Protein 3ZPX (pdb70)

Structure (mmCIF, N/CA/C/O backbone):
data_3ZPX
#
_entry.id   3ZPX
#
_cell.length_a   54.753
_cell.length_b   100.150
_cell.length_c   129.158
_cell.angle_alpha   90.00
_cell.angle_beta   90.00
_cell.angle_gamma   90.00
#
_symmetry.space_group_name_H-M   'P 21 21 21'
#
loop_
_entity.id
_entity.type
_entity.pdbx_description
1 polymer LIPASE
2 non-polymer DI(HYDROXYETHYL)ETHER
3 non-polymer 1,2-ETHANEDIOL
4 non-polymer 'TETRAETHYLENE GLYCOL'
5 water water
#
loop_
_atom_site.group_PDB
_atom_site.id
_atom_site.type_symbol
_atom_site.label_atom_id
_atom_site.label_alt_id
_atom_site.label_comp_id
_atom_site.label_asym_id
_atom_site.label_entity_id
_atom_site.label_seq_id
_atom_site.pdbx_PDB_ins_code
_atom_site.Cartn_x
_atom_site.Cartn_y
_atom_site.Cartn_z
_atom_site.occupancy
_atom_site.B_iso_or_equiv
_atom_site.auth_seq_id
_atom_site.auth_comp_id
_atom_site.auth_asym_id
_atom_site.auth_atom_id
_atom_site.pdbx_PDB_model_num
ATOM 1 N N . ALA A 1 4 ? -12.695 30.642 -11.224 1.00 31.51 14 ALA A N 1
ATOM 2 C CA . ALA A 1 4 ? -14.053 30.405 -11.807 1.00 31.11 14 ALA A CA 1
ATOM 3 C C . ALA A 1 4 ? -14.057 29.279 -12.838 1.00 29.96 14 ALA A C 1
ATOM 4 O O . ALA A 1 4 ? -13.096 29.096 -13.588 1.00 28.87 14 ALA A O 1
ATOM 6 N N . ASP A 1 5 ? -15.159 28.539 -12.891 1.00 28.78 15 ASP A N 1
ATOM 7 C CA . ASP A 1 5 ? -15.396 27.621 -14.006 1.00 27.18 15 ASP A CA 1
ATOM 8 C C . ASP A 1 5 ? -15.421 28.448 -15.315 1.00 26.53 15 ASP A C 1
ATOM 9 O O . ASP A 1 5 ? -15.936 29.570 -15.328 1.00 26.64 15 ASP A O 1
ATOM 14 N N . PRO A 1 6 ? -14.865 27.907 -16.416 1.00 25.01 16 PRO A N 1
ATOM 15 C CA . PRO A 1 6 ? -14.888 28.675 -17.665 1.00 25.30 16 PRO A CA 1
ATOM 16 C C . PRO A 1 6 ? -16.279 29.011 -18.188 1.00 24.41 16 PRO A C 1
ATOM 17 O O . PRO A 1 6 ? -16.448 30.024 -18.859 1.00 23.54 16 PRO A O 1
ATOM 21 N N . ASN A 1 7 ? -17.262 28.171 -17.872 1.00 26.31 17 ASN A N 1
ATOM 22 C CA . ASN A 1 7 ? -18.644 28.442 -18.235 1.00 26.33 17 ASN A CA 1
ATOM 23 C C . ASN A 1 7 ? -19.163 29.705 -17.556 1.00 27.43 17 ASN A C 1
ATOM 24 O O . ASN A 1 7 ? -20.114 30.302 -18.038 1.00 30.37 17 ASN A O 1
ATOM 29 N N . ASP A 1 8 ? -18.530 30.105 -16.455 1.00 27.82 18 ASP A N 1
ATOM 30 C CA . ASP A 1 8 ? -18.931 31.300 -15.692 1.00 30.20 18 ASP A CA 1
ATOM 31 C C . ASP A 1 8 ? -17.877 32.408 -15.714 1.00 27.92 18 ASP A C 1
ATOM 32 O O . ASP A 1 8 ? -17.822 33.210 -14.778 1.00 28.35 18 ASP A O 1
ATOM 37 N N . ASP A 1 9 ? -17.057 32.450 -16.768 1.00 24.18 19 ASP A N 1
ATOM 38 C CA . ASP A 1 9 ? -15.888 33.337 -16.849 1.00 24.23 19 ASP A CA 1
ATOM 39 C C . ASP A 1 9 ? -15.902 34.159 -18.159 1.00 23.81 19 ASP A C 1
ATOM 40 O O . ASP A 1 9 ? -15.834 33.595 -19.257 1.00 24.05 19 ASP A O 1
ATOM 45 N N . LEU A 1 10 ? -15.958 35.491 -18.047 1.00 24.74 20 LEU A N 1
ATOM 46 C CA . LEU A 1 10 ? -16.037 36.383 -19.233 1.00 24.74 20 LEU A CA 1
ATOM 47 C C . LEU A 1 10 ? -14.831 36.276 -20.167 1.00 25.05 20 LEU A C 1
ATOM 48 O O . LEU A 1 10 ? -14.926 36.618 -21.348 1.00 24.03 20 LEU A O 1
ATOM 53 N N . PHE A 1 11 ? -13.703 35.826 -19.620 1.00 25.67 21 PHE A N 1
ATOM 54 C CA . PHE A 1 11 ? -12.473 35.591 -20.376 1.00 24.63 21 PHE A CA 1
ATOM 55 C C . PHE A 1 11 ? -12.643 34.548 -21.504 1.00 24.32 21 PHE A C 1
ATOM 56 O O . PHE A 1 11 ? -11.865 34.510 -22.453 1.00 23.83 21 PHE A O 1
ATOM 64 N N . TYR A 1 12 ? -13.653 33.700 -21.391 1.00 23.59 22 TYR A N 1
ATOM 65 C CA . TYR A 1 12 ? -13.943 32.698 -22.407 1.00 23.37 22 TYR A CA 1
ATOM 66 C C . TYR A 1 12 ? -15.064 33.138 -23.365 1.00 24.08 22 TYR A C 1
ATOM 67 O O . TYR A 1 12 ? -15.523 32.353 -24.193 1.00 27.18 22 TYR A O 1
ATOM 76 N N . THR A 1 13 ? -15.493 34.387 -23.271 1.00 24.21 23 THR A N 1
ATOM 77 C CA . THR A 1 13 ? -16.552 34.875 -24.146 1.00 25.52 23 THR A CA 1
ATOM 78 C C . THR A 1 13 ? -15.956 35.727 -25.256 1.00 23.56 23 THR A C 1
ATOM 79 O O . THR A 1 13 ? -14.898 36.357 -25.091 1.00 25.98 23 THR A O 1
ATOM 83 N N . THR A 1 14 ? -16.640 35.752 -26.384 1.00 22.30 24 THR A N 1
ATOM 84 C CA . THR A 1 14 ? -16.215 36.534 -27.526 1.00 22.36 24 THR A CA 1
ATOM 85 C C . THR A 1 14 ? -16.896 37.899 -27.451 1.00 24.31 24 THR A C 1
ATOM 86 O O . THR A 1 14 ? -18.111 37.957 -27.413 1.00 23.74 24 THR A O 1
ATOM 90 N N . PRO A 1 15 ? -16.116 38.998 -27.422 1.00 24.90 25 PRO A N 1
ATOM 91 C CA . PRO A 1 15 ? -16.725 40.329 -27.341 1.00 27.57 25 PRO A CA 1
ATOM 92 C C . PRO A 1 15 ? -17.441 40.705 -28.644 1.00 27.83 25 PRO A C 1
ATOM 93 O O . PRO A 1 15 ? -17.199 40.074 -29.679 1.00 29.94 25 PRO A O 1
ATOM 97 N N . ASP A 1 16 ? -18.310 41.706 -28.594 1.00 28.63 26 ASP A N 1
ATOM 98 C CA . ASP A 1 16 ? -19.056 42.148 -29.787 1.00 30.37 26 ASP A CA 1
ATOM 99 C C . ASP A 1 16 ? -18.151 42.637 -30.911 1.00 29.42 26 ASP A C 1
ATOM 100 O O . ASP A 1 16 ? -18.475 42.475 -32.083 1.00 27.52 26 ASP A O 1
ATOM 105 N N . ASN A 1 17 ? -17.032 43.257 -30.540 1.00 30.33 27 ASN A N 1
ATOM 106 C CA . ASN A 1 17 ? -16.091 43.821 -31.497 1.00 30.15 27 ASN A CA 1
ATOM 107 C C . ASN A 1 17 ? -14.976 42.847 -31.940 1.00 28.24 27 ASN A C 1
ATOM 108 O O . ASN A 1 17 ? -13.932 43.287 -32.405 1.00 28.45 27 ASN A O 1
ATOM 113 N N . ILE A 1 18 ? -15.198 41.540 -31.806 1.00 27.45 28 ILE A N 1
ATOM 114 C CA . ILE A 1 18 ? -14.187 40.537 -32.192 1.00 26.83 28 ILE A CA 1
ATOM 115 C C . ILE A 1 18 ? -13.570 40.801 -33.595 1.00 26.34 28 ILE A C 1
ATOM 116 O O . ILE A 1 18 ? -12.376 40.594 -33.781 1.00 25.09 28 ILE A O 1
ATOM 121 N N . ASN A 1 19 ? -14.345 41.322 -34.550 1.00 26.65 29 ASN A N 1
ATOM 122 C CA . ASN A 1 19 ? -13.807 41.545 -35.913 1.00 28.38 29 ASN A CA 1
ATOM 123 C C . ASN A 1 19 ? -12.726 42.615 -36.065 1.00 27.60 29 ASN A C 1
ATOM 124 O O . ASN A 1 19 ? -12.077 42.724 -37.122 1.00 24.48 29 ASN A O 1
ATOM 129 N N . THR A 1 20 ? -12.548 43.421 -35.020 1.00 28.68 30 THR A N 1
ATOM 130 C CA . THR A 1 20 ? -11.594 44.525 -35.047 1.00 28.32 30 THR A CA 1
ATOM 131 C C . THR A 1 20 ? -10.196 44.078 -34.605 1.00 27.59 30 THR A C 1
ATOM 132 O O . THR A 1 20 ? -9.253 44.874 -34.596 1.00 29.26 30 THR A O 1
ATOM 136 N N . TYR A 1 21 ? -10.066 42.813 -34.220 1.00 25.64 31 TYR A N 1
ATOM 137 C CA . TYR A 1 21 ? -8.778 42.239 -33.916 1.00 24.54 31 TYR A CA 1
ATOM 138 C C . TYR A 1 21 ? -8.407 41.271 -35.032 1.00 25.61 31 TYR A C 1
ATOM 139 O O . TYR A 1 21 ? -9.259 40.484 -35.466 1.00 24.82 31 TYR A O 1
ATOM 148 N N . ALA A 1 22 ? -7.146 41.315 -35.469 1.00 25.15 32 ALA A N 1
ATOM 149 C CA . ALA A 1 22 ? -6.610 40.345 -36.431 1.00 26.33 32 ALA A CA 1
ATOM 150 C C . ALA A 1 22 ? -6.308 38.994 -35.793 1.00 26.33 32 ALA A C 1
ATOM 151 O O . ALA A 1 22 ? -6.108 38.888 -34.580 1.00 28.33 32 ALA A O 1
ATOM 153 N N . ASN A 1 23 ? -6.283 37.962 -36.630 1.00 23.96 33 ASN A N 1
ATOM 154 C CA . ASN A 1 23 ? -5.898 36.632 -36.213 1.00 23.64 33 ASN A CA 1
ATOM 155 C C . ASN A 1 23 ? -4.607 36.620 -35.431 1.00 25.03 33 ASN A C 1
ATOM 156 O O . ASN A 1 23 ? -3.588 37.113 -35.902 1.00 21.89 33 ASN A O 1
ATOM 161 N N . GLY A 1 24 ? -4.656 36.017 -34.238 1.00 26.19 34 GLY A N 1
ATOM 162 C CA . GLY A 1 24 ? -3.485 35.886 -33.391 1.00 27.14 34 GLY A CA 1
ATOM 163 C C . GLY A 1 24 ? -3.276 37.047 -32.447 1.00 26.49 34 GLY A C 1
ATOM 164 O O . GLY A 1 24 ? -2.382 37.031 -31.602 1.00 27.87 34 GLY A O 1
ATOM 165 N N . GLN A 1 25 ? -4.104 38.063 -32.578 1.00 27.23 35 GLN A N 1
ATOM 166 C CA . GLN A 1 25 ? -3.961 39.251 -31.776 1.00 28.70 35 GLN A CA 1
ATOM 167 C C . GLN A 1 25 ? -4.517 39.079 -30.366 1.00 28.63 35 GLN A C 1
ATOM 168 O O . GLN A 1 25 ? -5.574 38.476 -30.189 1.00 25.11 35 GLN A O 1
ATOM 174 N N . VAL A 1 26 ? -3.805 39.642 -29.381 1.00 27.19 36 VAL A N 1
ATOM 175 C CA . VAL A 1 26 ? -4.158 39.529 -27.966 1.00 27.12 36 VAL A CA 1
ATOM 176 C C . VAL A 1 26 ? -5.213 40.577 -27.585 1.00 26.70 36 VAL A C 1
ATOM 177 O O . VAL A 1 26 ? -4.979 41.787 -27.718 1.00 28.55 36 VAL A O 1
ATOM 181 N N . ILE A 1 27 ? -6.365 40.116 -27.113 1.00 24.12 37 ILE A N 1
ATOM 182 C CA . ILE A 1 27 ? -7.458 41.011 -26.683 1.00 24.08 37 ILE A CA 1
ATOM 183 C C . ILE A 1 27 ? -7.196 41.491 -25.258 1.00 25.20 37 ILE A C 1
ATOM 184 O O . ILE A 1 27 ? -7.370 42.647 -24.950 1.00 27.50 37 ILE A O 1
ATOM 189 N N . GLN A 1 28 ? -6.790 40.565 -24.397 1.00 25.65 38 GLN A N 1
ATOM 190 C CA . GLN A 1 28 ? -6.408 40.865 -23.030 1.00 27.60 38 GLN A CA 1
ATOM 191 C C . GLN A 1 28 ? -5.600 39.695 -22.502 1.00 26.31 38 GLN A C 1
ATOM 192 O O . GLN A 1 28 ? -5.608 38.605 -23.084 1.00 22.70 38 GLN A O 1
ATOM 198 N N . SER A 1 29 ? -4.929 39.935 -21.380 1.00 26.93 39 SER A N 1
ATOM 199 C CA . SER A 1 29 ? -4.114 38.944 -20.721 1.00 25.69 39 SER A CA 1
ATOM 200 C C . SER A 1 29 ? -4.335 38.988 -19.212 1.00 27.41 39 SER A C 1
ATOM 201 O O . SER A 1 29 ? -4.642 40.051 -18.656 1.00 28.25 39 SER A O 1
ATOM 204 N N . ARG A 1 30 ? -4.126 37.853 -18.544 1.00 26.36 40 ARG A N 1
ATOM 205 C CA . ARG A 1 30 ? -4.098 37.823 -17.079 1.00 27.58 40 ARG A CA 1
ATOM 206 C C . ARG A 1 30 ? -3.082 36.807 -16.567 1.00 27.74 40 ARG A C 1
ATOM 207 O O . ARG A 1 30 ? -2.731 35.840 -17.260 1.00 24.34 40 ARG A O 1
ATOM 215 N N . LYS A 1 31 ? -2.616 37.050 -15.349 1.00 28.55 41 LYS A N 1
ATOM 216 C CA . LYS A 1 31 ? -1.728 36.139 -14.650 1.00 32.49 41 LYS A CA 1
ATOM 217 C C . LYS A 1 31 ? -2.404 34.807 -14.437 1.00 30.09 41 LYS A C 1
ATOM 218 O O . LYS A 1 31 ? -3.578 34.750 -14.095 1.00 30.57 41 LYS A O 1
ATOM 224 N N . ALA A 1 32 ? -1.639 33.742 -14.615 1.00 30.76 42 ALA A N 1
ATOM 225 C CA . ALA A 1 32 ? -2.151 32.395 -14.495 1.00 30.69 42 ALA A CA 1
ATOM 226 C C . ALA A 1 32 ? -1.378 31.660 -13.424 1.00 32.93 42 ALA A C 1
ATOM 227 O O . ALA A 1 32 ? -0.172 31.465 -13.541 1.00 37.27 42 ALA A O 1
ATOM 229 N N . ASP A 1 33 ? -2.088 31.227 -12.393 1.00 34.39 43 ASP A N 1
ATOM 230 C CA . ASP A 1 33 ? -1.490 30.482 -11.314 1.00 33.05 43 ASP A CA 1
ATOM 231 C C . ASP A 1 33 ? -1.569 29.007 -11.721 1.00 30.25 43 ASP A C 1
ATOM 232 O O . ASP A 1 33 ? -2.588 28.358 -11.500 1.00 29.72 43 ASP A O 1
ATOM 237 N N . THR A 1 34 ? -0.498 28.502 -12.341 1.00 28.27 44 THR A N 1
ATOM 238 C CA . THR A 1 34 ? -0.446 27.118 -12.855 1.00 26.72 44 THR A CA 1
ATOM 239 C C . THR A 1 34 ? 0.459 26.203 -12.014 1.00 27.04 44 THR A C 1
ATOM 240 O O . THR A 1 34 ? 1.334 26.670 -11.301 1.00 27.00 44 THR A O 1
ATOM 244 N N . ASP A 1 35 ? 0.251 24.896 -12.114 1.00 28.62 45 ASP A N 1
ATOM 245 C CA . ASP A 1 35 ? 1.112 23.923 -11.435 1.00 30.55 45 ASP A CA 1
ATOM 246 C C . ASP A 1 35 ? 2.514 23.943 -12.020 1.00 32.44 45 ASP A C 1
ATOM 247 O O . ASP A 1 35 ? 3.508 23.956 -11.288 1.00 31.31 45 ASP A O 1
ATOM 252 N N . ILE A 1 36 ? 2.580 23.933 -13.350 1.00 32.26 46 ILE A N 1
ATOM 253 C CA . ILE A 1 36 ? 3.846 23.810 -14.070 1.00 34.34 46 ILE A CA 1
ATOM 254 C C . ILE A 1 36 ? 4.686 25.077 -13.939 1.00 35.11 46 ILE A C 1
ATOM 255 O O . ILE A 1 36 ? 5.917 25.008 -13.815 1.00 34.38 46 ILE A O 1
ATOM 260 N N . GLY A 1 37 ? 4.027 26.230 -13.944 1.00 36.89 47 GLY A N 1
ATOM 261 C CA . GLY A 1 37 ? 4.722 27.501 -13.755 1.00 40.66 47 GLY A CA 1
ATOM 262 C C . GLY A 1 37 ? 5.235 27.669 -12.328 1.00 42.82 47 GLY A C 1
ATOM 263 O O . GLY A 1 37 ? 6.363 28.135 -12.108 1.00 39.11 47 GLY A O 1
ATOM 264 N N . ASN A 1 38 ? 4.410 27.284 -11.357 1.00 42.02 48 ASN A N 1
ATOM 265 C CA . ASN A 1 38 ? 4.819 27.320 -9.956 1.00 44.78 48 ASN A CA 1
ATOM 266 C C . ASN A 1 38 ? 5.997 26.378 -9.683 1.00 47.66 48 ASN A C 1
ATOM 267 O O . ASN A 1 38 ? 6.889 26.717 -8.903 1.00 47.94 48 ASN A O 1
ATOM 272 N N . SER A 1 39 ? 6.011 25.216 -10.340 1.00 49.61 49 SER A N 1
ATOM 273 C CA . SER A 1 39 ? 7.081 24.228 -10.136 1.00 56.60 49 SER A CA 1
ATOM 274 C C . SER A 1 39 ? 8.373 24.521 -10.922 1.00 54.72 49 SER A C 1
ATOM 275 O O . SER A 1 39 ? 9.416 23.948 -10.606 1.00 59.20 49 SER A O 1
ATOM 278 N N . ASN A 1 40 ? 8.304 25.397 -11.930 1.00 46.77 50 ASN A N 1
ATOM 279 C CA . ASN A 1 40 ? 9.503 25.892 -12.614 1.00 43.69 50 ASN A CA 1
ATOM 280 C C . ASN A 1 40 ? 9.879 27.308 -12.179 1.00 42.79 50 ASN A C 1
ATOM 281 O O . ASN A 1 40 ? 10.865 27.863 -12.666 1.00 39.58 50 ASN A O 1
ATOM 286 N N . LYS A 1 41 ? 9.096 27.881 -11.264 1.00 41.32 51 LYS A N 1
ATOM 287 C CA . LYS A 1 41 ? 9.334 29.226 -10.740 1.00 44.39 51 LYS A CA 1
ATOM 288 C C . LYS A 1 41 ? 9.441 30.252 -11.872 1.00 45.48 51 LYS A C 1
ATOM 289 O O . LYS A 1 41 ? 10.426 30.986 -11.997 1.00 43.94 51 LYS A O 1
ATOM 295 N N . VAL A 1 42 ? 8.373 30.283 -12.671 1.00 46.38 52 VAL A N 1
ATOM 296 C CA . VAL A 1 42 ? 8.282 31.017 -13.930 1.00 43.94 52 VAL A CA 1
ATOM 297 C C . VAL A 1 42 ? 6.952 31.782 -13.965 1.00 40.74 52 VAL A C 1
ATOM 298 O O . VAL A 1 42 ? 5.973 31.363 -13.343 1.00 38.51 52 VAL A O 1
ATOM 302 N N . GLU A 1 43 ? 6.920 32.891 -14.702 1.00 38.62 53 GLU A N 1
ATOM 303 C CA . GLU A 1 43 ? 5.691 33.655 -14.928 1.00 37.24 53 GLU A CA 1
ATOM 304 C C . GLU A 1 43 ? 4.817 32.985 -16.006 1.00 33.03 53 GLU A C 1
ATOM 305 O O . GLU A 1 43 ? 5.285 32.739 -17.119 1.00 30.09 53 GLU A O 1
ATOM 311 N N . ALA A 1 44 ? 3.553 32.720 -15.675 1.00 29.50 54 ALA A N 1
ATOM 312 C CA . ALA A 1 44 ? 2.597 32.152 -16.615 1.00 28.29 54 ALA A CA 1
ATOM 313 C C . ALA A 1 44 ? 1.422 33.089 -16.816 1.00 27.92 54 ALA A C 1
ATOM 314 O O . ALA A 1 44 ? 1.058 33.855 -15.922 1.00 27.36 54 ALA A O 1
ATOM 316 N N . PHE A 1 45 ? 0.794 32.997 -17.982 1.00 27.00 55 PHE A N 1
ATOM 317 C CA . PHE A 1 45 ? -0.275 33.934 -18.330 1.00 26.80 55 PHE A CA 1
ATOM 318 C C . PHE A 1 45 ? -1.349 33.272 -19.172 1.00 25.45 55 PHE A C 1
ATOM 319 O O . PHE A 1 45 ? -1.072 32.318 -19.921 1.00 24.54 55 PHE A O 1
ATOM 327 N N . GLN A 1 46 ? -2.574 33.770 -19.057 1.00 24.65 56 GLN A N 1
ATOM 328 C CA . GLN A 1 46 ? -3.617 33.401 -20.001 1.00 24.47 56 GLN A CA 1
ATOM 329 C C . GLN A 1 46 ? -3.795 34.559 -20.965 1.00 24.52 56 GLN A C 1
ATOM 330 O O . GLN A 1 46 ? -3.792 35.736 -20.554 1.00 26.91 56 GLN A O 1
ATOM 336 N N . LEU A 1 47 ? -3.874 34.235 -22.249 1.00 22.12 57 LEU A N 1
ATOM 337 C CA . LEU A 1 47 ? -4.139 35.233 -23.274 1.00 21.84 57 LEU A CA 1
ATOM 338 C C . LEU A 1 47 ? -5.490 34.951 -23.867 1.00 20.34 57 LEU A C 1
ATOM 339 O O . LEU A 1 47 ? -5.781 33.819 -24.217 1.00 17.85 57 LEU A O 1
ATOM 344 N N . GLN A 1 48 ? -6.323 35.983 -23.941 1.00 20.56 58 GLN A N 1
ATOM 345 C CA . GLN A 1 48 ? -7.508 35.929 -24.754 1.00 20.39 58 GLN A CA 1
ATOM 346 C C . GLN A 1 48 ? -7.099 36.553 -26.079 1.00 20.42 58 GLN A C 1
ATOM 347 O O . GLN A 1 48 ? -6.615 37.680 -26.108 1.00 20.49 58 GLN A O 1
ATOM 353 N N . TYR A 1 49 ? -7.268 35.796 -27.166 1.00 19.91 59 TYR A N 1
ATOM 354 C CA . TYR A 1 49 ? -6.771 36.208 -28.465 1.00 18.71 59 TYR A CA 1
ATOM 355 C C . TYR A 1 49 ? -7.812 35.912 -29.538 1.00 18.79 59 TYR A C 1
ATOM 356 O O . TYR A 1 49 ? -8.685 35.067 -29.330 1.00 17.55 59 TYR A O 1
ATOM 365 N N . ARG A 1 50 ? -7.743 36.640 -30.656 1.00 18.52 60 ARG A N 1
ATOM 366 C CA . ARG A 1 50 ? -8.693 36.479 -31.756 1.00 18.40 60 ARG A CA 1
ATOM 367 C C . ARG A 1 50 ? -8.227 35.327 -32.632 1.00 19.27 60 ARG A C 1
ATOM 368 O O . ARG A 1 50 ? -7.022 35.156 -32.886 1.00 20.92 60 ARG A O 1
ATOM 376 N N . THR A 1 51 ? -9.183 34.520 -33.068 1.00 19.51 61 THR A N 1
ATOM 377 C CA . THR A 1 51 ? -8.925 33.464 -34.031 1.00 19.39 61 THR A CA 1
ATOM 378 C C . THR A 1 51 ? -10.120 33.343 -34.990 1.00 19.21 61 THR A C 1
ATOM 379 O O . THR A 1 51 ? -11.006 34.211 -35.035 1.00 18.30 61 THR A O 1
ATOM 383 N N . THR A 1 52 ? -10.129 32.280 -35.776 1.00 19.33 62 THR A N 1
ATOM 384 C CA . THR A 1 52 ? -11.143 32.092 -36.784 1.00 20.74 62 THR A CA 1
ATOM 385 C C . THR A 1 52 ? -11.664 30.669 -36.747 1.00 21.31 62 THR A C 1
ATOM 386 O O . THR A 1 52 ? -10.866 29.743 -36.646 1.00 19.82 62 THR A O 1
ATOM 390 N N . ASN A 1 53 ? -12.992 30.509 -36.793 1.00 20.21 63 ASN A N 1
ATOM 391 C CA . ASN A 1 53 ? -13.623 29.202 -36.620 1.00 20.47 63 ASN A CA 1
ATOM 392 C C . ASN A 1 53 ? -13.784 28.494 -37.958 1.00 21.35 63 ASN A C 1
ATOM 393 O O . ASN A 1 53 ? -13.360 29.006 -38.997 1.00 20.90 63 ASN A O 1
ATOM 398 N N . THR A 1 54 ? -14.448 27.346 -37.941 1.00 20.51 64 THR A N 1
ATOM 399 C CA . THR A 1 54 ? -14.550 26.495 -39.133 1.00 21.89 64 THR A CA 1
ATOM 400 C C . THR A 1 54 ? -15.312 27.163 -40.275 1.00 21.99 64 THR A C 1
ATOM 401 O O . THR A 1 54 ? -15.007 26.931 -41.444 1.00 20.77 64 THR A O 1
ATOM 405 N N . GLN A 1 55 ? -16.290 27.997 -39.939 1.00 23.60 65 GLN A N 1
ATOM 406 C CA . GLN A 1 55 ? -17.064 28.698 -40.957 1.00 26.07 65 GLN A CA 1
ATOM 407 C C . GLN A 1 55 ? -16.433 30.048 -41.316 1.00 26.61 65 GLN A C 1
ATOM 408 O O . GLN A 1 55 ? -17.087 30.891 -41.932 1.00 23.74 65 GLN A O 1
ATOM 414 N N . LYS A 1 56 ? -15.162 30.225 -40.942 1.00 25.17 66 LYS A N 1
ATOM 415 C CA . LYS A 1 56 ? -14.401 31.449 -41.192 1.00 26.69 66 LYS A CA 1
ATOM 416 C C . LYS A 1 56 ? -14.990 32.671 -40.495 1.00 24.80 66 LYS A C 1
ATOM 417 O O . LYS A 1 56 ? -14.993 33.759 -41.050 1.00 22.55 66 LYS A O 1
ATOM 423 N N . GLU A 1 57 ? -15.498 32.480 -39.283 1.00 22.58 67 GLU A N 1
ATOM 424 C CA . GLU A 1 57 ? -16.007 33.583 -38.464 1.00 24.44 67 GLU A CA 1
ATOM 425 C C . GLU A 1 57 ? -15.038 33.914 -37.331 1.00 22.27 67 GLU A C 1
ATOM 426 O O . GLU A 1 57 ? -14.386 33.038 -36.752 1.00 20.27 67 GLU A O 1
ATOM 432 N N . ALA A 1 58 ? -14.941 35.191 -37.009 1.00 22.17 68 ALA A N 1
ATOM 433 C CA . ALA A 1 58 ? -14.089 35.625 -35.896 1.00 22.03 68 ALA A CA 1
ATOM 434 C C . ALA A 1 58 ? -14.579 35.047 -34.575 1.00 21.36 68 ALA A C 1
ATOM 435 O O . ALA A 1 58 ? -15.781 34.971 -34.335 1.00 21.25 68 ALA A O 1
ATOM 437 N N . GLN A 1 59 ? -13.661 34.597 -33.733 1.00 22.30 69 GLN A N 1
ATOM 438 C CA . GLN A 1 59 ? -14.000 34.245 -32.355 1.00 24.91 69 GLN A CA 1
ATOM 439 C C . GLN A 1 59 ? -12.803 34.459 -31.439 1.00 23.26 69 GLN A C 1
ATOM 440 O O . GLN A 1 59 ? -11.668 34.453 -31.889 1.00 23.91 69 GLN A O 1
ATOM 446 N N . ALA A 1 60 ? -13.090 34.678 -30.161 1.00 22.03 70 ALA A N 1
ATOM 447 C CA . ALA A 1 60 ? -12.075 34.739 -29.123 1.00 21.99 70 ALA A CA 1
ATOM 448 C C . ALA A 1 60 ? -11.719 33.330 -28.671 1.00 19.56 70 ALA A C 1
ATOM 449 O O . ALA A 1 60 ? -12.575 32.448 -28.651 1.00 18.09 70 ALA A O 1
ATOM 451 N N . ASN A 1 61 ? -10.449 33.122 -28.332 1.00 18.46 71 ASN A N 1
ATOM 452 C CA . ASN A 1 61 ? -10.016 31.859 -27.736 1.00 18.41 71 ASN A CA 1
ATOM 453 C C . ASN A 1 61 ? -8.999 32.114 -26.635 1.00 19.17 71 ASN A C 1
ATOM 454 O O . ASN A 1 61 ? -8.447 33.216 -26.545 1.00 19.69 71 ASN A O 1
ATOM 459 N N . VAL A 1 62 ? -8.771 31.106 -25.789 1.00 18.92 72 VAL A N 1
ATOM 460 C CA . VAL A 1 62 ? -7.804 31.204 -24.698 1.00 19.67 72 VAL A CA 1
ATOM 461 C C . VAL A 1 62 ? -6.576 30.291 -24.932 1.00 19.22 72 VAL A C 1
ATOM 462 O O . VAL A 1 62 ? -6.691 29.154 -25.409 1.00 19.69 72 VAL A O 1
ATOM 466 N N . ALA A 1 63 ? -5.388 30.823 -24.629 1.00 19.81 73 ALA A N 1
ATOM 467 C CA . ALA A 1 63 ? -4.166 30.022 -24.568 1.00 18.72 73 ALA A CA 1
ATOM 468 C C . ALA A 1 63 ? -3.422 30.300 -23.259 1.00 19.93 73 ALA A C 1
ATOM 469 O O . ALA A 1 63 ? -3.664 31.309 -22.584 1.00 18.38 73 ALA A O 1
ATOM 471 N N . THR A 1 64 ? -2.545 29.368 -22.891 1.00 19.45 74 THR A N 1
ATOM 472 C CA . THR A 1 64 ? -1.721 29.505 -21.707 1.00 19.57 74 THR A CA 1
ATOM 473 C C . THR A 1 64 ? -0.274 29.638 -22.171 1.00 20.37 74 THR A C 1
ATOM 474 O O . THR A 1 64 ? 0.178 28.923 -23.075 1.00 17.22 74 THR A O 1
ATOM 478 N N . VAL A 1 65 ? 0.452 30.577 -21.568 1.00 21.44 75 VAL A N 1
ATOM 479 C CA . VAL A 1 65 ? 1.853 30.766 -21.930 1.00 23.34 75 VAL A CA 1
ATOM 480 C C . VAL A 1 65 ? 2.766 30.862 -20.703 1.00 25.63 75 VAL A C 1
ATOM 481 O O . VAL A 1 65 ? 2.424 31.515 -19.700 1.00 25.97 75 VAL A O 1
ATOM 485 N N . TRP A 1 66 ? 3.923 30.210 -20.816 1.00 25.00 76 TRP A N 1
ATOM 486 C CA . TRP A 1 66 ? 4.969 30.239 -19.809 1.00 26.24 76 TRP A CA 1
ATOM 487 C C . TRP A 1 66 ? 6.203 30.986 -20.352 1.00 28.59 76 TRP A C 1
ATOM 488 O O . TRP A 1 66 ? 6.675 30.695 -21.452 1.00 29.29 76 TRP A O 1
ATOM 499 N N . ILE A 1 67 ? 6.708 31.939 -19.571 1.00 30.16 77 ILE A N 1
ATOM 500 C CA . ILE A 1 67 ? 7.822 32.800 -19.957 1.00 33.12 77 ILE A CA 1
ATOM 501 C C . ILE A 1 67 ? 9.066 32.362 -19.186 1.00 33.56 77 ILE A C 1
ATOM 502 O O . ILE A 1 67 ? 9.072 32.420 -17.955 1.00 34.57 77 ILE A O 1
ATOM 507 N N . PRO A 1 68 ? 10.128 31.927 -19.893 1.00 33.49 78 PRO A N 1
ATOM 508 C CA . PRO A 1 68 ? 11.296 31.466 -19.152 1.00 34.55 78 PRO A CA 1
ATOM 509 C C . PRO A 1 68 ? 11.987 32.650 -18.485 1.00 37.37 78 PRO A C 1
ATOM 510 O O . PRO A 1 68 ? 11.873 33.772 -18.976 1.00 38.93 78 PRO A O 1
ATOM 514 N N . ASN A 1 69 ? 12.664 32.399 -17.370 1.00 41.07 79 ASN A N 1
ATOM 515 C CA . ASN A 1 69 ? 13.343 33.450 -16.614 1.00 48.46 79 ASN A CA 1
ATOM 516 C C . ASN A 1 69 ? 14.614 33.902 -17.320 1.00 47.29 79 ASN A C 1
ATOM 517 O O . ASN A 1 69 ? 14.962 35.083 -17.285 1.00 45.90 79 ASN A O 1
ATOM 522 N N . LYS A 1 70 ? 15.291 32.952 -17.965 1.00 46.69 80 LYS A N 1
ATOM 523 C CA . LYS A 1 70 ? 16.454 33.241 -18.795 1.00 47.94 80 LYS A CA 1
ATOM 524 C C . LYS A 1 70 ? 16.170 32.817 -20.236 1.00 45.24 80 LYS A C 1
ATOM 525 O O . LYS A 1 70 ? 16.544 31.719 -20.650 1.00 43.04 80 LYS A O 1
ATOM 531 N N . PRO A 1 71 ? 15.484 33.681 -21.007 1.00 43.57 81 PRO A N 1
ATOM 532 C CA . PRO A 1 71 ? 15.132 33.302 -22.375 1.00 42.93 81 PRO A CA 1
ATOM 533 C C . PRO A 1 71 ? 16.365 32.968 -23.193 1.00 41.20 81 PRO A C 1
ATOM 534 O O . PRO A 1 71 ? 17.313 33.746 -23.196 1.00 40.69 81 PRO A O 1
ATOM 538 N N . ALA A 1 72 ? 16.358 31.824 -23.867 1.00 38.58 82 ALA A N 1
ATOM 539 C CA . ALA A 1 72 ? 17.411 31.509 -24.827 1.00 39.64 82 ALA A CA 1
ATOM 540 C C . ALA A 1 72 ? 17.403 32.570 -25.920 1.00 39.26 82 ALA A C 1
ATOM 541 O O . ALA A 1 72 ? 16.360 33.165 -26.206 1.00 36.96 82 ALA A O 1
ATOM 543 N N . SER A 1 73 ? 18.578 32.829 -26.493 1.00 42.61 83 SER A N 1
ATOM 544 C CA . SER A 1 73 ? 18.738 33.788 -27.585 1.00 43.52 83 SER A CA 1
ATOM 545 C C . SER A 1 73 ? 19.399 33.096 -28.781 1.00 43.10 83 SER A C 1
ATOM 546 O O . SER A 1 73 ? 20.373 32.385 -28.613 1.00 46.12 83 SER A O 1
ATOM 549 N N . PRO A 1 74 ? 18.858 33.273 -29.996 1.00 43.84 84 PRO A N 1
ATOM 550 C CA . PRO A 1 74 ? 17.662 34.035 -30.331 1.00 44.33 84 PRO A CA 1
ATOM 551 C C . PRO A 1 74 ? 16.414 33.345 -29.768 1.00 41.91 84 PRO A C 1
ATOM 552 O O . PRO A 1 74 ? 16.489 32.170 -29.412 1.00 38.08 84 PRO A O 1
ATOM 556 N N . PRO A 1 75 ? 15.283 34.071 -29.670 1.00 43.03 85 PRO A N 1
ATOM 557 C CA . PRO A 1 75 ? 14.073 33.507 -29.066 1.00 40.39 85 PRO A CA 1
ATOM 558 C C . PRO A 1 75 ? 13.520 32.266 -29.766 1.00 37.22 85 PRO A C 1
ATOM 559 O O . PRO A 1 75 ? 13.424 32.234 -30.995 1.00 36.97 85 PRO A O 1
ATOM 563 N N . LYS A 1 76 ? 13.155 31.266 -28.966 1.00 34.23 86 LYS A N 1
ATOM 564 C CA . LYS A 1 76 ? 12.576 30.018 -29.461 1.00 33.87 86 LYS A CA 1
ATOM 565 C C . LYS A 1 76 ? 11.234 29.736 -28.772 1.00 30.17 86 LYS A C 1
ATOM 566 O O . LYS A 1 76 ? 11.074 29.987 -27.572 1.00 27.68 86 LYS A O 1
ATOM 572 N N . ILE A 1 77 ? 10.281 29.213 -29.540 1.00 27.19 87 ILE A N 1
ATOM 573 C CA . ILE A 1 77 ? 8.920 28.968 -29.058 1.00 24.74 87 ILE A CA 1
ATOM 574 C C . ILE A 1 77 ? 8.592 27.496 -29.140 1.00 22.59 87 ILE A C 1
ATOM 575 O O . ILE A 1 77 ? 8.916 26.853 -30.142 1.00 22.51 87 ILE A O 1
ATOM 580 N N . PHE A 1 78 ? 7.916 26.985 -28.111 1.00 21.99 88 PHE A N 1
ATOM 581 C CA . PHE A 1 78 ? 7.490 25.584 -28.046 1.00 22.67 88 PHE A CA 1
ATOM 582 C C . PHE A 1 78 ? 5.969 25.481 -27.860 1.00 21.99 88 PHE A C 1
ATOM 583 O O . PHE A 1 78 ? 5.422 26.004 -26.899 1.00 22.82 88 PHE A O 1
ATOM 591 N N . SER A 1 79 ? 5.284 24.838 -28.805 1.00 20.86 89 SER A N 1
ATOM 592 C CA . SER A 1 79 ? 3.832 24.734 -28.753 1.00 18.87 89 SER A CA 1
ATOM 593 C C . SER A 1 79 ? 3.451 23.324 -28.404 1.00 18.22 89 SER A C 1
ATOM 594 O O . SER A 1 79 ? 3.685 22.413 -29.199 1.00 19.08 89 SER A O 1
ATOM 597 N N . TYR A 1 80 ? 2.868 23.157 -27.220 1.00 17.95 90 TYR A N 1
ATOM 598 C CA . TYR A 1 80 ? 2.467 21.835 -26.693 1.00 18.66 90 TYR A CA 1
ATOM 599 C C . TYR A 1 80 ? 0.959 21.623 -26.819 1.00 16.66 90 TYR A C 1
ATOM 600 O O . TYR A 1 80 ? 0.172 22.443 -26.353 1.00 15.38 90 TYR A O 1
ATOM 609 N N . GLN A 1 81 ? 0.553 20.530 -27.460 1.00 15.99 91 GLN A N 1
ATOM 610 C CA . GLN A 1 81 ? -0.869 20.236 -27.660 1.00 14.84 91 GLN A CA 1
ATOM 611 C C . GLN A 1 81 ? -1.333 19.140 -26.683 1.00 14.74 91 GLN A C 1
ATOM 612 O O . GLN A 1 81 ? -0.799 18.040 -26.665 1.00 15.56 91 GLN A O 1
ATOM 618 N N . VAL A 1 82 ? -2.334 19.459 -25.881 1.00 15.75 92 VAL A N 1
ATOM 619 C CA . VAL A 1 82 ? -2.898 18.534 -24.895 1.00 16.16 92 VAL A CA 1
ATOM 620 C C . VAL A 1 82 ? -3.850 17.546 -25.580 1.00 15.42 92 VAL A C 1
ATOM 621 O O . VAL A 1 82 ? -4.557 17.935 -26.524 1.00 14.40 92 VAL A O 1
ATOM 625 N N . TYR A 1 83 ? -3.925 16.302 -25.098 1.00 14.65 93 TYR A N 1
ATOM 626 C CA . TYR A 1 83 ? -4.994 15.403 -25.556 1.00 16.60 93 TYR A CA 1
ATOM 627 C C . TYR A 1 83 ? -6.277 15.634 -24.739 1.00 16.90 93 TYR A C 1
ATOM 628 O O . TYR A 1 83 ? -6.702 14.808 -23.941 1.00 19.59 93 TYR A O 1
ATOM 637 N N . GLN A 1 84 ? -6.929 16.763 -24.977 1.00 17.06 94 GLN A N 1
ATOM 638 C CA . GLN A 1 84 ? -8.118 17.096 -24.215 1.00 16.16 94 GLN A CA 1
ATOM 639 C C . GLN A 1 84 ? -9.203 16.016 -24.331 1.00 17.48 94 GLN A C 1
ATOM 640 O O . GLN A 1 84 ? -9.814 15.589 -23.329 1.00 15.10 94 GLN A O 1
ATOM 646 N N . ASP A 1 85 ? -9.459 15.573 -25.559 1.00 17.30 95 ASP A N 1
ATOM 647 C CA . ASP A 1 85 ? -10.284 14.383 -25.788 1.00 17.74 95 ASP A CA 1
ATOM 648 C C . ASP A 1 85 ? -11.680 14.469 -25.142 1.00 17.05 95 ASP A C 1
ATOM 649 O O . ASP A 1 85 ? -12.123 13.525 -24.483 1.00 19.67 95 ASP A O 1
ATOM 654 N N . SER A 1 86 ? -12.374 15.586 -25.329 1.00 18.25 96 SER A N 1
ATOM 655 C CA . SER A 1 86 ? -13.680 15.812 -24.673 1.00 19.20 96 SER A CA 1
ATOM 656 C C . SER A 1 86 ? -14.388 17.036 -25.255 1.00 18.44 96 SER A C 1
ATOM 657 O O . SER A 1 86 ? -13.759 17.863 -25.909 1.00 17.63 96 SER A O 1
ATOM 660 N N . THR A 1 87 ? -15.700 17.129 -25.049 1.00 17.32 97 THR A N 1
ATOM 661 C CA . THR A 1 87 ? -16.501 18.159 -25.684 1.00 16.42 97 THR A CA 1
ATOM 662 C C . THR A 1 87 ? -17.271 18.971 -24.647 1.00 17.28 97 THR A C 1
ATOM 663 O O . THR A 1 87 ? -18.491 19.121 -24.735 1.00 17.31 97 THR A O 1
ATOM 667 N N . GLN A 1 88 ? -16.529 19.509 -23.687 1.00 16.74 98 GLN A N 1
ATOM 668 C CA . GLN A 1 88 ? -17.073 20.389 -22.662 1.00 17.47 98 GLN A CA 1
ATOM 669 C C . GLN A 1 88 ? -16.000 21.407 -22.266 1.00 18.32 98 GLN A C 1
ATOM 670 O O . GLN A 1 88 ? -14.817 21.066 -22.146 1.00 18.71 98 GLN A O 1
ATOM 676 N N . LEU A 1 89 ? -16.425 22.652 -22.071 1.00 18.03 99 LEU A N 1
ATOM 677 C CA . LEU A 1 89 ? -15.504 23.768 -21.878 1.00 20.45 99 LEU A CA 1
ATOM 678 C C . LEU A 1 89 ? -14.658 23.710 -20.605 1.00 18.89 99 LEU A C 1
ATOM 679 O O . LEU A 1 89 ? -13.523 24.172 -20.625 1.00 21.62 99 LEU A O 1
ATOM 684 N N . ASN A 1 90 ? -15.181 23.170 -19.508 1.00 18.60 100 ASN A N 1
ATOM 685 C CA . ASN A 1 90 ? -14.358 23.083 -18.293 1.00 18.47 100 ASN A CA 1
ATOM 686 C C . ASN A 1 90 ? -13.345 21.945 -18.327 1.00 17.97 100 ASN A C 1
ATOM 687 O O . ASN A 1 90 ? -12.572 21.803 -17.390 1.00 17.87 100 ASN A O 1
ATOM 692 N N . CYS A 1 91 ? -13.327 21.173 -19.422 1.00 17.72 101 CYS A N 1
ATOM 693 C CA . CYS A 1 91 ? -12.206 20.258 -19.712 1.00 19.10 101 CYS A CA 1
ATOM 694 C C . CYS A 1 91 ? -11.035 20.907 -20.464 1.00 20.47 101 CYS A C 1
ATOM 695 O O . CYS A 1 91 ? -10.046 20.224 -20.746 1.00 19.83 101 CYS A O 1
ATOM 698 N N . ALA A 1 92 ? -11.152 22.193 -20.821 1.00 18.89 102 ALA A N 1
ATOM 699 C CA . ALA A 1 92 ? -10.127 22.882 -21.637 1.00 19.15 102 ALA A CA 1
ATOM 700 C C . ALA A 1 92 ? -8.739 22.918 -20.990 1.00 21.54 102 ALA A C 1
ATOM 701 O O . ALA A 1 92 ? -8.626 22.987 -19.758 1.00 17.91 102 ALA A O 1
ATOM 703 N N . PRO A 1 93 ? -7.672 22.861 -21.816 1.00 20.74 103 PRO A N 1
ATOM 704 C CA . PRO A 1 93 ? -6.342 22.898 -21.223 1.00 20.67 103 PRO A CA 1
ATOM 705 C C . PRO A 1 93 ? -6.111 24.100 -20.274 1.00 19.64 103 PRO A C 1
ATOM 706 O O . PRO A 1 93 ? -5.603 23.912 -19.179 1.00 19.08 103 PRO A O 1
ATOM 710 N N . SER A 1 94 ? -6.508 25.301 -20.674 1.00 20.68 104 SER A N 1
ATOM 711 C CA . SER A 1 94 ? -6.301 26.492 -19.845 1.00 21.29 104 SER A CA 1
ATOM 712 C C . SER A 1 94 ? -6.715 26.256 -18.401 1.00 21.83 104 SER A C 1
ATOM 713 O O . SER A 1 94 ? -5.927 26.463 -17.489 1.00 23.94 104 SER A O 1
ATOM 716 N N . TYR A 1 95 ? -7.946 25.790 -18.211 1.00 21.53 105 TYR A N 1
ATOM 717 C CA . TYR A 1 95 ? -8.503 25.553 -16.878 1.00 23.30 105 TYR A CA 1
ATOM 718 C C . TYR A 1 95 ? -7.792 24.390 -16.181 1.00 22.95 105 TYR A C 1
ATOM 719 O O . TYR A 1 95 ? -7.506 24.449 -14.987 1.00 21.02 105 TYR A O 1
ATOM 728 N N . SER A 1 96 ? -7.514 23.350 -16.962 1.00 22.68 106 SER A N 1
ATOM 729 C CA . SER A 1 96 ? -6.801 22.176 -16.503 1.00 23.33 106 SER A CA 1
ATOM 730 C C . SER A 1 96 ? -5.366 22.449 -16.009 1.00 23.12 106 SER A C 1
ATOM 731 O O . SER A 1 96 ? -4.878 21.732 -15.135 1.00 24.50 106 SER A O 1
ATOM 734 N N . PHE A 1 97 ? -4.704 23.467 -16.563 1.00 21.27 107 PHE A N 1
ATOM 735 C CA . PHE A 1 97 ? -3.330 23.841 -16.163 1.00 21.33 107 PHE A CA 1
ATOM 736 C C . PHE A 1 97 ? -3.284 24.635 -14.852 1.00 23.32 107 PHE A C 1
ATOM 737 O O . PHE A 1 97 ? -2.222 24.806 -14.266 1.00 23.01 107 PHE A O 1
ATOM 745 N N . LEU A 1 98 ? -4.424 25.158 -14.414 1.00 24.82 108 LEU A N 1
ATOM 746 C CA . LEU A 1 98 ? -4.451 26.018 -13.238 1.00 26.92 108 LEU A CA 1
ATOM 747 C C . LEU A 1 98 ? -4.197 25.176 -11.990 1.00 30.02 108 LEU A C 1
ATOM 748 O O . LEU A 1 98 ? -4.582 24.003 -11.925 1.00 26.72 108 LEU A O 1
ATOM 753 N N . LYS A 1 99 ? -3.505 25.788 -11.031 1.00 33.48 109 LYS A N 1
ATOM 754 C CA . LYS A 1 99 ? -3.085 25.126 -9.805 1.00 38.78 109 LYS A CA 1
ATOM 755 C C . LYS A 1 99 ? -4.228 24.310 -9.242 1.00 37.52 109 LYS A C 1
ATOM 756 O O . LYS A 1 99 ? -5.348 24.806 -9.116 1.00 36.81 109 LYS A O 1
ATOM 762 N N . GLY A 1 100 ? -3.954 23.048 -8.930 1.00 41.39 110 GLY A N 1
ATOM 763 C CA . GLY A 1 100 ? -4.875 22.253 -8.129 1.00 41.50 110 GLY A CA 1
ATOM 764 C C . GLY A 1 100 ? -5.438 21.023 -8.811 1.00 41.00 110 GLY A C 1
ATOM 765 O O . GLY A 1 100 ? -6.052 21.101 -9.869 1.00 38.00 110 GLY A O 1
ATOM 766 N N . LEU A 1 101 ? -5.168 19.882 -8.194 1.00 39.08 111 LEU A N 1
ATOM 767 C CA . LEU A 1 101 ? -5.922 18.646 -8.345 1.00 41.98 111 LEU A CA 1
ATOM 768 C C . LEU A 1 101 ? -7.309 18.731 -8.992 1.00 38.51 111 LEU A C 1
ATOM 769 O O . LEU A 1 101 ? -7.614 17.973 -9.917 1.00 33.69 111 LEU A O 1
ATOM 774 N N . ASP A 1 102 ? -8.114 19.679 -8.528 1.00 34.99 112 ASP A N 1
ATOM 775 C CA . ASP A 1 102 ? -9.566 19.634 -8.653 1.00 37.23 112 ASP A CA 1
ATOM 776 C C . ASP A 1 102 ? -10.134 20.142 -9.987 1.00 37.24 112 ASP A C 1
ATOM 777 O O . ASP A 1 102 ? -11.158 20.836 -10.010 1.00 40.78 112 ASP A O 1
ATOM 782 N N . LYS A 1 103 ? -9.496 19.791 -11.094 1.00 30.48 113 LYS A N 1
ATOM 783 C CA . LYS A 1 103 ? -10.016 20.141 -12.412 1.00 27.26 113 LYS A CA 1
ATOM 784 C C . LYS A 1 103 ? -10.557 18.874 -13.039 1.00 26.32 113 LYS A C 1
ATOM 785 O O . LYS A 1 103 ? -9.915 17.819 -12.950 1.00 24.15 113 LYS A O 1
ATOM 791 N N . PRO A 1 104 ? -11.742 18.958 -13.667 1.00 24.47 114 PRO A N 1
ATOM 792 C CA . PRO A 1 104 ? -12.379 17.734 -14.164 1.00 24.11 114 PRO A CA 1
ATOM 793 C C . PRO A 1 104 ? -11.578 16.992 -15.258 1.00 22.71 114 PRO A C 1
ATOM 794 O O . PRO A 1 104 ? -11.728 15.794 -15.375 1.00 22.27 114 PRO A O 1
ATOM 798 N N . ASN A 1 105 ? -10.711 17.685 -16.002 1.00 22.10 115 ASN A N 1
ATOM 799 C CA . ASN A 1 105 ? -9.845 17.039 -17.021 1.00 20.76 115 ASN A CA 1
ATOM 800 C C . ASN A 1 105 ? -8.360 17.112 -16.631 1.00 20.73 115 ASN A C 1
ATOM 801 O O . ASN A 1 105 ? -7.469 17.091 -17.477 1.00 21.63 115 ASN A O 1
ATOM 806 N N . LYS A 1 106 ? -8.106 17.171 -15.331 1.00 24.09 116 LYS A N 1
ATOM 807 C CA . LYS A 1 106 ? -6.745 17.270 -14.803 1.00 25.45 116 LYS A CA 1
ATOM 808 C C . LYS A 1 106 ? -5.789 16.221 -15.365 1.00 23.12 116 LYS A C 1
ATOM 809 O O . LYS A 1 106 ? -4.619 16.498 -15.612 1.00 22.61 116 LYS A O 1
ATOM 815 N N . ALA A 1 107 ? -6.302 15.017 -15.544 1.00 22.96 117 ALA A N 1
ATOM 816 C CA . ALA A 1 107 ? -5.510 13.888 -16.067 1.00 24.64 117 ALA A CA 1
ATOM 817 C C . ALA A 1 107 ? -4.684 14.275 -17.284 1.00 23.73 117 ALA A C 1
ATOM 818 O O . ALA A 1 107 ? -3.564 13.810 -17.427 1.00 25.27 117 ALA A O 1
ATOM 820 N N . THR A 1 108 ? -5.220 15.164 -18.120 1.00 21.57 118 THR A N 1
ATOM 821 C CA . THR A 1 108 ? -4.591 15.523 -19.384 1.00 20.92 118 THR A CA 1
ATOM 822 C C . THR A 1 108 ? -3.424 16.501 -19.283 1.00 21.87 118 THR A C 1
ATOM 823 O O . THR A 1 108 ? -2.676 16.646 -20.243 1.00 23.08 118 THR A O 1
ATOM 827 N N . THR A 1 109 ? -3.265 17.179 -18.145 1.00 22.26 119 THR A N 1
ATOM 828 C CA . THR A 1 109 ? -2.216 18.198 -17.994 1.00 23.35 119 THR A CA 1
ATOM 829 C C . THR A 1 109 ? -1.222 17.872 -16.869 1.00 25.02 119 THR A C 1
ATOM 830 O O . THR A 1 109 ? -0.398 18.715 -16.495 1.00 23.73 119 THR A O 1
ATOM 834 N N . ILE A 1 110 ? -1.272 16.630 -16.396 1.00 26.02 120 ILE A N 1
ATOM 835 C CA . ILE A 1 110 ? -0.610 16.206 -15.175 1.00 32.14 120 ILE A CA 1
ATOM 836 C C . ILE A 1 110 ? 0.421 15.057 -15.326 1.00 32.83 120 ILE A C 1
ATOM 837 O O . ILE A 1 110 ? 1.167 14.793 -14.399 1.00 32.47 120 ILE A O 1
ATOM 842 N N . LEU A 1 111 ? 0.491 14.389 -16.474 1.00 33.86 121 LEU A N 1
ATOM 843 C CA . LEU A 1 111 ? 1.487 13.323 -16.669 1.00 36.61 121 LEU A CA 1
ATOM 844 C C . LEU A 1 111 ? 2.721 13.807 -17.459 1.00 35.79 121 LEU A C 1
ATOM 845 O O . LEU A 1 111 ? 3.732 14.205 -16.871 1.00 29.97 121 LEU A O 1
ATOM 850 N N . GLU A 1 112 ? 2.619 13.800 -18.783 1.00 32.95 122 GLU A N 1
ATOM 851 C CA . GLU A 1 112 ? 3.736 14.177 -19.643 1.00 34.05 122 GLU A CA 1
ATOM 852 C C . GLU A 1 112 ? 3.895 15.696 -19.692 1.00 30.53 122 GLU A C 1
ATOM 853 O O . GLU A 1 112 ? 5.009 16.205 -19.747 1.00 32.40 122 GLU A O 1
ATOM 859 N N . ALA A 1 113 ? 2.783 16.429 -19.649 1.00 29.84 123 ALA A N 1
ATOM 860 C CA . ALA A 1 113 ? 2.838 17.876 -19.821 1.00 27.13 123 ALA A CA 1
ATOM 861 C C . ALA A 1 113 ? 3.869 18.537 -18.905 1.00 29.52 123 ALA A C 1
ATOM 862 O O . ALA A 1 113 ? 4.663 19.364 -19.378 1.00 23.68 123 ALA A O 1
ATOM 864 N N . PRO A 1 114 ? 3.880 18.168 -17.605 1.00 25.88 124 PRO A N 1
ATOM 865 C CA . PRO A 1 114 ? 4.850 18.808 -16.721 1.00 28.22 124 PRO A CA 1
ATOM 866 C C . PRO A 1 114 ? 6.297 18.539 -17.111 1.00 28.43 124 PRO A C 1
ATOM 867 O O . PRO A 1 114 ? 7.137 19.421 -16.970 1.00 32.93 124 PRO A O 1
ATOM 871 N N . ILE A 1 115 ? 6.594 17.336 -17.588 1.00 30.47 125 ILE A N 1
ATOM 872 C CA . ILE A 1 115 ? 7.955 17.003 -18.029 1.00 33.69 125 ILE A CA 1
ATOM 873 C C . ILE A 1 115 ? 8.286 17.761 -19.303 1.00 30.84 125 ILE A C 1
ATOM 874 O O . ILE A 1 115 ? 9.348 18.358 -19.424 1.00 30.02 125 ILE A O 1
ATOM 879 N N . ILE A 1 116 ? 7.372 17.716 -20.262 1.00 29.40 126 ILE A N 1
ATOM 880 C CA . ILE A 1 116 ? 7.633 18.272 -21.579 1.00 28.12 126 ILE A CA 1
ATOM 881 C C . ILE A 1 116 ? 7.774 19.783 -21.503 1.00 29.64 126 ILE A C 1
ATOM 882 O O . ILE A 1 116 ? 8.720 20.361 -22.050 1.00 29.66 126 ILE A O 1
ATOM 887 N N . ILE A 1 117 ? 6.835 20.419 -20.815 1.00 27.82 127 ILE A N 1
ATOM 888 C CA . ILE A 1 117 ? 6.862 21.856 -20.657 1.00 26.91 127 ILE A CA 1
ATOM 889 C C . ILE A 1 117 ? 8.026 22.312 -19.762 1.00 29.51 127 ILE A C 1
ATOM 890 O O . ILE A 1 117 ? 8.674 23.327 -20.037 1.00 29.30 127 ILE A O 1
ATOM 895 N N . GLY A 1 118 ? 8.277 21.570 -18.689 1.00 31.75 128 GLY A N 1
ATOM 896 C CA . GLY A 1 118 ? 9.476 21.779 -17.876 1.00 33.50 128 GLY A CA 1
ATOM 897 C C . GLY A 1 118 ? 10.736 21.668 -18.712 1.00 33.28 128 GLY A C 1
ATOM 898 O O . GLY A 1 118 ? 11.621 22.516 -18.632 1.00 34.41 128 GLY A O 1
ATOM 899 N N . TRP A 1 119 ? 10.806 20.633 -19.540 1.00 34.33 129 TRP A N 1
ATOM 900 C CA . TRP A 1 119 ? 11.954 20.453 -20.415 1.00 36.17 129 TRP A CA 1
ATOM 901 C C . TRP A 1 119 ? 12.193 21.720 -21.234 1.00 35.38 129 TRP A C 1
ATOM 902 O O . TRP A 1 119 ? 13.288 22.281 -21.215 1.00 38.47 129 TRP A O 1
ATOM 913 N N . ALA A 1 120 ? 11.149 22.180 -21.927 1.00 30.83 130 ALA A N 1
ATOM 914 C CA . ALA A 1 120 ? 11.234 23.348 -22.776 1.00 31.18 130 ALA A CA 1
ATOM 915 C C . ALA A 1 120 ? 11.686 24.568 -21.977 1.00 30.66 130 ALA A C 1
ATOM 916 O O . ALA A 1 120 ? 12.574 25.308 -22.407 1.00 32.25 130 ALA A O 1
ATOM 918 N N . LEU A 1 121 ? 11.077 24.773 -20.816 1.00 30.20 131 LEU A N 1
ATOM 919 C CA . LEU A 1 121 ? 11.372 25.959 -20.007 1.00 32.36 131 LEU A CA 1
ATOM 920 C C . LEU A 1 121 ? 12.808 25.988 -19.489 1.00 36.91 131 LEU A C 1
ATOM 921 O O . LEU A 1 121 ? 13.421 27.055 -19.411 1.00 36.75 131 LEU A O 1
ATOM 926 N N . GLN A 1 122 ? 13.326 24.814 -19.135 1.00 42.57 132 GLN A N 1
ATOM 927 C CA . GLN A 1 122 ? 14.698 24.673 -18.639 1.00 49.67 132 GLN A CA 1
ATOM 928 C C . GLN A 1 122 ? 15.705 25.123 -19.683 1.00 48.20 132 GLN A C 1
ATOM 929 O O . GLN A 1 122 ? 16.712 25.724 -19.348 1.00 46.91 132 GLN A O 1
ATOM 935 N N . GLN A 1 123 ? 15.431 24.826 -20.948 1.00 51.61 133 GLN A N 1
ATOM 936 C CA . GLN A 1 123 ? 16.321 25.251 -22.035 1.00 53.52 133 GLN A CA 1
ATOM 937 C C . GLN A 1 123 ? 16.049 26.676 -22.519 1.00 46.03 133 GLN A C 1
ATOM 938 O O . GLN A 1 123 ? 16.639 27.121 -23.498 1.00 42.17 133 GLN A O 1
ATOM 944 N N . GLY A 1 124 ? 15.165 27.382 -21.815 1.00 41.12 134 GLY A N 1
ATOM 945 C CA . GLY A 1 124 ? 14.935 28.793 -22.054 1.00 38.14 134 GLY A CA 1
ATOM 946 C C . GLY A 1 124 ? 13.954 29.083 -23.165 1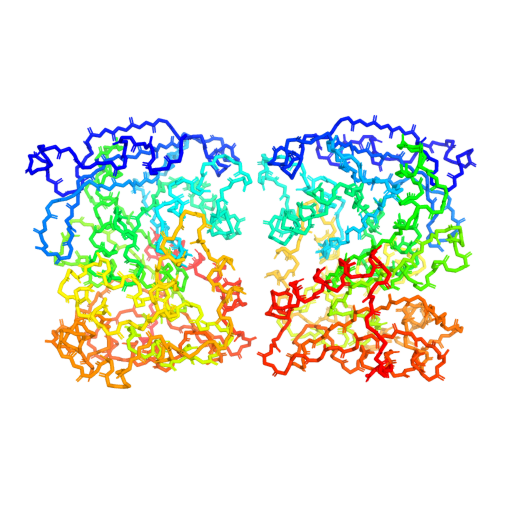.00 33.31 134 GLY A C 1
ATOM 947 O O . GLY A 1 124 ? 13.988 30.172 -23.730 1.00 32.84 134 GLY A O 1
ATOM 948 N N . PHE A 1 125 ? 13.075 28.137 -23.487 1.00 31.37 135 PHE A N 1
ATOM 949 C CA . PHE A 1 125 ? 12.050 28.391 -24.517 1.00 30.66 135 PHE A CA 1
ATOM 950 C C . PHE A 1 125 ? 10.771 29.021 -23.955 1.00 28.36 135 PHE A C 1
ATOM 951 O O . PHE A 1 125 ? 10.392 28.769 -22.820 1.00 26.97 135 PHE A O 1
ATOM 959 N N . TYR A 1 126 ? 10.104 29.816 -24.793 1.00 27.45 136 TYR A N 1
ATOM 960 C CA . TYR A 1 126 ? 8.756 30.298 -24.521 1.00 27.06 136 TYR A CA 1
ATOM 961 C C . TYR A 1 126 ? 7.783 29.162 -24.831 1.00 25.35 136 TYR A C 1
ATOM 962 O O . TYR A 1 126 ? 7.930 28.480 -25.837 1.00 25.89 136 TYR A O 1
ATOM 971 N N . VAL A 1 127 ? 6.807 28.937 -23.966 1.00 23.41 137 VAL A N 1
ATOM 972 C CA . VAL A 1 127 ? 5.903 27.807 -24.162 1.00 23.27 137 VAL A CA 1
ATOM 973 C C . VAL A 1 127 ? 4.493 28.320 -24.334 1.00 21.62 137 VAL A C 1
ATOM 974 O O . VAL A 1 127 ? 4.078 29.221 -23.622 1.00 21.52 137 VAL A O 1
ATOM 978 N N . VAL A 1 128 ? 3.785 27.755 -25.302 1.00 21.09 138 VAL A N 1
ATOM 979 C CA . VAL A 1 128 ? 2.358 27.996 -25.451 1.00 21.63 138 VAL A CA 1
ATOM 980 C C . VAL A 1 128 ? 1.572 26.685 -25.587 1.00 21.41 138 VAL A C 1
ATOM 981 O O . VAL A 1 128 ? 2.000 25.753 -26.274 1.00 24.15 138 VAL A O 1
ATOM 985 N N . SER A 1 129 ? 0.433 26.612 -24.902 1.00 19.97 139 SER A N 1
ATOM 986 C CA . SER A 1 129 ? -0.530 25.525 -25.097 1.00 18.06 139 SER A CA 1
ATOM 987 C C . SER A 1 129 ? -1.871 26.197 -25.274 1.00 18.79 139 SER A C 1
ATOM 988 O O . SER A 1 129 ? -2.333 26.927 -24.384 1.00 17.72 139 SER A O 1
ATOM 991 N N . SER A 1 130 ? -2.473 26.001 -26.444 1.00 17.25 140 SER A N 1
ATOM 992 C CA . SER A 1 130 ? -3.716 26.673 -26.770 1.00 17.48 140 SER A CA 1
ATOM 993 C C . SER A 1 130 ? -4.885 25.785 -26.371 1.00 16.14 140 SER A C 1
ATOM 994 O O . SER A 1 130 ? -4.715 24.596 -26.204 1.00 17.49 140 SER A O 1
ATOM 997 N N . ASP A 1 131 ? -6.059 26.389 -26.200 1.00 16.92 141 ASP A N 1
ATOM 998 C CA . ASP A 1 131 ? -7.303 25.653 -26.053 1.00 15.43 141 ASP A CA 1
ATOM 999 C C . ASP A 1 131 ? -7.721 25.388 -27.483 1.00 14.90 141 ASP A C 1
ATOM 1000 O O . ASP A 1 131 ? -8.502 26.140 -28.072 1.00 15.99 141 ASP A O 1
ATOM 1005 N N . HIS A 1 132 ? -7.138 24.337 -28.048 1.00 14.79 142 HIS A N 1
ATOM 1006 C CA . HIS A 1 132 ? -7.207 24.047 -29.480 1.00 15.27 142 HIS A CA 1
ATOM 1007 C C . HIS A 1 132 ? -8.594 23.658 -29.967 1.00 15.73 142 HIS A C 1
ATOM 1008 O O . HIS A 1 132 ? -8.856 23.748 -31.167 1.00 17.72 142 HIS A O 1
ATOM 1015 N N . GLU A 1 133 ? -9.471 23.200 -29.067 1.00 15.47 143 GLU A N 1
ATOM 1016 C CA . GLU A 1 133 ? -10.856 22.863 -29.428 1.00 14.51 143 GLU A CA 1
ATOM 1017 C C . GLU A 1 133 ? -11.751 24.095 -29.516 1.00 14.06 143 GLU A C 1
ATOM 1018 O O . GLU A 1 133 ? -12.857 24.013 -29.996 1.00 15.33 143 GLU A O 1
ATOM 1024 N N . GLY A 1 134 ? -11.268 25.236 -29.050 1.00 16.14 144 GLY A N 1
ATOM 1025 C CA . GLY A 1 134 ? -12.021 26.479 -29.142 1.00 17.33 144 GLY A CA 1
ATOM 1026 C C . GLY A 1 134 ? -13.169 26.622 -28.165 1.00 17.87 144 GLY A C 1
ATOM 1027 O O . GLY A 1 134 ? -13.400 25.769 -27.340 1.00 15.83 144 GLY A O 1
ATOM 1028 N N . PRO A 1 135 ? -13.917 27.731 -28.262 1.00 18.40 145 PRO A N 1
ATOM 1029 C CA . PRO A 1 135 ? -14.989 27.941 -27.291 1.00 18.60 145 PRO A CA 1
ATOM 1030 C C . PRO A 1 135 ? -16.162 26.969 -27.459 1.00 19.82 145 PRO A C 1
ATOM 1031 O O . PRO A 1 135 ? -16.938 26.791 -26.523 1.00 17.78 145 PRO A O 1
ATOM 1035 N N . ARG A 1 136 ? -16.250 26.288 -28.608 1.00 20.95 146 ARG A N 1
ATOM 1036 C CA . ARG A 1 136 ? -17.277 25.277 -28.787 1.00 24.48 146 ARG A CA 1
ATOM 1037 C C . ARG A 1 136 ? -16.845 23.881 -28.402 1.00 21.85 146 ARG A C 1
ATOM 1038 O O . ARG A 1 136 ? -17.621 22.916 -28.576 1.00 23.34 146 ARG A O 1
ATOM 1046 N N . SER A 1 137 ? -15.620 23.741 -27.892 1.00 21.15 147 SER A N 1
ATOM 1047 C CA . SER A 1 137 ? -15.099 22.421 -27.486 1.00 18.80 147 SER A CA 1
ATOM 1048 C C . SER A 1 137 ? -15.215 21.373 -28.623 1.00 20.00 147 SER A C 1
ATOM 1049 O O . SER A 1 137 ? -15.645 20.225 -28.413 1.00 19.61 147 SER A O 1
ATOM 1052 N N . SER A 1 138 ? -14.797 21.769 -29.816 1.00 16.71 148 SER A N 1
ATOM 1053 C CA . SER A 1 138 ? -15.017 20.967 -31.007 1.00 18.30 148 SER A CA 1
ATOM 1054 C C . SER A 1 138 ? -13.866 19.982 -31.234 1.00 17.69 148 SER A C 1
ATOM 1055 O O . SER A 1 138 ? -13.077 20.116 -32.184 1.00 18.39 148 SER A O 1
ATOM 1058 N N . PHE A 1 139 ? -13.779 19.025 -30.308 1.00 15.36 149 PHE A N 1
ATOM 1059 C CA . PHE A 1 139 ? -12.872 17.895 -30.362 1.00 16.76 149 PHE A CA 1
ATOM 1060 C C . PHE A 1 139 ? -12.829 17.266 -31.741 1.00 15.47 149 PHE A C 1
ATOM 1061 O O . PHE A 1 139 ? -13.849 16.881 -32.295 1.00 15.63 149 PHE A O 1
ATOM 1069 N N . ILE A 1 140 ? -11.621 17.220 -32.283 1.00 14.82 150 ILE A N 1
ATOM 1070 C CA . ILE A 1 140 ? -11.306 16.544 -33.535 1.00 16.07 150 ILE A CA 1
ATOM 1071 C C . ILE A 1 140 ? -11.728 17.296 -34.806 1.00 15.11 150 ILE A C 1
ATOM 1072 O O . ILE A 1 140 ? -11.636 16.736 -35.902 1.00 14.64 150 ILE A O 1
ATOM 1077 N N . ALA A 1 141 ? -12.184 18.547 -34.664 1.00 13.86 151 ALA A N 1
ATOM 1078 C CA . ALA A 1 141 ? -12.400 19.436 -35.798 1.00 14.91 151 ALA A CA 1
ATOM 1079 C C . ALA A 1 141 ? -11.061 20.108 -36.172 1.00 15.46 151 ALA A C 1
ATOM 1080 O O . ALA A 1 141 ? -10.602 21.057 -35.510 1.00 15.07 151 ALA A O 1
ATOM 1082 N N . GLY A 1 142 ? -10.450 19.593 -37.230 1.00 16.07 152 GLY A N 1
ATOM 1083 C CA . GLY A 1 142 ? -9.069 19.895 -37.586 1.00 15.80 152 GLY A CA 1
ATOM 1084 C C . GLY A 1 142 ? -8.777 21.304 -38.037 1.00 16.18 152 GLY A C 1
ATOM 1085 O O . GLY A 1 142 ? -7.730 21.836 -37.721 1.00 18.15 152 GLY A O 1
ATOM 1086 N N . TYR A 1 143 ? -9.688 21.901 -38.798 1.00 17.37 153 TYR A N 1
ATOM 1087 C CA . TYR A 1 143 ? -9.538 23.291 -39.242 1.00 17.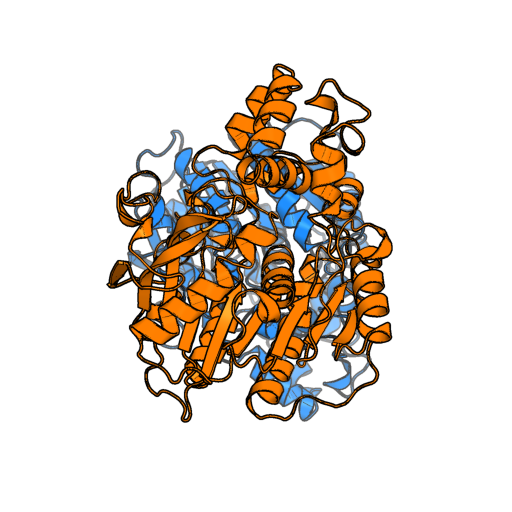28 153 TYR A CA 1
ATOM 1088 C C . TYR A 1 143 ? -9.631 24.240 -38.039 1.00 17.16 153 TYR A C 1
ATOM 1089 O O . TYR A 1 143 ? -8.851 25.170 -37.926 1.00 16.16 153 TYR A O 1
ATOM 1098 N N . GLU A 1 144 ? -10.596 24.008 -37.147 1.00 17.14 154 GLU A N 1
ATOM 1099 C CA . GLU A 1 144 ? -10.678 24.775 -35.884 1.00 18.89 154 GLU A CA 1
ATOM 1100 C C . GLU A 1 144 ? -9.402 24.619 -35.027 1.00 17.03 154 GLU A C 1
ATOM 1101 O O . GLU A 1 144 ? -8.856 25.611 -34.539 1.00 16.66 154 GLU A O 1
ATOM 1107 N N . GLU A 1 145 ? -8.973 23.373 -34.834 1.00 17.49 155 GLU A N 1
ATOM 1108 C CA . GLU A 1 145 ? -7.783 23.047 -34.023 1.00 17.40 155 GLU A CA 1
ATOM 1109 C C . GLU A 1 145 ? -6.523 23.669 -34.611 1.00 17.11 155 GLU A C 1
ATOM 1110 O O . GLU A 1 145 ? -5.749 24.312 -33.915 1.00 16.13 155 GLU A O 1
ATOM 1116 N N . GLY A 1 146 ? -6.321 23.456 -35.901 1.00 18.56 156 GLY A N 1
ATOM 1117 C CA . GLY A 1 146 ? -5.199 24.054 -36.616 1.00 18.56 156 GLY A CA 1
ATOM 1118 C C . GLY A 1 146 ? -5.123 25.568 -36.511 1.00 17.12 156 GLY A C 1
ATOM 1119 O O . GLY A 1 146 ? -4.075 26.108 -36.185 1.00 17.49 156 GLY A O 1
ATOM 1120 N N . MET A 1 147 ? -6.223 26.264 -36.788 1.00 17.22 157 MET A N 1
ATOM 1121 C CA A MET A 1 147 ? -6.202 27.725 -36.752 0.50 17.15 157 MET A CA 1
ATOM 1122 C CA B MET A 1 147 ? -6.243 27.730 -36.729 0.50 16.95 157 MET A CA 1
ATOM 1123 C C . MET A 1 147 ? -6.023 28.230 -35.306 1.00 16.73 157 MET A C 1
ATOM 1124 O O . MET A 1 147 ? -5.212 29.114 -35.052 1.00 17.51 157 MET A O 1
ATOM 1133 N N . ALA A 1 148 ? -6.760 27.660 -34.368 1.00 16.45 158 ALA A N 1
ATOM 1134 C CA . ALA A 1 148 ? -6.618 28.008 -32.948 1.00 16.50 158 ALA A CA 1
ATOM 1135 C C . ALA A 1 148 ? -5.159 27.931 -32.457 1.00 16.54 158 ALA A C 1
ATOM 1136 O O . ALA A 1 148 ? -4.677 28.807 -31.735 1.00 16.23 158 ALA A O 1
ATOM 1138 N N . ILE A 1 149 ? -4.468 26.870 -32.845 1.00 16.68 159 ILE A N 1
ATOM 1139 C CA . ILE A 1 149 ? -3.094 26.653 -32.402 1.00 18.70 159 ILE A CA 1
ATOM 1140 C C . ILE A 1 149 ? -2.131 27.640 -33.051 1.00 19.24 159 ILE A C 1
ATOM 1141 O O . ILE A 1 149 ? -1.258 28.190 -32.372 1.00 18.74 159 ILE A O 1
ATOM 1146 N N . LEU A 1 150 ? -2.308 27.881 -34.348 1.00 19.87 160 LEU A N 1
ATOM 1147 C CA . LEU A 1 150 ? -1.427 28.814 -35.072 1.00 20.17 160 LEU A CA 1
ATOM 1148 C C . LEU A 1 150 ? -1.673 30.254 -34.630 1.00 21.20 160 LEU A C 1
ATOM 1149 O O . LEU A 1 150 ? -0.739 31.081 -34.579 1.00 22.27 160 LEU A O 1
ATOM 1154 N N . ASP A 1 151 ? -2.917 30.565 -34.292 1.00 19.84 161 ASP A N 1
ATOM 1155 C CA . ASP A 1 151 ? -3.207 31.864 -33.718 1.00 19.13 161 ASP A CA 1
ATOM 1156 C C . ASP A 1 151 ? -2.701 31.981 -32.268 1.00 20.49 161 ASP A C 1
ATOM 1157 O O . ASP A 1 151 ? -2.320 33.066 -31.820 1.00 21.90 161 ASP A O 1
ATOM 1162 N N . GLY A 1 152 ? -2.690 30.871 -31.533 1.00 19.07 162 GLY A N 1
ATOM 1163 C CA . GLY A 1 152 ? -2.168 30.885 -30.191 1.00 18.78 162 GLY A CA 1
ATOM 1164 C C . GLY A 1 152 ? -0.674 31.166 -30.174 1.00 20.30 162 GLY A C 1
ATOM 1165 O O . GLY A 1 152 ? -0.178 31.843 -29.292 1.00 19.64 162 GLY A O 1
ATOM 1166 N N . ILE A 1 153 ? 0.044 30.606 -31.141 1.00 20.77 163 ILE A N 1
ATOM 1167 C CA . ILE A 1 153 ? 1.461 30.915 -31.319 1.00 23.40 163 ILE A CA 1
ATOM 1168 C C . ILE A 1 153 ? 1.635 32.369 -31.703 1.00 22.84 163 ILE A C 1
ATOM 1169 O O . ILE A 1 153 ? 2.559 33.033 -31.217 1.00 24.93 163 ILE A O 1
ATOM 1174 N N . ARG A 1 154 ? 0.758 32.873 -32.573 1.00 22.35 164 ARG A N 1
ATOM 1175 C CA . ARG A 1 154 ? 0.781 34.293 -32.915 1.00 22.10 164 ARG A CA 1
ATOM 1176 C C . ARG A 1 154 ? 0.590 35.149 -31.650 1.00 23.78 164 ARG A C 1
ATOM 1177 O O . ARG A 1 154 ? 1.325 36.090 -31.417 1.00 23.99 164 ARG A O 1
ATOM 1185 N N . ALA A 1 155 ? -0.396 34.797 -30.826 1.00 22.69 165 ALA A N 1
ATOM 1186 C CA . ALA A 1 155 ? -0.671 35.540 -29.605 1.00 23.22 165 ALA A CA 1
ATOM 1187 C C . ALA A 1 155 ? 0.540 35.588 -28.674 1.00 23.97 165 ALA A C 1
ATOM 1188 O O . ALA A 1 155 ? 0.802 36.620 -28.077 1.00 22.52 165 ALA A O 1
ATOM 1190 N N . LEU A 1 156 ? 1.253 34.466 -28.537 1.00 25.50 166 LEU A N 1
ATOM 1191 C CA . LEU A 1 156 ? 2.496 34.439 -27.739 1.00 27.91 166 LEU A CA 1
ATOM 1192 C C . LEU A 1 156 ? 3.579 35.407 -28.270 1.00 29.75 166 LEU A C 1
ATOM 1193 O O . LEU A 1 156 ? 4.131 36.190 -27.502 1.00 33.48 166 LEU A O 1
ATOM 1198 N N . LYS A 1 157 ? 3.868 35.361 -29.570 1.00 31.68 167 LYS A N 1
ATOM 1199 C CA . LYS A 1 157 ? 4.833 36.287 -30.201 1.00 29.72 167 LYS A CA 1
ATOM 1200 C C . LYS A 1 157 ? 4.488 37.736 -29.956 1.00 30.81 167 LYS A C 1
ATOM 1201 O O . LYS A 1 157 ? 5.357 38.577 -29.663 1.00 29.29 167 LYS A O 1
ATOM 1207 N N . ASN A 1 158 ? 3.214 38.037 -30.144 1.00 32.19 168 ASN A N 1
ATOM 1208 C CA . ASN A 1 158 ? 2.700 39.371 -29.910 1.00 33.37 168 ASN A CA 1
ATOM 1209 C C . ASN A 1 158 ? 2.902 39.766 -28.452 1.00 32.68 168 ASN A C 1
ATOM 1210 O O . ASN A 1 158 ? 3.478 40.824 -28.169 1.00 35.08 168 ASN A O 1
ATOM 1215 N N . TYR A 1 159 ? 2.469 38.903 -27.529 1.00 30.48 169 TYR A N 1
ATOM 1216 C CA . TYR A 1 159 ? 2.519 39.235 -26.098 1.00 30.43 169 TYR A CA 1
ATOM 1217 C C . TYR A 1 159 ? 3.948 39.406 -25.580 1.00 29.67 169 TYR A C 1
ATOM 1218 O O . TYR A 1 159 ? 4.233 40.339 -24.845 1.00 31.46 169 TYR A O 1
ATOM 1227 N N . ALA A 1 160 ? 4.846 38.515 -25.975 1.00 31.20 170 ALA A N 1
ATOM 1228 C CA . ALA A 1 160 ? 6.230 38.580 -25.513 1.00 33.05 170 ALA A CA 1
ATOM 1229 C C . ALA A 1 160 ? 7.111 39.399 -26.452 1.00 33.40 170 ALA A C 1
ATOM 1230 O O . ALA A 1 160 ? 8.329 39.458 -26.262 1.00 33.82 170 ALA A O 1
ATOM 1232 N N . LYS A 1 161 ? 6.497 40.032 -27.454 1.00 32.96 171 LYS A N 1
ATOM 1233 C CA . LYS A 1 161 ? 7.204 40.905 -28.402 1.00 34.74 171 LYS A CA 1
ATOM 1234 C C . LYS A 1 161 ? 8.402 40.195 -29.029 1.00 33.80 171 LYS A C 1
ATOM 1235 O O . LYS A 1 161 ? 9.521 40.697 -29.027 1.00 34.57 171 LYS A O 1
ATOM 1241 N N . LEU A 1 162 ? 8.142 39.016 -29.568 1.00 32.22 172 LEU A N 1
ATOM 1242 C CA . LEU A 1 162 ? 9.177 38.157 -30.102 1.00 32.92 172 LEU A CA 1
ATOM 1243 C C . LEU A 1 162 ? 9.332 38.331 -31.614 1.00 32.30 172 LEU A C 1
ATOM 1244 O O . LEU A 1 162 ? 8.366 38.633 -32.304 1.00 30.70 172 LEU A O 1
ATOM 1249 N N . PRO A 1 163 ? 10.553 38.135 -32.139 1.00 35.62 173 PRO A N 1
ATOM 1250 C CA . PRO A 1 163 ? 10.773 38.287 -33.576 1.00 35.16 173 PRO A CA 1
ATOM 1251 C C . PRO A 1 163 ? 9.855 37.405 -34.420 1.00 34.10 173 PRO A C 1
ATOM 1252 O O . PRO A 1 163 ? 9.521 36.278 -34.031 1.00 32.34 173 PRO A O 1
ATOM 1256 N N . THR A 1 164 ? 9.443 37.922 -35.567 1.00 33.22 174 THR A N 1
ATOM 1257 C CA . THR A 1 164 ? 8.557 37.187 -36.458 1.00 33.72 174 THR A CA 1
ATOM 1258 C C . THR A 1 164 ? 9.120 35.815 -36.833 1.00 32.54 174 THR A C 1
ATOM 1259 O O . THR A 1 164 ? 8.361 34.847 -36.986 1.00 31.86 174 THR A O 1
ATOM 1263 N N . ASP A 1 165 ? 10.443 35.738 -36.961 1.00 32.48 175 ASP A N 1
ATOM 1264 C CA . ASP A 1 165 ? 11.118 34.516 -37.400 1.00 32.48 175 ASP A CA 1
ATOM 1265 C C . ASP A 1 165 ? 11.569 33.615 -36.235 1.00 30.06 175 ASP A C 1
ATOM 1266 O O . ASP A 1 165 ? 12.335 32.664 -36.432 1.00 28.20 175 ASP A O 1
ATOM 1271 N N . SER A 1 166 ? 11.082 33.894 -35.028 1.00 27.96 176 SER A N 1
ATOM 1272 C CA . SER A 1 166 ? 11.371 33.031 -33.878 1.00 27.01 176 SER A CA 1
ATOM 1273 C C . SER A 1 166 ? 11.059 31.592 -34.215 1.00 25.62 176 SER A C 1
ATOM 1274 O O . SER A 1 166 ? 9.965 31.279 -34.676 1.00 26.39 176 SER A O 1
ATOM 1277 N N . ALA A 1 167 ? 12.023 30.716 -33.981 1.00 25.45 177 ALA A N 1
ATOM 1278 C CA . ALA A 1 167 ? 11.871 29.323 -34.335 1.00 25.01 177 ALA A CA 1
ATOM 1279 C C . ALA A 1 167 ? 10.775 28.667 -33.475 1.00 24.62 177 ALA A C 1
ATOM 1280 O O . ALA A 1 167 ? 10.690 28.894 -32.267 1.00 26.01 177 ALA A O 1
ATOM 1282 N N . ILE A 1 168 ? 9.936 27.869 -34.123 1.00 23.48 178 ILE A N 1
ATOM 1283 C CA . ILE A 1 168 ? 8.796 27.241 -33.493 1.00 22.41 178 ILE A CA 1
ATOM 1284 C C . ILE A 1 168 ? 8.876 25.732 -33.658 1.00 21.43 178 ILE A C 1
ATOM 1285 O O . ILE A 1 168 ? 9.121 25.245 -34.760 1.00 21.31 178 ILE A O 1
ATOM 1290 N N . GLY A 1 169 ? 8.689 25.002 -32.559 1.00 22.14 179 GLY A N 1
ATOM 1291 C CA . GLY A 1 169 ? 8.582 23.524 -32.576 1.00 20.83 179 GLY A CA 1
ATOM 1292 C C . GLY A 1 169 ? 7.279 23.073 -31.921 1.00 20.36 179 GLY A C 1
ATOM 1293 O O . GLY A 1 169 ? 6.693 23.826 -31.139 1.00 21.07 179 GLY A O 1
ATOM 1294 N N . PHE A 1 170 ? 6.799 21.874 -32.280 1.00 20.25 180 PHE A N 1
ATOM 1295 C CA . PHE A 1 170 ? 5.536 21.317 -31.766 1.00 18.91 180 PHE A CA 1
ATOM 1296 C C . PHE A 1 170 ? 5.710 19.937 -31.157 1.00 18.68 180 PHE A C 1
ATOM 1297 O O . PHE A 1 170 ? 6.508 19.126 -31.645 1.00 17.31 180 PHE A O 1
ATOM 1305 N N . TYR A 1 171 ? 4.904 19.662 -30.140 1.00 17.79 181 TYR A N 1
ATOM 1306 C CA . TYR A 1 171 ? 4.751 18.325 -29.596 1.00 18.81 181 TYR A CA 1
ATOM 1307 C C . TYR A 1 171 ? 3.282 18.006 -29.321 1.00 17.47 181 TYR A C 1
ATOM 1308 O O . TYR A 1 171 ? 2.562 18.809 -28.720 1.00 18.93 181 TYR A O 1
ATOM 1317 N N . GLY A 1 172 ? 2.857 16.811 -29.712 1.00 18.55 182 GLY A N 1
ATOM 1318 C CA . GLY A 1 172 ? 1.543 16.301 -29.325 1.00 18.37 182 GLY A CA 1
ATOM 1319 C C . GLY A 1 172 ? 1.369 14.801 -29.497 1.00 17.42 182 GLY A C 1
ATOM 1320 O O . GLY A 1 172 ? 1.907 14.219 -30.428 1.00 18.55 182 GLY A O 1
ATOM 1321 N N . TYR A 1 173 ? 0.584 14.186 -28.609 1.00 18.10 183 TYR A N 1
ATOM 1322 C CA . TYR A 1 173 ? 0.262 12.765 -28.710 1.00 16.88 183 TYR A CA 1
ATOM 1323 C C . TYR A 1 173 ? -1.260 12.532 -28.811 1.00 16.01 183 TYR A C 1
ATOM 1324 O O . TYR A 1 173 ? -2.051 13.103 -28.057 1.00 14.76 183 TYR A O 1
ATOM 1333 N N . SER A 1 174 ? -1.647 11.673 -29.752 1.00 16.16 184 SER A N 1
ATOM 1334 C CA . SER A 1 174 ? -3.024 11.172 -29.876 1.00 16.48 184 SER A CA 1
ATOM 1335 C C . SER A 1 174 ? -3.972 12.311 -30.207 1.00 15.08 184 SER A C 1
ATOM 1336 O O . SER A 1 174 ? -3.837 12.883 -31.276 1.00 14.80 184 SER A O 1
ATOM 1339 N N . GLY A 1 175 ? -4.913 12.654 -29.324 1.00 14.95 185 GLY A N 1
ATOM 1340 C CA . GLY A 1 175 ? -5.690 13.888 -29.487 1.00 15.48 185 GLY A CA 1
ATOM 1341 C C . GLY A 1 175 ? -4.822 15.118 -29.755 1.00 15.79 185 GLY A C 1
ATOM 1342 O O . GLY A 1 175 ? -5.132 15.943 -30.616 1.00 14.87 185 GLY A O 1
ATOM 1343 N N . GLY A 1 176 ? -3.718 15.234 -29.017 1.00 15.79 186 GLY A N 1
ATOM 1344 C CA . GLY A 1 176 ? -2.758 16.296 -29.234 1.00 15.43 186 GLY A CA 1
ATOM 1345 C C . GLY A 1 176 ? -2.008 16.159 -30.553 1.00 16.29 186 GLY A C 1
ATOM 1346 O O . GLY A 1 176 ? -1.502 17.151 -31.086 1.00 15.70 186 GLY A O 1
ATOM 1347 N N . ALA A 1 177 ? -1.906 14.939 -31.080 1.00 15.70 187 ALA A N 1
ATOM 1348 C CA . ALA A 1 177 ? -1.257 14.740 -32.400 1.00 15.79 187 ALA A CA 1
ATOM 1349 C C . ALA A 1 177 ? -2.185 15.102 -33.545 1.00 15.04 187 ALA A C 1
ATOM 1350 O O . ALA A 1 177 ? -1.740 15.576 -34.587 1.00 15.48 187 ALA A O 1
ATOM 1352 N N . HIS A 1 178 ? -3.481 14.884 -33.350 1.00 15.30 188 HIS A N 1
ATOM 1353 C CA . HIS A 1 178 ? -4.446 15.324 -34.326 1.00 13.96 188 HIS A CA 1
ATOM 1354 C C . HIS A 1 178 ? -4.350 16.825 -34.436 1.00 14.22 188 HIS A C 1
ATOM 1355 O O . HIS A 1 178 ? -4.242 17.379 -35.540 1.00 14.04 188 HIS A O 1
ATOM 1362 N N . ALA A 1 179 ? -4.317 17.479 -33.274 1.00 15.82 189 ALA A N 1
ATOM 1363 C CA . ALA A 1 179 ? -4.181 18.925 -33.185 1.00 15.75 189 ALA A CA 1
ATOM 1364 C C . ALA A 1 179 ? -2.902 19.465 -33.811 1.00 16.46 189 ALA A C 1
ATOM 1365 O O . ALA A 1 179 ? -2.936 20.387 -34.632 1.00 18.29 189 ALA A O 1
ATOM 1367 N N . THR A 1 180 ? -1.768 18.890 -33.434 1.00 17.20 190 THR A N 1
ATOM 1368 C CA . THR A 1 180 ? -0.489 19.287 -34.013 1.00 16.43 190 THR A CA 1
ATOM 1369 C C . THR A 1 180 ? -0.471 19.034 -35.523 1.00 16.13 190 THR A C 1
ATOM 1370 O O . THR A 1 180 ? 0.007 19.871 -36.307 1.00 18.44 190 THR A O 1
ATOM 1374 N N . GLY A 1 181 ? -1.011 17.889 -35.934 1.00 15.59 191 GLY A N 1
ATOM 1375 C CA . GLY A 1 181 ? -1.014 17.512 -37.344 1.00 15.65 191 GLY A CA 1
ATOM 1376 C C . GLY A 1 181 ? -1.792 18.472 -38.218 1.00 16.09 191 GLY A C 1
ATOM 1377 O O . GLY A 1 181 ? -1.403 18.739 -39.358 1.00 15.94 191 GLY A O 1
ATOM 1378 N N . TRP A 1 182 ? -2.884 18.999 -37.673 1.00 16.48 192 TRP A N 1
ATOM 1379 C CA . TRP A 1 182 ? -3.695 20.004 -38.348 1.00 15.53 192 TRP A CA 1
ATOM 1380 C C . TRP A 1 182 ? -3.077 21.392 -38.326 1.00 16.88 192 TRP A C 1
ATOM 1381 O O . TRP A 1 182 ? -3.181 22.125 -39.320 1.00 16.94 192 TRP A O 1
ATOM 1392 N N . ALA A 1 183 ? -2.371 21.741 -37.254 1.00 16.82 193 ALA A N 1
ATOM 1393 C CA . ALA A 1 183 ? -1.592 22.979 -37.264 1.00 17.91 193 ALA A CA 1
ATOM 1394 C C . ALA A 1 183 ? -0.526 22.928 -38.358 1.00 18.78 193 ALA A C 1
ATOM 1395 O O . ALA A 1 183 ? -0.345 23.890 -39.097 1.00 20.59 193 ALA A O 1
ATOM 1397 N N . ALA A 1 184 ? 0.173 21.803 -38.451 1.00 18.91 194 ALA A N 1
ATOM 1398 C CA . ALA A 1 184 ? 1.121 21.565 -39.541 1.00 19.98 194 ALA A CA 1
ATOM 1399 C C . ALA A 1 184 ? 0.444 21.661 -40.908 1.00 20.12 194 ALA A C 1
ATOM 1400 O O . ALA A 1 184 ? 0.928 22.376 -41.782 1.00 19.27 194 ALA A O 1
ATOM 1402 N N . ASN A 1 185 ? -0.678 20.957 -41.070 1.00 18.59 195 ASN A N 1
ATOM 1403 C CA . ASN A 1 185 ? -1.459 20.958 -42.318 1.00 19.66 195 ASN A CA 1
ATOM 1404 C C . ASN A 1 185 ? -1.771 22.384 -42.797 1.00 20.72 195 ASN A C 1
ATOM 1405 O O . ASN A 1 185 ? -1.601 22.694 -43.984 1.00 18.09 195 ASN A O 1
ATOM 1410 N N . LEU A 1 186 ? -2.176 23.257 -41.865 1.00 19.75 196 LEU A N 1
ATOM 1411 C CA . LEU A 1 186 ? -2.659 24.599 -42.226 1.00 21.21 196 LEU A CA 1
ATOM 1412 C C . LEU A 1 186 ? -1.608 25.716 -42.138 1.00 20.71 196 LEU A C 1
ATOM 1413 O O . LEU A 1 186 ? -1.862 26.861 -42.534 1.00 20.32 196 LEU A O 1
ATOM 1418 N N . ALA A 1 187 ? -0.431 25.394 -41.629 1.00 21.39 197 ALA A N 1
ATOM 1419 C CA . ALA A 1 187 ? 0.584 26.412 -41.333 1.00 22.56 197 ALA A CA 1
ATOM 1420 C C . ALA A 1 187 ? 0.985 27.239 -42.557 1.00 22.72 197 ALA A C 1
ATOM 1421 O O . ALA A 1 187 ? 1.071 28.468 -42.492 1.00 23.89 197 ALA A O 1
ATOM 1423 N N . GLY A 1 188 ? 1.230 26.569 -43.673 1.00 23.13 198 GLY A N 1
ATOM 1424 C CA . GLY A 1 188 ? 1.687 27.262 -44.872 1.00 24.06 198 GLY A CA 1
ATOM 1425 C C . GLY A 1 188 ? 0.660 28.243 -45.415 1.00 24.04 198 GLY A C 1
ATOM 1426 O O . GLY A 1 188 ? 1.017 29.349 -45.809 1.00 25.18 198 GLY A O 1
ATOM 1427 N N . SER A 1 189 ? -0.613 27.851 -45.422 1.00 21.67 199 SER A N 1
ATOM 1428 C CA . SER A 1 189 ? -1.679 28.700 -45.959 1.00 23.95 199 SER A CA 1
ATOM 1429 C C . SER A 1 189 ? -2.236 29.728 -44.958 1.00 22.75 199 SER A C 1
ATOM 1430 O O . SER A 1 189 ? -2.584 30.840 -45.338 1.00 25.05 199 SER A O 1
ATOM 1433 N N . TYR A 1 190 ? -2.303 29.366 -43.688 1.00 20.58 200 TYR A N 1
ATOM 1434 C CA . TYR A 1 190 ? -2.956 30.194 -42.685 1.00 20.96 200 TYR A CA 1
ATOM 1435 C C . TYR A 1 190 ? -1.967 31.054 -41.903 1.00 20.45 200 TYR A C 1
ATOM 1436 O O . TYR A 1 190 ? -2.300 32.161 -41.509 1.00 21.46 200 TYR A O 1
ATOM 1445 N N . ALA A 1 191 ? -0.757 30.560 -41.675 1.00 20.43 201 ALA A N 1
ATOM 1446 C CA . ALA A 1 191 ? 0.231 31.301 -40.874 1.00 21.19 201 ALA A CA 1
ATOM 1447 C C . ALA A 1 191 ? 1.656 31.130 -41.423 1.00 21.56 201 ALA A C 1
ATOM 1448 O O . ALA A 1 191 ? 2.527 30.541 -40.767 1.00 22.70 201 ALA A O 1
ATOM 1450 N N . PRO A 1 192 ? 1.906 31.657 -42.635 1.00 22.53 202 PRO A N 1
ATOM 1451 C CA . PRO A 1 192 ? 3.193 31.488 -43.340 1.00 22.46 202 PRO A CA 1
ATOM 1452 C C . PRO A 1 192 ? 4.373 32.178 -42.670 1.00 22.83 202 PRO A C 1
ATOM 1453 O O . PRO A 1 192 ? 5.513 31.836 -42.965 1.00 23.57 202 PRO A O 1
ATOM 1457 N N . GLU A 1 193 ? 4.100 33.137 -41.786 1.00 22.51 203 GLU A N 1
ATOM 1458 C CA . GLU A 1 193 ? 5.144 33.827 -41.042 1.00 23.72 203 GLU A CA 1
ATOM 1459 C C . GLU A 1 193 ? 5.756 32.989 -39.916 1.00 23.89 203 GLU A C 1
ATOM 1460 O O . GLU A 1 193 ? 6.842 33.316 -39.422 1.00 27.37 203 GLU A O 1
ATOM 1466 N N . HIS A 1 194 ? 5.096 31.913 -39.510 1.00 21.64 204 HIS A N 1
ATOM 1467 C CA . HIS A 1 194 ? 5.694 31.022 -38.513 1.00 23.17 204 HIS A CA 1
ATOM 1468 C C . HIS A 1 194 ? 6.870 30.233 -39.082 1.00 23.39 204 HIS A C 1
ATOM 1469 O O . HIS A 1 194 ? 6.714 29.466 -40.034 1.00 23.16 204 HIS A O 1
ATOM 1476 N N . ASN A 1 195 ? 8.041 30.448 -38.496 1.00 24.98 205 ASN A N 1
ATOM 1477 C CA . ASN A 1 195 ? 9.265 29.717 -38.862 1.00 26.52 205 ASN A CA 1
ATOM 1478 C C . ASN A 1 195 ? 9.309 28.419 -38.078 1.00 26.25 205 ASN A C 1
ATOM 1479 O O . ASN A 1 195 ? 9.794 28.382 -36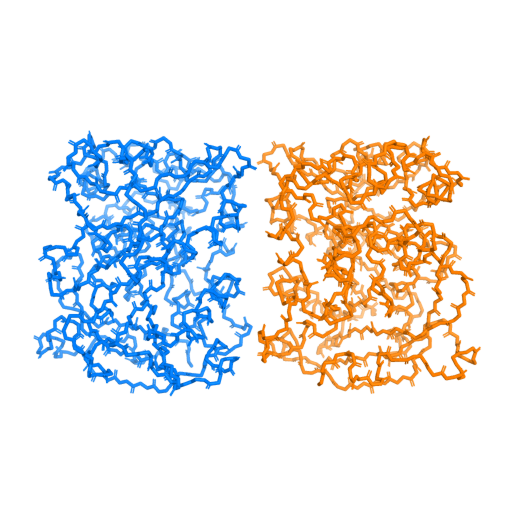.938 1.00 25.18 205 ASN A O 1
ATOM 1484 N N . ILE A 1 196 ? 8.771 27.365 -38.685 1.00 25.78 206 ILE A N 1
ATOM 1485 C CA . ILE A 1 196 ? 8.569 26.093 -37.995 1.00 24.36 206 ILE A CA 1
ATOM 1486 C C . ILE A 1 196 ? 9.751 25.182 -38.278 1.00 24.64 206 ILE A C 1
ATOM 1487 O O . ILE A 1 196 ? 9.992 24.788 -39.424 1.00 23.92 206 ILE A O 1
ATOM 1492 N N . ILE A 1 197 ? 10.482 24.849 -37.226 1.00 24.01 207 ILE A N 1
ATOM 1493 C CA . ILE A 1 197 ? 11.692 24.048 -37.357 1.00 26.04 207 ILE A CA 1
ATOM 1494 C C . ILE A 1 197 ? 11.479 22.568 -37.072 1.00 26.00 207 ILE A C 1
ATOM 1495 O O . ILE A 1 197 ? 12.408 21.774 -37.194 1.00 27.91 207 ILE A O 1
ATOM 1500 N N . GLY A 1 198 ? 10.262 22.195 -36.694 1.00 23.96 208 GLY A N 1
ATOM 1501 C CA . GLY A 1 198 ? 9.944 20.790 -36.487 1.00 23.50 208 GLY A CA 1
ATOM 1502 C C . GLY A 1 198 ? 8.660 20.551 -35.726 1.00 21.73 208 GLY A C 1
ATOM 1503 O O . GLY A 1 198 ? 8.258 21.348 -34.895 1.00 20.47 208 GLY A O 1
ATOM 1504 N N . ALA A 1 199 ? 8.022 19.432 -36.013 1.00 22.09 209 ALA A N 1
ATOM 1505 C CA . ALA A 1 199 ? 6.894 18.966 -35.214 1.00 20.04 209 ALA A CA 1
ATOM 1506 C C . ALA A 1 199 ? 7.081 17.493 -34.969 1.00 20.16 209 ALA A C 1
ATOM 1507 O O . ALA A 1 199 ? 7.370 16.733 -35.917 1.00 19.11 209 ALA A O 1
ATOM 1509 N N . ALA A 1 200 ? 6.951 17.106 -33.694 1.00 20.37 210 ALA A N 1
ATOM 1510 C CA . ALA A 1 200 ? 7.045 15.731 -33.252 1.00 19.97 210 ALA A CA 1
ATOM 1511 C C . ALA A 1 200 ? 5.692 15.312 -32.744 1.00 19.56 210 ALA A C 1
ATOM 1512 O O . ALA A 1 200 ? 5.148 15.941 -31.838 1.00 17.54 210 ALA A O 1
ATOM 1514 N N . TYR A 1 201 ? 5.144 14.255 -33.328 1.00 18.63 211 TYR A N 1
ATOM 1515 C CA . TYR A 1 201 ? 3.828 13.795 -32.942 1.00 17.70 211 TYR A CA 1
ATOM 1516 C C . TYR A 1 201 ? 3.560 12.345 -33.206 1.00 17.44 211 TYR A C 1
ATOM 1517 O O . TYR A 1 201 ? 4.077 11.752 -34.166 1.00 18.61 211 TYR A O 1
ATOM 1526 N N . GLY A 1 202 ? 2.764 11.760 -32.315 1.00 17.83 212 GLY A N 1
ATOM 1527 C CA . GLY A 1 202 ? 2.578 10.312 -32.283 1.00 18.44 212 GLY A CA 1
ATOM 1528 C C . GLY A 1 202 ? 1.148 9.912 -32.049 1.00 18.26 212 GLY A C 1
ATOM 1529 O O . GLY A 1 202 ? 0.356 10.679 -31.485 1.00 19.44 212 GLY A O 1
ATOM 1530 N N . GLY A 1 203 ? 0.811 8.705 -32.472 1.00 17.84 213 GLY A N 1
ATOM 1531 C CA . GLY A 1 203 ? -0.566 8.216 -32.383 1.00 17.82 213 GLY A CA 1
ATOM 1532 C C . GLY A 1 203 ? -1.555 9.079 -33.148 1.00 17.13 213 GLY A C 1
ATOM 1533 O O . GLY A 1 203 ? -2.665 9.293 -32.685 1.00 16.34 213 GLY A O 1
ATOM 1534 N N . LEU A 1 204 ? -1.136 9.574 -34.314 1.00 16.82 214 LEU A N 1
ATOM 1535 C CA . LEU A 1 204 ? -1.941 10.475 -35.135 1.00 17.53 214 LEU A CA 1
ATOM 1536 C C . LEU A 1 204 ? -3.249 9.854 -35.633 1.00 16.88 214 LEU A C 1
ATOM 1537 O O . LEU A 1 204 ? -3.234 8.869 -36.370 1.00 17.72 214 LEU A O 1
ATOM 1542 N N . PRO A 1 205 ? -4.387 10.398 -35.201 1.00 16.12 215 PRO A N 1
ATOM 1543 C CA . PRO A 1 205 ? -5.641 10.031 -35.855 1.00 17.01 215 PRO A CA 1
ATOM 1544 C C . PRO A 1 205 ? -5.783 10.827 -37.173 1.00 17.59 215 PRO A C 1
ATOM 1545 O O . PRO A 1 205 ? -6.307 11.956 -37.199 1.00 15.26 215 PRO A O 1
ATOM 1549 N N . ALA A 1 206 ? -5.267 10.224 -38.239 1.00 17.83 216 ALA A N 1
ATOM 1550 C CA . ALA A 1 206 ? -5.187 10.852 -39.559 1.00 19.06 216 ALA A CA 1
ATOM 1551 C C . ALA A 1 206 ? -6.546 11.049 -40.205 1.00 18.59 216 ALA A C 1
ATOM 1552 O O . ALA A 1 206 ? -6.755 12.028 -40.933 1.00 18.58 216 ALA A O 1
ATOM 1554 N N . SER A 1 207 ? -7.468 10.125 -39.934 1.00 18.66 217 SER A N 1
ATOM 1555 C CA . SER A 1 207 ? -8.796 10.144 -40.551 1.00 18.92 217 SER A CA 1
ATOM 1556 C C . SER A 1 207 ? -9.865 10.064 -39.478 1.00 19.93 217 SER A C 1
ATOM 1557 O O . SER A 1 207 ? -9.901 9.107 -38.692 1.00 18.57 217 SER A O 1
ATOM 1560 N N . ALA A 1 208 ? -10.754 11.055 -39.439 1.00 22.08 218 ALA A N 1
ATOM 1561 C CA . ALA A 1 208 ? -11.872 11.007 -38.481 1.00 21.53 218 ALA A CA 1
ATOM 1562 C C . ALA A 1 208 ? -12.712 9.738 -38.713 1.00 21.49 218 ALA A C 1
ATOM 1563 O O . ALA A 1 208 ? -13.008 8.976 -37.771 1.00 21.60 218 ALA A O 1
ATOM 1565 N N . ARG A 1 209 ? -13.034 9.475 -39.976 1.00 19.38 219 ARG A N 1
ATOM 1566 C CA . ARG A 1 209 ? -13.858 8.320 -40.322 1.00 21.48 219 ARG A CA 1
ATOM 1567 C C . ARG A 1 209 ? -13.208 6.999 -39.908 1.00 21.30 219 ARG A C 1
ATOM 1568 O O . ARG A 1 209 ? -13.884 6.130 -39.335 1.00 20.07 219 ARG A O 1
ATOM 1576 N N . ASP A 1 210 ? -11.917 6.841 -40.209 1.00 20.98 220 ASP A N 1
ATOM 1577 C CA . ASP A 1 210 ? -11.212 5.583 -39.900 1.00 20.76 220 ASP A CA 1
ATOM 1578 C C . ASP A 1 210 ? -11.119 5.362 -38.399 1.00 19.86 220 ASP A C 1
ATOM 1579 O O . ASP A 1 210 ? -11.227 4.242 -37.916 1.00 20.01 220 ASP A O 1
ATOM 1584 N N . THR A 1 211 ? -10.913 6.439 -37.665 1.00 18.33 221 THR A N 1
ATOM 1585 C CA . THR A 1 211 ? -10.742 6.362 -36.227 1.00 18.52 221 THR A CA 1
ATOM 1586 C C . THR A 1 211 ? -12.062 6.032 -35.561 1.00 18.45 221 THR A C 1
ATOM 1587 O O . THR A 1 211 ? -12.104 5.267 -34.577 1.00 19.73 221 THR A O 1
ATOM 1591 N N . PHE A 1 212 ? -13.144 6.605 -36.081 1.00 19.00 222 PHE A N 1
ATOM 1592 C CA . PHE A 1 212 ? -14.486 6.280 -35.602 1.00 19.44 222 PHE A CA 1
ATOM 1593 C C . PHE A 1 212 ? -14.779 4.793 -35.762 1.00 20.11 222 PHE A C 1
ATOM 1594 O O . PHE A 1 212 ? -15.252 4.154 -34.822 1.00 21.61 222 PHE A O 1
ATOM 1602 N N . ASN A 1 213 ? -14.503 4.242 -36.942 1.00 20.82 223 ASN A N 1
ATOM 1603 C CA . ASN A 1 213 ? -14.757 2.804 -37.184 1.00 21.64 223 ASN A CA 1
ATOM 1604 C C . ASN A 1 213 ? -13.866 1.885 -36.354 1.00 21.61 223 ASN A C 1
ATOM 1605 O O . ASN A 1 213 ? -14.274 0.776 -35.986 1.00 23.07 223 ASN A O 1
ATOM 1610 N N . PHE A 1 214 ? -12.637 2.328 -36.108 1.00 20.08 224 PHE A N 1
ATOM 1611 C CA . PHE A 1 214 ? -11.685 1.572 -35.313 1.00 20.48 224 PHE A CA 1
ATOM 1612 C C . PHE A 1 214 ? -12.092 1.526 -33.834 1.00 20.59 224 PHE A C 1
ATOM 1613 O O . PHE A 1 214 ? -11.827 0.531 -33.162 1.00 21.07 224 PHE A O 1
ATOM 1621 N N . LEU A 1 215 ? -12.747 2.588 -33.358 1.00 20.64 225 LEU A N 1
ATOM 1622 C CA . LEU A 1 215 ? -13.146 2.748 -31.957 1.00 20.50 225 LEU A CA 1
ATOM 1623 C C . LEU A 1 215 ? -14.542 2.235 -31.631 1.00 22.50 225 LEU A C 1
ATOM 1624 O O . LEU A 1 215 ? -14.777 1.652 -30.561 1.00 22.53 225 LEU A O 1
ATOM 1629 N N . ASN A 1 216 ? -15.499 2.494 -32.522 1.00 25.32 226 ASN A N 1
ATOM 1630 C CA . ASN A 1 216 ? -16.899 2.148 -32.233 1.00 26.03 226 ASN A CA 1
ATOM 1631 C C . ASN A 1 216 ? -17.040 0.683 -31.805 1.00 23.46 226 ASN A C 1
ATOM 1632 O O . ASN A 1 216 ? -16.325 -0.158 -32.301 1.00 23.16 226 ASN A O 1
ATOM 1637 N N . LYS A 1 217 ? -17.935 0.412 -30.852 1.00 25.17 227 LYS A N 1
ATOM 1638 C CA . LYS A 1 217 ? -18.173 -0.933 -30.273 1.00 25.38 227 LYS A CA 1
ATOM 1639 C C . LYS A 1 217 ? -17.012 -1.507 -29.436 1.00 25.54 227 LYS A C 1
ATOM 1640 O O . LYS A 1 217 ? -17.164 -2.556 -28.817 1.00 23.47 227 LYS A O 1
ATOM 1646 N N . GLY A 1 218 ? -15.872 -0.824 -29.406 1.00 24.11 228 GLY A N 1
ATOM 1647 C CA . GLY A 1 218 ? -14.714 -1.283 -28.634 1.00 25.53 228 GLY A CA 1
ATOM 1648 C C . GLY A 1 218 ? -14.648 -0.634 -27.257 1.00 23.81 228 GLY A C 1
ATOM 1649 O O . GLY A 1 218 ? -15.513 0.160 -26.893 1.00 22.01 228 GLY A O 1
ATOM 1650 N N . ALA A 1 219 ? -13.600 -0.979 -26.508 1.00 24.02 229 ALA A N 1
ATOM 1651 C CA . ALA A 1 219 ? -13.418 -0.553 -25.116 1.00 21.95 229 ALA A CA 1
ATOM 1652 C C . ALA A 1 219 ? -13.349 0.962 -25.012 1.00 21.30 229 ALA A C 1
ATOM 1653 O O . ALA A 1 219 ? -13.763 1.552 -24.018 1.00 19.14 229 ALA A O 1
ATOM 1655 N N . PHE A 1 220 ? -12.816 1.579 -26.064 1.00 20.83 230 PHE A N 1
ATOM 1656 C CA . PHE A 1 220 ? -12.638 3.008 -26.118 1.00 20.37 230 PHE A CA 1
ATOM 1657 C C . PHE A 1 220 ? -13.656 3.669 -27.040 1.00 19.53 230 PHE A C 1
ATOM 1658 O O . PHE A 1 220 ? -13.380 4.710 -27.633 1.00 16.85 230 PHE A O 1
ATOM 1666 N N . ALA A 1 221 ? -14.843 3.061 -27.127 1.00 19.30 231 ALA A N 1
ATOM 1667 C CA . ALA A 1 221 ? -15.946 3.601 -27.900 1.00 19.20 231 ALA A CA 1
ATOM 1668 C C . ALA A 1 221 ? -16.348 5.010 -27.468 1.00 19.45 231 ALA A C 1
ATOM 1669 O O . ALA A 1 221 ? -16.876 5.755 -28.287 1.00 20.20 231 ALA A O 1
ATOM 1671 N N . GLY A 1 222 ? -16.103 5.379 -26.210 1.00 18.99 232 GLY A N 1
ATOM 1672 C CA . GLY A 1 222 ? -16.389 6.738 -25.737 1.00 19.02 232 GLY A CA 1
ATOM 1673 C C . GLY A 1 222 ? -15.830 7.853 -26.615 1.00 19.83 232 GLY A C 1
ATOM 1674 O O . GLY A 1 222 ? -16.492 8.876 -26.861 1.00 19.41 232 GLY A O 1
ATOM 1675 N N . PHE A 1 223 ? -14.613 7.655 -27.097 1.00 21.69 233 PHE A N 1
ATOM 1676 C CA . PHE A 1 223 ? -13.950 8.636 -27.929 1.00 22.13 233 PHE A CA 1
ATOM 1677 C C . PHE A 1 223 ? -14.571 8.751 -29.306 1.00 19.34 233 PHE A C 1
ATOM 1678 O O . PHE A 1 223 ? -14.468 9.796 -29.937 1.00 20.53 233 PHE A O 1
ATOM 1686 N N . ALA A 1 224 ? -15.161 7.667 -29.802 1.00 19.89 234 ALA A N 1
ATOM 1687 C CA . ALA A 1 224 ? -15.979 7.746 -31.013 1.00 19.86 234 ALA A CA 1
ATOM 1688 C C . ALA A 1 224 ? -17.193 8.666 -30.778 1.00 20.86 234 ALA A C 1
ATOM 1689 O O . ALA A 1 224 ? -17.541 9.510 -31.614 1.00 19.53 234 ALA A O 1
ATOM 1691 N N . ILE A 1 225 ? -17.822 8.515 -29.622 1.00 21.26 235 ILE A N 1
ATOM 1692 C CA . ILE A 1 225 ? -18.991 9.335 -29.291 1.00 20.90 235 ILE A CA 1
ATOM 1693 C C . ILE A 1 225 ? -18.577 10.800 -29.174 1.00 20.89 235 ILE A C 1
ATOM 1694 O O . ILE A 1 225 ? -19.241 11.694 -29.739 1.00 18.28 235 ILE A O 1
ATOM 1699 N N . ALA A 1 226 ? -17.473 11.031 -28.463 1.00 19.13 236 ALA A N 1
ATOM 1700 C CA . ALA A 1 226 ? -16.946 12.377 -28.263 1.00 19.22 236 ALA A CA 1
ATOM 1701 C C . ALA A 1 226 ? -16.542 13.023 -29.576 1.00 18.35 236 ALA A C 1
ATOM 1702 O O . ALA A 1 226 ? -16.681 14.219 -29.728 1.00 16.94 236 ALA A O 1
ATOM 1704 N N . GLY A 1 227 ? -15.995 12.234 -30.495 1.00 18.13 237 GLY A N 1
ATOM 1705 C CA . GLY A 1 227 ? -15.609 12.753 -31.812 1.00 18.44 237 GLY A CA 1
ATOM 1706 C C . GLY A 1 227 ? -16.790 13.206 -32.633 1.00 19.63 237 GLY A C 1
ATOM 1707 O O . GLY A 1 227 ? -16.727 14.242 -33.292 1.00 22.22 237 GLY A O 1
ATOM 1708 N N . VAL A 1 228 ? -17.871 12.431 -32.616 1.00 20.87 238 VAL A N 1
ATOM 1709 C CA . VAL A 1 228 ? -19.095 12.849 -33.299 1.00 22.07 238 VAL A CA 1
ATOM 1710 C C . VAL A 1 228 ? -19.669 14.099 -32.628 1.00 21.07 238 VAL A C 1
ATOM 1711 O O . VAL A 1 228 ? -20.094 15.044 -33.304 1.00 18.62 238 VAL A O 1
ATOM 1715 N N . SER A 1 229 ? -19.667 14.108 -31.301 1.00 19.99 239 SER A N 1
ATOM 1716 C CA . SER A 1 229 ? -20.047 15.303 -30.564 1.00 19.56 239 SER A CA 1
ATOM 1717 C C . SER A 1 229 ? -19.225 16.493 -31.015 1.00 18.04 239 SER A C 1
ATOM 1718 O O . SER A 1 229 ? -19.786 17.527 -31.298 1.00 18.37 239 SER A O 1
ATOM 1721 N N . GLY A 1 230 ? -17.902 16.324 -31.109 1.00 17.84 240 GLY A N 1
ATOM 1722 C CA . GLY A 1 230 ? -16.985 17.417 -31.441 1.00 16.92 240 GLY A CA 1
ATOM 1723 C C . GLY A 1 230 ? -17.132 17.990 -32.836 1.00 16.52 240 GLY A C 1
ATOM 1724 O O . GLY A 1 230 ? -17.117 19.189 -33.012 1.00 14.92 240 GLY A O 1
ATOM 1725 N N . LEU A 1 231 ? -17.271 17.127 -33.836 1.00 16.49 241 LEU A N 1
ATOM 1726 C CA . LEU A 1 231 ? -17.515 17.567 -35.201 1.00 16.80 241 LEU A CA 1
ATOM 1727 C C . LEU A 1 231 ? -18.811 18.339 -35.318 1.00 16.87 241 LEU A C 1
ATOM 1728 O O . LEU A 1 231 ? -18.874 19.392 -35.988 1.00 16.65 241 LEU A O 1
ATOM 1733 N N . ALA A 1 232 ? -19.843 17.835 -34.653 1.00 16.97 242 ALA A N 1
ATOM 1734 C CA . ALA A 1 232 ? -21.130 18.487 -34.651 1.00 18.19 242 ALA A CA 1
ATOM 1735 C C . ALA A 1 232 ? -21.037 19.902 -34.092 1.00 18.42 242 ALA A C 1
ATOM 1736 O O . ALA A 1 232 ? -21.739 20.791 -34.588 1.00 16.16 242 ALA A O 1
ATOM 1738 N N . LEU A 1 233 ? -20.186 20.106 -33.078 1.00 16.96 243 LEU A N 1
ATOM 1739 C CA . LEU A 1 233 ? -19.982 21.452 -32.507 1.00 17.66 243 LEU A CA 1
ATOM 1740 C C . LEU A 1 233 ? -19.219 22.408 -33.429 1.00 18.06 243 LEU A C 1
ATOM 1741 O O . LEU A 1 233 ? -19.296 23.624 -33.266 1.00 20.45 243 LEU A O 1
ATOM 1746 N N . ALA A 1 234 ? -18.475 21.874 -34.383 1.00 17.78 244 ALA A N 1
ATOM 1747 C CA . ALA A 1 234 ? -17.763 22.714 -35.344 1.00 18.78 244 ALA A CA 1
ATOM 1748 C C . ALA A 1 234 ? -18.627 23.016 -36.578 1.00 20.15 244 ALA A C 1
ATOM 1749 O O . ALA A 1 234 ? -18.387 24.002 -37.283 1.00 18.53 244 ALA A O 1
ATOM 1751 N N . TYR A 1 235 ? -19.625 22.170 -36.832 1.00 19.47 245 TYR A N 1
ATOM 1752 C CA . TYR A 1 235 ? -20.418 22.252 -38.057 1.00 21.12 245 TYR A CA 1
ATOM 1753 C C . TYR A 1 235 ? -21.915 22.309 -37.739 1.00 21.39 245 TYR A C 1
ATOM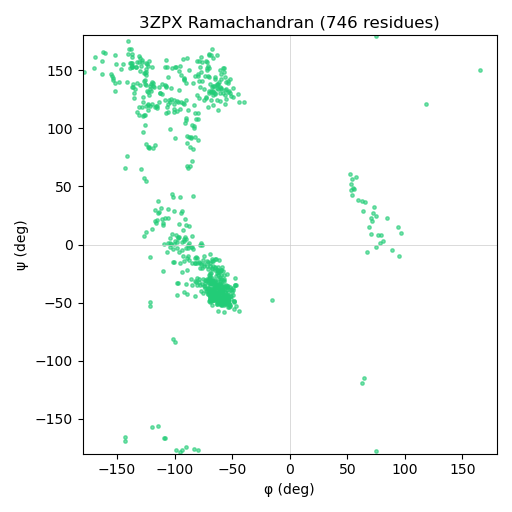 1754 O O . TYR A 1 235 ? -22.547 21.266 -37.552 1.00 19.31 245 TYR A O 1
ATOM 1763 N N . PRO A 1 236 ? -22.490 23.527 -37.707 1.00 22.00 246 PRO A N 1
ATOM 1764 C CA . PRO A 1 236 ? -23.905 23.676 -37.394 1.00 24.72 246 PRO A CA 1
ATOM 1765 C C . PRO A 1 236 ? -24.824 22.805 -38.249 1.00 23.92 246 PRO A C 1
ATOM 1766 O O . PRO A 1 236 ? -25.817 22.293 -37.739 1.00 22.78 246 PRO A O 1
ATOM 1770 N N . ASP A 1 237 ? -24.497 22.617 -39.524 1.00 23.69 247 ASP A N 1
ATOM 1771 C CA . ASP A 1 237 ? -25.337 21.769 -40.366 1.00 25.12 247 ASP A CA 1
ATOM 1772 C C . ASP A 1 237 ? -25.254 20.300 -39.924 1.00 22.72 247 ASP A C 1
ATOM 1773 O O . ASP A 1 237 ? -26.244 19.581 -39.978 1.00 23.04 247 ASP A O 1
ATOM 1778 N N . VAL A 1 238 ? -24.092 19.892 -39.429 1.00 20.45 248 VAL A N 1
ATOM 1779 C CA . VAL A 1 238 ? -23.898 18.555 -38.882 1.00 20.24 248 VAL A CA 1
ATOM 1780 C C . VAL A 1 238 ? -24.628 18.414 -37.549 1.00 20.44 248 VAL A C 1
ATOM 1781 O O . VAL A 1 238 ? -25.256 17.384 -37.292 1.00 20.24 248 VAL A O 1
ATOM 1785 N N . GLU A 1 239 ? -24.547 19.433 -36.695 1.00 19.50 249 GLU A N 1
ATOM 1786 C CA . GLU A 1 239 ? -25.309 19.424 -35.427 1.00 20.19 249 GLU A CA 1
ATOM 1787 C C . GLU A 1 239 ? -26.793 19.182 -35.715 1.00 20.41 249 GLU A C 1
ATOM 1788 O O . GLU A 1 239 ? -27.432 18.316 -35.100 1.00 19.82 249 GLU A O 1
ATOM 1794 N N . THR A 1 240 ? -27.326 19.952 -36.656 1.00 21.40 250 THR A N 1
ATOM 1795 C CA . THR A 1 240 ? -28.748 19.880 -37.007 1.00 22.06 250 THR A CA 1
ATOM 1796 C C . THR A 1 240 ? -29.088 18.469 -37.476 1.00 22.13 250 THR A C 1
ATOM 1797 O O . THR A 1 240 ? -30.033 17.851 -36.984 1.00 22.94 250 THR A O 1
ATOM 1801 N N . TYR A 1 241 ? -28.275 17.936 -38.388 1.00 22.49 251 TYR A N 1
ATOM 1802 C CA . TYR A 1 241 ? -28.496 16.592 -38.914 1.00 24.07 251 TYR A CA 1
ATOM 1803 C C . TYR A 1 241 ? -28.382 15.525 -37.830 1.00 23.40 251 TYR A C 1
ATOM 1804 O O . TYR A 1 241 ? -29.236 14.637 -37.727 1.00 23.64 251 TYR A O 1
ATOM 1813 N N . ILE A 1 242 ? -27.341 15.601 -37.017 1.00 23.22 252 ILE A N 1
ATOM 1814 C CA . ILE A 1 242 ? -27.148 14.599 -35.972 1.00 24.41 252 ILE A CA 1
ATOM 1815 C C . ILE A 1 242 ? -28.276 14.634 -34.947 1.00 24.38 252 ILE A C 1
ATOM 1816 O O . ILE A 1 242 ? -28.839 13.596 -34.612 1.00 24.66 252 ILE A O 1
ATOM 1821 N N . GLN A 1 243 ? -28.619 15.821 -34.471 1.00 26.60 253 GLN A N 1
ATOM 1822 C CA . GLN A 1 243 ? -29.737 15.968 -33.538 1.00 27.35 253 GLN A CA 1
ATOM 1823 C C . GLN A 1 243 ? -31.008 15.332 -34.101 1.00 27.67 253 GLN A C 1
ATOM 1824 O O . GLN A 1 243 ? -31.769 14.721 -33.359 1.00 27.64 253 GLN A O 1
ATOM 1830 N N . SER A 1 244 ? -31.210 15.414 -35.413 1.00 26.89 254 SER A N 1
ATOM 1831 C CA . SER A 1 244 ? -32.442 14.901 -36.015 1.00 27.73 254 SER A CA 1
ATOM 1832 C C . SER A 1 244 ? -32.535 13.388 -35.961 1.00 30.12 254 SER A C 1
ATOM 1833 O O . SER A 1 244 ? -33.637 12.842 -35.918 1.00 33.64 254 SER A O 1
ATOM 1836 N N . ARG A 1 245 ? -31.386 12.710 -35.955 1.00 30.97 255 ARG A N 1
ATOM 1837 C CA . ARG A 1 245 ? -31.350 11.251 -35.948 1.00 29.84 255 ARG A CA 1
ATOM 1838 C C . ARG A 1 245 ? -31.300 10.631 -34.558 1.00 28.57 255 ARG A C 1
ATOM 1839 O O . ARG A 1 245 ? -31.514 9.435 -34.426 1.00 26.51 255 ARG A O 1
ATOM 1847 N N . LEU A 1 246 ? -31.004 11.420 -33.528 1.00 27.46 256 LEU A N 1
ATOM 1848 C CA . LEU A 1 246 ? -30.814 10.859 -32.187 1.00 28.36 256 LEU A CA 1
ATOM 1849 C C . LEU A 1 246 ? -32.118 10.290 -31.645 1.00 29.06 256 LEU A C 1
ATOM 1850 O O . LEU A 1 246 ? -33.145 10.962 -31.695 1.00 29.36 256 LEU A O 1
ATOM 1855 N N . ASN A 1 247 ? -32.084 9.058 -31.135 1.00 29.83 257 ASN A N 1
ATOM 1856 C CA . ASN A 1 247 ? -33.239 8.534 -30.416 1.00 29.81 257 ASN A CA 1
ATOM 1857 C C . ASN A 1 247 ? -33.154 9.035 -28.979 1.00 29.78 257 ASN A C 1
ATOM 1858 O O . ASN A 1 247 ? -32.271 9.820 -28.666 1.00 30.62 257 ASN A O 1
ATOM 1863 N N . ALA A 1 248 ? -34.072 8.613 -28.118 1.00 31.25 258 ALA A N 1
ATOM 1864 C CA . ALA A 1 248 ? -34.114 9.082 -26.722 1.00 32.35 258 ALA A CA 1
ATOM 1865 C C . ALA A 1 248 ? -32.788 8.858 -26.000 1.00 32.15 258 ALA A C 1
ATOM 1866 O O . ALA A 1 248 ? -32.290 9.743 -25.297 1.00 30.23 258 ALA A O 1
ATOM 1868 N N . LYS A 1 249 ? -32.240 7.661 -26.173 1.00 32.34 259 LYS A N 1
ATOM 1869 C CA . LYS A 1 249 ? -30.953 7.284 -25.589 1.00 34.14 259 LYS A CA 1
ATOM 1870 C C . LYS A 1 249 ? -29.833 8.167 -26.143 1.00 32.51 259 LYS A C 1
ATOM 1871 O O . LYS A 1 249 ? -28.981 8.651 -25.398 1.00 31.05 259 LYS A O 1
ATOM 1877 N N . GLY A 1 250 ? -29.859 8.397 -27.450 1.00 33.31 260 GLY A N 1
ATOM 1878 C CA . GLY A 1 250 ? -28.887 9.282 -28.094 1.00 32.93 260 GLY A CA 1
ATOM 1879 C C . GLY A 1 250 ? -28.948 10.706 -27.584 1.00 33.63 260 GLY A C 1
ATOM 1880 O O . GLY A 1 250 ? -27.915 11.348 -27.396 1.00 30.73 260 GLY A O 1
ATOM 1881 N N . GLU A 1 251 ? -30.154 11.216 -27.358 1.00 36.20 261 GLU A N 1
ATOM 1882 C CA . GLU A 1 251 ? -30.300 12.566 -26.813 1.00 36.37 261 GLU A CA 1
ATOM 1883 C C . GLU A 1 251 ? -29.672 12.648 -25.425 1.00 32.99 261 GLU A C 1
ATOM 1884 O O . GLU A 1 251 ? -28.966 13.607 -25.122 1.00 30.41 261 GLU A O 1
ATOM 1890 N N . LYS A 1 252 ? -29.897 11.630 -24.599 1.00 29.99 262 LYS A N 1
ATOM 1891 C CA . LYS A 1 252 ? -29.285 11.591 -23.266 1.00 30.51 262 LYS A CA 1
ATOM 1892 C C . LYS A 1 252 ? -27.769 11.550 -23.342 1.00 27.05 262 LYS A C 1
ATOM 1893 O O . LYS A 1 252 ? -27.082 12.217 -22.579 1.00 28.19 262 LYS A O 1
ATOM 1899 N N . VAL A 1 253 ? -27.238 10.769 -24.268 1.00 25.72 263 VAL A N 1
ATOM 1900 C CA . VAL A 1 253 ? -25.814 10.567 -24.322 1.00 24.82 263 VAL A CA 1
ATOM 1901 C C . VAL A 1 253 ? -25.141 11.855 -24.772 1.00 24.51 263 VAL A C 1
ATOM 1902 O O . VAL A 1 253 ? -24.164 12.277 -24.178 1.00 23.22 263 VAL A O 1
ATOM 1906 N N . PHE A 1 254 ? -25.680 12.490 -25.807 1.00 27.09 264 PHE A N 1
ATOM 1907 C CA . PHE A 1 254 ? -25.078 13.713 -26.318 1.00 27.41 264 PHE A CA 1
ATOM 1908 C C . PHE A 1 254 ? -25.184 14.903 -25.357 1.00 28.01 264 PHE A C 1
ATOM 1909 O O . PHE A 1 254 ? -24.281 15.735 -25.323 1.00 29.84 264 PHE A O 1
ATOM 1917 N N . LYS A 1 255 ? -26.255 14.992 -24.571 1.00 30.04 265 LYS A N 1
ATOM 1918 C CA . LYS A 1 255 ? -26.285 15.943 -23.440 1.00 29.97 265 LYS A CA 1
ATOM 1919 C C . LYS A 1 255 ? -25.199 15.588 -22.422 1.00 28.08 265 LYS A C 1
ATOM 1920 O O . LYS A 1 255 ? -24.429 16.443 -21.982 1.00 25.71 265 LYS A O 1
ATOM 1926 N N . GLN A 1 256 ? -25.120 14.309 -22.077 1.00 25.58 266 GLN A N 1
ATOM 1927 C CA . GLN A 1 256 ? -24.155 13.852 -21.077 1.00 25.28 266 GLN A CA 1
ATOM 1928 C C . GLN A 1 256 ? -22.707 14.179 -21.470 1.00 22.92 266 GLN A C 1
ATOM 1929 O O . GLN A 1 256 ? -21.975 14.798 -20.699 1.00 19.46 266 GLN A O 1
ATOM 1935 N N . VAL A 1 257 ? -22.328 13.791 -22.681 1.00 20.49 267 VAL A N 1
ATOM 1936 C CA . VAL A 1 257 ? -20.959 13.961 -23.179 1.00 20.79 267 VAL A CA 1
ATOM 1937 C C . VAL A 1 257 ? -20.593 15.439 -23.379 1.00 21.25 267 VAL A C 1
ATOM 1938 O O . VAL A 1 257 ? -19.422 15.780 -23.512 1.00 21.07 267 VAL A O 1
ATOM 1942 N N . ARG A 1 258 ? -21.596 16.307 -23.363 1.00 20.69 268 ARG A N 1
ATOM 1943 C CA . ARG A 1 258 ? -21.377 17.744 -23.398 1.00 19.49 268 ARG A CA 1
ATOM 1944 C C . ARG A 1 258 ? -21.572 18.426 -22.045 1.00 20.35 268 ARG A C 1
ATOM 1945 O O . ARG A 1 258 ? -21.400 19.647 -21.941 1.00 19.39 268 ARG A O 1
ATOM 1953 N N . SER A 1 259 ? -21.888 17.656 -21.007 1.00 19.65 269 SER A N 1
ATOM 1954 C CA . SER A 1 259 ? -22.210 18.248 -19.703 1.00 20.66 269 SER A CA 1
ATOM 1955 C C . SER A 1 259 ? -20.970 18.667 -18.916 1.00 20.50 269 SER A C 1
ATOM 1956 O O . SER A 1 259 ? -19.869 18.129 -19.113 1.00 17.94 269 SER A O 1
ATOM 1959 N N . ARG A 1 260 ? -21.171 19.598 -17.983 1.00 20.51 270 ARG A N 1
ATOM 1960 C CA . ARG A 1 260 ? -20.092 20.076 -17.126 1.00 22.14 270 ARG A CA 1
ATOM 1961 C C . ARG A 1 260 ? -19.356 18.943 -16.437 1.00 21.87 270 ARG A C 1
ATOM 1962 O O . ARG A 1 260 ? -19.960 18.024 -15.880 1.00 21.03 270 ARG A O 1
ATOM 1970 N N . GLY A 1 261 ? -18.035 19.002 -16.511 1.00 21.10 271 GLY A N 1
ATOM 1971 C CA . GLY A 1 261 ? -17.193 18.028 -15.854 1.00 21.75 271 GLY A CA 1
ATOM 1972 C C . GLY A 1 261 ? -17.090 16.704 -16.586 1.00 21.61 271 GLY A C 1
ATOM 1973 O O . GLY A 1 261 ? -16.431 15.795 -16.094 1.00 23.63 271 GLY A O 1
ATOM 1974 N N . PHE A 1 262 ? -17.734 16.564 -17.747 1.00 20.11 272 PHE A N 1
ATOM 1975 C CA . PHE A 1 262 ? -17.670 15.303 -18.444 1.00 20.68 272 PHE A CA 1
ATOM 1976 C C . PHE A 1 262 ? -16.446 15.314 -19.330 1.00 19.44 272 PHE A C 1
ATOM 1977 O O . PHE A 1 262 ? -16.489 15.775 -20.465 1.00 20.90 272 PHE A O 1
ATOM 1985 N N . CYS A 1 263 ? -15.346 14.804 -18.792 1.00 18.70 273 CYS A N 1
ATOM 1986 C CA . CYS A 1 263 ? -14.052 14.937 -19.437 1.00 20.08 273 CYS A CA 1
ATOM 1987 C C . CYS A 1 263 ? -13.453 13.566 -19.755 1.00 21.33 273 CYS A C 1
ATOM 1988 O O . CYS A 1 263 ? -14.204 12.592 -19.886 1.00 20.55 273 CYS A O 1
ATOM 1991 N N . ILE A 1 264 ? -12.130 13.479 -19.906 1.00 22.61 274 ILE A N 1
ATOM 1992 C CA . ILE A 1 264 ? -11.516 12.289 -20.524 1.00 20.69 274 ILE A CA 1
ATOM 1993 C C . ILE A 1 264 ? -11.831 10.989 -19.775 1.00 21.51 274 ILE A C 1
ATOM 1994 O O . ILE A 1 264 ? -12.140 9.965 -20.401 1.00 20.97 274 ILE A O 1
ATOM 1999 N N . GLY A 1 265 ? -11.805 11.030 -18.452 1.00 21.23 275 GLY A N 1
ATOM 2000 C CA . GLY A 1 265 ? -12.079 9.825 -17.646 1.00 21.22 275 GLY A CA 1
ATOM 2001 C C . GLY A 1 265 ? -13.514 9.366 -17.774 1.00 20.79 275 GLY A C 1
ATOM 2002 O O . GLY A 1 265 ? -13.796 8.174 -17.861 1.00 21.78 275 GLY A O 1
ATOM 2003 N N . GLN A 1 266 ? -14.419 10.335 -17.777 1.00 21.50 276 GLN A N 1
ATOM 2004 C CA . GLN A 1 266 ? -15.837 10.092 -17.948 1.00 22.04 276 GLN A CA 1
ATOM 2005 C C . GLN A 1 266 ? -16.095 9.510 -19.329 1.00 21.55 276 GLN A C 1
ATOM 2006 O O . GLN A 1 266 ? -16.805 8.518 -19.490 1.00 22.72 276 GLN A O 1
ATOM 2012 N N . VAL A 1 267 ? -15.528 10.148 -20.332 1.00 21.43 277 VAL A N 1
ATOM 2013 C CA . VAL A 1 267 ? -15.676 9.661 -21.705 1.00 23.34 277 VAL A CA 1
ATOM 2014 C C . VAL A 1 267 ? -15.301 8.181 -21.802 1.00 21.55 277 VAL A C 1
ATOM 2015 O O . VAL A 1 267 ? -16.076 7.370 -22.307 1.00 22.48 277 VAL A O 1
ATOM 2019 N N . VAL A 1 268 ? -14.115 7.829 -21.324 1.00 23.15 278 VAL A N 1
ATOM 2020 C CA . VAL A 1 268 ? -13.621 6.457 -21.496 1.00 23.03 278 VAL A CA 1
ATOM 2021 C C . VAL A 1 268 ? -14.427 5.463 -20.641 1.00 23.14 278 VAL A C 1
ATOM 2022 O O . VAL A 1 268 ? -14.811 4.394 -21.113 1.00 22.07 278 VAL A O 1
ATOM 2026 N N . LEU A 1 269 ? -14.692 5.821 -19.388 1.00 23.27 279 LEU A N 1
ATOM 2027 C CA . LEU A 1 269 ? -15.299 4.878 -18.443 1.00 24.30 279 LEU A CA 1
ATOM 2028 C C . LEU A 1 269 ? -16.817 4.804 -18.496 1.00 24.45 279 LEU A C 1
ATOM 2029 O O . LEU A 1 269 ? -17.384 3.865 -17.968 1.00 26.85 279 LEU A O 1
ATOM 2034 N N . THR A 1 270 ? -17.489 5.775 -19.113 1.00 24.76 280 THR A N 1
ATOM 2035 C CA . THR A 1 270 ? -18.946 5.703 -19.241 1.00 25.23 280 THR A CA 1
ATOM 2036 C C . THR A 1 270 ? -19.363 4.897 -20.464 1.00 26.03 280 THR A C 1
ATOM 2037 O O . THR A 1 270 ? -20.426 4.273 -20.447 1.00 27.67 280 THR A O 1
ATOM 2041 N N . TYR A 1 271 ? -18.548 4.881 -21.522 1.00 23.74 281 TYR A N 1
ATOM 2042 C CA . TYR A 1 271 ? -19.011 4.267 -22.784 1.00 24.05 281 TYR A CA 1
ATOM 2043 C C . TYR A 1 271 ? -18.274 3.045 -23.315 1.00 23.25 281 TYR A C 1
ATOM 2044 O O . TYR A 1 271 ? -18.275 2.824 -24.522 1.00 26.31 281 TYR A O 1
ATOM 2053 N N . PRO A 1 272 ? -17.686 2.206 -22.440 1.00 22.78 282 PRO A N 1
ATOM 2054 C CA . PRO A 1 272 ? -17.017 1.042 -23.034 1.00 23.72 282 PRO A CA 1
ATOM 2055 C C . PRO A 1 272 ? -17.947 0.045 -23.747 1.00 24.96 282 PRO A C 1
ATOM 2056 O O . PRO A 1 272 ? -18.958 -0.410 -23.189 1.00 25.28 282 PRO A O 1
ATOM 2060 N N . PHE A 1 273 ? -17.573 -0.284 -24.979 1.00 24.13 283 PHE A N 1
ATOM 2061 C CA . PHE A 1 273 ? -18.309 -1.218 -25.830 1.00 25.95 283 PHE A CA 1
ATOM 2062 C C . PHE A 1 273 ? -19.683 -0.697 -26.310 1.00 24.96 283 PHE A C 1
ATOM 2063 O O . PHE A 1 273 ? -20.486 -1.455 -26.824 1.00 25.53 283 PHE A O 1
ATOM 2071 N N . VAL A 1 274 ? -19.937 0.600 -26.185 1.00 24.91 284 VAL A N 1
ATOM 2072 C CA . VAL A 1 274 ? -21.165 1.165 -26.713 1.00 25.00 284 VAL A CA 1
ATOM 2073 C C . VAL A 1 274 ? -21.098 1.150 -28.259 1.00 26.31 284 VAL A C 1
ATOM 2074 O O . VAL A 1 274 ? -20.039 1.344 -28.854 1.00 23.72 284 VAL A O 1
ATOM 2078 N N . ASP A 1 275 ? -22.239 0.910 -28.890 1.00 25.19 285 ASP A N 1
ATOM 2079 C CA . ASP A 1 275 ? -22.362 1.032 -30.328 1.00 27.21 285 ASP A CA 1
ATOM 2080 C C . ASP A 1 275 ? -23.028 2.364 -30.614 1.00 25.23 285 ASP A C 1
ATOM 2081 O O . ASP A 1 275 ? -24.178 2.583 -30.269 1.00 28.44 285 ASP A O 1
ATOM 2086 N N . ALA A 1 276 ? -22.294 3.258 -31.240 1.00 26.28 286 ALA A N 1
ATOM 2087 C CA . ALA A 1 276 ? -22.795 4.591 -31.574 1.00 23.92 286 ALA A CA 1
ATOM 2088 C C . ALA A 1 276 ? -24.104 4.580 -32.369 1.00 24.62 286 ALA A C 1
ATOM 2089 O O . ALA A 1 276 ? -24.955 5.450 -32.160 1.00 22.99 286 ALA A O 1
ATOM 2091 N N . TYR A 1 277 ? -24.262 3.589 -33.249 1.00 25.33 287 TYR A N 1
ATOM 2092 C CA . TYR A 1 277 ? -25.477 3.425 -34.056 1.00 28.09 287 TYR A CA 1
ATOM 2093 C C . TYR A 1 277 ? -26.737 3.168 -33.235 1.00 31.92 287 TYR A C 1
ATOM 2094 O O . TYR A 1 277 ? -27.845 3.505 -33.677 1.00 31.69 287 TYR A O 1
ATOM 2103 N N . SER A 1 278 ? -26.575 2.599 -32.040 1.00 30.61 288 SER A N 1
ATOM 2104 C CA . SER A 1 278 ? -27.700 2.426 -31.109 1.00 32.77 288 SER A CA 1
ATOM 2105 C C . SER A 1 278 ? -28.220 3.763 -30.534 1.00 30.97 288 SER A C 1
ATOM 2106 O O . SER A 1 278 ? -29.247 3.793 -29.873 1.00 33.44 288 SER A O 1
ATOM 2109 N N . LEU A 1 279 ? -27.514 4.859 -30.790 1.00 30.31 289 LEU A N 1
ATOM 2110 C CA . LEU A 1 279 ? -27.980 6.191 -30.410 1.00 29.45 289 LEU A CA 1
ATOM 2111 C C . LEU A 1 279 ? -28.817 6.848 -31.511 1.00 30.14 289 LEU A C 1
ATOM 2112 O O . LEU A 1 279 ? -29.362 7.927 -31.300 1.00 25.56 289 LEU A O 1
ATOM 2117 N N . ILE A 1 280 ? -28.948 6.178 -32.658 1.00 32.21 290 ILE A N 1
ATOM 2118 C CA . ILE A 1 280 ? -29.743 6.688 -33.781 1.00 34.68 290 ILE A CA 1
ATOM 2119 C C . ILE A 1 280 ? -30.532 5.573 -34.472 1.00 38.47 290 ILE A C 1
ATOM 2120 O O . ILE A 1 280 ? -30.404 4.410 -34.118 1.00 39.19 290 ILE A O 1
ATOM 2125 N N . ASN A 1 281 ? -31.365 5.937 -35.440 1.00 49.23 291 ASN A N 1
ATOM 2126 C CA . ASN A 1 281 ? -32.088 4.962 -36.271 1.00 60.52 291 ASN A CA 1
ATOM 2127 C C . ASN A 1 281 ? -31.583 5.102 -37.701 1.00 68.93 291 ASN A C 1
ATOM 2128 O O . ASN A 1 281 ? -32.349 4.981 -38.662 1.00 71.35 291 ASN A O 1
ATOM 2133 N N . ASP A 1 282 ? -30.278 5.342 -37.823 1.00 67.47 292 ASP A N 1
ATOM 2134 C CA . ASP A 1 282 ? -29.660 5.743 -39.079 1.00 62.14 292 ASP A CA 1
ATOM 2135 C C . ASP A 1 282 ? -28.293 5.050 -39.214 1.00 57.17 292 ASP A C 1
ATOM 2136 O O . ASP A 1 282 ? -27.238 5.660 -39.031 1.00 49.90 292 ASP A O 1
ATOM 2141 N N . THR A 1 283 ? -28.322 3.760 -39.543 1.00 57.22 293 THR A N 1
ATOM 2142 C CA . THR A 1 283 ? -27.088 2.978 -39.704 1.00 48.99 293 THR A CA 1
ATOM 2143 C C . THR A 1 283 ? -26.229 3.474 -40.882 1.00 40.82 293 THR A C 1
ATOM 2144 O O . THR A 1 283 ? -25.074 3.091 -41.009 1.00 40.10 293 THR A O 1
ATOM 2148 N N . ASN A 1 284 ? -26.805 4.322 -41.732 1.00 38.21 294 ASN A N 1
ATOM 2149 C CA . ASN A 1 284 ? -26.055 5.077 -42.734 1.00 36.55 294 ASN A CA 1
ATOM 2150 C C . ASN A 1 284 ? -25.652 6.474 -42.246 1.00 34.98 294 ASN A C 1
ATOM 2151 O O . ASN A 1 284 ? -25.491 7.382 -43.052 1.00 34.24 294 ASN A O 1
ATOM 2156 N N . LEU A 1 285 ? -25.471 6.633 -40.938 1.00 36.59 295 LEU A N 1
ATOM 2157 C CA . LEU A 1 285 ? -25.064 7.911 -40.339 1.00 35.93 295 LEU A CA 1
ATOM 2158 C C . LEU A 1 285 ? -23.948 8.599 -41.107 1.00 31.87 295 LEU A C 1
ATOM 2159 O O . LEU A 1 285 ? -24.102 9.732 -41.556 1.00 33.12 295 LEU A O 1
ATOM 2164 N N . LEU A 1 286 ? -22.833 7.903 -41.272 1.00 29.29 296 LEU A N 1
ATOM 2165 C CA . LEU A 1 286 ? -21.630 8.501 -41.859 1.00 29.86 296 LEU A CA 1
ATOM 2166 C C . LEU A 1 286 ? -21.720 8.710 -43.365 1.00 30.58 296 LEU A C 1
ATOM 2167 O O . LEU A 1 286 ? -20.857 9.378 -43.942 1.00 28.05 296 LEU A O 1
ATOM 2172 N N . ASN A 1 287 ? -22.767 8.151 -43.986 1.00 30.42 297 ASN A N 1
ATOM 2173 C CA . ASN A 1 287 ? -22.886 8.071 -45.445 1.00 29.97 297 ASN A CA 1
ATOM 2174 C C . ASN A 1 287 ? -23.958 8.971 -46.040 1.00 30.51 297 ASN A C 1
ATOM 2175 O O . ASN A 1 287 ? -24.375 8.771 -47.178 1.00 33.05 297 ASN A O 1
ATOM 2180 N N . GLU A 1 288 ? -24.406 9.956 -45.269 1.00 29.15 298 GLU A N 1
ATOM 2181 C CA . GLU A 1 288 ? -25.358 10.937 -45.740 1.00 29.16 298 GLU A CA 1
ATOM 2182 C C . GLU A 1 288 ? -24.809 12.349 -45.564 1.00 27.49 298 GLU A C 1
ATOM 2183 O O . GLU A 1 288 ? -23.949 12.595 -44.718 1.00 22.72 298 GLU A O 1
ATOM 2189 N N . GLU A 1 289 ? -25.322 13.269 -46.379 1.00 26.43 299 GLU A N 1
ATOM 2190 C CA . GLU A 1 289 ? -25.005 14.682 -46.240 1.00 25.50 299 GLU A CA 1
ATOM 2191 C C . GLU A 1 289 ? -25.732 15.253 -45.028 1.00 25.31 299 GLU A C 1
ATOM 2192 O O . GLU A 1 289 ? -26.852 14.831 -44.731 1.00 25.01 299 GLU A O 1
ATOM 2198 N N . PRO A 1 290 ? -25.101 16.209 -44.318 1.00 23.23 300 PRO A N 1
ATOM 2199 C CA . PRO A 1 290 ? -23.793 16.817 -44.551 1.00 22.59 300 PRO A CA 1
ATOM 2200 C C . PRO A 1 290 ? -22.608 16.088 -43.912 1.00 21.12 300 PRO A C 1
ATOM 2201 O O . PRO A 1 290 ? -21.489 16.552 -44.050 1.00 20.85 300 PRO A O 1
ATOM 2205 N N . VAL A 1 291 ? -22.842 14.973 -43.224 1.00 20.59 301 VAL A N 1
ATOM 2206 C CA . VAL A 1 291 ? -21.771 14.249 -42.535 1.00 20.39 301 VAL A CA 1
ATOM 2207 C C . VAL A 1 291 ? -20.687 13.716 -43.501 1.00 19.33 301 VAL A C 1
ATOM 2208 O O . VAL A 1 291 ? -19.512 13.862 -43.237 1.00 17.93 301 VAL A O 1
ATOM 2212 N N . ALA A 1 292 ? -21.092 13.073 -44.593 1.00 19.16 302 ALA A N 1
ATOM 2213 C CA . ALA A 1 292 ? -20.131 12.407 -45.465 1.00 20.88 302 ALA A CA 1
ATOM 2214 C C . ALA A 1 292 ? -19.128 13.402 -46.052 1.00 20.99 302 ALA A C 1
ATOM 2215 O O . ALA A 1 292 ? -17.922 13.181 -46.010 1.00 21.17 302 ALA A O 1
ATOM 2217 N N . SER A 1 293 ? -19.622 14.502 -46.592 1.00 22.07 303 SER A N 1
ATOM 2218 C CA . SER A 1 293 ? -18.724 15.490 -47.183 1.00 25.30 303 SER A CA 1
ATOM 2219 C C . SER A 1 293 ? -17.909 16.219 -46.109 1.00 24.72 303 SER A C 1
ATOM 2220 O O . SER A 1 293 ? -16.801 16.687 -46.392 1.00 26.25 303 SER A O 1
ATOM 2223 N N . THR A 1 294 ? -18.442 16.300 -44.883 1.00 22.55 304 THR A N 1
ATOM 2224 C CA . THR A 1 294 ? -17.707 16.888 -43.767 1.00 21.99 304 THR A CA 1
ATOM 2225 C C . THR A 1 294 ? -16.500 16.003 -43.452 1.00 21.73 304 THR A C 1
ATOM 2226 O O . THR A 1 294 ? -15.402 16.495 -43.225 1.00 21.01 304 THR A O 1
ATOM 2230 N N . LEU A 1 295 ? -16.717 14.695 -43.443 1.00 20.90 305 LEU A N 1
ATOM 2231 C CA . LEU A 1 295 ? -15.645 13.740 -43.179 1.00 20.38 305 LEU A CA 1
ATOM 2232 C C . LEU A 1 295 ? -14.562 13.754 -44.272 1.00 20.60 305 LEU A C 1
ATOM 2233 O O . LEU A 1 295 ? -13.389 13.544 -43.964 1.00 18.37 305 LEU A O 1
ATOM 2238 N N . LYS A 1 296 ? -14.926 14.045 -45.528 1.00 21.15 306 LYS A N 1
ATOM 2239 C CA . LYS A 1 296 ? -13.906 14.114 -46.585 1.00 22.07 306 LYS A CA 1
ATOM 2240 C C . LYS A 1 296 ? -13.075 15.391 -46.467 1.00 21.79 306 LYS A C 1
ATOM 2241 O O . LYS A 1 296 ? -11.983 15.454 -47.022 1.00 20.36 306 LYS A O 1
ATOM 2247 N N . SER A 1 297 ? -13.575 16.394 -45.748 1.00 21.01 307 SER A N 1
ATOM 2248 C CA . SER A 1 297 ? -12.753 17.560 -45.394 1.00 22.08 307 SER A CA 1
ATOM 2249 C C . SER A 1 297 ? -11.875 17.276 -44.173 1.00 22.14 307 SER A C 1
ATOM 2250 O O . SER A 1 297 ? -10.781 17.821 -44.079 1.00 21.23 307 SER A O 1
ATOM 2253 N N . GLU A 1 298 ? -12.366 16.435 -43.246 1.00 22.81 308 GLU A N 1
ATOM 2254 C CA . GLU A 1 298 ? -11.742 16.208 -41.929 1.00 22.22 308 GLU A CA 1
ATOM 2255 C C . GLU A 1 298 ? -10.824 14.988 -41.905 1.00 23.69 308 GLU A C 1
ATOM 2256 O O . GLU A 1 298 ? -10.817 14.197 -40.946 1.00 25.47 308 GLU A O 1
ATOM 2262 N N . THR A 1 299 ? -10.055 14.827 -42.972 1.00 21.69 309 THR A N 1
ATOM 2263 C CA . THR A 1 299 ? -9.083 13.749 -43.059 1.00 20.19 309 THR A CA 1
ATOM 2264 C C . THR A 1 299 ? -7.814 14.327 -43.649 1.00 20.07 309 THR A C 1
ATOM 2265 O O . THR A 1 299 ? -7.862 15.289 -44.424 1.00 17.65 309 THR A O 1
ATOM 2269 N N . LEU A 1 300 ? -6.692 13.705 -43.304 1.00 19.48 310 LEU A N 1
ATOM 2270 C CA . LEU A 1 300 ? -5.404 14.045 -43.863 1.00 19.40 310 LEU A CA 1
ATOM 2271 C C . LEU A 1 300 ? -4.989 12.990 -44.895 1.00 21.05 310 LEU A C 1
ATOM 2272 O O . LEU A 1 300 ? -3.926 13.078 -45.489 1.00 22.17 310 LEU A O 1
ATOM 2277 N N . VAL A 1 301 ? -5.805 11.964 -45.078 1.00 21.54 311 VAL A N 1
ATOM 2278 C CA . VAL A 1 301 ? -5.485 10.906 -46.035 1.00 22.50 311 VAL A CA 1
ATOM 2279 C C . VAL A 1 301 ? -6.024 11.312 -47.405 1.00 22.37 311 VAL A C 1
ATOM 2280 O O . VAL A 1 301 ? -7.237 11.447 -47.598 1.00 21.11 311 VAL A O 1
ATOM 2284 N N . GLN A 1 302 ? -5.114 11.511 -48.346 1.00 23.27 312 GLN A N 1
ATOM 2285 C CA . GLN A 1 302 ? -5.440 12.067 -49.668 1.00 22.92 312 GLN A CA 1
ATOM 2286 C C . GLN A 1 302 ? -6.404 11.185 -50.436 1.00 23.73 312 GLN A C 1
ATOM 2287 O O . GLN A 1 302 ? -7.279 11.694 -51.135 1.00 23.20 312 GLN A O 1
ATOM 2293 N N . ALA A 1 303 ? -6.249 9.869 -50.297 1.00 24.77 313 ALA A N 1
ATOM 2294 C CA . ALA A 1 303 ? -7.127 8.890 -50.959 1.00 26.85 313 ALA A CA 1
ATOM 2295 C C . ALA A 1 303 ? -8.589 8.937 -50.500 1.00 26.42 313 ALA A C 1
ATOM 2296 O O . ALA A 1 303 ? -9.446 8.303 -51.117 1.00 25.33 313 ALA A O 1
ATOM 2298 N N . GLU A 1 304 ? -8.843 9.645 -49.397 1.00 27.50 314 GLU A N 1
ATOM 2299 C CA . GLU A 1 304 ? -10.178 9.861 -48.826 1.00 27.49 314 GLU A CA 1
ATOM 2300 C C . GLU A 1 304 ? -10.636 11.293 -48.969 1.00 26.46 314 GLU A C 1
ATOM 2301 O O . GLU A 1 304 ? -11.822 11.575 -48.877 1.00 26.20 314 GLU A O 1
ATOM 2307 N N . ALA A 1 305 ? -9.692 12.206 -49.120 1.00 27.18 315 ALA A N 1
ATOM 2308 C CA . ALA A 1 305 ? -9.969 13.624 -48.962 1.00 24.54 315 ALA A CA 1
ATOM 2309 C C . ALA A 1 305 ? -10.671 14.207 -50.194 1.00 26.17 315 ALA A C 1
ATOM 2310 O O . ALA A 1 305 ? -10.520 13.716 -51.311 1.00 26.50 315 ALA A O 1
ATOM 2312 N N . SER A 1 306 ? -11.452 15.256 -49.972 1.00 26.61 316 SER A N 1
ATOM 2313 C CA . SER A 1 306 ? -12.120 15.988 -51.046 1.00 26.38 316 SER A CA 1
ATOM 2314 C C . SER A 1 306 ? -11.328 17.240 -51.456 1.00 27.02 316 SER A C 1
ATOM 2315 O O . SER A 1 306 ? -11.790 18.034 -52.264 1.00 30.38 316 SER A O 1
ATOM 2318 N N . TYR A 1 307 ? -10.132 17.406 -50.903 1.00 26.73 317 TYR A N 1
ATOM 2319 C CA . TYR A 1 307 ? -9.286 18.551 -51.205 1.00 26.00 317 TYR A CA 1
ATOM 2320 C C . TYR A 1 307 ? -7.862 18.070 -51.360 1.00 25.54 317 TYR A C 1
ATOM 2321 O O . TYR A 1 307 ? -7.541 16.925 -51.015 1.00 23.92 317 TYR A O 1
ATOM 2330 N N . THR A 1 308 ? -7.008 18.951 -51.876 1.00 25.44 318 THR A N 1
ATOM 2331 C CA . THR A 1 308 ? -5.603 18.646 -52.059 1.00 24.75 318 THR A CA 1
ATOM 2332 C C . THR A 1 308 ? -4.897 18.835 -50.734 1.00 23.79 318 THR A C 1
ATOM 2333 O O . THR A 1 308 ? -4.728 19.961 -50.265 1.00 22.84 318 THR A O 1
ATOM 2337 N N . VAL A 1 309 ? -4.503 17.722 -50.125 1.00 23.82 319 VAL A N 1
ATOM 2338 C CA . VAL A 1 309 ? -3.974 17.742 -48.776 1.00 22.81 319 VAL A CA 1
ATOM 2339 C C . VAL A 1 309 ? -2.580 18.359 -48.836 1.00 22.48 319 VAL A C 1
ATOM 2340 O O . VAL A 1 309 ? -1.752 17.926 -49.629 1.00 19.50 319 VAL A O 1
ATOM 2344 N N . PRO A 1 310 ? -2.336 19.389 -48.014 1.00 20.20 320 PRO A N 1
ATOM 2345 C CA . PRO A 1 310 ? -1.032 20.014 -47.948 1.00 21.52 320 PRO A CA 1
ATOM 2346 C C . PRO A 1 310 ? 0.095 19.040 -47.602 1.00 22.25 320 PRO A C 1
ATOM 2347 O O . PRO A 1 310 ? -0.135 18.048 -46.912 1.00 22.56 320 PRO A O 1
ATOM 2351 N N . VAL A 1 311 ? 1.304 19.337 -48.069 1.00 23.31 321 VAL A N 1
ATOM 2352 C CA . VAL A 1 311 ? 2.478 18.539 -47.726 1.00 23.88 321 VAL A CA 1
ATOM 2353 C C . VAL A 1 311 ? 3.557 19.424 -47.078 1.00 23.39 321 VAL A C 1
ATOM 2354 O O . VAL A 1 311 ? 4.458 19.887 -47.755 1.00 25.31 321 VAL A O 1
ATOM 2358 N N . PRO A 1 312 ? 3.458 19.668 -45.748 1.00 23.27 322 PRO A N 1
ATOM 2359 C CA . PRO A 1 312 ? 4.496 20.439 -45.032 1.00 23.07 322 PRO A CA 1
ATOM 2360 C C . PRO A 1 312 ? 5.897 19.862 -45.242 1.00 24.39 322 PRO A C 1
ATOM 2361 O O . PRO A 1 312 ? 6.069 18.655 -45.117 1.00 23.39 322 PRO A O 1
ATOM 2365 N N . LYS A 1 313 ? 6.862 20.719 -45.589 1.00 24.80 323 LYS A N 1
ATOM 2366 C CA . LYS A 1 313 ? 8.221 20.309 -45.927 1.00 26.22 323 LYS A CA 1
ATOM 2367 C C . LYS A 1 313 ? 9.232 20.386 -44.752 1.00 26.53 323 LYS A C 1
ATOM 2368 O O . LYS A 1 313 ? 10.301 19.804 -44.837 1.00 28.43 323 LYS A O 1
ATOM 2374 N N . PHE A 1 314 ? 8.906 21.098 -43.672 1.00 26.43 324 PHE A N 1
ATOM 2375 C CA . PHE A 1 314 ? 9.819 21.188 -42.504 1.00 26.08 324 PHE A CA 1
ATOM 2376 C C . PHE A 1 314 ? 9.970 19.837 -41.793 1.00 25.11 324 PHE A C 1
ATOM 2377 O O . PHE A 1 314 ? 9.119 18.957 -41.931 1.00 26.05 324 PHE A O 1
ATOM 2385 N N . PRO A 1 315 ? 11.037 19.673 -40.999 1.00 24.52 325 PRO A N 1
ATOM 2386 C CA . PRO A 1 315 ? 11.257 18.360 -40.384 1.00 24.46 325 PRO A CA 1
ATOM 2387 C C . PRO A 1 315 ? 10.102 17.916 -39.501 1.00 23.23 325 PRO A C 1
ATOM 2388 O O . PRO A 1 315 ? 9.561 18.711 -38.725 1.00 22.04 325 PRO A O 1
ATOM 2392 N N . ARG A 1 316 ? 9.687 16.666 -39.659 1.00 23.95 326 ARG A N 1
ATOM 2393 C CA . ARG A 1 316 ? 8.680 16.079 -38.780 1.00 21.64 326 ARG A CA 1
ATOM 2394 C C . ARG A 1 316 ? 9.156 14.728 -38.257 1.00 21.87 326 ARG A C 1
ATOM 2395 O O . ARG A 1 316 ? 9.892 14.029 -38.942 1.00 21.37 326 ARG A O 1
ATOM 2403 N N . PHE A 1 317 ? 8.710 14.395 -37.047 1.00 20.98 327 PHE A N 1
ATOM 2404 C CA . PHE A 1 317 ? 9.028 13.162 -36.346 1.00 21.88 327 PHE A CA 1
ATOM 2405 C C . PHE A 1 317 ? 7.690 12.607 -35.856 1.00 20.69 327 PHE A C 1
ATOM 2406 O O . PHE A 1 317 ? 7.019 13.194 -35.018 1.00 18.97 327 PHE A O 1
ATOM 2414 N N . ILE A 1 318 ? 7.287 11.500 -36.448 1.00 21.47 328 ILE A N 1
ATOM 2415 C CA . ILE A 1 318 ? 5.985 10.935 -36.225 1.00 21.52 328 ILE A CA 1
ATOM 2416 C C . ILE A 1 318 ? 6.208 9.495 -35.774 1.00 21.93 328 ILE A C 1
ATOM 2417 O O . ILE A 1 318 ? 7.067 8.814 -36.295 1.00 27.37 328 ILE A O 1
ATOM 2422 N N . TRP A 1 319 ? 5.463 9.059 -34.766 1.00 23.28 329 TRP A N 1
ATOM 2423 C CA . TRP A 1 319 ? 5.558 7.696 -34.285 1.00 21.46 329 TRP A CA 1
ATOM 2424 C C . TRP A 1 319 ? 4.185 7.103 -34.000 1.00 21.04 329 TRP A C 1
ATOM 2425 O O . TRP A 1 319 ? 3.229 7.832 -33.793 1.00 20.31 329 TRP A O 1
ATOM 2436 N N . HIS A 1 320 ? 4.094 5.773 -34.024 1.00 23.17 330 HIS A N 1
ATOM 2437 C CA . HIS A 1 320 ? 2.841 5.052 -33.776 1.00 22.66 330 HIS A CA 1
ATOM 2438 C C . HIS A 1 320 ? 3.164 3.672 -33.237 1.00 23.64 330 HIS A C 1
ATOM 2439 O O . HIS A 1 320 ? 4.110 3.022 -33.707 1.00 24.70 330 HIS A O 1
ATOM 2446 N N . ALA A 1 321 ? 2.349 3.189 -32.305 1.00 23.85 331 ALA A N 1
ATOM 2447 C CA . ALA A 1 321 ? 2.374 1.779 -31.925 1.00 24.50 331 ALA A CA 1
ATOM 2448 C C . ALA A 1 321 ? 1.808 0.975 -33.076 1.00 26.72 331 ALA A C 1
ATOM 2449 O O . ALA A 1 321 ? 0.725 1.276 -33.551 1.00 25.22 331 ALA A O 1
ATOM 2451 N N . LEU A 1 322 ? 2.515 -0.076 -33.483 1.00 28.83 332 LEU A N 1
ATOM 2452 C CA . LEU A 1 322 ? 2.060 -0.955 -34.557 1.00 31.02 332 LEU A CA 1
ATOM 2453 C C . LEU A 1 322 ? 0.699 -1.563 -34.218 1.00 31.42 332 LEU A C 1
ATOM 2454 O O . LEU A 1 322 ? -0.211 -1.560 -35.052 1.00 32.05 332 LEU A O 1
ATOM 2459 N N . LEU A 1 323 ? 0.551 -2.063 -32.989 1.00 30.53 333 LEU A N 1
ATOM 2460 C CA . LEU A 1 323 ? -0.717 -2.644 -32.545 1.00 29.32 333 LEU A CA 1
ATOM 2461 C C . LEU A 1 323 ? -1.519 -1.675 -31.661 1.00 27.32 333 LEU A C 1
ATOM 2462 O O . LEU A 1 323 ? -2.137 -2.076 -30.680 1.00 28.01 333 LEU A O 1
ATOM 2467 N N . ASP A 1 324 ? -1.533 -0.401 -32.034 1.00 25.24 334 ASP A N 1
ATOM 2468 C CA . ASP A 1 324 ? -2.357 0.581 -31.337 1.00 24.08 334 ASP A CA 1
ATOM 2469 C C . ASP A 1 324 ? -3.800 0.081 -31.343 1.00 23.41 334 ASP A C 1
ATOM 2470 O O . ASP A 1 324 ? -4.351 -0.206 -32.394 1.00 22.96 334 ASP A O 1
ATOM 2475 N N . GLU A 1 325 ? -4.403 -0.024 -30.162 1.00 22.39 335 GLU A N 1
ATOM 2476 C CA . GLU A 1 325 ? -5.759 -0.549 -30.038 1.00 22.69 335 GLU A CA 1
ATOM 2477 C C . GLU A 1 325 ? -6.800 0.571 -30.057 1.00 21.02 335 GLU A C 1
ATOM 2478 O O . GLU A 1 325 ? -7.983 0.307 -29.952 1.00 22.94 335 GLU A O 1
ATOM 2484 N N . ILE A 1 326 ? -6.356 1.815 -30.231 1.00 20.62 336 ILE A N 1
ATOM 2485 C CA . ILE A 1 326 ? -7.216 2.977 -30.050 1.00 19.54 336 ILE A CA 1
ATOM 2486 C C . ILE A 1 326 ? -7.289 3.807 -31.315 1.00 20.92 336 ILE A C 1
ATOM 2487 O O . ILE A 1 326 ? -8.386 4.127 -31.787 1.00 21.15 336 ILE A O 1
ATOM 2492 N N . VAL A 1 327 ? -6.121 4.176 -31.831 1.00 21.81 337 VAL A N 1
ATOM 2493 C CA . VAL A 1 327 ? -5.989 4.976 -33.064 1.00 20.44 337 VAL A CA 1
ATOM 2494 C C . VAL A 1 327 ? -5.289 4.100 -34.098 1.00 21.28 337 VAL A C 1
ATOM 2495 O O . VAL A 1 327 ? -4.150 3.651 -33.870 1.00 19.83 337 VAL A O 1
ATOM 2499 N N . PRO A 1 328 ? -5.966 3.825 -35.237 1.00 22.81 338 PRO A N 1
ATOM 2500 C CA . PRO A 1 328 ? -5.455 2.789 -36.144 1.00 22.56 338 PRO A CA 1
ATOM 2501 C C . PRO A 1 328 ? -4.091 3.134 -36.769 1.00 23.29 338 PRO A C 1
ATOM 2502 O O . PRO A 1 328 ? -3.894 4.234 -37.275 1.00 24.92 338 PRO A O 1
ATOM 2506 N N . PHE A 1 329 ? -3.155 2.196 -36.697 1.00 22.73 339 PHE A N 1
ATOM 2507 C CA . PHE A 1 329 ? -1.850 2.358 -37.303 1.00 23.46 339 PHE A CA 1
ATOM 2508 C C . PHE A 1 329 ? -1.933 2.605 -38.814 1.00 23.94 339 PHE A C 1
ATOM 2509 O O . PHE A 1 329 ? -1.252 3.494 -39.337 1.00 21.52 339 PHE A O 1
ATOM 2517 N N . HIS A 1 330 ? -2.773 1.828 -39.503 1.00 27.00 340 HIS A N 1
ATOM 2518 C CA A HIS A 1 330 ? -2.716 1.809 -40.958 0.50 28.96 340 HIS A CA 1
ATOM 2519 C CA B HIS A 1 330 ? -2.796 1.800 -40.978 0.50 27.62 340 HIS A CA 1
ATOM 2520 C C . HIS A 1 330 ? -3.043 3.164 -41.589 1.00 27.20 340 HIS A C 1
ATOM 2521 O O . HIS A 1 330 ? -2.355 3.566 -42.542 1.00 26.87 340 HIS A O 1
ATOM 2534 N N . SER A 1 331 ? -4.027 3.885 -41.046 1.00 24.39 341 SER A N 1
ATOM 2535 C CA . SER A 1 331 ? -4.343 5.232 -41.547 1.00 24.17 341 SER A CA 1
ATOM 2536 C C . SER A 1 331 ? -3.151 6.164 -41.400 1.00 23.15 341 SER A C 1
ATOM 2537 O O . SER A 1 331 ? -2.911 6.991 -42.275 1.00 23.60 341 SER A O 1
ATOM 2540 N N . ALA A 1 332 ? -2.425 6.056 -40.288 1.00 21.31 342 ALA A N 1
ATOM 2541 C CA . ALA A 1 332 ? -1.275 6.941 -40.061 1.00 21.45 342 ALA A CA 1
ATOM 2542 C C . ALA A 1 332 ? -0.133 6.568 -40.987 1.00 21.60 342 ALA A C 1
ATOM 2543 O O . ALA A 1 332 ? 0.527 7.446 -41.529 1.00 21.95 342 ALA A O 1
ATOM 2545 N N . ALA A 1 333 ? 0.076 5.270 -41.180 1.00 22.57 343 ALA A N 1
ATOM 2546 C CA . ALA A 1 333 ? 1.101 4.782 -42.120 1.00 24.30 343 ALA A CA 1
ATOM 2547 C C . ALA A 1 333 ? 0.795 5.234 -43.543 1.00 25.54 343 ALA A C 1
ATOM 2548 O O . ALA A 1 333 ? 1.686 5.650 -44.273 1.00 26.45 343 ALA A O 1
ATOM 2550 N N . THR A 1 334 ? -0.480 5.167 -43.925 1.00 25.84 344 THR A N 1
ATOM 2551 C CA . THR A 1 334 ? -0.924 5.646 -45.230 1.00 23.82 344 THR A CA 1
ATOM 2552 C C . THR A 1 334 ? -0.655 7.144 -45.439 1.00 24.57 344 THR A C 1
ATOM 2553 O O . THR A 1 334 ? -0.127 7.544 -46.495 1.00 25.57 344 THR A O 1
ATOM 2557 N N . TYR A 1 335 ? -1.008 7.962 -44.445 1.00 22.00 345 TYR A N 1
ATOM 2558 C CA . TYR A 1 335 ? -0.683 9.399 -44.463 1.00 21.47 345 TYR A CA 1
ATOM 2559 C C . TYR A 1 335 ? 0.810 9.626 -44.739 1.00 21.74 345 TYR A C 1
ATOM 2560 O O . TYR A 1 335 ? 1.181 10.386 -45.630 1.00 21.40 345 TYR A O 1
ATOM 2569 N N . VAL A 1 336 ? 1.658 8.962 -43.970 1.00 22.45 346 VAL A N 1
ATOM 2570 C CA . VAL A 1 336 ? 3.104 9.181 -44.049 1.00 24.61 346 VAL A CA 1
ATOM 2571 C C . VAL A 1 336 ? 3.641 8.819 -45.430 1.00 25.22 346 VAL A C 1
ATOM 2572 O O . VAL A 1 336 ? 4.417 9.581 -46.024 1.00 24.93 346 VAL A O 1
ATOM 2576 N N . LYS A 1 337 ? 3.221 7.663 -45.934 1.00 25.84 347 LYS A N 1
ATOM 2577 C CA . LYS A 1 337 ? 3.638 7.211 -47.266 1.00 28.30 347 LYS A CA 1
ATOM 2578 C C . LYS A 1 337 ? 3.222 8.234 -48.319 1.00 26.86 347 LYS A C 1
ATOM 2579 O O . LYS A 1 337 ? 4.021 8.593 -49.185 1.00 27.43 347 LYS A O 1
ATOM 2585 N N . GLU A 1 338 ? 1.979 8.705 -48.232 1.00 25.69 348 GLU A N 1
ATOM 2586 C CA . GLU A 1 338 ? 1.457 9.716 -49.166 1.00 25.90 348 GLU A CA 1
ATOM 2587 C C . GLU A 1 338 ? 2.310 10.976 -49.105 1.00 25.89 348 GLU A C 1
ATOM 2588 O O . GLU A 1 338 ? 2.742 11.489 -50.133 1.00 23.45 348 GLU A O 1
ATOM 2594 N N . GLN A 1 339 ? 2.547 11.456 -47.875 1.00 25.63 349 GLN A N 1
ATOM 2595 C CA . GLN A 1 339 ? 3.286 12.703 -47.651 1.00 25.57 349 GLN A CA 1
ATOM 2596 C C . GLN A 1 339 ? 4.702 12.599 -48.194 1.00 26.39 349 GLN A C 1
ATOM 2597 O O . GLN A 1 339 ? 5.192 13.491 -48.898 1.00 27.03 349 GLN A O 1
ATOM 2603 N N . CYS A 1 340 ? 5.344 11.489 -47.868 1.00 27.79 350 CYS A N 1
ATOM 2604 C CA . CYS A 1 340 ? 6.661 11.166 -48.397 1.00 30.80 350 CYS A CA 1
ATOM 2605 C C . CYS A 1 340 ? 6.733 11.139 -49.926 1.00 30.52 350 CYS A C 1
ATOM 2606 O O . CYS A 1 340 ? 7.715 11.614 -50.504 1.00 30.72 350 CYS A O 1
ATOM 2609 N N . SER A 1 341 ? 5.716 10.587 -50.586 1.00 29.68 351 SER A N 1
ATOM 2610 C CA . SER A 1 341 ? 5.724 10.545 -52.055 1.00 31.26 351 SER A CA 1
ATOM 2611 C C . SER A 1 341 ? 5.665 11.960 -52.651 1.00 31.48 351 SER A C 1
ATOM 2612 O O . SER A 1 341 ? 6.017 12.150 -53.801 1.00 31.09 351 SER A O 1
ATOM 2615 N N . LYS A 1 342 ? 5.219 12.943 -51.874 1.00 29.90 352 LYS A N 1
ATOM 2616 C CA . LYS A 1 342 ? 5.179 14.319 -52.351 1.00 31.56 352 LYS A CA 1
ATOM 2617 C C . LYS A 1 342 ? 6.223 15.236 -51.707 1.00 30.37 352 LYS A C 1
ATOM 2618 O O . LYS A 1 342 ? 6.055 16.449 -51.700 1.00 33.49 352 LYS A O 1
ATOM 2624 N N . GLY A 1 343 ? 7.306 14.659 -51.191 1.00 30.38 353 GLY A N 1
ATOM 2625 C CA . GLY A 1 343 ? 8.493 15.427 -50.784 1.00 30.43 353 GLY A CA 1
ATOM 2626 C C . GLY A 1 343 ? 8.567 15.845 -49.324 1.00 28.85 353 GLY A C 1
ATOM 2627 O O . GLY A 1 343 ? 9.370 16.705 -48.952 1.00 26.50 353 GLY A O 1
ATOM 2628 N N . ALA A 1 344 ? 7.731 15.240 -48.485 1.00 28.08 354 ALA A N 1
ATOM 2629 C CA . ALA A 1 344 ? 7.754 15.516 -47.066 1.00 25.43 354 ALA A CA 1
ATOM 2630 C C . ALA A 1 344 ? 9.097 15.094 -46.457 1.00 26.08 354 ALA A C 1
ATOM 2631 O O . ALA A 1 344 ? 9.838 14.320 -47.068 1.00 25.69 354 ALA A O 1
ATOM 2633 N N . ASP A 1 345 ? 9.379 15.600 -45.255 1.00 24.07 355 ASP A N 1
ATOM 2634 C CA . ASP A 1 345 ? 10.511 15.172 -44.429 1.00 25.17 355 ASP A CA 1
ATOM 2635 C C . ASP A 1 345 ? 10.019 14.549 -43.109 1.00 24.58 355 ASP A C 1
ATOM 2636 O O . ASP A 1 345 ? 9.926 15.231 -42.065 1.00 23.14 355 ASP A O 1
ATOM 2641 N N . ILE A 1 346 ? 9.713 13.259 -43.160 1.00 23.21 356 ILE A N 1
ATOM 2642 C CA . ILE A 1 346 ? 9.130 12.585 -42.028 1.00 23.46 356 ILE A CA 1
ATOM 2643 C C . ILE A 1 346 ? 10.082 11.508 -41.514 1.00 23.39 356 ILE A C 1
ATOM 2644 O O . ILE A 1 346 ? 10.446 10.586 -42.234 1.00 23.65 356 ILE A O 1
ATOM 2649 N N . ASN A 1 347 ? 10.488 11.690 -40.260 1.00 23.61 357 ASN A N 1
ATOM 2650 C CA . ASN A 1 347 ? 11.253 10.719 -39.483 1.00 23.74 357 ASN A CA 1
ATOM 2651 C C . ASN A 1 347 ? 10.245 9.840 -38.744 1.00 23.14 357 ASN A C 1
ATOM 2652 O O . ASN A 1 347 ? 9.630 10.270 -37.747 1.00 22.88 357 ASN A O 1
ATOM 2657 N N . TRP A 1 348 ? 10.079 8.624 -39.245 1.00 22.90 358 TRP A N 1
ATOM 2658 C CA . TRP A 1 348 ? 8.934 7.761 -38.954 1.00 25.17 358 TRP A CA 1
ATOM 2659 C C . TRP A 1 348 ? 9.371 6.624 -38.060 1.00 26.76 358 TRP A C 1
ATOM 2660 O O . TRP A 1 348 ? 10.268 5.879 -38.413 1.00 26.18 358 TRP A O 1
ATOM 2671 N N . ASN A 1 349 ? 8.714 6.486 -36.915 1.00 27.69 359 ASN A N 1
ATOM 2672 C CA . ASN A 1 349 ? 9.124 5.511 -35.912 1.00 28.67 359 ASN A CA 1
ATOM 2673 C C . ASN A 1 349 ? 7.976 4.612 -35.512 1.00 27.95 359 ASN A C 1
ATOM 2674 O O . ASN A 1 349 ? 7.011 5.052 -34.884 1.00 27.04 359 ASN A O 1
ATOM 2679 N N . VAL A 1 350 ? 8.081 3.350 -35.897 1.00 27.68 360 VAL A N 1
ATOM 2680 C CA . VAL A 1 350 ? 7.071 2.364 -35.600 1.00 28.88 360 VAL A CA 1
ATOM 2681 C C . VAL A 1 350 ? 7.481 1.567 -34.365 1.00 29.40 360 VAL A C 1
ATOM 2682 O O . VAL A 1 350 ? 8.450 0.827 -34.381 1.00 27.28 360 VAL A O 1
ATOM 2686 N N . TYR A 1 351 ? 6.718 1.704 -33.292 1.00 30.26 361 TYR A N 1
ATOM 2687 C CA . TYR A 1 351 ? 7.026 0.976 -32.078 1.00 30.49 361 TYR A CA 1
ATOM 2688 C C . TYR A 1 351 ? 6.317 -0.365 -32.080 1.00 29.79 361 TYR A C 1
ATOM 2689 O O . TYR A 1 351 ? 5.102 -0.455 -31.932 1.00 28.12 361 TYR A O 1
ATOM 2698 N N . SER A 1 352 ? 7.121 -1.404 -32.284 1.00 33.74 362 SER A N 1
ATOM 2699 C CA . SER A 1 352 ? 6.678 -2.786 -32.375 1.00 33.55 362 SER A CA 1
ATOM 2700 C C . SER A 1 352 ? 6.191 -3.329 -31.039 1.00 35.60 362 SER A C 1
ATOM 2701 O O . SER A 1 352 ? 5.378 -4.238 -31.009 1.00 36.88 362 SER A O 1
ATOM 2704 N N . PHE A 1 353 ? 6.671 -2.737 -29.945 1.00 35.64 363 PHE A N 1
ATOM 2705 C CA . PHE A 1 353 ? 6.555 -3.293 -28.588 1.00 36.25 363 PHE A CA 1
ATOM 2706 C C . PHE A 1 353 ? 5.500 -2.609 -27.715 1.00 38.50 363 PHE A C 1
ATOM 2707 O O . PHE A 1 353 ? 5.395 -2.903 -26.519 1.00 37.74 363 PHE A O 1
ATOM 2715 N N . ALA A 1 354 ? 4.743 -1.687 -28.297 1.00 37.12 364 ALA A N 1
ATOM 2716 C CA . ALA A 1 354 ? 3.854 -0.834 -27.521 1.00 35.66 364 ALA A CA 1
ATOM 2717 C C . ALA A 1 354 ? 2.440 -0.854 -28.078 1.00 33.82 364 ALA A C 1
ATOM 2718 O O . ALA A 1 354 ? 2.228 -1.183 -29.243 1.00 35.59 364 ALA A O 1
ATOM 2720 N N . GLU A 1 355 ? 1.470 -0.523 -27.235 1.00 32.73 365 GLU A N 1
ATOM 2721 C CA . GLU A 1 355 ? 0.126 -0.208 -27.705 1.00 26.68 365 GLU A CA 1
ATOM 2722 C C . GLU A 1 355 ? -0.034 1.292 -27.516 1.00 25.75 365 GLU A C 1
ATOM 2723 O O . GLU A 1 355 ? 0.959 1.979 -27.303 1.00 25.89 365 GLU A O 1
ATOM 2729 N N . HIS A 1 356 ? -1.254 1.807 -27.613 1.00 22.17 366 HIS A N 1
ATOM 2730 C CA . HIS A 1 356 ? -1.472 3.248 -27.608 1.00 21.08 366 HIS A CA 1
ATOM 2731 C C . HIS A 1 356 ? -0.850 4.005 -26.433 1.00 21.91 366 HIS A C 1
ATOM 2732 O O . HIS A 1 356 ? -0.147 5.017 -26.610 1.00 20.53 366 HIS A O 1
ATOM 2739 N N . ILE A 1 357 ? -1.109 3.511 -25.235 1.00 21.71 367 ILE A N 1
ATOM 2740 C CA . ILE A 1 357 ? -0.785 4.265 -24.034 1.00 24.52 367 ILE A CA 1
ATOM 2741 C C . ILE A 1 357 ? 0.709 4.193 -23.742 1.00 23.52 367 ILE A C 1
ATOM 2742 O O . ILE A 1 357 ? 1.306 5.179 -23.352 1.00 25.59 367 ILE A O 1
ATOM 2747 N N . SER A 1 358 ? 1.323 3.038 -23.938 1.00 24.65 368 SER A N 1
ATOM 2748 C CA . SER A 1 358 ? 2.757 2.927 -23.714 1.00 25.42 368 SER A CA 1
ATOM 2749 C C . SER A 1 358 ? 3.567 3.559 -24.868 1.00 29.18 368 SER A C 1
ATOM 2750 O O . SER A 1 358 ? 4.726 3.945 -24.665 1.00 26.71 368 SER A O 1
ATOM 2753 N N . ALA A 1 359 ? 2.962 3.732 -26.052 1.00 26.80 369 ALA A N 1
ATOM 2754 C CA . ALA A 1 359 ? 3.659 4.439 -27.142 1.00 25.51 369 ALA A CA 1
ATOM 2755 C C . ALA A 1 359 ? 3.865 5.910 -26.778 1.00 25.01 369 ALA A C 1
ATOM 2756 O O . ALA A 1 359 ? 4.857 6.526 -27.150 1.00 25.17 369 ALA A O 1
ATOM 2758 N N . GLU A 1 360 ? 2.925 6.445 -26.014 1.00 25.92 370 GLU A N 1
ATOM 2759 C CA . GLU A 1 360 ? 3.036 7.769 -25.438 1.00 27.27 370 GLU A CA 1
ATOM 2760 C C . GLU A 1 360 ? 4.255 7.857 -24.526 1.00 25.64 370 GLU A C 1
ATOM 2761 O O . GLU A 1 360 ? 5.014 8.806 -24.584 1.00 28.71 370 GLU A O 1
ATOM 2767 N N . LEU A 1 361 ? 4.411 6.857 -23.673 1.00 24.87 371 LEU A N 1
ATOM 2768 C CA . LEU A 1 361 ? 5.513 6.791 -22.735 1.00 25.08 371 LEU A CA 1
ATOM 2769 C C . LEU A 1 361 ? 6.854 6.583 -23.417 1.00 24.24 371 LEU A C 1
ATOM 2770 O O . LEU A 1 361 ? 7.820 7.263 -23.086 1.00 25.66 371 LEU A O 1
ATOM 2775 N N . PHE A 1 362 ? 6.918 5.656 -24.369 1.00 22.71 372 PHE A N 1
ATOM 2776 C CA . PHE A 1 362 ? 8.184 5.300 -24.993 1.00 25.20 372 PHE A CA 1
ATOM 2777 C C . PHE A 1 362 ? 8.648 6.226 -26.110 1.00 24.31 372 PHE A C 1
ATOM 2778 O O . PHE A 1 362 ? 9.829 6.196 -26.477 1.00 24.40 372 PHE A O 1
ATOM 2786 N N . GLY A 1 363 ? 7.745 7.057 -26.628 1.00 23.50 373 GLY A N 1
ATOM 2787 C CA . GLY A 1 363 ? 8.101 8.031 -27.659 1.00 21.90 373 GLY A CA 1
ATOM 2788 C C . GLY A 1 363 ? 8.475 9.389 -27.104 1.00 22.07 373 GLY A C 1
ATOM 2789 O O . GLY A 1 363 ? 8.954 10.245 -27.837 1.00 21.50 373 GLY A O 1
ATOM 2790 N N . LEU A 1 364 ? 8.250 9.591 -25.808 1.00 23.01 374 LEU A N 1
ATOM 2791 C CA . LEU A 1 364 ? 8.502 10.872 -25.151 1.00 24.58 374 LEU A CA 1
ATOM 2792 C C . LEU A 1 364 ? 9.937 11.349 -25.289 1.00 24.73 374 LEU A C 1
ATOM 2793 O O . LEU A 1 364 ? 10.181 12.449 -25.794 1.00 24.75 374 LEU A O 1
ATOM 2798 N N . LEU A 1 365 ? 10.881 10.539 -24.825 1.00 23.03 375 LEU A N 1
ATOM 2799 C CA . LEU A 1 365 ? 12.294 10.903 -24.886 1.00 25.34 375 LEU A CA 1
ATOM 2800 C C . LEU A 1 365 ? 12.817 10.980 -26.322 1.00 23.36 375 LEU A C 1
ATOM 2801 O O . LEU A 1 365 ? 13.463 11.951 -26.652 1.00 22.85 375 LEU A O 1
ATOM 2806 N N . PRO A 1 366 ? 12.524 9.975 -27.174 1.00 22.70 376 PRO A N 1
ATOM 2807 C CA . PRO A 1 366 ? 12.900 10.090 -28.595 1.00 23.18 376 PRO A CA 1
ATOM 2808 C C . PRO A 1 366 ? 12.340 11.336 -29.275 1.00 22.24 376 PRO A C 1
ATOM 2809 O O . PRO A 1 366 ? 13.080 12.044 -29.958 1.00 23.30 376 PRO A O 1
ATOM 2813 N N . GLY A 1 367 ? 11.057 11.624 -29.061 1.00 20.87 377 GLY A N 1
ATOM 2814 C CA . GLY A 1 367 ? 10.435 12.833 -29.607 1.00 21.16 377 GLY A CA 1
ATOM 2815 C C . GLY A 1 367 ? 11.113 14.107 -29.133 1.00 22.86 377 GLY A C 1
ATOM 2816 O O . GLY A 1 367 ? 11.431 15.003 -29.936 1.00 22.54 377 GLY A O 1
ATOM 2817 N N . LEU A 1 368 ? 11.368 14.181 -27.835 1.00 22.90 378 LEU A N 1
ATOM 2818 C CA . LEU A 1 368 ? 12.000 15.367 -27.244 1.00 25.49 378 LEU A CA 1
ATOM 2819 C C . LEU A 1 368 ? 13.456 15.535 -27.649 1.00 26.21 378 LEU A C 1
ATOM 2820 O O . LEU A 1 368 ? 13.918 16.657 -27.899 1.00 26.79 378 LEU A O 1
ATOM 2825 N N . ASP A 1 369 ? 14.192 14.434 -27.674 1.00 26.69 379 ASP A N 1
ATOM 2826 C CA . ASP A 1 369 ? 15.589 14.475 -28.069 1.00 26.22 379 ASP A CA 1
ATOM 2827 C C . ASP A 1 369 ? 15.680 15.022 -29.501 1.00 25.20 379 ASP A C 1
ATOM 2828 O O . ASP A 1 369 ? 16.496 15.897 -29.796 1.00 24.60 379 ASP A O 1
ATOM 2833 N N . TRP A 1 370 ? 14.815 14.517 -30.369 1.00 23.83 380 TRP A N 1
ATOM 2834 C CA . TRP A 1 370 ? 14.752 14.961 -31.756 1.00 23.56 380 TRP A CA 1
ATOM 2835 C C . TRP A 1 370 ? 14.392 16.442 -31.879 1.00 23.29 380 TRP A C 1
ATOM 2836 O O . TRP A 1 370 ? 15.032 17.182 -32.619 1.00 22.46 380 TRP A O 1
ATOM 2847 N N . LEU A 1 371 ? 13.376 16.883 -31.143 1.00 25.04 381 LEU A N 1
ATOM 2848 C CA . LEU A 1 371 ? 12.953 18.274 -31.220 1.00 25.64 381 LEU A CA 1
ATOM 2849 C C . LEU A 1 371 ? 14.110 19.151 -30.714 1.00 27.47 381 LEU A C 1
ATOM 2850 O O . LEU A 1 371 ? 14.360 20.218 -31.257 1.00 26.57 381 LEU A O 1
ATOM 2855 N N . ASN A 1 372 ? 14.856 18.663 -29.729 1.00 26.70 382 ASN A N 1
ATOM 2856 C CA . ASN A 1 372 ? 16.034 19.382 -29.263 1.00 30.02 382 ASN A CA 1
ATOM 2857 C C . ASN A 1 372 ? 17.083 19.553 -30.375 1.00 28.69 382 ASN A C 1
ATOM 2858 O O . ASN A 1 372 ? 17.689 20.612 -30.511 1.00 28.39 382 ASN A O 1
ATOM 2863 N N . LYS A 1 373 ? 17.269 18.522 -31.190 1.00 27.41 383 LYS A N 1
ATOM 2864 C CA . LYS A 1 373 ? 18.145 18.622 -32.363 1.00 29.27 383 LYS A CA 1
ATOM 2865 C C . LYS A 1 373 ? 17.597 19.597 -33.411 1.00 28.16 383 LYS A C 1
ATOM 2866 O O . LYS A 1 373 ? 18.331 20.428 -33.969 1.00 29.97 383 LYS A O 1
ATOM 2872 N N . ALA A 1 374 ? 16.308 19.475 -33.688 1.00 26.78 384 ALA A N 1
ATOM 2873 C CA . ALA A 1 374 ? 15.645 20.336 -34.673 1.00 26.92 384 ALA A CA 1
ATOM 2874 C C . ALA A 1 374 ? 15.827 21.832 -34.386 1.00 27.11 384 ALA A C 1
ATOM 2875 O O . ALA A 1 374 ? 16.107 22.622 -35.307 1.00 26.65 384 ALA A O 1
ATOM 2877 N N . TYR A 1 375 ? 15.687 22.221 -33.118 1.00 26.99 385 TYR A N 1
ATOM 2878 C CA . TYR A 1 375 ? 15.893 23.620 -32.711 1.00 27.01 385 TYR A CA 1
ATOM 2879 C C . TYR A 1 375 ? 17.300 24.136 -33.015 1.00 29.70 385 TYR A C 1
ATOM 2880 O O . TYR A 1 375 ? 17.503 25.347 -33.172 1.00 28.71 385 TYR A O 1
ATOM 2889 N N . LYS A 1 376 ? 18.272 23.228 -33.075 1.00 30.45 386 LYS A N 1
ATOM 2890 C CA . LYS A 1 376 ? 19.645 23.594 -33.412 1.00 32.39 386 LYS A CA 1
ATOM 2891 C C . LYS A 1 376 ? 19.996 23.376 -34.888 1.00 32.36 386 LYS A C 1
ATOM 2892 O O . LYS A 1 376 ? 21.135 23.557 -35.274 1.00 33.69 386 LYS A O 1
ATOM 2898 N N . GLY A 1 377 ? 19.028 23.009 -35.717 1.00 31.73 387 GLY A N 1
ATOM 2899 C CA . GLY A 1 377 ? 19.307 22.694 -37.122 1.00 31.31 387 GLY A CA 1
ATOM 2900 C C . GLY A 1 377 ? 19.975 21.341 -37.280 1.00 31.17 387 GLY A C 1
ATOM 2901 O O . GLY A 1 377 ? 20.660 21.084 -38.267 1.00 30.68 387 GLY A O 1
ATOM 2902 N N . GLN A 1 378 ? 19.759 20.464 -36.303 1.00 31.23 388 GLN A N 1
ATOM 2903 C CA . GLN A 1 378 ? 20.446 19.184 -36.253 1.00 31.09 388 GLN A CA 1
ATOM 2904 C C . GLN A 1 378 ? 19.497 17.999 -36.405 1.00 29.88 388 GLN A C 1
ATOM 2905 O O . GLN A 1 378 ? 19.838 16.880 -36.023 1.00 29.47 388 GLN A O 1
ATOM 2911 N N . ALA A 1 379 ? 18.315 18.211 -36.970 1.00 28.32 389 ALA A N 1
ATOM 2912 C CA . ALA A 1 379 ? 17.433 17.078 -37.245 1.00 28.51 389 ALA A CA 1
ATOM 2913 C C . ALA A 1 379 ? 18.147 16.172 -38.257 1.00 29.68 389 ALA A C 1
ATOM 2914 O O . ALA A 1 379 ? 18.731 16.660 -39.211 1.00 31.21 389 ALA A O 1
ATOM 2916 N N . PRO A 1 380 ? 18.145 14.853 -38.021 1.00 31.02 390 PRO A N 1
ATOM 2917 C CA . PRO A 1 380 ? 18.879 13.983 -38.940 1.00 32.69 390 PRO A CA 1
ATOM 2918 C C . PRO A 1 380 ? 18.235 13.890 -40.316 1.00 33.23 390 PRO A C 1
ATOM 2919 O O . PRO A 1 380 ? 17.008 13.800 -40.434 1.00 30.05 390 PRO A O 1
ATOM 2923 N N . LYS A 1 381 ? 19.073 13.927 -41.343 1.00 36.72 391 LYS A N 1
ATOM 2924 C CA . LYS A 1 381 ? 18.601 13.752 -42.704 1.00 38.79 391 LYS A CA 1
ATOM 2925 C C . LYS A 1 381 ? 18.416 12.258 -42.921 1.00 36.72 391 LYS A C 1
ATOM 2926 O O . LYS A 1 381 ? 19.379 11.503 -42.972 1.00 39.19 391 LYS A O 1
ATOM 2932 N N . VAL A 1 382 ? 17.158 11.836 -42.983 1.00 34.03 392 VAL A N 1
ATOM 2933 C CA . VAL A 1 382 ? 16.807 10.429 -43.058 1.00 34.09 392 VAL A CA 1
ATOM 2934 C C . VAL A 1 382 ? 15.839 10.237 -44.212 1.00 33.06 392 VAL A C 1
ATOM 2935 O O . VAL A 1 382 ? 15.134 11.175 -44.569 1.00 31.74 392 VAL A O 1
ATOM 2939 N N . PRO A 1 383 ? 15.810 9.031 -44.806 1.00 33.66 393 PRO A N 1
ATOM 2940 C CA . PRO A 1 383 ? 14.837 8.761 -45.864 1.00 33.74 393 PRO A CA 1
ATOM 2941 C C . PRO A 1 383 ? 13.408 8.930 -45.338 1.00 33.17 393 PRO A C 1
ATOM 2942 O O . PRO A 1 383 ? 13.104 8.471 -44.223 1.00 29.64 393 PRO A O 1
ATOM 2946 N N . CYS A 1 384 ? 12.551 9.607 -46.105 1.00 32.78 394 CYS A N 1
ATOM 2947 C CA . CYS A 1 384 ? 11.205 9.928 -45.626 1.00 32.77 394 CYS A CA 1
ATOM 2948 C C . CYS A 1 384 ? 10.425 8.637 -45.392 1.00 33.92 394 CYS A C 1
ATOM 2949 O O . CYS A 1 384 ? 10.318 7.796 -46.288 1.00 32.10 394 CYS A O 1
ATOM 2952 N N . GLY A 1 385 ? 9.908 8.472 -44.176 1.00 33.88 395 GLY A N 1
ATOM 2953 C CA . GLY A 1 385 ? 9.103 7.303 -43.843 1.00 34.63 395 GLY A CA 1
ATOM 2954 C C . GLY A 1 385 ? 9.896 6.020 -43.735 1.00 39.05 395 GLY A C 1
ATOM 2955 O O . GLY A 1 385 ? 9.315 4.937 -43.854 1.00 40.44 395 GLY A O 1
ATOM 2956 N N . GLY A 1 386 ? 11.119 6.025 -43.543 1.00 43.56 396 GLY A N 1
ATOM 2957 N N . ALA B 1 4 ? 9.687 19.552 3.201 1.00 45.15 14 ALA B N 1
ATOM 2958 C CA . ALA B 1 4 ? 11.093 19.130 2.912 1.00 44.65 14 ALA B CA 1
ATOM 2959 C C . ALA B 1 4 ? 11.117 17.752 2.285 1.00 40.95 14 ALA B C 1
ATOM 2960 O O . ALA B 1 4 ? 10.207 16.949 2.497 1.00 43.10 14 ALA B O 1
ATOM 2962 N N . ASP B 1 5 ? 12.162 17.474 1.515 1.00 38.29 15 ASP B N 1
ATOM 2963 C CA . ASP B 1 5 ? 12.388 16.125 0.977 1.00 35.34 15 ASP B CA 1
ATOM 2964 C C . ASP B 1 5 ? 12.418 15.118 2.132 1.00 33.05 15 ASP B C 1
ATOM 2965 O O . ASP B 1 5 ? 13.071 15.387 3.144 1.00 34.60 15 ASP B O 1
ATOM 2970 N N . PRO B 1 6 ? 11.715 13.968 1.998 1.00 30.31 16 PRO B N 1
ATOM 2971 C CA . PRO B 1 6 ? 11.760 12.913 3.023 1.00 29.00 16 PRO B CA 1
ATOM 2972 C C . PRO B 1 6 ? 13.174 12.549 3.490 1.00 29.14 16 PRO B C 1
ATOM 2973 O O . PRO B 1 6 ? 13.370 12.237 4.670 1.00 28.30 16 PRO B O 1
ATOM 2977 N N . ASN B 1 7 ? 14.147 12.598 2.588 1.00 27.79 17 ASN B N 1
ATOM 2978 C CA . ASN B 1 7 ? 15.539 12.330 2.970 1.00 29.88 17 ASN B CA 1
ATOM 2979 C C . ASN B 1 7 ? 16.091 13.336 3.986 1.00 33.23 17 ASN B C 1
ATOM 2980 O O . ASN B 1 7 ? 17.030 13.035 4.727 1.00 31.45 17 ASN B O 1
ATOM 2985 N N . ASP B 1 8 ? 15.505 14.527 4.024 1.00 34.67 18 ASP B N 1
ATOM 2986 C CA . ASP B 1 8 ? 15.938 15.557 4.963 1.00 38.75 18 ASP B CA 1
ATOM 2987 C C . ASP B 1 8 ? 14.891 15.810 6.045 1.00 38.43 18 ASP B C 1
ATOM 2988 O O . ASP B 1 8 ? 14.890 16.864 6.671 1.00 42.44 18 ASP B O 1
ATOM 2993 N N . ASP B 1 9 ? 14.021 14.828 6.272 1.00 35.17 19 ASP B N 1
ATOM 2994 C CA . ASP B 1 9 ? 12.898 14.962 7.193 1.00 34.87 19 ASP B CA 1
ATOM 2995 C C . ASP B 1 9 ? 12.974 13.872 8.259 1.00 33.20 19 ASP B C 1
ATOM 2996 O O . ASP B 1 9 ? 12.868 12.683 7.959 1.00 32.16 19 ASP B O 1
ATOM 3001 N N . LEU B 1 10 ? 13.160 14.299 9.504 1.00 33.49 20 LEU B N 1
ATOM 3002 C CA . LEU B 1 10 ? 13.241 13.394 10.655 1.00 31.94 20 LEU B CA 1
ATOM 3003 C C . LEU B 1 10 ? 11.965 12.593 10.907 1.00 29.90 20 LEU B C 1
ATOM 3004 O O . LEU B 1 10 ? 12.008 11.554 11.555 1.00 30.83 20 LEU B O 1
ATOM 3009 N N . PHE B 1 11 ? 10.843 13.054 10.369 1.00 29.09 21 PHE B N 1
ATOM 3010 C CA . PHE B 1 11 ? 9.590 12.308 10.429 1.00 28.52 21 PHE B CA 1
ATOM 3011 C C . PHE B 1 11 ? 9.749 10.928 9.796 1.00 27.55 21 PHE B C 1
ATOM 3012 O O . PHE B 1 11 ? 8.989 10.014 10.108 1.00 29.29 21 PHE B O 1
ATOM 3020 N N . TYR B 1 12 ? 10.729 10.764 8.908 1.00 27.10 22 TYR B N 1
ATOM 3021 C CA . TYR B 1 12 ? 10.940 9.480 8.236 1.00 26.36 22 TYR B CA 1
ATOM 3022 C C . TYR B 1 12 ? 12.028 8.626 8.870 1.00 29.12 22 TYR B C 1
ATOM 3023 O O . TYR B 1 12 ? 12.321 7.542 8.362 1.00 30.02 22 TYR B O 1
ATOM 3032 N N . THR B 1 13 ? 12.627 9.096 9.963 1.00 29.45 23 THR B N 1
ATOM 3033 C CA . THR B 1 13 ? 13.677 8.336 10.657 1.00 31.54 23 THR B CA 1
ATOM 3034 C C . THR B 1 13 ? 13.132 7.595 11.878 1.00 30.14 23 THR B C 1
ATOM 3035 O O . THR B 1 13 ? 12.175 8.024 12.520 1.00 32.52 23 THR B O 1
ATOM 3039 N N . THR B 1 14 ? 13.792 6.505 12.225 1.00 28.25 24 THR B N 1
ATOM 3040 C CA . THR B 1 14 ? 13.378 5.676 13.348 1.00 27.59 24 THR B CA 1
ATOM 3041 C C . THR B 1 14 ? 14.069 6.191 14.617 1.00 27.92 24 THR B C 1
ATOM 3042 O O . THR B 1 14 ? 15.294 6.297 14.654 1.00 28.03 24 THR B O 1
ATOM 3046 N N . PRO B 1 15 ? 13.294 6.518 15.662 1.00 26.79 25 PRO B N 1
ATOM 3047 C CA . PRO B 1 15 ? 13.959 6.984 16.892 1.00 28.91 25 PRO B CA 1
ATOM 3048 C C . PRO B 1 15 ? 14.660 5.842 17.633 1.00 30.58 25 PRO B C 1
ATOM 3049 O O . PRO B 1 15 ? 14.314 4.667 17.440 1.00 30.49 25 PRO B O 1
ATOM 3053 N N . ASP B 1 16 ? 15.638 6.181 18.468 1.00 32.52 26 ASP B N 1
ATOM 3054 C CA . ASP B 1 16 ? 16.405 5.172 19.195 1.00 34.03 26 ASP B CA 1
ATOM 3055 C C . ASP B 1 16 ? 15.543 4.305 20.108 1.00 30.94 26 ASP B C 1
ATOM 3056 O O . ASP B 1 16 ? 15.872 3.145 20.324 1.00 32.87 26 ASP B O 1
ATOM 3061 N N . ASN B 1 17 ? 14.443 4.842 20.628 1.00 28.08 27 ASN B N 1
ATOM 3062 C CA . ASN B 1 17 ? 13.569 4.060 21.512 1.00 29.40 27 ASN B CA 1
ATOM 3063 C C . ASN B 1 17 ? 12.382 3.383 20.798 1.00 27.18 27 ASN B C 1
ATOM 3064 O O . ASN B 1 17 ? 11.339 3.131 21.410 1.00 25.27 27 ASN B O 1
ATOM 3069 N N . ILE B 1 18 ? 12.540 3.083 19.514 1.00 26.58 28 ILE B N 1
ATOM 3070 C CA . ILE B 1 18 ? 11.448 2.464 18.742 1.00 27.44 28 ILE B CA 1
ATOM 3071 C C . ILE B 1 18 ? 10.860 1.216 19.443 1.00 29.31 28 ILE B C 1
ATOM 3072 O O . ILE B 1 18 ? 9.640 1.033 19.469 1.00 27.66 28 ILE B O 1
ATOM 3077 N N . ASN B 1 19 ? 11.724 0.399 20.051 1.00 31.43 29 ASN B N 1
ATOM 3078 C CA . ASN B 1 19 ? 11.310 -0.857 20.708 1.00 32.42 29 ASN B CA 1
ATOM 3079 C C . ASN B 1 19 ? 10.334 -0.723 21.863 1.00 32.86 29 ASN B C 1
ATOM 3080 O O . ASN B 1 19 ? 9.775 -1.715 22.317 1.00 35.53 29 ASN B O 1
ATOM 3085 N N . THR B 1 20 ? 10.160 0.497 22.353 1.00 30.50 30 THR B N 1
ATOM 3086 C CA . THR B 1 20 ? 9.215 0.777 23.410 1.00 29.77 30 THR B CA 1
ATOM 3087 C C . THR B 1 20 ? 7.792 0.953 22.871 1.00 30.13 30 THR B C 1
ATOM 3088 O O . THR B 1 20 ? 6.836 0.904 23.635 1.00 30.73 30 THR B O 1
ATOM 3092 N N . TYR B 1 21 ? 7.657 1.153 21.558 1.00 29.04 31 TYR B N 1
ATOM 3093 C CA . TYR B 1 21 ? 6.352 1.325 20.937 1.00 28.71 31 TYR B CA 1
ATOM 3094 C C . TYR B 1 21 ? 5.819 -0.016 20.460 1.00 26.63 31 TYR B C 1
ATOM 3095 O O . TYR B 1 21 ? 6.575 -0.843 19.960 1.00 25.36 31 TYR B O 1
ATOM 3104 N N . ALA B 1 22 ? 4.510 -0.210 20.578 1.00 25.14 32 ALA B N 1
ATOM 3105 C CA . ALA B 1 22 ? 3.859 -1.407 20.041 1.00 23.88 32 ALA B CA 1
ATOM 3106 C C . ALA B 1 22 ? 3.628 -1.232 18.551 1.00 22.86 32 ALA B C 1
ATOM 3107 O O . ALA B 1 22 ? 3.573 -0.095 18.041 1.00 21.86 32 ALA B O 1
ATOM 3109 N N . ASN B 1 23 ? 3.478 -2.348 17.851 1.00 21.74 33 ASN B N 1
ATOM 3110 C CA . ASN B 1 23 ? 3.101 -2.333 16.435 1.00 20.94 33 ASN B CA 1
ATOM 3111 C C . ASN B 1 23 ? 1.805 -1.584 16.238 1.00 20.36 33 ASN B C 1
ATOM 3112 O O . ASN B 1 23 ? 0.769 -1.957 16.786 1.00 20.13 33 ASN B O 1
ATOM 3117 N N . GLY B 1 24 ? 1.858 -0.542 15.430 1.00 19.95 34 GLY B N 1
ATOM 3118 C CA . GLY B 1 24 ? 0.669 0.256 15.124 1.00 21.29 34 GLY B CA 1
ATOM 3119 C C . GLY B 1 24 ? 0.530 1.469 16.024 1.00 21.42 34 GLY B C 1
ATOM 3120 O O . GLY B 1 24 ? -0.312 2.316 15.778 1.00 22.66 34 GLY B O 1
ATOM 3121 N N . GLN B 1 25 ? 1.343 1.561 17.069 1.00 23.22 35 GLN B N 1
ATOM 3122 C CA . GLN B 1 25 ? 1.280 2.715 17.981 1.00 23.39 35 GLN B CA 1
ATOM 3123 C C . GLN B 1 25 ? 1.759 3.990 17.277 1.00 25.05 35 GLN B C 1
ATOM 3124 O O . GLN B 1 25 ? 2.808 4.004 16.617 1.00 25.05 35 GLN B O 1
ATOM 3130 N N . VAL B 1 26 ? 0.980 5.056 17.409 1.00 24.81 36 VAL B N 1
ATOM 3131 C CA . VAL B 1 26 ? 1.340 6.321 16.788 1.00 27.52 36 VAL B CA 1
ATOM 3132 C C . VAL B 1 26 ? 2.476 6.927 17.607 1.00 28.31 36 VAL B C 1
ATOM 3133 O O . VAL B 1 26 ? 2.350 7.085 18.819 1.00 27.29 36 VAL B O 1
ATOM 3137 N N . ILE B 1 27 ? 3.585 7.226 16.936 1.00 29.62 37 ILE B N 1
ATOM 3138 C CA . ILE B 1 27 ? 4.753 7.841 17.560 1.00 32.59 37 ILE B CA 1
ATOM 3139 C C . ILE B 1 27 ? 4.591 9.357 17.475 1.00 33.80 37 ILE B C 1
ATOM 3140 O O . ILE B 1 27 ? 4.892 10.076 18.434 1.00 33.12 37 ILE B O 1
ATOM 3145 N N . GLN B 1 28 ? 4.137 9.850 16.320 1.00 34.97 38 GLN B N 1
ATOM 3146 C CA . GLN B 1 28 ? 3.755 11.264 16.205 1.00 34.10 38 GLN B CA 1
ATOM 3147 C C . GLN B 1 28 ? 2.885 11.527 14.975 1.00 31.93 38 GLN B C 1
ATOM 3148 O O . GLN B 1 28 ? 2.866 10.729 14.034 1.00 29.34 38 GLN B O 1
ATOM 3154 N N . SER B 1 29 ? 2.130 12.624 15.009 1.00 29.16 39 SER B N 1
ATOM 3155 C CA . SER B 1 29 ? 1.264 12.968 13.894 1.00 29.04 39 SER B CA 1
ATOM 3156 C C . SER B 1 29 ? 1.424 14.420 13.516 1.00 29.23 39 SER B C 1
ATOM 3157 O O . SER B 1 29 ? 1.869 15.221 14.311 1.00 27.04 39 SER B O 1
ATOM 3160 N N . ARG B 1 30 ? 1.073 14.747 12.282 1.00 29.21 40 ARG B N 1
ATOM 3161 C CA . ARG B 1 30 ? 1.155 16.126 11.809 1.00 30.78 40 ARG B CA 1
ATOM 3162 C C . ARG B 1 30 ? 0.176 16.356 10.687 1.00 30.96 40 ARG B C 1
ATOM 3163 O O . ARG B 1 30 ? -0.068 15.472 9.860 1.00 28.61 40 ARG B O 1
ATOM 3171 N N . LYS B 1 31 ? -0.373 17.566 10.657 1.00 32.89 41 LYS B N 1
ATOM 3172 C CA . LYS B 1 31 ? -1.244 17.976 9.570 1.00 35.68 41 LYS B CA 1
ATOM 3173 C C . LYS B 1 31 ? -0.527 17.796 8.240 1.00 34.41 41 LYS B C 1
ATOM 3174 O O . LYS B 1 31 ? 0.670 18.054 8.118 1.00 34.90 41 LYS B O 1
ATOM 3180 N N . ALA B 1 32 ? -1.272 17.325 7.255 1.00 33.19 42 ALA B N 1
ATOM 3181 C CA . ALA B 1 32 ? -0.727 17.058 5.943 1.00 33.24 42 ALA B CA 1
ATOM 3182 C C . ALA B 1 32 ? -1.543 17.830 4.906 1.00 33.76 42 ALA B C 1
ATOM 3183 O O . ALA B 1 32 ? -2.740 17.619 4.787 1.00 32.73 42 ALA B O 1
ATOM 3185 N N . ASP B 1 33 ? -0.889 18.725 4.177 1.00 34.38 43 ASP B N 1
ATOM 3186 C CA . ASP B 1 33 ? -1.543 19.505 3.124 1.00 37.56 43 ASP B CA 1
ATOM 3187 C C . ASP B 1 33 ? -1.528 18.688 1.827 1.00 34.50 43 ASP B C 1
ATOM 3188 O O . ASP B 1 33 ? -0.561 18.753 1.065 1.00 33.19 43 ASP B O 1
ATOM 3193 N N . THR B 1 34 ? -2.588 17.906 1.590 1.00 33.45 44 THR B N 1
ATOM 3194 C CA . THR B 1 34 ? -2.609 16.948 0.466 1.00 30.78 44 THR B CA 1
ATOM 3195 C C . THR B 1 34 ? -3.559 17.406 -0.644 1.00 33.35 44 THR B C 1
ATOM 3196 O O . THR B 1 34 ? -4.525 18.123 -0.387 1.00 34.95 44 THR B O 1
ATOM 3200 N N . ASP B 1 35 ? -3.280 17.004 -1.880 1.00 34.40 45 ASP B N 1
ATOM 3201 C CA . ASP B 1 35 ? -4.170 17.342 -2.995 1.00 37.43 45 ASP B CA 1
ATOM 3202 C C . ASP B 1 35 ? -5.565 16.822 -2.688 1.00 39.04 45 ASP B C 1
ATOM 3203 O O . ASP B 1 35 ? -6.546 17.566 -2.733 1.00 44.14 45 ASP B O 1
ATOM 3208 N N . ILE B 1 36 ? -5.638 15.539 -2.355 1.00 36.68 46 ILE B N 1
ATOM 3209 C CA . ILE B 1 36 ? -6.911 14.852 -2.183 1.00 36.16 46 ILE B CA 1
ATOM 3210 C C . ILE B 1 36 ? -7.661 15.377 -0.952 1.00 36.69 46 ILE B C 1
ATOM 3211 O O . ILE B 1 36 ? -8.890 15.402 -0.933 1.00 36.86 46 ILE B O 1
ATOM 3216 N N . GLY B 1 37 ? -6.920 15.819 0.058 1.00 37.33 47 GLY B N 1
ATOM 3217 C CA . GLY B 1 37 ? -7.517 16.471 1.214 1.00 39.19 47 GLY B CA 1
ATOM 3218 C C . GLY B 1 37 ? -8.192 17.759 0.795 1.00 40.71 47 GLY B C 1
ATOM 3219 O O . GLY B 1 37 ? -9.360 17.969 1.098 1.00 41.01 47 GLY B O 1
ATOM 3220 N N . ASN B 1 38 ? -7.459 18.600 0.067 1.00 40.99 48 ASN B N 1
ATOM 3221 C CA . ASN B 1 38 ? -7.972 19.897 -0.393 1.00 45.84 48 ASN B CA 1
ATOM 3222 C C . ASN B 1 38 ? -9.183 19.786 -1.329 1.00 45.40 48 ASN B C 1
ATOM 3223 O O . ASN B 1 38 ? -10.188 20.464 -1.122 1.00 45.07 48 ASN B O 1
ATOM 3228 N N . SER B 1 39 ? -9.104 18.918 -2.337 1.00 43.47 49 SER B N 1
ATOM 3229 C CA . SER B 1 39 ? -10.222 18.736 -3.268 1.00 45.37 49 SER B CA 1
ATOM 3230 C C . SER B 1 39 ? -11.478 18.267 -2.528 1.00 47.01 49 SER B C 1
ATOM 3231 O O . SER B 1 39 ? -12.576 18.724 -2.827 1.00 48.02 49 SER B O 1
ATOM 3234 N N . ASN B 1 40 ? -11.313 17.357 -1.564 1.00 44.50 50 ASN B N 1
ATOM 3235 C CA . ASN B 1 40 ? -12.441 16.879 -0.751 1.00 43.73 50 ASN B CA 1
ATOM 3236 C C . ASN B 1 40 ? -12.791 17.772 0.451 1.00 42.75 50 ASN B C 1
ATOM 3237 O O . ASN B 1 40 ? -13.756 17.491 1.152 1.00 43.37 50 ASN B O 1
ATOM 3242 N N . LYS B 1 41 ? -12.018 18.831 0.688 1.00 44.80 51 LYS B N 1
ATOM 3243 C CA . LYS B 1 41 ? -12.240 19.732 1.828 1.00 50.27 51 LYS B CA 1
ATOM 3244 C C . LYS B 1 41 ? -12.325 18.924 3.122 1.00 51.51 51 LYS B C 1
ATOM 3245 O O . LYS B 1 41 ? -13.334 18.929 3.834 1.00 53.40 51 LYS B O 1
ATOM 3251 N N . VAL B 1 42 ? -11.225 18.232 3.401 1.00 50.00 52 VAL B N 1
ATOM 3252 C CA . VAL B 1 42 ? -11.144 17.224 4.460 1.00 49.85 52 VAL B CA 1
ATOM 3253 C C . VAL B 1 42 ? -9.810 17.361 5.197 1.00 45.13 52 VAL B C 1
ATOM 3254 O O . VAL B 1 42 ? -8.819 17.810 4.615 1.00 43.46 52 VAL B O 1
ATOM 3258 N N . GLU B 1 43 ? -9.792 16.972 6.473 1.00 46.47 53 GLU B N 1
ATOM 3259 C CA . GLU B 1 43 ? -8.558 16.971 7.273 1.00 45.09 53 GLU B CA 1
ATOM 3260 C C . GLU B 1 43 ? -7.723 15.723 6.979 1.00 38.51 53 GLU B C 1
ATOM 3261 O O . GLU B 1 43 ? -8.221 14.605 7.036 1.00 42.56 53 GLU B O 1
ATOM 3267 N N . ALA B 1 44 ? -6.447 15.928 6.678 1.00 34.36 54 ALA B N 1
ATOM 3268 C CA . ALA B 1 44 ? -5.524 14.840 6.437 1.00 30.50 54 ALA B CA 1
ATOM 3269 C C . ALA B 1 44 ? -4.308 15.001 7.319 1.00 31.37 54 ALA B C 1
ATOM 3270 O O . ALA B 1 44 ? -3.895 16.124 7.626 1.00 32.25 54 ALA B O 1
ATOM 3272 N N . PHE B 1 45 ? -3.746 13.866 7.729 1.00 30.03 55 PHE B N 1
ATOM 3273 C CA . PHE B 1 45 ? -2.568 13.844 8.583 1.00 28.46 55 PHE B CA 1
ATOM 3274 C C . PHE B 1 45 ? -1.563 12.794 8.121 1.00 26.78 55 PHE B C 1
ATOM 3275 O O . PHE B 1 45 ? -1.928 11.799 7.478 1.00 26.44 55 PHE B O 1
ATOM 3283 N N . GLN B 1 46 ? -0.299 13.035 8.446 1.00 26.12 56 GLN B N 1
ATOM 3284 C CA . GLN B 1 46 ? 0.720 12.004 8.389 1.00 24.75 56 GLN B CA 1
ATOM 3285 C C . GLN B 1 46 ? 0.881 11.414 9.795 1.00 24.31 56 GLN B C 1
ATOM 3286 O O . GLN B 1 46 ? 0.934 12.142 10.813 1.00 24.30 56 GLN B O 1
ATOM 3292 N N . LEU B 1 47 ? 0.903 10.091 9.855 1.00 22.49 57 LEU B N 1
ATOM 3293 C CA . LEU B 1 47 ? 1.171 9.397 11.094 1.00 22.69 57 LEU B CA 1
ATOM 3294 C C . LEU B 1 47 ? 2.530 8.733 10.976 1.00 22.98 57 LEU B C 1
ATOM 3295 O O . LEU B 1 47 ? 2.826 8.075 9.971 1.00 23.41 57 LEU B O 1
ATOM 3300 N N . GLN B 1 48 ? 3.383 8.962 11.970 1.00 24.35 58 GLN B N 1
ATOM 3301 C CA . GLN B 1 48 ? 4.606 8.177 12.126 1.00 25.18 58 GLN B CA 1
ATOM 3302 C C . GLN B 1 48 ? 4.267 7.114 13.155 1.00 24.95 58 GLN B C 1
ATOM 3303 O O . GLN B 1 48 ? 3.832 7.426 14.264 1.00 26.49 58 GLN B O 1
ATOM 3309 N N . TYR B 1 49 ? 4.437 5.860 12.772 1.00 23.48 59 TYR B N 1
ATOM 3310 C CA . TYR B 1 49 ? 4.015 4.753 13.585 1.00 21.97 59 TYR B CA 1
ATOM 3311 C C . TYR B 1 49 ? 5.067 3.661 13.590 1.00 20.33 59 TYR B C 1
ATOM 3312 O O . TYR B 1 49 ? 5.956 3.637 12.733 1.00 18.24 59 TYR B O 1
ATOM 3321 N N . ARG B 1 50 ? 4.971 2.784 14.590 1.00 20.09 60 ARG B N 1
ATOM 3322 C CA . ARG B 1 50 ? 5.887 1.669 14.733 1.00 20.08 60 ARG B CA 1
ATOM 3323 C C . ARG B 1 50 ? 5.336 0.464 13.982 1.00 19.98 60 ARG B C 1
ATOM 3324 O O . ARG B 1 50 ? 4.109 0.195 13.995 1.00 20.21 60 ARG B O 1
ATOM 3332 N N . THR B 1 51 ? 6.239 -0.239 13.297 1.00 19.35 61 THR B N 1
ATOM 3333 C CA . THR B 1 51 ? 5.898 -1.465 12.591 1.00 17.94 61 THR B CA 1
ATOM 3334 C C . THR B 1 51 ? 7.069 -2.432 12.726 1.00 18.67 61 THR B C 1
ATOM 3335 O O . THR B 1 51 ? 7.954 -2.236 13.575 1.00 19.16 61 THR B O 1
ATOM 3339 N N . THR B 1 52 ? 7.094 -3.485 11.917 1.00 17.88 62 THR B N 1
ATOM 3340 C CA . THR B 1 52 ? 8.105 -4.517 12.088 1.00 18.95 62 THR B CA 1
ATOM 3341 C C . THR B 1 52 ? 8.655 -4.885 10.724 1.00 19.04 62 THR B C 1
ATOM 3342 O O . THR B 1 52 ? 7.892 -4.994 9.755 1.00 19.25 62 THR B O 1
ATOM 3346 N N . ASN B 1 53 ? 9.976 -5.008 10.625 1.00 18.30 63 ASN B N 1
ATOM 3347 C CA . ASN B 1 53 ? 10.609 -5.201 9.323 1.00 18.91 63 ASN B CA 1
ATOM 3348 C C . ASN B 1 53 ? 10.802 -6.677 9.017 1.00 17.08 63 ASN B C 1
ATOM 3349 O O . ASN B 1 53 ? 10.360 -7.539 9.770 1.00 14.50 63 ASN B O 1
ATOM 3354 N N . THR B 1 54 ? 11.425 -6.961 7.886 1.00 18.65 64 THR B N 1
ATOM 3355 C CA . THR B 1 54 ? 11.606 -8.349 7.432 1.00 18.09 64 THR B CA 1
ATOM 3356 C C . THR B 1 54 ? 12.398 -9.198 8.442 1.00 18.59 64 THR B C 1
ATOM 3357 O O . THR B 1 54 ? 12.145 -10.397 8.586 1.00 19.99 64 THR B O 1
ATOM 3361 N N . GLN B 1 55 ? 13.364 -8.587 9.120 1.00 18.28 65 GLN B N 1
ATOM 3362 C CA . GLN B 1 55 ? 14.159 -9.319 10.105 1.00 22.43 65 GLN B CA 1
ATOM 3363 C C . GLN B 1 55 ? 13.506 -9.309 11.485 1.00 22.29 65 GLN B C 1
ATOM 3364 O O . GLN B 1 55 ? 14.173 -9.592 12.456 1.00 20.80 65 GLN B O 1
ATOM 3370 N N . LYS B 1 56 ? 12.214 -8.964 11.561 1.00 22.41 66 LYS B N 1
ATOM 3371 C CA . LYS B 1 56 ? 11.445 -8.957 12.821 1.00 24.62 66 LYS B CA 1
ATOM 3372 C C . LYS B 1 56 ? 11.974 -7.937 13.841 1.00 22.85 66 LYS B C 1
ATOM 3373 O O . LYS B 1 56 ? 11.837 -8.120 15.056 1.00 22.77 66 LYS B O 1
ATOM 3379 N N . GLU B 1 57 ? 12.558 -6.858 13.338 1.00 22.14 67 GLU B N 1
ATOM 3380 C CA . GLU B 1 57 ? 13.040 -5.787 14.190 1.00 23.30 67 GLU B CA 1
ATOM 3381 C C . GLU B 1 57 ? 12.090 -4.607 14.037 1.00 23.42 67 GLU B C 1
ATOM 3382 O O . GLU B 1 57 ? 11.439 -4.451 12.987 1.00 22.81 67 GLU B O 1
ATOM 3388 N N . ALA B 1 58 ? 12.012 -3.785 15.087 1.00 23.28 68 ALA B N 1
ATOM 3389 C CA . ALA B 1 58 ? 11.093 -2.657 15.130 1.00 24.15 68 ALA B CA 1
ATOM 3390 C C . ALA B 1 58 ? 11.640 -1.537 14.266 1.00 26.53 68 ALA B C 1
ATOM 3391 O O . ALA B 1 58 ? 12.863 -1.309 14.237 1.00 27.57 68 ALA B O 1
ATOM 3393 N N . GLN B 1 59 ? 10.747 -0.863 13.544 1.00 23.14 69 GLN B N 1
ATOM 3394 C CA . GLN B 1 59 ? 11.124 0.351 12.826 1.00 26.01 69 GLN B CA 1
ATOM 3395 C C . GLN B 1 59 ? 9.947 1.289 12.680 1.00 24.63 69 GLN B C 1
ATOM 3396 O O . GLN B 1 59 ? 8.796 0.899 12.866 1.00 24.83 69 GLN B O 1
ATOM 3402 N N . ALA B 1 60 ? 10.261 2.538 12.366 1.00 26.05 70 ALA B N 1
ATOM 3403 C CA . ALA B 1 60 ? 9.253 3.542 12.186 1.00 25.48 70 ALA B CA 1
ATOM 3404 C C . ALA B 1 60 ? 8.919 3.635 10.717 1.00 23.41 70 ALA B C 1
ATOM 3405 O O . ALA B 1 60 ? 9.782 3.426 9.847 1.00 21.87 70 ALA B O 1
ATOM 3407 N N . ASN B 1 61 ? 7.645 3.914 10.468 1.00 21.83 71 ASN B N 1
ATOM 3408 C CA . ASN B 1 61 ? 7.113 4.128 9.136 1.00 20.58 71 ASN B CA 1
ATOM 3409 C C . ASN B 1 61 ? 6.109 5.280 9.131 1.00 21.08 71 ASN B C 1
ATOM 3410 O O . ASN B 1 61 ? 5.695 5.776 10.201 1.00 20.21 71 ASN B O 1
ATOM 3415 N N . VAL B 1 62 ? 5.746 5.712 7.924 1.00 21.67 72 VAL B N 1
ATOM 3416 C CA . VAL B 1 62 ? 4.817 6.796 7.717 1.00 21.21 72 VAL B CA 1
ATOM 3417 C C . VAL B 1 62 ? 3.595 6.344 6.932 1.00 20.17 72 VAL B C 1
ATOM 3418 O O . VAL B 1 62 ? 3.707 5.597 5.954 1.00 20.45 72 VAL B O 1
ATOM 3422 N N . ALA B 1 63 ? 2.434 6.836 7.347 1.00 19.49 73 ALA B N 1
ATOM 3423 C CA . ALA B 1 63 ? 1.195 6.639 6.609 1.00 20.59 73 ALA B CA 1
ATOM 3424 C C . ALA B 1 63 ? 0.410 7.942 6.562 1.00 20.82 73 ALA B C 1
ATOM 3425 O O . ALA B 1 63 ? 0.533 8.809 7.450 1.00 21.77 73 ALA B O 1
ATOM 3427 N N . THR B 1 64 ? -0.402 8.069 5.524 1.00 20.07 74 THR B N 1
ATOM 3428 C CA . THR B 1 64 ? -1.287 9.215 5.378 1.00 22.02 74 THR B CA 1
ATOM 3429 C C . THR B 1 64 ? -2.715 8.777 5.630 1.00 23.24 74 THR B C 1
ATOM 3430 O O . THR B 1 64 ? -3.143 7.728 5.142 1.00 22.83 74 THR B O 1
ATOM 3434 N N . VAL B 1 65 ? -3.433 9.594 6.397 1.00 24.76 75 VAL B N 1
ATOM 3435 C CA . VAL B 1 65 ? -4.839 9.346 6.715 1.00 26.05 75 VAL B CA 1
ATOM 3436 C C . VAL B 1 65 ? -5.707 10.544 6.337 1.00 24.56 75 VAL B C 1
ATOM 3437 O O . VAL B 1 65 ? -5.274 11.694 6.400 1.00 24.27 75 VAL B O 1
ATOM 3441 N N . TRP B 1 66 ? -6.928 10.253 5.905 1.00 26.02 76 TRP B N 1
ATOM 3442 C CA . TRP B 1 66 ? -7.926 11.267 5.593 1.00 25.55 76 TRP B CA 1
ATOM 3443 C C . TRP B 1 66 ? -9.139 10.990 6.451 1.00 28.56 76 TRP B C 1
ATOM 3444 O O . TRP B 1 66 ? -9.649 9.867 6.461 1.00 28.17 76 TRP B O 1
ATOM 3455 N N . ILE B 1 67 ? -9.609 12.014 7.160 1.00 31.42 77 ILE B N 1
ATOM 3456 C CA . ILE B 1 67 ? -10.727 11.877 8.085 1.00 33.43 77 ILE B CA 1
ATOM 3457 C C . ILE B 1 67 ? -11.960 12.414 7.349 1.00 36.76 77 ILE B C 1
ATOM 3458 O O . ILE B 1 67 ? -11.937 13.545 6.862 1.00 35.84 77 ILE B O 1
ATOM 3463 N N . PRO B 1 68 ? -13.031 11.609 7.236 1.00 37.30 78 PRO B N 1
ATOM 3464 C CA . PRO B 1 68 ? -14.216 12.133 6.548 1.00 41.37 78 PRO B CA 1
ATOM 3465 C C . PRO B 1 68 ? -14.960 13.189 7.381 1.00 43.88 78 PRO B C 1
ATOM 3466 O O . PRO B 1 68 ? -14.911 13.165 8.603 1.00 42.76 78 PRO B O 1
ATOM 3470 N N . ASN B 1 69 ? -15.618 14.125 6.703 1.00 49.48 79 ASN B N 1
ATOM 3471 C CA . ASN B 1 69 ? -16.364 15.184 7.381 1.00 53.87 79 ASN B CA 1
ATOM 3472 C C . ASN B 1 69 ? -17.591 14.625 8.104 1.00 53.36 79 ASN B C 1
ATOM 3473 O O . ASN B 1 69 ? -17.895 15.037 9.223 1.00 53.78 79 ASN B O 1
ATOM 3478 N N . LYS B 1 70 ? -18.270 13.666 7.474 1.00 50.33 80 LYS B N 1
ATOM 3479 C CA . LYS B 1 70 ? -19.444 13.025 8.059 1.00 53.74 80 LYS B CA 1
ATOM 3480 C C . LYS B 1 70 ? -19.216 11.521 8.162 1.00 50.13 80 LYS B C 1
ATOM 3481 O O . LYS B 1 70 ? -19.624 10.778 7.273 1.00 50.15 80 LYS B O 1
ATOM 3487 N N . PRO B 1 71 ? -18.542 11.071 9.237 1.00 49.16 81 PRO B N 1
ATOM 3488 C CA . PRO B 1 71 ? -18.213 9.656 9.421 1.00 48.07 81 PRO B CA 1
ATOM 3489 C C . PRO B 1 71 ? -19.433 8.744 9.386 1.00 49.33 81 PRO B C 1
ATOM 3490 O O . PRO B 1 71 ? -20.433 9.039 10.032 1.00 49.25 81 PRO B O 1
ATOM 3494 N N . ALA B 1 72 ? -19.351 7.646 8.639 1.00 44.90 82 ALA B N 1
ATOM 3495 C CA . ALA B 1 72 ? -20.418 6.649 8.660 1.00 46.72 82 ALA B CA 1
ATOM 3496 C C . ALA B 1 72 ? -20.401 5.880 9.991 1.00 46.08 82 ALA B C 1
ATOM 3497 O O . ALA B 1 72 ? -19.343 5.747 10.615 1.00 46.89 82 ALA B O 1
ATOM 3499 N N . SER B 1 73 ? -21.577 5.386 10.398 1.00 44.82 83 SER B N 1
ATOM 3500 C CA A SER B 1 73 ? -21.725 4.594 11.617 0.50 43.68 83 SER B CA 1
ATOM 3501 C CA B SER B 1 73 ? -21.732 4.588 11.615 0.50 44.06 83 SER B CA 1
ATOM 3502 C C . SER B 1 73 ? -22.246 3.188 11.271 1.00 43.38 83 SER B C 1
ATOM 3503 O O . SER B 1 73 ? -23.199 3.046 10.503 1.00 44.46 83 SER B O 1
ATOM 3508 N N . PRO B 1 74 ? -21.606 2.130 11.812 1.00 44.83 84 PRO B N 1
ATOM 3509 C CA . PRO B 1 74 ? -20.378 2.092 12.618 1.00 43.83 84 PRO B CA 1
ATOM 3510 C C . PRO B 1 74 ? -19.163 2.391 11.735 1.00 39.49 84 PRO B C 1
ATOM 3511 O O . PRO B 1 74 ? -19.235 2.199 10.525 1.00 36.10 84 PRO B O 1
ATOM 3515 N N . PRO B 1 75 ? -18.057 2.860 12.335 1.00 41.03 85 PRO B N 1
ATOM 3516 C CA . PRO B 1 75 ? -16.859 3.277 11.586 1.00 37.83 85 PRO B CA 1
ATOM 3517 C C . PRO B 1 75 ? -16.358 2.259 10.545 1.00 35.35 85 PRO B C 1
ATOM 3518 O O . PRO B 1 75 ? -16.315 1.061 10.817 1.00 32.27 85 PRO B O 1
ATOM 3522 N N . LYS B 1 76 ? -16.029 2.759 9.353 1.00 34.47 86 LYS B N 1
ATOM 3523 C CA . LYS B 1 76 ? -15.519 1.954 8.250 1.00 33.13 86 LYS B CA 1
ATOM 3524 C C . LYS B 1 76 ? -14.197 2.540 7.744 1.00 31.80 86 LYS B C 1
ATOM 3525 O O . LYS B 1 76 ? -14.055 3.764 7.625 1.00 32.05 86 LYS B O 1
ATOM 3531 N N . ILE B 1 77 ? -13.263 1.647 7.410 1.00 27.86 87 ILE B N 1
ATOM 3532 C CA . ILE B 1 77 ? -11.892 1.999 7.047 1.00 25.49 87 ILE B CA 1
ATOM 3533 C C . ILE B 1 77 ? -11.585 1.492 5.638 1.00 24.71 87 ILE B C 1
ATOM 3534 O O . ILE B 1 77 ? -11.933 0.372 5.288 1.00 25.03 87 ILE B O 1
ATOM 3539 N N . PHE B 1 78 ? -10.935 2.327 4.834 1.00 23.99 88 PHE B N 1
ATOM 3540 C CA . PHE B 1 78 ? -10.534 1.944 3.474 1.00 22.92 88 PHE B CA 1
ATOM 3541 C C . PHE B 1 78 ? -9.026 2.120 3.366 1.00 21.58 88 PHE B C 1
ATOM 3542 O O . PHE B 1 78 ? -8.513 3.213 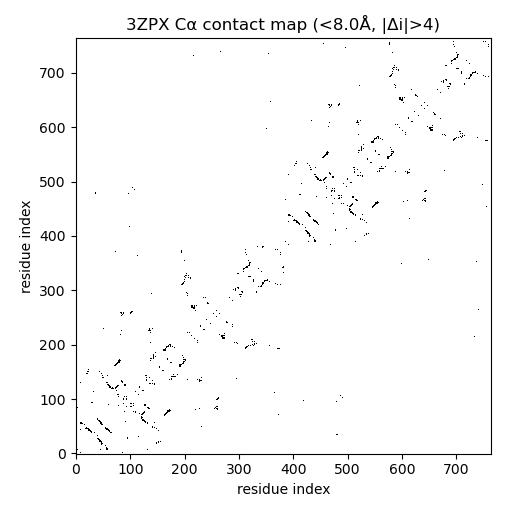3.613 1.00 20.84 88 PHE B O 1
ATOM 3550 N N . SER B 1 79 ? -8.328 1.027 3.046 1.00 21.65 89 SER B N 1
ATOM 3551 C CA . SER B 1 79 ? -6.871 1.041 2.890 1.00 19.94 89 SER B CA 1
ATOM 3552 C C . SER B 1 79 ? -6.512 0.973 1.411 1.00 19.80 89 SER B C 1
ATOM 3553 O O . SER B 1 79 ? -6.801 -0.022 0.733 1.00 16.30 89 SER B O 1
ATOM 3556 N N . TYR B 1 80 ? -5.914 2.062 0.922 1.00 19.86 90 TYR B N 1
ATOM 3557 C CA . TYR B 1 80 ? -5.542 2.206 -0.488 1.00 19.43 90 TYR B CA 1
ATOM 3558 C C . TYR B 1 80 ? -4.039 2.057 -0.672 1.00 19.14 90 TYR B C 1
ATOM 3559 O O . TYR B 1 80 ? -3.261 2.832 -0.108 1.00 18.12 90 TYR B O 1
ATOM 3568 N N . GLN B 1 81 ? -3.644 1.072 -1.481 1.00 16.39 91 GLN B N 1
ATOM 3569 C CA . GLN B 1 81 ? -2.222 0.802 -1.770 1.00 15.77 91 GLN B CA 1
ATOM 3570 C C . GLN B 1 81 ? -1.754 1.367 -3.129 1.00 17.01 91 GLN B C 1
ATOM 3571 O O . GLN B 1 81 ? -2.277 0.990 -4.189 1.00 16.13 91 GLN B O 1
ATOM 3577 N N . VAL B 1 82 ? -0.748 2.244 -3.078 1.00 16.93 92 VAL B N 1
ATOM 3578 C CA . VAL B 1 82 ? -0.173 2.928 -4.257 1.00 17.66 92 VAL B CA 1
ATOM 3579 C C . VAL B 1 82 ? 0.800 2.045 -5.023 1.00 18.49 92 VAL B C 1
ATOM 3580 O O . VAL B 1 82 ? 1.518 1.253 -4.417 1.00 17.69 92 VAL B O 1
ATOM 3584 N N . TYR B 1 83 ? 0.850 2.171 -6.349 1.00 17.93 93 TYR B N 1
ATOM 3585 C CA . TYR B 1 83 ? 1.904 1.455 -7.118 1.00 19.91 93 TYR B CA 1
ATOM 3586 C C . TYR B 1 83 ? 3.200 2.285 -7.194 1.00 19.01 93 TYR B C 1
ATOM 3587 O O . TYR B 1 83 ? 3.602 2.770 -8.264 1.00 21.05 93 TYR B O 1
ATOM 3596 N N . GLN B 1 84 ? 3.845 2.441 -6.033 1.00 19.50 94 GLN B N 1
ATOM 3597 C CA . GLN B 1 84 ? 5.038 3.268 -5.904 1.00 18.06 94 GLN B CA 1
ATOM 3598 C C . GLN B 1 84 ? 6.095 2.844 -6.915 1.00 17.81 94 GLN B C 1
ATOM 3599 O O . GLN B 1 84 ? 6.696 3.691 -7.594 1.00 17.32 94 GLN B O 1
ATOM 3605 N N . ASP B 1 85 ? 6.334 1.532 -6.964 1.00 17.54 95 ASP B N 1
ATOM 3606 C CA . ASP B 1 85 ? 7.158 0.882 -7.987 1.00 17.97 95 ASP B CA 1
ATOM 3607 C C . ASP B 1 85 ? 8.575 1.443 -8.154 1.00 19.98 95 ASP B C 1
ATOM 3608 O O . ASP B 1 85 ? 9.051 1.619 -9.283 1.00 24.00 95 ASP B O 1
ATOM 3613 N N . SER B 1 86 ? 9.247 1.728 -7.051 1.00 20.05 96 SER B N 1
ATOM 3614 C CA . SER B 1 86 ? 10.579 2.370 -7.086 1.00 19.13 96 SER B CA 1
ATOM 3615 C C . SER B 1 86 ? 11.326 2.139 -5.764 1.00 19.26 96 SER B C 1
ATOM 3616 O O . SER B 1 86 ? 10.720 1.732 -4.762 1.00 21.38 96 SER B O 1
ATOM 3619 N N . THR B 1 87 ? 12.631 2.389 -5.753 1.00 17.22 97 THR B N 1
ATOM 3620 C CA . THR B 1 87 ? 13.437 2.063 -4.581 1.00 17.20 97 THR B CA 1
ATOM 3621 C C . THR B 1 87 ? 14.221 3.274 -4.099 1.00 17.76 97 THR B C 1
ATOM 3622 O O . THR B 1 87 ? 15.458 3.240 -3.993 1.00 16.18 97 THR B O 1
ATOM 3626 N N . GLN B 1 88 ? 13.473 4.331 -3.799 1.00 16.81 98 GLN B N 1
ATOM 3627 C CA . GLN B 1 88 ? 14.048 5.572 -3.313 1.00 19.05 98 GLN B CA 1
ATOM 3628 C C . GLN B 1 88 ? 13.014 6.267 -2.429 1.00 20.18 98 GLN B C 1
ATOM 3629 O O . GLN B 1 88 ? 11.845 6.379 -2.806 1.00 19.81 98 GLN B O 1
ATOM 3635 N N . LEU B 1 89 ? 13.451 6.709 -1.250 1.00 21.56 99 LEU B N 1
ATOM 3636 C CA . LEU B 1 89 ? 12.542 7.217 -0.228 1.00 22.77 99 LEU B CA 1
ATOM 3637 C C . LEU B 1 89 ? 11.679 8.391 -0.699 1.00 23.19 99 LEU B C 1
ATOM 3638 O O . LEU B 1 89 ? 10.521 8.489 -0.299 1.00 25.29 99 LEU B O 1
ATOM 3643 N N . ASN B 1 90 ? 12.220 9.285 -1.521 1.00 23.01 100 ASN B N 1
ATOM 3644 C CA . ASN B 1 90 ? 11.400 10.418 -1.985 1.00 24.29 100 ASN B CA 1
ATOM 3645 C C . ASN B 1 90 ? 10.384 10.080 -3.096 1.00 24.08 100 ASN B C 1
ATOM 3646 O O . ASN B 1 90 ? 9.637 10.954 -3.553 1.00 24.11 100 ASN B O 1
ATOM 3651 N N . CYS B 1 91 ? 10.339 8.811 -3.500 1.00 23.23 101 CYS B N 1
ATOM 3652 C CA . CYS B 1 91 ? 9.213 8.299 -4.292 1.00 23.22 101 CYS B CA 1
ATOM 3653 C C . CYS B 1 91 ? 8.024 7.855 -3.411 1.00 22.71 101 CYS B C 1
ATOM 3654 O O . CYS B 1 91 ? 6.990 7.437 -3.940 1.00 20.18 101 CYS B O 1
ATOM 3657 N N . ALA B 1 92 ? 8.167 7.934 -2.079 1.00 21.11 102 ALA B N 1
ATOM 3658 C CA . ALA B 1 92 ? 7.148 7.398 -1.164 1.00 20.94 102 ALA B CA 1
ATOM 3659 C C . ALA B 1 92 ? 5.759 7.995 -1.398 1.00 21.79 102 ALA B C 1
ATOM 3660 O O . ALA B 1 92 ? 5.633 9.179 -1.783 1.00 24.15 102 ALA B O 1
ATOM 3662 N N . PRO B 1 93 ? 4.713 7.197 -1.143 1.00 21.00 103 PRO B N 1
ATOM 3663 C CA . PRO B 1 93 ? 3.352 7.702 -1.280 1.00 23.37 103 PRO B CA 1
ATOM 3664 C C . PRO B 1 93 ? 3.070 8.967 -0.487 1.00 22.68 103 PRO B C 1
ATOM 3665 O O . PRO B 1 93 ? 2.544 9.920 -1.064 1.00 24.28 103 PRO B O 1
ATOM 3669 N N . SER B 1 94 ? 3.425 8.977 0.797 1.00 20.85 104 SER B N 1
ATOM 3670 C CA . SER B 1 94 ? 3.150 10.133 1.682 1.00 24.44 104 SER B CA 1
ATOM 3671 C C . SER B 1 94 ? 3.570 11.446 1.034 1.00 24.29 104 SER B C 1
ATOM 3672 O O . SER B 1 94 ? 2.772 12.378 0.900 1.00 25.70 104 SER B O 1
ATOM 3675 N N . TYR B 1 95 ? 4.836 11.501 0.640 1.00 23.94 105 TYR B N 1
ATOM 3676 C CA . TYR B 1 95 ? 5.415 12.69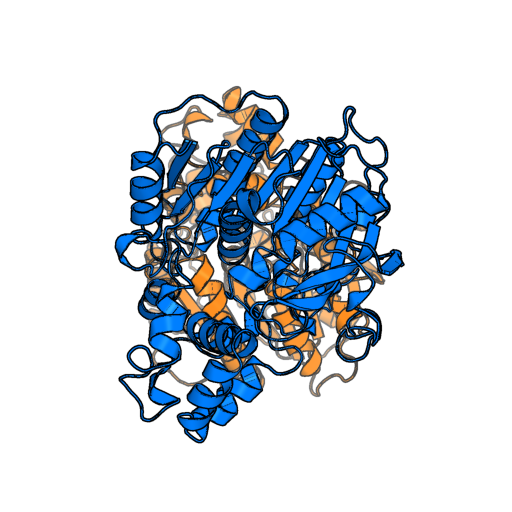4 0.027 1.00 23.80 105 TYR B CA 1
ATOM 3677 C C . TYR B 1 95 ? 4.691 13.016 -1.282 1.00 23.52 105 TYR B C 1
ATOM 3678 O O . TYR B 1 95 ? 4.388 14.169 -1.568 1.00 22.97 105 TYR B O 1
ATOM 3687 N N . SER B 1 96 ? 4.379 11.974 -2.055 1.00 22.12 106 SER B N 1
ATOM 3688 C CA . SER B 1 96 ? 3.753 12.154 -3.351 1.00 23.34 106 SER B CA 1
ATOM 3689 C C . SER B 1 96 ? 2.329 12.695 -3.228 1.00 23.72 106 SER B C 1
ATOM 3690 O O . SER B 1 96 ? 1.878 13.400 -4.132 1.00 22.88 106 SER B O 1
ATOM 3693 N N . PHE B 1 97 ? 1.647 12.356 -2.125 1.00 22.99 107 PHE B N 1
ATOM 3694 C CA . PHE B 1 97 ? 0.277 12.837 -1.834 1.00 25.55 107 PHE B CA 1
ATOM 3695 C C . PHE B 1 97 ? 0.234 14.330 -1.512 1.00 27.08 107 PHE B C 1
ATOM 3696 O O . PHE B 1 97 ? -0.838 14.957 -1.568 1.00 25.40 107 PHE B O 1
ATOM 3704 N N . LEU B 1 98 ? 1.381 14.901 -1.164 1.00 28.53 108 LEU B N 1
ATOM 3705 C CA . LEU B 1 98 ? 1.421 16.307 -0.769 1.00 30.21 108 LEU B CA 1
ATOM 3706 C C . LEU B 1 98 ? 1.194 17.224 -1.955 1.00 31.45 108 LEU B C 1
ATOM 3707 O O . LEU B 1 98 ? 1.504 16.866 -3.087 1.00 25.89 108 LEU B O 1
ATOM 3712 N N . LYS B 1 99 ? 0.679 18.422 -1.670 1.00 37.62 109 LYS B N 1
ATOM 3713 C CA . LYS B 1 99 ? 0.404 19.426 -2.697 1.00 39.59 109 LYS B CA 1
ATOM 3714 C C . LYS B 1 99 ? 1.642 19.863 -3.483 1.00 41.10 109 LYS B C 1
ATOM 3715 O O . LYS B 1 99 ? 2.755 19.849 -2.952 1.00 38.84 109 LYS B O 1
ATOM 3721 N N A GLY B 1 100 ? 1.426 20.224 -4.747 0.70 40.63 110 GLY B N 1
ATOM 3722 N N B GLY B 1 100 ? 1.432 20.253 -4.744 0.30 39.85 110 GLY B N 1
ATOM 3723 C CA A GLY B 1 100 ? 2.516 20.544 -5.664 0.70 42.16 110 GLY B CA 1
ATOM 3724 C CA B GLY B 1 100 ? 2.393 21.036 -5.558 0.30 40.36 110 GLY B CA 1
ATOM 3725 C C A GLY B 1 100 ? 2.829 19.336 -6.536 0.70 41.70 110 GLY B C 1
ATOM 3726 C C B GLY B 1 100 ? 3.904 20.868 -5.421 0.30 40.60 110 GLY B C 1
ATOM 3727 O O A GLY B 1 100 ? 2.729 18.196 -6.087 0.70 38.63 110 GLY B O 1
ATOM 3728 O O B GLY B 1 100 ? 4.401 19.817 -5.027 0.30 42.75 110 GLY B O 1
ATOM 3729 N N A LEU B 1 101 ? 3.225 19.607 -7.778 0.70 44.00 111 LEU B N 1
ATOM 3730 N N B LEU B 1 101 ? 4.640 21.920 -5.770 0.30 42.73 111 LEU B N 1
ATOM 3731 C CA A LEU B 1 101 ? 3.451 18.581 -8.800 0.70 41.56 111 LEU B CA 1
ATOM 3732 C CA B LEU B 1 101 ? 6.104 21.896 -5.732 0.30 43.17 111 LEU B CA 1
ATOM 3733 C C A LEU B 1 101 ? 4.905 18.106 -8.800 0.70 40.37 111 LEU B C 1
ATOM 3734 C C B LEU B 1 101 ? 6.708 21.056 -6.864 0.30 44.44 111 LEU B C 1
ATOM 3735 O O A LEU B 1 101 ? 5.221 17.030 -9.322 0.70 37.06 111 LEU B O 1
ATOM 3736 O O B LEU B 1 101 ? 7.361 21.594 -7.753 0.30 47.30 111 LEU B O 1
ATOM 3745 N N A ASP B 1 102 ? 5.781 18.902 -8.188 0.70 40.16 112 ASP B N 1
ATOM 3746 N N B ASP B 1 102 ? 6.504 19.740 -6.824 0.30 46.15 112 ASP B N 1
ATOM 3747 C CA A ASP B 1 102 ? 7.221 18.657 -8.214 0.70 41.93 112 ASP B CA 1
ATOM 3748 C CA B ASP B 1 102 ? 7.056 18.839 -7.843 0.30 43.14 112 ASP B CA 1
ATOM 3749 C C A ASP B 1 102 ? 7.648 17.550 -7.232 0.70 42.89 112 ASP B C 1
ATOM 3750 C C B ASP B 1 102 ? 7.627 17.571 -7.201 0.30 42.20 112 ASP B C 1
ATOM 3751 O O A ASP B 1 102 ? 8.733 17.612 -6.642 0.70 44.23 112 ASP B O 1
ATOM 3752 O O B ASP B 1 102 ? 8.810 17.525 -6.853 0.30 42.96 112 ASP B O 1
ATOM 3761 N N . LYS B 1 103 ? 6.786 16.545 -7.059 1.00 39.19 113 LYS B N 1
ATOM 3762 C CA . LYS B 1 103 ? 7.139 15.316 -6.331 1.00 34.73 113 LYS B CA 1
ATOM 3763 C C . LYS B 1 103 ? 7.575 14.310 -7.384 1.00 31.38 113 LYS B C 1
ATOM 3764 O O . LYS B 1 103 ? 6.859 14.104 -8.358 1.00 28.64 113 LYS B O 1
ATOM 3770 N N . PRO B 1 104 ? 8.753 13.693 -7.212 1.00 30.41 114 PRO B N 1
ATOM 3771 C CA . PRO B 1 104 ? 9.257 12.902 -8.341 1.00 29.40 114 PRO B CA 1
ATOM 3772 C C . PRO B 1 104 ? 8.426 11.670 -8.724 1.00 27.86 114 PRO B C 1
ATOM 3773 O O . PRO B 1 104 ? 8.537 11.197 -9.854 1.00 26.31 114 PRO B O 1
ATOM 3777 N N . ASN B 1 105 ? 7.613 11.154 -7.802 1.00 26.79 115 ASN B N 1
ATOM 3778 C CA . ASN B 1 105 ? 6.749 10.018 -8.098 1.00 25.76 115 ASN B CA 1
ATOM 3779 C C . ASN B 1 105 ? 5.284 10.410 -8.093 1.00 24.53 115 ASN B C 1
ATOM 3780 O O . ASN B 1 105 ? 4.429 9.591 -7.779 1.00 22.21 115 ASN B O 1
ATOM 3785 N N . LYS B 1 106 ? 5.010 11.654 -8.482 1.00 24.56 116 LYS B N 1
ATOM 3786 C CA . LYS B 1 106 ? 3.657 12.225 -8.457 1.00 27.73 116 LYS B CA 1
ATOM 3787 C C . LYS B 1 106 ? 2.644 11.408 -9.266 1.00 27.51 116 LYS B C 1
ATOM 3788 O O . LYS B 1 106 ? 1.470 11.324 -8.891 1.00 26.17 116 LYS B O 1
ATOM 3794 N N . ALA B 1 107 ? 3.101 10.829 -10.381 1.00 26.17 117 ALA B N 1
ATOM 3795 C CA . ALA B 1 107 ? 2.251 10.058 -11.277 1.00 25.30 117 ALA B CA 1
ATOM 3796 C C . ALA B 1 107 ? 1.479 8.920 -10.580 1.00 24.29 117 ALA B C 1
ATOM 3797 O O . ALA B 1 107 ? 0.420 8.495 -11.051 1.00 26.26 117 ALA B O 1
ATOM 3799 N N . THR B 1 108 ? 2.012 8.424 -9.466 1.00 21.94 118 THR B N 1
ATOM 3800 C CA . THR B 1 108 ? 1.409 7.288 -8.767 1.00 22.00 118 THR B CA 1
ATOM 3801 C C . THR B 1 108 ? 0.257 7.659 -7.840 1.00 23.42 118 THR B C 1
ATOM 3802 O O . THR B 1 108 ? -0.447 6.761 -7.359 1.00 26.73 118 THR B O 1
ATOM 3806 N N . THR B 1 109 ? 0.063 8.950 -7.569 1.00 24.12 119 THR B N 1
ATOM 3807 C CA . THR B 1 109 ? -0.988 9.399 -6.639 1.00 27.80 119 THR B CA 1
ATOM 3808 C C . THR B 1 109 ? -1.983 10.431 -7.216 1.00 30.50 119 THR B C 1
ATOM 3809 O O . THR B 1 109 ? -2.769 10.993 -6.462 1.00 29.32 119 THR B O 1
ATOM 3813 N N . ILE B 1 110 ? -1.957 10.673 -8.528 1.00 33.50 120 ILE B N 1
ATOM 3814 C CA . ILE B 1 110 ? -2.820 11.694 -9.151 1.00 34.41 120 ILE B CA 1
ATOM 3815 C C . ILE B 1 110 ? -3.679 11.211 -10.327 1.00 34.30 120 ILE B C 1
ATOM 3816 O O . ILE B 1 110 ? -4.303 12.029 -11.009 1.00 34.22 120 ILE B O 1
ATOM 3821 N N . LEU B 1 111 ? -3.694 9.913 -10.591 1.00 29.85 121 LEU B N 1
ATOM 3822 C CA . LEU B 1 111 ? -4.551 9.364 -11.638 1.00 31.73 121 LEU B CA 1
ATOM 3823 C C . LEU B 1 111 ? -5.774 8.729 -11.001 1.00 30.34 121 LEU B C 1
ATOM 3824 O O . LEU B 1 111 ? -6.824 9.337 -10.926 1.00 29.34 121 LEU B O 1
ATOM 3829 N N . GLU B 1 112 ? -5.614 7.505 -10.519 1.00 31.30 122 GLU B N 1
ATOM 3830 C CA . GLU B 1 112 ? -6.703 6.777 -9.888 1.00 35.28 122 GLU B CA 1
ATOM 3831 C C . GLU B 1 112 ? -6.894 7.162 -8.413 1.00 31.86 122 GLU B C 1
ATOM 3832 O O . GLU B 1 112 ? -8.009 7.136 -7.921 1.00 32.49 122 GLU B O 1
ATOM 3838 N N . ALA B 1 113 ? -5.821 7.522 -7.712 1.00 31.37 123 ALA B N 1
ATOM 3839 C CA . ALA B 1 113 ? -5.920 7.764 -6.254 1.00 28.27 123 ALA B CA 1
ATOM 3840 C C . ALA B 1 113 ? -7.015 8.768 -5.881 1.00 28.13 123 ALA B C 1
ATOM 3841 O O . ALA B 1 113 ? -7.810 8.494 -4.994 1.00 27.37 123 ALA B O 1
ATOM 3843 N N . PRO B 1 114 ? -7.091 9.920 -6.578 1.00 30.16 124 PRO B N 1
ATOM 3844 C CA . PRO B 1 114 ? -8.140 10.890 -6.247 1.00 31.06 124 PRO B CA 1
ATOM 3845 C C . PRO B 1 114 ? -9.552 10.357 -6.450 1.00 33.07 124 PRO B C 1
ATOM 3846 O O . PRO B 1 114 ? -10.455 10.679 -5.669 1.00 32.54 124 PRO B O 1
ATOM 3850 N N . ILE B 1 115 ? -9.738 9.521 -7.468 1.00 31.73 125 ILE B N 1
ATOM 3851 C CA . ILE B 1 115 ? -11.048 8.968 -7.747 1.00 32.86 125 ILE B CA 1
ATOM 3852 C C . ILE B 1 115 ? -11.433 7.980 -6.653 1.00 31.03 125 ILE B C 1
ATOM 3853 O O . ILE B 1 115 ? -12.545 8.035 -6.097 1.00 31.20 125 ILE B O 1
ATOM 3858 N N . ILE B 1 116 ? -10.490 7.107 -6.330 1.00 28.64 126 ILE B N 1
ATOM 3859 C CA . ILE B 1 116 ? -10.712 6.026 -5.376 1.00 29.04 126 ILE B CA 1
ATOM 3860 C C . ILE B 1 116 ? -10.886 6.528 -3.942 1.00 30.22 126 ILE B C 1
ATOM 3861 O O . ILE B 1 116 ? -11.849 6.152 -3.267 1.00 31.19 126 ILE B O 1
ATOM 3866 N N . ILE B 1 117 ? -9.967 7.384 -3.497 1.00 28.57 127 ILE B N 1
ATOM 3867 C CA . ILE B 1 117 ? -9.973 7.907 -2.131 1.00 29.44 127 ILE B CA 1
ATOM 3868 C C . ILE B 1 117 ? -11.156 8.864 -1.933 1.00 31.13 127 ILE B C 1
ATOM 3869 O O . ILE B 1 117 ? -11.801 8.844 -0.879 1.00 27.82 127 ILE B O 1
ATOM 3874 N N . GLY B 1 118 ? -11.439 9.679 -2.952 1.00 31.73 128 GLY B N 1
ATOM 3875 C CA . GLY B 1 118 ? -12.649 10.502 -2.991 1.00 33.59 128 GLY B CA 1
ATOM 3876 C C . GLY B 1 118 ? -13.944 9.727 -2.818 1.00 33.50 128 GLY B C 1
ATOM 3877 O O . GLY B 1 118 ? -14.780 10.080 -1.997 1.00 35.73 128 GLY B O 1
ATOM 3878 N N . TRP B 1 119 ? -14.115 8.672 -3.601 1.00 36.12 129 TRP B N 1
ATOM 3879 C CA . TRP B 1 119 ? -15.245 7.761 -3.435 1.00 39.73 129 TRP B CA 1
ATOM 3880 C C . TRP B 1 119 ? -15.403 7.350 -1.964 1.00 36.41 129 TRP B C 1
ATOM 3881 O O . TRP B 1 119 ? -16.502 7.417 -1.406 1.00 38.72 129 TRP B O 1
ATOM 3892 N N . ALA B 1 120 ? -14.305 6.932 -1.338 1.00 31.88 130 ALA B N 1
ATOM 3893 C CA . ALA B 1 120 ? -14.356 6.440 0.040 1.00 33.10 130 ALA B CA 1
ATOM 3894 C C . ALA B 1 120 ? -14.814 7.527 1.005 1.00 31.83 130 ALA B C 1
ATOM 3895 O O . ALA B 1 120 ? -15.682 7.302 1.859 1.00 33.38 130 ALA B O 1
ATOM 3897 N N . LEU B 1 121 ? -14.212 8.704 0.874 1.00 33.09 131 LEU B N 1
ATOM 3898 C CA . LEU B 1 121 ? -14.523 9.833 1.747 1.00 35.60 131 LEU B CA 1
ATOM 3899 C C . LEU B 1 121 ? -15.977 10.286 1.631 1.00 37.96 131 LEU B C 1
ATOM 3900 O O . LEU B 1 121 ? -16.587 10.655 2.634 1.00 36.65 131 LEU B O 1
ATOM 3905 N N . GLN B 1 122 ? -16.533 10.226 0.422 1.00 44.56 132 GLN B N 1
ATOM 3906 C CA . GLN B 1 122 ? -17.945 10.578 0.194 1.00 47.51 132 GLN B CA 1
ATOM 3907 C C . GLN B 1 122 ? -18.891 9.594 0.877 1.00 47.31 132 GLN B C 1
ATOM 3908 O O . GLN B 1 122 ? -19.977 9.986 1.284 1.00 50.72 132 GLN B O 1
ATOM 3914 N N . GLN B 1 123 ? -18.484 8.328 0.998 1.00 45.32 133 GLN B N 1
ATOM 3915 C CA . GLN B 1 123 ? -19.224 7.348 1.814 1.00 46.58 133 GLN B CA 1
ATOM 3916 C C . GLN B 1 123 ? -19.019 7.523 3.329 1.00 42.84 133 GLN B C 1
ATOM 3917 O O . GLN B 1 123 ? -19.582 6.763 4.115 1.00 44.36 133 GLN B O 1
ATOM 3923 N N . GLY B 1 124 ? -18.210 8.496 3.740 1.00 38.31 134 GLY B N 1
ATOM 3924 C CA . GLY B 1 124 ? -17.882 8.683 5.152 1.00 38.51 134 GLY B CA 1
ATOM 3925 C C . GLY B 1 124 ? -16.926 7.629 5.696 1.00 36.21 134 GLY B C 1
ATOM 3926 O O . GLY B 1 124 ? -16.989 7.276 6.871 1.00 33.49 134 GLY B O 1
ATOM 3927 N N . PHE B 1 125 ? -16.025 7.144 4.848 1.00 34.78 135 PHE B N 1
ATOM 3928 C CA . PHE B 1 125 ? -15.015 6.180 5.264 1.00 32.75 135 PHE B CA 1
ATOM 3929 C C . PHE B 1 125 ? -13.742 6.905 5.699 1.00 31.84 135 PHE B C 1
ATOM 3930 O O . PHE B 1 125 ? -13.332 7.905 5.100 1.00 30.58 135 PHE B O 1
ATOM 3938 N N . TYR B 1 126 ? -13.125 6.377 6.745 1.00 30.23 136 TYR B N 1
ATOM 3939 C CA . TYR B 1 126 ? -11.771 6.744 7.131 1.00 30.05 136 TYR B CA 1
ATOM 3940 C C . TYR B 1 126 ? -10.818 6.097 6.134 1.00 28.31 136 TYR B C 1
ATOM 3941 O O . TYR B 1 126 ? -10.972 4.917 5.802 1.00 28.60 136 TYR B O 1
ATOM 3950 N N . VAL B 1 127 ? -9.850 6.865 5.645 1.00 25.24 137 VAL B N 1
ATOM 3951 C CA . VAL B 1 127 ? -8.975 6.395 4.579 1.00 24.25 137 VAL B CA 1
ATOM 3952 C C . VAL B 1 127 ? -7.539 6.406 5.051 1.00 22.63 137 VAL B C 1
ATOM 3953 O O . VAL B 1 127 ? -7.106 7.350 5.708 1.00 22.61 137 VAL B O 1
ATOM 3957 N N . VAL B 1 128 ? -6.805 5.357 4.696 1.00 21.07 138 VAL B N 1
ATOM 3958 C CA . VAL B 1 128 ? -5.388 5.292 4.997 1.00 20.77 138 VAL B CA 1
ATOM 3959 C C . VAL B 1 128 ? -4.623 4.768 3.783 1.00 20.37 138 VAL B C 1
ATOM 3960 O O . VAL B 1 128 ? -5.070 3.838 3.092 1.00 23.60 138 VAL B O 1
ATOM 3964 N N . SER B 1 129 ? -3.483 5.395 3.517 1.00 19.35 139 SER B N 1
ATOM 3965 C CA . SER B 1 129 ? -2.518 4.871 2.552 1.00 19.22 139 SER B CA 1
ATOM 3966 C C . SER B 1 129 ? -1.156 4.922 3.204 1.00 17.92 139 SER B C 1
ATOM 3967 O O . SER B 1 129 ? -0.642 6.010 3.493 1.00 19.69 139 SER B O 1
ATOM 3970 N N . SER B 1 130 ? -0.585 3.752 3.446 1.00 16.93 140 SER B N 1
ATOM 3971 C CA . SER B 1 130 ? 0.702 3.640 4.122 1.00 17.01 140 SER B CA 1
ATOM 3972 C C . SER B 1 130 ? 1.844 3.679 3.130 1.00 16.57 140 SER B C 1
ATOM 3973 O O . SER B 1 130 ? 1.656 3.425 1.941 1.00 18.14 140 SER B O 1
ATOM 3976 N N . ASP B 1 131 ? 3.038 3.990 3.607 1.00 15.64 141 ASP B N 1
ATOM 3977 C CA . ASP B 1 131 ? 4.204 3.916 2.759 1.00 16.70 141 ASP B CA 1
ATOM 3978 C C . ASP B 1 131 ? 4.642 2.475 2.900 1.00 15.75 141 ASP B C 1
ATOM 3979 O O . ASP B 1 131 ? 5.492 2.152 3.714 1.00 14.92 141 ASP B O 1
ATOM 3984 N N . HIS B 1 132 ? 4.014 1.624 2.101 1.00 16.31 142 HIS B N 1
ATOM 3985 C CA . HIS B 1 132 ? 4.098 0.173 2.243 1.00 16.57 142 HIS B CA 1
ATOM 3986 C C . HIS B 1 132 ? 5.498 -0.383 1.998 1.00 15.13 142 HIS B C 1
ATOM 3987 O O . HIS B 1 132 ? 5.798 -1.474 2.438 1.00 14.59 142 HIS B O 1
ATOM 3994 N N . GLU B 1 133 ? 6.354 0.375 1.321 1.00 14.83 143 GLU B N 1
ATOM 3995 C CA . GLU B 1 133 ? 7.714 -0.058 1.087 1.00 15.23 143 GLU B CA 1
ATOM 3996 C C . GLU B 1 133 ? 8.616 0.193 2.274 1.00 16.47 143 GLU B C 1
ATOM 3997 O O . GLU B 1 133 ? 9.745 -0.308 2.294 1.00 14.81 143 GLU B O 1
ATOM 4003 N N . GLY B 1 134 ? 8.134 0.961 3.258 1.00 16.89 144 GLY B N 1
ATOM 4004 C CA . GLY B 1 134 ? 8.896 1.163 4.495 1.00 18.55 144 GLY B CA 1
ATOM 4005 C C . GLY B 1 134 ? 10.059 2.103 4.267 1.00 21.08 144 GLY B C 1
ATOM 4006 O O . GLY B 1 134 ? 10.256 2.577 3.158 1.00 22.33 144 GLY B O 1
ATOM 4007 N N . PRO B 1 135 ? 10.838 2.392 5.325 1.00 21.30 145 PRO B N 1
ATOM 4008 C CA . PRO B 1 135 ? 11.870 3.428 5.256 1.00 20.64 145 PRO B CA 1
ATOM 4009 C C . PRO B 1 135 ? 13.093 3.059 4.399 1.00 21.08 145 PRO B C 1
ATOM 4010 O O . PRO B 1 135 ? 13.856 3.935 4.065 1.00 21.23 145 PRO B O 1
ATOM 4014 N N . ARG B 1 136 ? 13.268 1.784 4.052 1.00 21.03 146 ARG B N 1
ATOM 4015 C CA . ARG B 1 136 ? 14.317 1.353 3.116 1.00 22.42 146 ARG B CA 1
ATOM 4016 C C . ARG B 1 136 ? 13.820 1.192 1.663 1.00 20.85 146 ARG B C 1
ATOM 4017 O O . ARG B 1 136 ? 14.572 0.723 0.800 1.00 18.05 146 ARG B O 1
ATOM 4025 N N . SER B 1 137 ? 12.568 1.571 1.392 1.00 19.37 147 SER B N 1
ATOM 4026 C CA . SER B 1 137 ? 12.032 1.559 0.029 1.00 19.46 147 SER B CA 1
ATOM 4027 C C . SER B 1 137 ? 12.182 0.186 -0.619 1.00 19.44 147 SER B C 1
ATOM 4028 O O . SER B 1 137 ? 12.595 0.061 -1.769 1.00 19.13 147 SER B O 1
ATOM 4031 N N . SER B 1 138 ? 11.785 -0.846 0.113 1.00 18.17 148 SER B N 1
ATOM 4032 C CA . SER B 1 138 ? 12.006 -2.206 -0.324 1.00 17.56 148 SER B CA 1
ATOM 4033 C C . SER B 1 138 ? 10.837 -2.692 -1.187 1.00 16.69 148 SER B C 1
ATOM 4034 O O . SER B 1 138 ? 10.075 -3.574 -0.788 1.00 17.24 148 SER B O 1
ATOM 4037 N N . PHE B 1 139 ? 10.699 -2.064 -2.356 1.00 16.80 149 PHE B N 1
ATOM 4038 C CA . PHE B 1 139 ? 9.785 -2.491 -3.425 1.00 17.10 149 PHE B CA 1
ATOM 4039 C C . PHE B 1 139 ? 9.747 -4.004 -3.604 1.00 14.32 149 PHE B C 1
ATOM 4040 O O . PHE B 1 139 ? 10.765 -4.631 -3.818 1.00 13.89 149 PHE B O 1
ATOM 4048 N N . ILE B 1 140 ? 8.542 -4.552 -3.474 1.00 14.51 150 ILE B N 1
ATOM 4049 C CA . ILE B 1 140 ? 8.207 -5.962 -3.753 1.00 15.99 150 ILE B CA 1
ATOM 4050 C C . ILE B 1 140 ? 8.607 -6.935 -2.633 1.00 15.03 150 ILE B C 1
ATOM 4051 O O . ILE B 1 140 ? 8.489 -8.148 -2.795 1.00 17.47 150 ILE B O 1
ATOM 4056 N N . ALA B 1 141 ? 9.043 -6.410 -1.486 1.00 15.31 151 ALA B N 1
ATOM 4057 C CA . ALA B 1 141 ? 9.311 -7.261 -0.334 1.00 13.94 151 ALA B CA 1
ATOM 4058 C C . ALA B 1 141 ? 8.000 -7.466 0.393 1.00 14.18 151 ALA B C 1
ATOM 4059 O O . ALA B 1 141 ? 7.530 -6.575 1.089 1.00 14.61 151 ALA B O 1
ATOM 4061 N N . GLY B 1 142 ? 7.410 -8.645 0.209 1.00 15.10 152 GLY B N 1
ATOM 4062 C CA . GLY B 1 142 ? 6.041 -8.919 0.628 1.00 15.29 152 GLY B CA 1
ATOM 4063 C C . GLY B 1 142 ? 5.775 -8.810 2.128 1.00 17.40 152 GLY B C 1
ATOM 4064 O O . GLY B 1 142 ? 4.744 -8.234 2.526 1.00 14.25 152 GLY B O 1
ATOM 4065 N N . TYR B 1 143 ? 6.701 -9.338 2.955 1.00 14.55 153 TYR B N 1
ATOM 4066 C CA . TYR B 1 143 ? 6.535 -9.327 4.415 1.00 15.17 153 TYR B CA 1
ATOM 4067 C C . TYR B 1 143 ? 6.561 -7.910 4.977 1.00 15.72 153 TYR B C 1
ATOM 4068 O O . TYR B 1 143 ? 5.741 -7.560 5.835 1.00 13.81 153 TYR B O 1
ATOM 4077 N N . GLU B 1 144 ? 7.518 -7.113 4.496 1.00 16.46 154 GLU B N 1
ATOM 4078 C CA . GLU B 1 144 ? 7.620 -5.686 4.863 1.00 17.37 154 GLU B CA 1
ATOM 4079 C C . GLU B 1 144 ? 6.367 -4.917 4.445 1.00 15.16 154 GLU B C 1
ATOM 4080 O O . GLU B 1 144 ? 5.830 -4.116 5.224 1.00 14.01 154 GLU B O 1
ATOM 4086 N N . GLU B 1 145 ? 5.922 -5.133 3.213 1.00 13.90 155 GLU B N 1
ATOM 4087 C CA . GLU B 1 145 ? 4.741 -4.431 2.700 1.00 15.59 155 GLU B CA 1
ATOM 4088 C C . GLU B 1 145 ? 3.502 -4.783 3.511 1.00 15.37 155 GLU B C 1
ATOM 4089 O O . GLU B 1 145 ? 2.774 -3.897 3.980 1.00 15.03 155 GLU B O 1
ATOM 4095 N N . GLY B 1 146 ? 3.288 -6.079 3.700 1.00 13.42 156 GLY B N 1
ATOM 4096 C CA . GLY B 1 146 ? 2.160 -6.551 4.478 1.00 13.11 156 GLY B CA 1
ATOM 4097 C C . GLY B 1 146 ? 2.114 -6.025 5.894 1.00 12.21 156 GLY B C 1
ATOM 4098 O O . GLY B 1 146 ? 1.085 -5.559 6.358 1.00 12.76 156 GLY B O 1
ATOM 4099 N N . MET B 1 147 ? 3.216 -6.121 6.605 1.00 13.14 157 MET B N 1
ATOM 4100 C CA A MET B 1 147 ? 3.224 -5.705 8.002 0.50 13.62 157 MET B CA 1
ATOM 4101 C CA B MET B 1 147 ? 3.256 -5.676 7.997 0.50 13.60 157 MET B CA 1
ATOM 4102 C C . MET B 1 147 ? 3.051 -4.182 8.086 1.00 13.88 157 MET B C 1
ATOM 4103 O O . MET B 1 147 ? 2.310 -3.686 8.940 1.00 14.09 157 MET B O 1
ATOM 4112 N N . ALA B 1 148 ? 3.714 -3.465 7.189 1.00 14.41 158 ALA B N 1
ATOM 4113 C CA . ALA B 1 148 ? 3.625 -2.009 7.156 1.00 15.32 158 ALA B CA 1
ATOM 4114 C C . ALA B 1 148 ? 2.186 -1.544 6.914 1.00 15.72 158 ALA B C 1
ATOM 4115 O O . ALA B 1 148 ? 1.725 -0.578 7.526 1.00 16.21 158 ALA B O 1
ATOM 4117 N N . ILE B 1 149 ? 1.477 -2.239 6.035 1.00 15.60 159 ILE B N 1
ATOM 4118 C CA . ILE B 1 149 ? 0.071 -1.896 5.727 1.00 16.23 159 ILE B CA 1
ATOM 4119 C C . ILE B 1 149 ? -0.874 -2.187 6.898 1.00 16.89 159 ILE B C 1
ATOM 4120 O O . ILE B 1 149 ? -1.722 -1.366 7.243 1.00 17.17 159 ILE B O 1
ATOM 4125 N N . LEU B 1 150 ? -0.717 -3.360 7.504 1.00 16.87 160 LEU B N 1
ATOM 4126 C CA . LEU B 1 150 ? -1.579 -3.765 8.615 1.00 17.64 160 LEU B CA 1
ATOM 4127 C C . LEU B 1 150 ? -1.393 -2.875 9.839 1.00 18.70 160 LEU B C 1
ATOM 4128 O O . LEU B 1 150 ? -2.361 -2.524 10.531 1.00 17.29 160 LEU B O 1
ATOM 4133 N N . ASP B 1 151 ? -0.146 -2.472 10.072 1.00 21.13 161 ASP B N 1
ATOM 4134 C CA . ASP B 1 151 ? 0.176 -1.508 11.130 1.00 18.63 161 ASP B CA 1
ATOM 4135 C C . ASP B 1 151 ? -0.258 -0.095 10.822 1.00 20.13 161 ASP B C 1
ATOM 4136 O O . ASP B 1 151 ? -0.571 0.676 11.747 1.00 21.70 161 ASP B O 1
ATOM 4141 N N . GLY B 1 152 ? -0.301 0.265 9.538 1.00 20.45 162 GLY B N 1
ATOM 4142 C CA . GLY B 1 152 ? -0.823 1.571 9.140 1.00 19.25 162 GLY B CA 1
ATOM 4143 C C . GLY B 1 152 ? -2.299 1.682 9.497 1.00 20.56 162 GLY B C 1
ATOM 4144 O O . GLY B 1 152 ? -2.777 2.728 9.974 1.00 21.11 162 GLY B O 1
ATOM 4145 N N . ILE B 1 153 ? -3.027 0.591 9.273 1.00 18.95 163 ILE B N 1
ATOM 4146 C CA . ILE B 1 153 ? -4.433 0.524 9.652 1.00 19.44 163 ILE B CA 1
ATOM 4147 C C . ILE B 1 153 ? -4.589 0.566 11.181 1.00 19.81 163 ILE B C 1
ATOM 4148 O O . ILE B 1 153 ? -5.501 1.223 11.665 1.00 20.87 163 ILE B O 1
ATOM 4153 N N . ARG B 1 154 ? -3.724 -0.145 11.924 1.00 19.91 164 ARG B N 1
ATOM 4154 C CA . ARG B 1 154 ? -3.706 -0.041 13.389 1.00 20.95 164 ARG B CA 1
ATOM 4155 C C . ARG B 1 154 ? -3.468 1.408 13.835 1.00 22.36 164 ARG B C 1
ATOM 4156 O O . ARG B 1 154 ? -4.140 1.897 14.753 1.00 21.53 164 ARG B O 1
ATOM 4164 N N . ALA B 1 155 ? -2.522 2.087 13.172 1.00 21.55 165 ALA B N 1
ATOM 4165 C CA . ALA B 1 155 ? -2.193 3.483 13.484 1.00 22.43 165 ALA B CA 1
ATOM 4166 C C . ALA B 1 155 ? -3.385 4.419 13.330 1.00 23.71 165 ALA B C 1
ATOM 4167 O O . ALA B 1 155 ? -3.551 5.360 14.115 1.00 23.28 165 ALA B O 1
ATOM 4169 N N . LEU B 1 156 ? -4.190 4.170 12.299 1.00 23.33 166 LEU B N 1
ATOM 4170 C CA . LEU B 1 156 ? -5.386 4.972 12.028 1.00 24.77 166 LEU B CA 1
ATOM 4171 C C . LEU B 1 156 ? -6.468 4.718 13.085 1.00 26.42 166 LEU B C 1
ATOM 4172 O O . LEU B 1 156 ? -7.041 5.664 13.628 1.00 28.64 166 LEU B O 1
ATOM 4177 N N . LYS B 1 157 ? -6.740 3.443 13.355 1.00 26.11 167 LYS B N 1
ATOM 4178 C CA . LYS B 1 157 ? -7.605 3.037 14.460 1.00 28.24 167 LYS B CA 1
ATOM 4179 C C . LYS B 1 157 ? -7.265 3.722 15.788 1.00 29.43 167 LYS B C 1
ATOM 4180 O O . LYS B 1 157 ? -8.145 4.216 16.469 1.00 27.86 167 LYS B O 1
ATOM 4186 N N . ASN B 1 158 ? -5.987 3.707 16.149 1.00 30.28 168 ASN B N 1
ATOM 4187 C CA . ASN B 1 158 ? -5.518 4.331 17.374 1.00 30.32 168 ASN B CA 1
ATOM 4188 C C . ASN B 1 158 ? -5.653 5.853 17.333 1.00 32.62 168 ASN B C 1
ATOM 4189 O O . ASN B 1 158 ? -6.190 6.461 18.264 1.00 33.67 168 ASN B O 1
ATOM 4194 N N . TYR B 1 159 ? -5.203 6.466 16.240 1.00 31.76 169 TYR B N 1
ATOM 4195 C CA . TYR B 1 159 ? -5.268 7.920 16.086 1.00 32.64 169 TYR B CA 1
ATOM 4196 C C . TYR B 1 159 ? -6.704 8.459 16.100 1.00 34.72 169 TYR B C 1
ATOM 4197 O O . TYR B 1 159 ? -7.000 9.427 16.808 1.00 32.10 169 TYR B O 1
ATOM 4206 N N . ALA B 1 160 ? -7.592 7.848 15.315 1.00 34.73 170 ALA B N 1
ATOM 4207 C CA . ALA B 1 160 ? -9.006 8.261 15.309 1.00 36.33 170 ALA B CA 1
ATOM 4208 C C . ALA B 1 160 ? -9.829 7.522 16.377 1.00 37.51 170 ALA B C 1
ATOM 4209 O O . ALA B 1 160 ? -11.027 7.767 16.514 1.00 36.11 170 ALA B O 1
ATOM 4211 N N . LYS B 1 161 ? -9.185 6.634 17.136 1.00 36.37 171 LYS B N 1
ATOM 4212 C CA . LYS B 1 161 ? -9.821 5.975 18.270 1.00 36.70 171 LYS B CA 1
ATOM 4213 C C . LYS B 1 161 ? -11.070 5.227 17.813 1.00 34.31 171 LYS B C 1
ATOM 4214 O O . LYS B 1 161 ? -12.178 5.486 18.287 1.00 31.15 171 LYS B O 1
ATOM 4220 N N . LEU B 1 162 ? -10.878 4.303 16.880 1.00 32.78 172 LEU B N 1
ATOM 4221 C CA . LEU B 1 162 ? -11.986 3.590 16.257 1.00 32.65 172 LEU B CA 1
ATOM 4222 C C . LEU B 1 162 ? -12.170 2.216 16.900 1.00 34.60 172 LEU B C 1
ATOM 4223 O O . LEU B 1 162 ? -11.217 1.642 17.415 1.00 32.93 172 LEU B O 1
ATOM 4228 N N . PRO B 1 163 ? -13.398 1.673 16.868 1.00 37.28 173 PRO B N 1
ATOM 4229 C CA . PRO B 1 163 ? -13.581 0.318 17.396 1.00 37.01 173 PRO B CA 1
ATOM 4230 C C . PRO B 1 163 ? -12.620 -0.671 16.756 1.00 38.16 173 PRO B C 1
ATOM 4231 O O . PRO B 1 163 ? -12.359 -0.593 15.556 1.00 36.87 173 PRO B O 1
ATOM 4235 N N . THR B 1 164 ? -12.103 -1.595 17.555 1.00 37.07 174 THR B N 1
ATOM 4236 C CA . THR B 1 164 ? -11.173 -2.588 17.051 1.00 37.17 174 THR B CA 1
ATOM 4237 C C . THR B 1 164 ? -11.793 -3.406 15.921 1.00 35.29 174 THR B C 1
ATOM 4238 O O . THR B 1 164 ? -11.077 -3.810 15.011 1.00 37.18 174 THR B O 1
ATOM 4242 N N . ASP B 1 165 ? -13.110 -3.612 15.930 1.00 34.22 175 ASP B N 1
ATOM 4243 C CA . ASP B 1 165 ? -13.725 -4.422 14.876 1.00 34.21 175 ASP B CA 1
ATOM 4244 C C . ASP B 1 165 ? -14.319 -3.625 13.702 1.00 31.31 175 ASP B C 1
ATOM 4245 O O . ASP B 1 165 ? -15.098 -4.168 12.927 1.00 32.91 175 ASP B O 1
ATOM 4250 N N . SER B 1 166 ? -13.932 -2.359 13.547 1.00 29.60 176 SER B N 1
ATOM 4251 C CA . SER B 1 166 ? -14.342 -1.569 12.376 1.00 28.72 176 SER B CA 1
ATOM 4252 C C . SER B 1 166 ? -14.010 -2.333 11.085 1.00 27.16 176 SER B C 1
ATOM 4253 O O . SER B 1 166 ? -12.897 -2.830 10.917 1.00 25.48 176 SER B O 1
ATOM 4256 N N . ALA B 1 167 ? -14.982 -2.439 10.186 1.00 25.62 177 ALA B N 1
ATOM 4257 C CA . ALA B 1 167 ? -14.814 -3.208 8.963 1.00 25.15 177 ALA B CA 1
ATOM 4258 C C . ALA B 1 167 ? -13.749 -2.544 8.091 1.00 23.87 177 ALA B C 1
ATOM 4259 O O . ALA B 1 167 ? -13.734 -1.323 7.944 1.00 26.25 177 ALA B O 1
ATOM 4261 N N . ILE B 1 168 ? -12.860 -3.344 7.526 1.00 23.17 178 ILE B N 1
ATOM 4262 C CA . ILE B 1 168 ? -11.779 -2.834 6.701 1.00 21.52 178 ILE B CA 1
ATOM 4263 C C . ILE B 1 168 ? -11.898 -3.368 5.267 1.00 22.39 178 ILE B C 1
ATOM 4264 O O . ILE B 1 168 ? -12.149 -4.548 5.068 1.00 23.58 178 ILE B O 1
ATOM 4269 N N . GLY B 1 169 ? -11.714 -2.485 4.280 1.00 23.02 179 GLY B N 1
ATOM 4270 C CA . GLY B 1 169 ? -11.583 -2.891 2.875 1.00 20.20 179 GLY B CA 1
ATOM 4271 C C . GLY B 1 169 ? -10.280 -2.394 2.278 1.00 18.21 179 GLY B C 1
ATOM 4272 O O . GLY B 1 169 ? -9.743 -1.375 2.710 1.00 18.56 179 GLY B O 1
ATOM 4273 N N . PHE B 1 170 ? -9.783 -3.104 1.271 1.00 17.59 180 PHE B N 1
ATOM 4274 C CA . PHE B 1 170 ? -8.544 -2.761 0.590 1.00 16.62 180 PHE B CA 1
ATOM 4275 C C . PHE B 1 170 ? -8.738 -2.618 -0.921 1.00 18.64 180 PHE B C 1
ATOM 4276 O O . PHE B 1 170 ? -9.556 -3.315 -1.531 1.00 16.80 180 PHE B O 1
ATOM 4284 N N . TYR B 1 171 ? -7.912 -1.767 -1.518 1.00 17.82 181 TYR B N 1
ATOM 4285 C CA . TYR B 1 171 ? -7.817 -1.653 -2.966 1.00 18.24 181 TYR B CA 1
ATOM 4286 C C . TYR B 1 171 ? -6.367 -1.439 -3.352 1.00 16.38 181 TYR B C 1
ATOM 4287 O O . TYR B 1 171 ? -5.661 -0.663 -2.690 1.00 17.36 181 TYR B O 1
ATOM 4296 N N . GLY B 1 172 ? -5.944 -2.083 -4.435 1.00 17.28 182 GLY B N 1
ATOM 4297 C CA . GLY B 1 172 ? -4.649 -1.784 -5.096 1.00 16.93 182 GLY B CA 1
ATOM 4298 C C . GLY B 1 172 ? -4.473 -2.465 -6.448 1.00 16.75 182 GLY B C 1
ATOM 4299 O O . GLY B 1 172 ? -5.031 -3.528 -6.689 1.00 16.00 182 GLY B O 1
ATOM 4300 N N . TYR B 1 173 ? -3.692 -1.857 -7.333 1.00 17.36 183 TYR B N 1
ATOM 4301 C CA . TYR B 1 173 ? -3.432 -2.427 -8.651 1.00 16.44 183 TYR B CA 1
ATOM 4302 C C . TYR B 1 173 ? -1.941 -2.542 -8.887 1.00 15.27 183 TYR B C 1
ATOM 4303 O O . TYR B 1 173 ? -1.183 -1.661 -8.497 1.00 15.60 183 TYR B O 1
ATOM 4312 N N . SER B 1 174 ? -1.522 -3.671 -9.474 1.00 16.05 184 SER B N 1
ATOM 4313 C CA . SER B 1 174 ? -0.138 -3.910 -9.872 1.00 15.01 184 SER B CA 1
ATOM 4314 C C . SER B 1 174 ? 0.806 -3.918 -8.644 1.00 14.94 184 SER B C 1
ATOM 4315 O O . SER B 1 174 ? 0.628 -4.758 -7.747 1.00 15.66 184 SER B O 1
ATOM 4318 N N . GLY B 1 175 ? 1.783 -3.018 -8.586 1.00 13.59 185 GLY B N 1
ATOM 4319 C CA . GLY B 1 175 ? 2.608 -2.858 -7.366 1.00 14.86 185 GLY B CA 1
ATOM 4320 C C . GLY B 1 175 ? 1.767 -2.744 -6.098 1.00 15.04 185 GLY B C 1
ATOM 4321 O O . GLY B 1 175 ? 2.099 -3.343 -5.042 1.00 15.92 185 GLY B O 1
ATOM 4322 N N . GLY B 1 176 ? 0.653 -2.022 -6.214 1.00 13.73 186 GLY B N 1
ATOM 4323 C CA . GLY B 1 176 ? -0.315 -1.870 -5.125 1.00 12.73 186 GLY B CA 1
ATOM 4324 C C . GLY B 1 176 ? -1.074 -3.144 -4.797 1.00 12.74 186 GLY B C 1
ATOM 4325 O O . GLY B 1 176 ? -1.447 -3.376 -3.638 1.00 13.32 186 GLY B O 1
ATOM 4326 N N . ALA B 1 177 ? -1.282 -3.986 -5.812 1.00 13.28 187 ALA B N 1
ATOM 4327 C CA . ALA B 1 177 ? -1.918 -5.295 -5.619 1.00 12.02 187 ALA B CA 1
ATOM 4328 C C . ALA B 1 177 ? -0.971 -6.279 -4.939 1.00 11.29 187 ALA B C 1
ATOM 4329 O O . ALA B 1 177 ? -1.425 -7.114 -4.160 1.00 12.46 187 ALA B O 1
ATOM 4331 N N . HIS B 1 178 ? 0.329 -6.200 -5.251 1.00 11.39 188 HIS B N 1
ATOM 4332 C CA . HIS B 1 178 ? 1.339 -6.929 -4.502 1.00 12.58 188 HIS B CA 1
ATOM 4333 C C . HIS B 1 178 ? 1.262 -6.571 -3.024 1.00 12.66 188 HIS B C 1
ATOM 4334 O O . HIS B 1 178 ? 1.183 -7.466 -2.166 1.00 12.63 188 HIS B O 1
ATOM 4341 N N . ALA B 1 179 ? 1.267 -5.276 -2.725 1.00 12.00 189 ALA B N 1
ATOM 4342 C CA . ALA B 1 179 ? 1.163 -4.813 -1.341 1.00 13.03 189 ALA B CA 1
ATOM 4343 C C . ALA B 1 179 ? -0.134 -5.281 -0.679 1.00 14.35 189 ALA B C 1
ATOM 4344 O O . ALA B 1 179 ? -0.106 -5.815 0.439 1.00 16.22 189 ALA B O 1
ATOM 4346 N N . THR B 1 180 ? -1.252 -5.137 -1.389 1.00 14.17 190 THR B N 1
ATOM 4347 C CA . THR B 1 180 ? -2.547 -5.563 -0.879 1.00 14.47 190 THR B CA 1
ATOM 4348 C C . THR B 1 180 ? -2.598 -7.077 -0.687 1.00 14.58 190 THR B C 1
ATOM 4349 O O . THR B 1 180 ? -3.065 -7.557 0.320 1.00 12.27 190 THR B O 1
ATOM 4353 N N . GLY B 1 181 ? -2.109 -7.810 -1.675 1.00 13.21 191 GLY B N 1
ATOM 4354 C CA . GLY B 1 181 ? -2.071 -9.257 -1.604 1.00 15.07 191 GLY B CA 1
ATOM 4355 C C . GLY B 1 181 ? -1.312 -9.749 -0.390 1.00 14.48 191 GLY B C 1
ATOM 4356 O O . GLY B 1 181 ? -1.704 -10.741 0.218 1.00 13.51 191 GLY B O 1
ATOM 4357 N N . TRP B 1 182 ? -0.232 -9.046 -0.033 1.00 13.32 192 TRP B N 1
ATOM 4358 C CA . TRP B 1 182 ? 0.616 -9.462 1.091 1.00 13.65 192 TRP B CA 1
ATOM 4359 C C . TRP B 1 182 ? 0.003 -9.023 2.434 1.00 15.13 192 TRP B C 1
ATOM 4360 O O . TRP B 1 182 ? 0.105 -9.729 3.439 1.00 15.64 192 TRP B O 1
ATOM 4371 N N . ALA B 1 183 ? -0.645 -7.864 2.458 1.00 16.27 193 ALA B N 1
ATOM 4372 C CA . ALA B 1 183 ? -1.502 -7.527 3.614 1.00 16.15 193 ALA B CA 1
ATOM 4373 C C . ALA B 1 183 ? -2.521 -8.645 3.877 1.00 18.03 193 ALA B C 1
ATOM 4374 O O . ALA B 1 183 ? -2.669 -9.101 5.020 1.00 16.28 193 ALA B O 1
ATOM 4376 N N . ALA B 1 184 ? -3.200 -9.109 2.822 1.00 16.42 194 ALA B N 1
ATOM 4377 C CA . ALA B 1 184 ? -4.138 -10.237 2.956 1.00 17.31 194 ALA B CA 1
ATOM 4378 C C . ALA B 1 184 ? -3.459 -11.490 3.457 1.00 17.31 194 ALA B C 1
ATOM 4379 O O . ALA B 1 184 ? -3.997 -12.213 4.296 1.00 16.76 194 ALA B O 1
ATOM 4381 N N . ASN B 1 185 ? -2.311 -11.782 2.862 1.00 17.33 195 ASN B N 1
ATOM 4382 C CA . ASN B 1 185 ? -1.536 -12.969 3.186 1.00 17.13 195 ASN B CA 1
ATOM 4383 C C . ASN B 1 185 ? -1.212 -12.999 4.669 1.00 18.22 195 ASN B C 1
ATOM 4384 O O . ASN B 1 185 ? -1.342 -14.038 5.326 1.00 19.04 195 ASN B O 1
ATOM 4389 N N . LEU B 1 186 ? -0.805 -11.856 5.211 1.00 17.56 196 LEU B N 1
ATOM 4390 C CA . LEU B 1 186 ? -0.358 -11.827 6.604 1.00 17.62 196 LEU B CA 1
ATOM 4391 C C . LEU B 1 186 ? -1.421 -11.457 7.648 1.00 18.70 196 LEU B C 1
ATOM 4392 O O . LEU B 1 186 ? -1.138 -11.480 8.849 1.00 17.95 196 LEU B O 1
ATOM 4397 N N . ALA B 1 187 ? -2.619 -11.099 7.205 1.00 17.62 197 ALA B N 1
ATOM 4398 C CA . ALA B 1 187 ? -3.634 -10.573 8.112 1.00 18.84 197 ALA B CA 1
ATOM 4399 C C . ALA B 1 187 ? -3.927 -11.479 9.302 1.00 18.96 197 ALA B C 1
ATOM 4400 O O . ALA B 1 187 ? -3.917 -11.023 10.456 1.00 19.11 197 ALA B O 1
ATOM 4402 N N . GLY B 1 188 ? -4.170 -12.758 9.022 1.00 18.61 198 GLY B N 1
ATOM 4403 C CA . GLY B 1 188 ? -4.601 -13.715 10.066 1.00 19.99 198 GLY B CA 1
ATOM 4404 C C . GLY B 1 188 ? -3.542 -14.031 11.113 1.00 20.12 198 GLY B C 1
ATOM 4405 O O . GLY B 1 188 ? -3.865 -14.331 12.255 1.00 21.75 198 GLY B O 1
ATOM 4406 N N . SER B 1 189 ? -2.271 -13.956 10.731 1.00 21.10 199 SER B N 1
ATOM 4407 C CA . SER B 1 189 ? -1.178 -14.252 11.641 1.00 20.97 199 SER B CA 1
ATOM 4408 C C . SER B 1 189 ? -0.596 -12.985 12.275 1.00 21.83 199 SER B C 1
ATOM 4409 O O . SER B 1 189 ? -0.186 -13.018 13.437 1.00 23.09 199 SER B O 1
ATOM 4412 N N . TYR B 1 190 ? -0.599 -11.876 11.534 1.00 19.47 200 TYR B N 1
ATOM 4413 C CA . TYR B 1 190 ? 0.069 -10.647 11.970 1.00 20.18 200 TYR B CA 1
ATOM 4414 C C . TYR B 1 190 ? -0.850 -9.618 12.617 1.00 20.29 200 TYR B C 1
ATOM 4415 O O . TYR B 1 190 ? -0.459 -9.001 13.599 1.00 20.83 200 TYR B O 1
ATOM 4424 N N . ALA B 1 191 ? -2.033 -9.403 12.034 1.00 18.04 201 ALA B N 1
ATOM 4425 C CA . ALA B 1 191 ? -2.998 -8.456 12.564 1.00 19.64 201 ALA B CA 1
ATOM 4426 C C . ALA B 1 191 ? -4.354 -9.148 12.684 1.00 19.87 201 ALA B C 1
ATOM 4427 O O . ALA B 1 191 ? -5.308 -8.771 12.023 1.00 22.12 201 ALA B O 1
ATOM 4429 N N . PRO B 1 192 ? -4.441 -10.160 13.549 1.00 20.87 202 PRO B N 1
ATOM 4430 C CA . PRO B 1 192 ? -5.653 -10.984 13.650 1.00 21.39 202 PRO B CA 1
ATOM 4431 C C . PRO B 1 192 ? -6.914 -10.223 14.072 1.00 23.88 202 PRO B C 1
ATOM 4432 O O . PRO B 1 192 ? -8.022 -10.682 13.801 1.00 25.84 202 PRO B O 1
ATOM 4436 N N . GLU B 1 193 ? -6.747 -9.066 14.715 1.00 25.90 203 GLU B N 1
ATOM 4437 C CA . GLU B 1 193 ? -7.876 -8.277 15.196 1.00 27.17 203 GLU B CA 1
ATOM 4438 C C . GLU B 1 193 ? -8.586 -7.491 14.105 1.00 26.27 203 GLU B C 1
ATOM 4439 O O . GLU B 1 193 ? -9.693 -7.027 14.321 1.00 29.62 203 GLU B O 1
ATOM 4445 N N . HIS B 1 194 ? -7.961 -7.309 12.946 1.00 24.91 204 HIS B N 1
ATOM 4446 C CA . HIS B 1 194 ? -8.582 -6.511 11.895 1.00 22.80 204 HIS B CA 1
ATOM 4447 C C . HIS B 1 194 ? -9.815 -7.239 11.361 1.00 25.72 204 HIS B C 1
ATOM 4448 O O . HIS B 1 194 ? -9.790 -8.466 11.169 1.00 26.20 204 HIS B O 1
ATOM 4455 N N . ASN B 1 195 ? -10.905 -6.494 11.179 1.00 26.56 205 ASN B N 1
ATOM 4456 C CA . ASN B 1 195 ? -12.159 -7.056 10.671 1.00 26.04 205 ASN B CA 1
ATOM 4457 C C . ASN B 1 195 ? -12.220 -6.733 9.198 1.00 24.10 205 ASN B C 1
ATOM 4458 O O . ASN B 1 195 ? -12.696 -5.682 8.805 1.00 23.89 205 ASN B O 1
ATOM 4463 N N . ILE B 1 196 ? -11.711 -7.647 8.378 1.00 23.01 206 ILE B N 1
ATOM 4464 C CA . ILE B 1 196 ? -11.614 -7.405 6.963 1.00 22.22 206 ILE B CA 1
ATOM 4465 C C . ILE B 1 196 ? -12.865 -7.911 6.237 1.00 22.98 206 ILE B C 1
ATOM 4466 O O . ILE B 1 196 ? -13.171 -9.107 6.276 1.00 23.95 206 ILE B O 1
ATOM 4471 N N . ILE B 1 197 ? -13.555 -7.000 5.550 1.00 22.42 207 ILE B N 1
ATOM 4472 C CA . ILE B 1 197 ? -14.780 -7.336 4.838 1.00 23.86 207 ILE B CA 1
ATOM 4473 C C . ILE B 1 197 ? -14.578 -7.530 3.329 1.00 22.85 207 ILE B C 1
ATOM 4474 O O . ILE B 1 197 ? -15.439 -8.079 2.651 1.00 23.50 207 ILE B O 1
ATOM 4479 N N . GLY B 1 198 ? -13.441 -7.092 2.808 1.00 20.89 208 GLY B N 1
ATOM 4480 C CA . GLY B 1 198 ? -13.173 -7.248 1.393 1.00 20.16 208 GLY B CA 1
ATOM 4481 C C . GLY B 1 198 ? -11.824 -6.719 0.963 1.00 18.32 208 GLY B C 1
ATOM 4482 O O . GLY B 1 198 ? -11.317 -5.738 1.535 1.00 17.94 208 GLY B O 1
ATOM 4483 N N . ALA B 1 199 ? -11.249 -7.361 -0.052 1.00 16.88 209 ALA B N 1
ATOM 4484 C CA . ALA B 1 199 ? -10.064 -6.836 -0.713 1.00 17.14 209 ALA B CA 1
ATOM 4485 C C . ALA B 1 199 ? -10.215 -6.944 -2.210 1.00 17.64 209 ALA B C 1
ATOM 4486 O O . ALA B 1 199 ? -10.504 -8.030 -2.726 1.00 17.29 209 ALA B O 1
ATOM 4488 N N . ALA B 1 200 ? -10.030 -5.811 -2.901 1.00 17.70 210 ALA B N 1
ATOM 4489 C CA . ALA B 1 200 ? -10.120 -5.749 -4.360 1.00 17.85 210 ALA B CA 1
ATOM 4490 C C . ALA B 1 200 ? -8.773 -5.358 -4.926 1.00 16.63 210 ALA B C 1
ATOM 4491 O O . ALA B 1 200 ? -8.247 -4.290 -4.630 1.00 16.42 210 ALA B O 1
ATOM 4493 N N . TYR B 1 201 ? -8.191 -6.242 -5.727 1.00 16.45 211 TYR B N 1
ATOM 4494 C CA . TYR B 1 201 ? -6.890 -5.998 -6.294 1.00 15.81 211 TYR B CA 1
ATOM 4495 C C . TYR B 1 201 ? -6.683 -6.693 -7.618 1.00 17.40 211 TYR B C 1
ATOM 4496 O 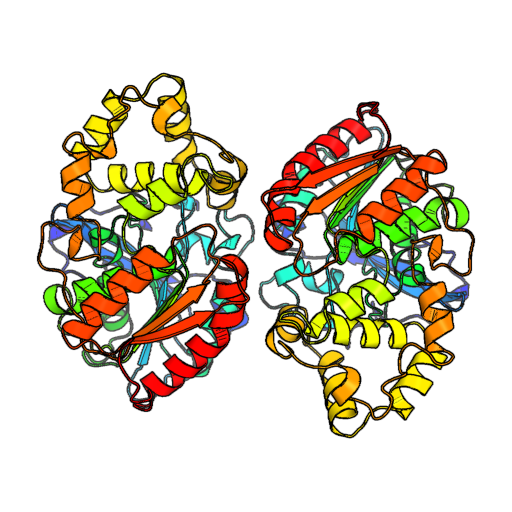O . TYR B 1 201 ? -7.125 -7.808 -7.791 1.00 16.45 211 TYR B O 1
ATOM 4505 N N . GLY B 1 202 ? -6.050 -6.002 -8.574 1.00 19.65 212 GLY B N 1
ATOM 4506 C CA . GLY B 1 202 ? -5.818 -6.582 -9.893 1.00 16.04 212 GLY B CA 1
ATOM 4507 C C . GLY B 1 202 ? -4.385 -6.432 -10.354 1.00 16.09 212 GLY B C 1
ATOM 4508 O O . GLY B 1 202 ? -3.627 -5.603 -9.833 1.00 14.06 212 GLY B O 1
ATOM 4509 N N . GLY B 1 203 ? -4.010 -7.232 -11.343 1.00 15.30 213 GLY B N 1
ATOM 4510 C CA . GLY B 1 203 ? -2.667 -7.169 -11.885 1.00 15.75 213 GLY B CA 1
ATOM 4511 C C . GLY B 1 203 ? -1.648 -7.584 -10.855 1.00 14.18 213 GLY B C 1
ATOM 4512 O O . GLY B 1 203 ? -0.581 -6.982 -10.758 1.00 15.16 213 GLY B O 1
ATOM 4513 N N . LEU B 1 204 ? -2.033 -8.575 -10.050 1.00 14.62 214 LEU B N 1
ATOM 4514 C CA . LEU B 1 204 ? -1.245 -9.098 -8.934 1.00 13.51 214 LEU B CA 1
ATOM 4515 C C . LEU B 1 204 ? 0.030 -9.794 -9.385 1.00 14.08 214 LEU B C 1
ATOM 4516 O O . LEU B 1 204 ? -0.060 -10.784 -10.113 1.00 14.30 214 LEU B O 1
ATOM 4521 N N . PRO B 1 205 ? 1.210 -9.307 -8.937 1.00 12.61 215 PRO B N 1
ATOM 4522 C CA . PRO B 1 205 ? 2.442 -10.052 -9.120 1.00 13.42 215 PRO B CA 1
ATOM 4523 C C . PRO B 1 205 ? 2.600 -11.121 -8.025 1.00 13.82 215 PRO B C 1
ATOM 4524 O O . PRO B 1 205 ? 3.122 -10.834 -6.959 1.00 16.19 215 PRO B O 1
ATOM 4528 N N . ALA B 1 206 ? 2.140 -12.334 -8.287 1.00 14.95 216 ALA B N 1
ATOM 4529 C CA . ALA B 1 206 ? 2.039 -13.353 -7.245 1.00 14.03 216 ALA B CA 1
ATOM 4530 C C . ALA B 1 206 ? 3.393 -13.937 -6.880 1.00 15.20 216 ALA B C 1
ATOM 4531 O O . ALA B 1 206 ? 3.605 -14.387 -5.755 1.00 16.73 216 ALA B O 1
ATOM 4533 N N . SER B 1 207 ? 4.295 -13.967 -7.850 1.00 16.23 217 SER B N 1
ATOM 4534 C CA . SER B 1 207 ? 5.631 -14.520 -7.664 1.00 16.09 217 SER B CA 1
ATOM 4535 C C . SER B 1 207 ? 6.690 -13.513 -8.101 1.00 18.67 217 SER B C 1
ATOM 4536 O O . SER B 1 207 ? 6.677 -13.035 -9.239 1.00 19.95 217 SER B O 1
ATOM 4539 N N . ALA B 1 208 ? 7.635 -13.229 -7.213 1.00 20.78 218 ALA B N 1
ATOM 4540 C CA . ALA B 1 208 ? 8.754 -12.349 -7.545 1.00 20.68 218 ALA B CA 1
ATOM 4541 C C . ALA B 1 208 ? 9.565 -12.973 -8.674 1.00 18.09 218 ALA B C 1
ATOM 4542 O O . ALA B 1 208 ? 9.848 -12.334 -9.693 1.00 17.63 218 ALA B O 1
ATOM 4544 N N . ARG B 1 209 ? 9.924 -14.230 -8.503 1.00 18.65 219 ARG B N 1
ATOM 4545 C CA . ARG B 1 209 ? 10.665 -14.948 -9.539 1.00 19.46 219 ARG B CA 1
ATOM 4546 C C . ARG B 1 209 ? 9.984 -14.884 -10.930 1.00 19.45 219 ARG B C 1
ATOM 4547 O O . ARG B 1 209 ? 10.631 -14.530 -11.914 1.00 18.71 219 ARG B O 1
ATOM 4555 N N . ASP B 1 210 ? 8.690 -15.212 -11.007 1.00 18.14 220 ASP B N 1
ATOM 4556 C CA . ASP B 1 210 ? 7.995 -15.287 -12.304 1.00 17.50 220 ASP B CA 1
ATOM 4557 C C . ASP B 1 210 ? 7.891 -13.916 -12.998 1.00 16.79 220 ASP B C 1
ATOM 4558 O O . ASP B 1 210 ? 7.974 -13.829 -14.234 1.00 15.33 220 ASP B O 1
ATOM 4563 N N . THR B 1 211 ? 7.647 -12.883 -12.208 1.00 15.26 221 THR B N 1
ATOM 4564 C CA . THR B 1 211 ? 7.547 -11.527 -12.727 1.00 17.29 221 THR B CA 1
ATOM 4565 C C . THR B 1 211 ? 8.911 -11.053 -13.253 1.00 16.02 221 THR B C 1
ATOM 4566 O O . THR B 1 211 ? 8.995 -10.473 -14.340 1.00 15.17 221 THR B O 1
ATOM 4570 N N . PHE B 1 212 ? 9.977 -11.307 -12.494 1.00 16.75 222 PHE B N 1
ATOM 4571 C CA . PHE B 1 212 ? 11.320 -10.986 -12.980 1.00 17.23 222 PHE B CA 1
ATOM 4572 C C . PHE B 1 212 ? 11.548 -11.669 -14.344 1.00 17.36 222 PHE B C 1
ATOM 4573 O O . PHE B 1 212 ? 11.980 -11.034 -15.299 1.00 15.98 222 PHE B O 1
ATOM 4581 N N . ASN B 1 213 ? 11.233 -12.958 -14.444 1.00 17.25 223 ASN B N 1
ATOM 4582 C CA . ASN B 1 213 ? 11.427 -13.673 -15.713 1.00 18.53 223 ASN B CA 1
ATOM 4583 C C . ASN B 1 213 ? 10.548 -13.155 -16.840 1.00 19.28 223 ASN B C 1
ATOM 4584 O O . ASN B 1 213 ? 10.916 -13.242 -18.007 1.00 19.91 223 ASN B O 1
ATOM 4589 N N . PHE B 1 214 ? 9.377 -12.647 -16.485 1.00 17.49 224 PHE B N 1
ATOM 4590 C CA . PHE B 1 214 ? 8.466 -12.078 -17.466 1.00 16.75 224 PHE B CA 1
ATOM 4591 C C . PHE B 1 214 ? 8.967 -10.706 -17.960 1.00 16.23 224 PHE B C 1
ATOM 4592 O O . PHE B 1 214 ? 8.800 -10.361 -19.130 1.00 16.20 224 PHE B O 1
ATOM 4600 N N . LEU B 1 215 ? 9.620 -9.952 -17.080 1.00 17.02 225 LEU B N 1
ATOM 4601 C CA . LEU B 1 215 ? 10.000 -8.560 -17.371 1.00 17.61 225 LEU B CA 1
ATOM 4602 C C . LEU B 1 215 ? 11.370 -8.395 -18.023 1.00 20.46 225 LEU B C 1
ATOM 4603 O O . LEU B 1 215 ? 11.588 -7.471 -18.825 1.00 18.32 225 LEU B O 1
ATOM 4608 N N . ASN B 1 216 ? 12.308 -9.259 -17.654 1.00 20.38 226 ASN B N 1
ATOM 4609 C CA . ASN B 1 216 ? 13.692 -9.083 -18.051 1.00 21.50 226 ASN B CA 1
ATOM 4610 C C . ASN B 1 216 ? 13.866 -9.130 -19.560 1.00 21.24 226 ASN B C 1
ATOM 4611 O O . ASN B 1 216 ? 13.246 -9.952 -20.229 1.00 20.06 226 ASN B O 1
ATOM 4616 N N . LYS B 1 217 ? 14.703 -8.218 -20.068 1.00 23.16 227 LYS B N 1
ATOM 4617 C CA . LYS B 1 217 ? 15.025 -8.064 -21.500 1.00 22.38 227 LYS B CA 1
ATOM 4618 C C . LYS B 1 217 ? 13.913 -7.420 -22.335 1.00 21.65 227 LYS B C 1
ATOM 4619 O O . LYS B 1 217 ? 14.069 -7.208 -23.551 1.00 21.67 227 LYS B O 1
ATOM 4625 N N . GLY B 1 218 ? 12.791 -7.129 -21.698 1.00 19.68 228 GLY B N 1
ATOM 4626 C CA . GLY B 1 218 ? 11.655 -6.525 -22.380 1.00 20.32 228 GLY B CA 1
ATOM 4627 C C . GLY B 1 218 ? 11.592 -5.029 -22.159 1.00 20.20 228 GLY B C 1
ATOM 4628 O O . GLY B 1 218 ? 12.467 -4.440 -21.512 1.00 21.49 228 GLY B O 1
ATOM 4629 N N . ALA B 1 219 ? 10.540 -4.437 -22.707 1.00 19.02 229 ALA B N 1
ATOM 4630 C CA . ALA B 1 219 ? 10.305 -3.008 -22.666 1.00 19.15 229 ALA B CA 1
ATOM 4631 C C . ALA B 1 219 ? 10.221 -2.454 -21.238 1.00 18.77 229 ALA B C 1
ATOM 4632 O O . ALA B 1 219 ? 10.616 -1.324 -21.006 1.00 18.70 229 ALA B O 1
ATOM 4634 N N . PHE B 1 220 ? 9.688 -3.248 -20.310 1.00 18.86 230 PHE B N 1
ATOM 4635 C CA . PHE B 1 220 ? 9.502 -2.844 -18.912 1.00 18.73 230 PHE B CA 1
ATOM 4636 C C . PHE B 1 220 ? 10.516 -3.501 -17.970 1.00 19.71 230 PHE B C 1
ATOM 4637 O O . PHE B 1 220 ? 10.280 -3.584 -16.769 1.00 18.37 230 PHE B O 1
ATOM 4645 N N . ALA B 1 221 ? 11.652 -3.928 -18.520 1.00 19.23 231 ALA B N 1
ATOM 4646 C CA . ALA B 1 221 ? 12.777 -4.464 -17.750 1.00 20.15 231 ALA B CA 1
ATOM 4647 C C . ALA B 1 221 ? 13.162 -3.605 -16.535 1.00 20.56 231 ALA B C 1
ATOM 4648 O O . ALA B 1 221 ? 13.661 -4.117 -15.533 1.00 20.42 231 ALA B O 1
ATOM 4650 N N . GLY B 1 222 ? 12.913 -2.309 -16.618 1.00 19.94 232 GLY B N 1
ATOM 4651 C CA . GLY B 1 222 ? 13.138 -1.403 -15.497 1.00 20.91 232 GLY B CA 1
ATOM 4652 C C . GLY B 1 222 ? 12.545 -1.881 -14.186 1.00 22.64 232 GLY B C 1
ATOM 4653 O O . GLY B 1 222 ? 13.151 -1.695 -13.119 1.00 20.24 232 GLY B O 1
ATOM 4654 N N . PHE B 1 223 ? 11.362 -2.497 -14.252 1.00 20.73 233 PHE B N 1
ATOM 4655 C CA . PHE B 1 223 ? 10.712 -2.997 -13.040 1.00 18.77 233 PHE B CA 1
ATOM 4656 C C . PHE B 1 223 ? 11.430 -4.209 -12.471 1.00 17.85 233 PHE B C 1
ATOM 4657 O O . PHE B 1 223 ? 11.396 -4.442 -11.277 1.00 16.34 233 PHE B O 1
ATOM 4665 N N . ALA B 1 224 ? 12.050 -5.003 -13.334 1.00 18.37 234 ALA B N 1
ATOM 4666 C CA . ALA B 1 224 ? 12.843 -6.122 -12.877 1.00 17.54 234 ALA B CA 1
ATOM 4667 C C . ALA B 1 224 ? 14.048 -5.614 -12.071 1.00 18.99 234 ALA B C 1
ATOM 4668 O O . ALA B 1 224 ? 14.342 -6.131 -10.975 1.00 19.25 234 ALA B O 1
ATOM 4670 N N . ILE B 1 225 ? 14.716 -4.586 -12.582 1.00 18.44 235 ILE B N 1
ATOM 4671 C CA . ILE B 1 225 ? 15.844 -3.997 -11.873 1.00 21.77 235 ILE B CA 1
ATOM 4672 C C . ILE B 1 225 ? 15.432 -3.397 -10.514 1.00 21.01 235 ILE B C 1
ATOM 4673 O O . ILE B 1 225 ? 16.124 -3.582 -9.514 1.00 20.16 235 ILE B O 1
ATOM 4678 N N . ALA B 1 226 ? 14.296 -2.721 -10.469 1.00 18.41 236 ALA B N 1
ATOM 4679 C CA . ALA B 1 226 ? 13.831 -2.120 -9.231 1.00 18.51 236 ALA B CA 1
ATOM 4680 C C . ALA B 1 226 ? 13.390 -3.184 -8.222 1.00 18.70 236 ALA B C 1
ATOM 4681 O O . ALA B 1 226 ? 13.550 -2.993 -7.012 1.00 17.97 236 ALA B O 1
ATOM 4683 N N . GLY B 1 227 ? 12.879 -4.305 -8.735 1.00 18.36 237 GLY B N 1
ATOM 4684 C CA . GLY B 1 227 ? 12.510 -5.467 -7.928 1.00 17.70 237 GLY B CA 1
ATOM 4685 C C . GLY B 1 227 ? 13.730 -6.091 -7.251 1.00 18.73 237 GLY B C 1
ATOM 4686 O O . GLY B 1 227 ? 13.691 -6.499 -6.063 1.00 16.56 237 GLY B O 1
ATOM 4687 N N . VAL B 1 228 ? 14.812 -6.183 -8.010 1.00 18.69 238 VAL B N 1
ATOM 4688 C CA . VAL B 1 228 ? 16.068 -6.678 -7.473 1.00 22.65 238 VAL B CA 1
ATOM 4689 C C . VAL B 1 228 ? 16.572 -5.695 -6.428 1.00 20.54 238 VAL B C 1
ATOM 4690 O O . VAL B 1 228 ? 16.970 -6.080 -5.335 1.00 22.85 238 VAL B O 1
ATOM 4694 N N . SER B 1 229 ? 16.542 -4.418 -6.760 1.00 20.10 239 SER B N 1
ATOM 4695 C CA . SER B 1 229 ? 16.948 -3.411 -5.796 1.00 19.97 239 SER B CA 1
ATOM 4696 C C . SER B 1 229 ? 16.135 -3.571 -4.505 1.00 20.04 239 SER B C 1
ATOM 4697 O O . SER B 1 229 ? 16.695 -3.572 -3.406 1.00 20.38 239 SER B O 1
ATOM 4700 N N . GLY B 1 230 ? 14.829 -3.781 -4.648 1.00 19.28 240 GLY B N 1
ATOM 4701 C CA . GLY B 1 230 ? 13.911 -3.757 -3.519 1.00 18.23 240 GLY B CA 1
ATOM 4702 C C . GLY B 1 230 ? 14.075 -4.908 -2.560 1.00 20.58 240 GLY B C 1
ATOM 4703 O O . GLY B 1 230 ? 14.142 -4.700 -1.340 1.00 19.41 240 GLY B O 1
ATOM 4704 N N . LEU B 1 231 ? 14.155 -6.125 -3.104 1.00 19.27 241 LEU B N 1
ATOM 4705 C CA . LEU B 1 231 ? 14.389 -7.296 -2.282 1.00 19.21 241 LEU B CA 1
ATOM 4706 C C . LEU B 1 231 ? 15.701 -7.179 -1.524 1.00 19.22 241 LEU B C 1
ATOM 4707 O O . LEU B 1 231 ? 15.800 -7.601 -0.369 1.00 19.29 241 LEU B O 1
ATOM 4712 N N . ALA B 1 232 ? 16.711 -6.624 -2.180 1.00 19.02 242 ALA B N 1
ATOM 4713 C CA . ALA B 1 232 ? 18.016 -6.509 -1.592 1.00 19.28 242 ALA B CA 1
ATOM 4714 C C . ALA B 1 232 ? 17.969 -5.501 -0.444 1.00 18.27 242 ALA B C 1
ATOM 4715 O O . ALA B 1 232 ? 18.679 -5.662 0.534 1.00 20.36 242 ALA B O 1
ATOM 4717 N N . LEU B 1 233 ? 17.113 -4.494 -0.548 1.00 18.31 243 LEU B N 1
ATOM 4718 C CA . LEU B 1 233 ? 16.928 -3.529 0.549 1.00 19.30 243 LEU B CA 1
ATOM 4719 C C . LEU B 1 233 ? 16.193 -4.117 1.754 1.00 18.33 243 LEU B C 1
ATOM 4720 O O . LEU B 1 233 ? 16.260 -3.547 2.844 1.00 19.55 243 LEU B O 1
ATOM 4725 N N . ALA B 1 234 ? 15.491 -5.243 1.572 1.00 16.60 244 ALA B N 1
ATOM 4726 C CA . ALA B 1 234 ? 14.748 -5.877 2.673 1.00 16.81 244 ALA B CA 1
ATOM 4727 C C . ALA B 1 234 ? 15.572 -6.955 3.371 1.00 18.55 244 ALA B C 1
ATOM 4728 O O . ALA B 1 234 ? 15.302 -7.303 4.523 1.00 20.12 244 ALA B O 1
ATOM 4730 N N . TYR B 1 235 ? 16.545 -7.498 2.649 1.00 19.71 245 TYR B N 1
ATOM 4731 C CA . TYR B 1 235 ? 17.302 -8.646 3.089 1.00 21.48 245 TYR B CA 1
ATOM 4732 C C . TYR B 1 235 ? 18.801 -8.317 3.048 1.00 23.39 245 TYR B C 1
ATOM 4733 O O . TYR B 1 235 ? 19.404 -8.296 1.975 1.00 21.09 245 TYR B O 1
ATOM 4742 N N . PRO B 1 236 ? 19.411 -8.050 4.217 1.00 26.26 246 PRO B N 1
ATOM 4743 C CA . PRO B 1 236 ? 20.841 -7.726 4.231 1.00 26.05 246 PRO B CA 1
ATOM 4744 C C . PRO B 1 236 ? 21.750 -8.776 3.554 1.00 25.57 246 PRO B C 1
ATOM 4745 O O . PRO B 1 236 ? 22.724 -8.403 2.907 1.00 24.14 246 PRO B O 1
ATOM 4749 N N . ASP B 1 237 ? 21.441 -10.062 3.702 1.00 24.04 247 ASP B N 1
ATOM 4750 C CA . ASP B 1 237 ? 22.259 -11.119 3.081 1.00 27.03 247 ASP B CA 1
ATOM 4751 C C . ASP B 1 237 ? 22.103 -11.146 1.555 1.00 24.19 247 ASP B C 1
ATOM 4752 O O . ASP B 1 237 ? 23.050 -11.459 0.847 1.00 22.31 247 ASP B O 1
ATOM 4757 N N . VAL B 1 238 ? 20.914 -10.811 1.058 1.00 24.89 248 VAL B N 1
ATOM 4758 C CA . VAL B 1 238 ? 20.727 -10.602 -0.389 1.00 24.43 248 VAL B CA 1
ATOM 4759 C C . VAL B 1 238 ? 21.504 -9.365 -0.853 1.00 22.22 248 VAL B C 1
ATOM 4760 O O . VAL B 1 238 ? 22.222 -9.416 -1.872 1.00 22.48 248 VAL B O 1
ATOM 4764 N N . GLU B 1 239 ? 21.394 -8.267 -0.105 1.00 20.87 249 GLU B N 1
ATOM 4765 C CA . GLU B 1 239 ? 22.157 -7.050 -0.426 1.00 21.05 249 GLU B CA 1
ATOM 4766 C C . GLU B 1 239 ? 23.666 -7.323 -0.550 1.00 20.95 249 GLU B C 1
ATOM 4767 O O . GLU B 1 239 ? 24.297 -6.902 -1.506 1.00 19.92 249 GLU B O 1
ATOM 4773 N N . THR B 1 240 ? 24.224 -8.027 0.426 1.00 21.32 250 THR B N 1
ATOM 4774 C CA . THR B 1 240 ? 25.640 -8.392 0.412 1.00 24.35 250 THR B CA 1
ATOM 4775 C C . THR B 1 240 ? 25.992 -9.221 -0.830 1.00 26.15 250 THR B C 1
ATOM 4776 O O . THR B 1 240 ? 26.973 -8.930 -1.532 1.00 26.58 250 THR B O 1
ATOM 4780 N N . TYR B 1 241 ? 25.195 -10.251 -1.091 1.00 26.23 251 TYR B N 1
ATOM 4781 C CA . TYR B 1 241 ? 25.403 -11.094 -2.256 1.00 27.57 251 TYR B CA 1
ATOM 4782 C C . TYR B 1 241 ? 25.360 -10.325 -3.578 1.00 27.96 251 TYR B C 1
ATOM 4783 O O . TYR B 1 241 ? 26.260 -10.463 -4.402 1.00 28.38 251 TYR B O 1
ATOM 4792 N N . ILE B 1 242 ? 24.315 -9.526 -3.781 1.00 27.73 252 ILE B N 1
ATOM 4793 C CA . ILE B 1 242 ? 24.132 -8.830 -5.057 1.00 26.69 252 ILE B CA 1
ATOM 4794 C C . ILE B 1 242 ? 25.228 -7.796 -5.282 1.00 28.80 252 ILE B C 1
ATOM 4795 O O . ILE B 1 242 ? 25.852 -7.783 -6.360 1.00 28.71 252 ILE B O 1
ATOM 4800 N N . GLN B 1 243 ? 25.502 -6.970 -4.268 1.00 25.88 253 GLN B N 1
ATOM 4801 C CA . GLN B 1 243 ? 26.583 -5.997 -4.360 1.00 25.75 253 GLN B CA 1
ATOM 4802 C C . GLN B 1 243 ? 27.900 -6.686 -4.734 1.00 27.70 253 GLN B C 1
ATOM 4803 O O . GLN B 1 243 ? 28.706 -6.112 -5.471 1.00 27.36 253 GLN B O 1
ATOM 4809 N N . SER B 1 244 ? 28.119 -7.900 -4.216 1.00 26.82 254 SER B N 1
ATOM 4810 C CA . SER B 1 244 ? 29.368 -8.639 -4.496 1.00 28.22 254 SER B CA 1
ATOM 4811 C C . SER B 1 244 ? 29.484 -9.045 -5.956 1.00 27.58 254 SER B C 1
ATOM 4812 O O . SER B 1 244 ? 30.592 -9.115 -6.475 1.00 27.62 254 SER B O 1
ATOM 4815 N N . ARG B 1 245 ? 28.352 -9.324 -6.605 1.00 28.05 255 ARG B N 1
ATOM 4816 C CA . ARG B 1 245 ? 28.348 -9.795 -8.001 1.00 31.98 255 ARG B CA 1
ATOM 4817 C C . ARG B 1 245 ? 28.330 -8.669 -9.054 1.00 32.17 255 ARG B C 1
ATOM 4818 O O . ARG B 1 245 ? 28.550 -8.932 -10.238 1.00 35.25 255 ARG B O 1
ATOM 4826 N N . LEU B 1 246 ? 28.050 -7.434 -8.649 1.00 29.40 256 LEU B N 1
ATOM 4827 C CA . LEU B 1 246 ? 27.852 -6.366 -9.627 1.00 29.72 256 LEU B CA 1
ATOM 4828 C C . LEU B 1 246 ? 29.167 -6.003 -10.304 1.00 30.91 256 LEU B C 1
ATOM 4829 O O . LEU B 1 246 ? 30.179 -5.793 -9.633 1.00 30.07 256 LEU B O 1
ATOM 4834 N N . ASN B 1 247 ? 29.146 -5.921 -11.631 1.00 31.57 257 ASN B N 1
ATOM 4835 C CA . ASN B 1 247 ? 30.266 -5.348 -12.357 1.00 33.51 257 ASN B CA 1
ATOM 4836 C C . ASN B 1 247 ? 30.135 -3.831 -12.259 1.00 33.79 257 ASN B C 1
ATOM 4837 O O . ASN B 1 247 ? 29.216 -3.330 -11.591 1.00 32.11 257 ASN B O 1
ATOM 4842 N N . ALA B 1 248 ? 31.042 -3.115 -12.918 1.00 34.61 258 ALA B N 1
ATOM 4843 C CA . ALA B 1 248 ? 31.054 -1.654 -12.912 1.00 34.91 258 ALA B CA 1
ATOM 4844 C C . ALA B 1 248 ? 29.758 -1.062 -13.449 1.00 34.43 258 ALA B C 1
ATOM 4845 O O . ALA B 1 248 ? 29.277 -0.066 -12.913 1.00 32.98 258 ALA B O 1
ATOM 4847 N N . LYS B 1 249 ? 29.191 -1.680 -14.486 1.00 34.36 259 LYS B N 1
ATOM 4848 C CA . LYS B 1 249 ? 27.895 -1.249 -15.023 1.00 35.83 259 LYS B CA 1
ATOM 4849 C C . LYS B 1 249 ? 26.806 -1.417 -13.974 1.00 32.09 259 LYS B C 1
ATOM 4850 O O . LYS B 1 249 ? 26.045 -0.487 -13.703 1.00 31.19 259 LYS B O 1
ATOM 4856 N N . GLY B 1 250 ? 26.738 -2.609 -13.391 1.00 29.75 260 GLY B N 1
ATOM 4857 C CA . GLY B 1 250 ? 25.771 -2.904 -12.339 1.00 27.74 260 GLY B CA 1
ATOM 4858 C C . GLY B 1 250 ? 25.797 -1.943 -11.162 1.00 29.87 260 GLY B C 1
ATOM 4859 O O . GLY B 1 250 ? 24.740 -1.519 -10.676 1.00 29.39 260 GLY B O 1
ATOM 4860 N N . GLU B 1 251 ? 26.997 -1.589 -10.708 1.00 31.06 261 GLU B N 1
ATOM 4861 C CA . GLU B 1 251 ? 27.153 -0.685 -9.582 1.00 33.59 261 GLU B CA 1
ATOM 4862 C C . GLU B 1 251 ? 26.574 0.679 -9.910 1.00 33.73 261 GLU B C 1
ATOM 4863 O O . GLU B 1 251 ? 25.858 1.258 -9.097 1.00 34.26 261 GLU B O 1
ATOM 4869 N N . LYS B 1 252 ? 26.846 1.177 -11.108 1.00 35.07 262 LYS B N 1
ATOM 4870 C CA . LYS B 1 252 ? 26.247 2.428 -11.540 1.00 37.30 262 LYS B CA 1
ATOM 4871 C C . LYS B 1 252 ? 24.713 2.331 -11.575 1.00 34.42 262 LYS B C 1
ATOM 4872 O O . LYS B 1 252 ? 24.019 3.258 -11.162 1.00 34.84 262 LYS B O 1
ATOM 4878 N N . VAL B 1 253 ? 24.190 1.199 -12.025 1.00 30.60 263 VAL B N 1
ATOM 4879 C CA . VAL B 1 253 ? 22.747 1.022 -12.134 1.00 30.32 263 VAL B CA 1
ATOM 4880 C C . VAL B 1 253 ? 22.065 1.020 -10.764 1.00 29.11 263 VAL B C 1
ATOM 4881 O O . VAL B 1 253 ? 21.032 1.670 -10.585 1.00 27.46 263 VAL B O 1
ATOM 4885 N N . PHE B 1 254 ? 22.650 0.324 -9.797 1.00 27.88 264 PHE B N 1
ATOM 4886 C CA . PHE B 1 254 ? 22.045 0.220 -8.476 1.00 28.75 264 PHE B CA 1
ATOM 4887 C C . PHE B 1 254 ? 22.140 1.472 -7.626 1.00 31.06 264 PHE B C 1
ATOM 4888 O O . PHE B 1 254 ? 21.233 1.745 -6.837 1.00 30.47 264 PHE B O 1
ATOM 4896 N N . LYS B 1 255 ? 23.197 2.258 -7.820 1.00 33.00 265 LYS B N 1
ATOM 4897 C CA . LYS B 1 255 ? 23.244 3.617 -7.277 1.00 35.70 265 LYS B CA 1
ATOM 4898 C C . LYS B 1 255 ? 22.132 4.440 -7.900 1.00 32.82 265 LYS B C 1
ATOM 4899 O O . LYS B 1 255 ? 21.366 5.117 -7.208 1.00 32.09 265 LYS B O 1
ATOM 4905 N N . GLN B 1 256 ? 22.046 4.356 -9.219 1.00 29.28 266 GLN B N 1
ATOM 4906 C CA . GLN B 1 256 ? 21.068 5.104 -9.980 1.00 28.93 266 GLN B CA 1
ATOM 4907 C C . GLN B 1 256 ? 19.630 4.786 -9.583 1.00 24.98 266 GLN B C 1
ATOM 4908 O O . GLN B 1 256 ? 18.866 5.686 -9.275 1.00 25.93 266 GLN B O 1
ATOM 4914 N N . VAL B 1 257 ? 19.266 3.510 -9.571 1.00 24.80 267 VAL B N 1
ATOM 4915 C CA . VAL B 1 257 ? 17.879 3.114 -9.275 1.00 21.86 267 VAL B CA 1
ATOM 4916 C C . VAL B 1 257 ? 17.487 3.427 -7.822 1.00 21.85 267 VAL B C 1
ATOM 4917 O O . VAL B 1 257 ? 16.309 3.451 -7.486 1.00 23.32 267 VAL B O 1
ATOM 4921 N N . ARG B 1 258 ? 18.476 3.721 -6.990 1.00 23.19 268 ARG B N 1
ATOM 4922 C CA . ARG B 1 258 ? 18.244 4.120 -5.607 1.00 22.62 268 ARG B CA 1
ATOM 4923 C C . ARG B 1 258 ? 18.457 5.603 -5.352 1.00 24.06 268 ARG B C 1
ATOM 4924 O O . ARG B 1 258 ? 18.262 6.058 -4.230 1.00 23.87 268 ARG B O 1
ATOM 4932 N N . SER B 1 259 ? 18.797 6.372 -6.392 1.00 26.50 269 SER B N 1
ATOM 4933 C CA . SER B 1 259 ? 19.130 7.785 -6.209 1.00 27.04 269 SER B CA 1
ATOM 4934 C C . SER B 1 259 ? 17.888 8.647 -6.020 1.00 26.94 269 SER B C 1
ATOM 4935 O O . SER B 1 259 ? 16.785 8.249 -6.388 1.00 24.97 269 SER B O 1
ATOM 4938 N N . ARG B 1 260 ? 18.088 9.840 -5.466 1.00 27.67 270 ARG B N 1
ATOM 4939 C CA . ARG B 1 260 ? 17.001 10.807 -5.236 1.00 27.99 270 ARG B CA 1
ATOM 4940 C C . ARG B 1 260 ? 16.246 11.143 -6.509 1.00 26.32 270 ARG B C 1
ATOM 4941 O O . ARG B 1 260 ? 16.838 11.489 -7.504 1.00 25.78 270 ARG B O 1
ATOM 4949 N N . GLY B 1 261 ? 14.925 11.031 -6.467 1.00 27.24 271 GLY B N 1
ATOM 4950 C CA . GLY B 1 261 ? 14.086 11.416 -7.583 1.00 25.86 271 GLY B CA 1
ATOM 4951 C C . GLY B 1 261 ? 14.001 10.357 -8.669 1.00 26.83 271 GLY B C 1
ATOM 4952 O O . GLY B 1 261 ? 13.373 10.586 -9.690 1.00 24.23 271 GLY B O 1
ATOM 4953 N N . PHE B 1 262 ? 14.622 9.197 -8.466 1.00 27.11 272 PHE B N 1
ATOM 4954 C CA . PHE B 1 262 ? 14.572 8.156 -9.480 1.00 25.93 272 PHE B CA 1
ATOM 4955 C C . PHE B 1 262 ? 13.339 7.310 -9.193 1.00 26.19 272 PHE B C 1
ATOM 4956 O O . PHE B 1 262 ? 13.412 6.297 -8.483 1.00 24.95 272 PHE B O 1
ATOM 4964 N N . CYS B 1 263 ? 12.205 7.731 -9.743 1.00 22.92 273 CYS B N 1
ATOM 4965 C CA . CYS B 1 263 ? 10.937 7.133 -9.392 1.00 22.50 273 CYS B CA 1
ATOM 4966 C C . CYS B 1 263 ? 10.303 6.398 -10.587 1.00 21.47 273 CYS B C 1
ATOM 4967 O O . CYS B 1 263 ? 11.026 5.957 -11.467 1.00 20.16 273 CYS B O 1
ATOM 4970 N N . ILE B 1 264 ? 8.983 6.213 -10.610 1.00 21.92 274 ILE B N 1
ATOM 4971 C CA . ILE B 1 264 ? 8.394 5.227 -11.531 1.00 22.67 274 ILE B CA 1
ATOM 4972 C C . ILE B 1 264 ? 8.720 5.539 -12.995 1.00 22.94 274 ILE B C 1
ATOM 4973 O O . ILE B 1 264 ? 8.977 4.631 -13.788 1.00 20.64 274 ILE B O 1
ATOM 4978 N N . GLY B 1 265 ? 8.704 6.819 -13.354 1.00 23.26 275 GLY B N 1
ATOM 4979 C CA . GLY B 1 265 ? 8.997 7.210 -14.722 1.00 24.06 275 GLY B CA 1
ATOM 4980 C C . GLY B 1 265 ? 10.432 6.930 -15.120 1.00 23.72 275 GLY B C 1
ATOM 4981 O O . GLY B 1 265 ? 10.696 6.494 -16.246 1.00 23.48 275 GLY B O 1
ATOM 4982 N N . GLN B 1 266 ? 11.357 7.180 -14.194 1.00 23.71 276 GLN B N 1
ATOM 4983 C CA . GLN B 1 266 ? 12.783 6.989 -14.446 1.00 24.48 276 GLN B CA 1
ATOM 4984 C C . GLN B 1 266 ? 13.094 5.500 -14.555 1.00 23.97 276 GLN B C 1
ATOM 4985 O O . GLN B 1 266 ? 13.892 5.083 -15.381 1.00 24.95 276 GLN B O 1
ATOM 4991 N N . VAL B 1 267 ? 12.432 4.697 -13.734 1.00 22.76 277 VAL B N 1
ATOM 4992 C CA . VAL B 1 267 ? 12.577 3.242 -13.798 1.00 22.86 277 VAL B CA 1
ATOM 4993 C C . VAL B 1 267 ? 12.177 2.702 -15.170 1.00 23.78 277 VAL B C 1
ATOM 4994 O O . VAL B 1 267 ? 12.909 1.939 -15.813 1.00 22.21 277 VAL B O 1
ATOM 4998 N N . VAL B 1 268 ? 11.002 3.106 -15.622 1.00 23.22 278 VAL B N 1
ATOM 4999 C CA . VAL B 1 268 ? 10.487 2.599 -16.871 1.00 27.78 278 VAL B CA 1
ATOM 5000 C C . VAL B 1 268 ? 11.335 3.087 -18.064 1.00 25.47 278 VAL B C 1
ATOM 5001 O O . VAL B 1 268 ? 11.798 2.282 -18.864 1.00 27.05 278 VAL B O 1
ATOM 5005 N N . LEU B 1 269 ? 11.558 4.388 -18.154 1.00 25.96 279 LEU B N 1
ATOM 5006 C CA . LEU B 1 269 ? 12.189 4.961 -19.351 1.00 28.50 279 LEU B CA 1
ATOM 5007 C C . LEU B 1 269 ? 13.682 4.788 -19.421 1.00 28.40 279 LEU B C 1
ATOM 5008 O O . LEU B 1 269 ? 14.246 4.872 -20.495 1.00 30.73 279 LEU B O 1
ATOM 5013 N N . THR B 1 270 ? 14.333 4.542 -18.294 1.00 29.00 280 THR B N 1
ATOM 5014 C CA . THR B 1 270 ? 15.781 4.407 -18.293 1.00 29.91 280 THR B CA 1
ATOM 5015 C C . THR B 1 270 ? 16.223 3.026 -18.737 1.00 28.42 280 THR B C 1
ATOM 5016 O O . THR B 1 270 ? 17.278 2.883 -19.340 1.00 32.95 280 THR B O 1
ATOM 5020 N N . TYR B 1 271 ? 15.408 2.004 -18.499 1.00 26.34 281 TYR B N 1
ATOM 5021 C CA . TYR B 1 271 ? 15.907 0.648 -18.667 1.00 23.76 281 TYR B CA 1
ATOM 5022 C C . TYR B 1 271 ? 15.256 -0.230 -19.732 1.00 23.42 281 TYR B C 1
ATOM 5023 O O . TYR B 1 271 ? 15.396 -1.464 -19.667 1.00 20.00 281 TYR B O 1
ATOM 5032 N N . PRO B 1 272 ? 14.572 0.369 -20.723 1.00 21.90 282 PRO B N 1
ATOM 5033 C CA . PRO B 1 272 ? 13.868 -0.560 -21.603 1.00 22.62 282 PRO B CA 1
ATOM 5034 C C . PRO B 1 272 ? 14.828 -1.499 -22.329 1.00 23.27 282 PRO B C 1
ATOM 5035 O O . PRO B 1 272 ? 15.876 -1.074 -22.811 1.00 24.33 282 PRO B O 1
ATOM 5039 N N . PHE B 1 273 ? 14.482 -2.777 -22.339 1.00 21.84 283 PHE B N 1
ATOM 5040 C CA . PHE B 1 273 ? 15.259 -3.814 -23.021 1.00 24.09 283 PHE B CA 1
ATOM 5041 C C . PHE B 1 273 ? 16.609 -4.166 -22.375 1.00 23.72 283 PHE B C 1
ATOM 5042 O O . PHE B 1 273 ? 17.383 -4.926 -22.944 1.00 26.36 283 PHE B O 1
ATOM 5050 N N . VAL B 1 274 ? 16.872 -3.654 -21.176 1.00 23.49 284 VAL B N 1
ATOM 5051 C CA . VAL B 1 274 ? 18.041 -4.109 -20.403 1.00 24.30 284 VAL B CA 1
ATOM 5052 C C . VAL B 1 274 ? 17.881 -5.587 -20.017 1.00 25.03 284 VAL B C 1
ATOM 5053 O O . VAL B 1 274 ? 16.779 -6.040 -19.711 1.00 20.84 284 VAL B O 1
ATOM 5057 N N . ASP B 1 275 ? 18.994 -6.320 -20.057 1.00 25.97 285 ASP B N 1
ATOM 5058 C CA . ASP B 1 275 ? 19.089 -7.649 -19.497 1.00 27.92 285 ASP B CA 1
ATOM 5059 C C . ASP B 1 275 ? 19.796 -7.473 -18.152 1.00 30.37 285 ASP B C 1
ATOM 5060 O O . ASP B 1 275 ? 20.948 -7.045 -18.114 1.00 28.65 285 ASP B O 1
ATOM 5065 N N . ALA B 1 276 ? 19.109 -7.791 -17.052 1.00 28.93 286 ALA B N 1
ATOM 5066 C CA . ALA B 1 276 ? 19.700 -7.626 -15.717 1.00 27.63 286 ALA B CA 1
ATOM 5067 C C . ALA B 1 276 ? 21.014 -8.407 -15.535 1.00 29.55 286 ALA B C 1
ATOM 5068 O O . ALA B 1 276 ? 21.908 -7.974 -14.797 1.00 28.45 286 ALA B O 1
ATOM 5070 N N . TYR B 1 277 ? 21.130 -9.546 -16.211 1.00 28.10 287 TYR B N 1
ATOM 5071 C CA . TYR B 1 277 ? 22.360 -10.343 -16.192 1.00 28.88 287 TYR B CA 1
ATOM 5072 C C . TYR B 1 277 ? 23.609 -9.624 -16.726 1.00 29.63 287 TYR B C 1
ATOM 5073 O O . TYR B 1 277 ? 24.730 -9.995 -16.374 1.00 31.02 287 TYR B O 1
ATOM 5082 N N . SER B 1 278 ? 23.427 -8.597 -17.557 1.00 28.63 288 SER B N 1
ATOM 5083 C CA . SER B 1 278 ? 24.551 -7.790 -18.046 1.00 29.02 288 SER B CA 1
ATOM 5084 C C . SER B 1 278 ? 25.191 -6.987 -16.921 1.00 30.62 288 SER B C 1
ATOM 5085 O O . SER B 1 278 ? 26.315 -6.535 -17.058 1.00 32.68 288 SER B O 1
ATOM 5088 N N . LEU B 1 279 ? 24.449 -6.794 -15.828 1.00 30.91 289 LEU B N 1
ATOM 5089 C CA . LEU B 1 279 ? 24.915 -6.045 -14.659 1.00 32.41 289 LEU B CA 1
ATOM 5090 C C . LEU B 1 279 ? 25.615 -6.943 -13.628 1.00 34.67 289 LEU B C 1
ATOM 5091 O O . LEU B 1 279 ? 26.172 -6.439 -12.655 1.00 29.27 289 LEU B O 1
ATOM 5096 N N A ILE B 1 280 ? 25.599 -8.254 -13.863 0.50 38.23 290 ILE B N 1
ATOM 5097 N N B ILE B 1 280 ? 25.582 -8.256 -13.867 0.50 38.61 290 ILE B N 1
ATOM 5098 C CA A ILE B 1 280 ? 26.021 -9.241 -12.873 0.50 42.93 290 ILE B CA 1
ATOM 5099 C CA B ILE B 1 280 ? 26.173 -9.259 -12.982 0.50 43.70 290 ILE B CA 1
ATOM 5100 C C A ILE B 1 280 ? 26.982 -10.288 -13.416 0.50 46.19 290 ILE B C 1
ATOM 5101 C C B ILE B 1 280 ? 26.978 -10.298 -13.759 0.50 46.90 290 ILE B C 1
ATOM 5102 O O A ILE B 1 280 ? 26.929 -10.654 -14.592 0.50 48.53 290 ILE B O 1
ATOM 5103 O O B ILE B 1 280 ? 27.578 -11.188 -13.160 0.50 46.45 290 ILE B O 1
ATOM 5112 N N A ASN B 1 281 ? 27.855 -10.776 -12.543 0.50 48.92 291 ASN B N 1
ATOM 5113 N N B ASN B 1 281 ? 26.962 -10.192 -15.088 0.50 49.23 291 ASN B N 1
ATOM 5114 C CA A ASN B 1 281 ? 28.646 -11.956 -12.846 0.50 51.96 291 ASN B CA 1
ATOM 5115 C CA B ASN B 1 281 ? 27.649 -11.140 -15.968 0.50 50.29 291 ASN B CA 1
ATOM 5116 C C A ASN B 1 281 ? 27.960 -13.165 -12.223 0.50 53.44 291 ASN B C 1
ATOM 5117 C C B ASN B 1 281 ? 26.691 -12.184 -16.538 0.50 53.04 291 ASN B C 1
ATOM 5118 O O A ASN B 1 281 ? 28.341 -13.615 -11.143 0.50 51.06 291 ASN B O 1
ATOM 5119 O O B ASN B 1 281 ? 26.496 -12.268 -17.755 0.50 56.08 291 ASN B O 1
ATOM 5128 N N A ASP B 1 282 ? 26.936 -13.680 -12.899 0.50 51.33 292 ASP B N 1
ATOM 5129 N N B ASP B 1 282 ? 26.087 -12.971 -15.654 0.50 53.02 292 ASP B N 1
ATOM 5130 C CA A ASP B 1 282 ? 26.166 -14.789 -12.362 0.50 49.03 292 ASP B CA 1
ATOM 5131 C CA B ASP B 1 282 ? 25.147 -13.996 -16.073 0.50 55.54 292 ASP B CA 1
ATOM 5132 C C A ASP B 1 282 ? 24.964 -15.096 -13.250 0.50 48.56 292 ASP B C 1
ATOM 5133 C C B ASP B 1 282 ? 25.301 -15.258 -15.228 0.50 56.79 292 ASP B C 1
ATOM 5134 O O A ASP B 1 282 ? 23.866 -14.599 -13.012 0.50 46.78 292 ASP B O 1
ATOM 5135 O O B ASP B 1 282 ? 25.744 -15.194 -14.079 0.50 55.93 292 ASP B O 1
ATOM 5144 N N A THR B 1 283 ? 25.173 -15.908 -14.281 0.50 47.82 293 THR B N 1
ATOM 5145 N N B THR B 1 283 ? 24.937 -16.400 -15.805 0.50 58.71 293 THR B N 1
ATOM 5146 C CA A THR B 1 283 ? 24.076 -16.313 -15.166 0.50 46.00 293 THR B CA 1
ATOM 5147 C CA B THR B 1 283 ? 24.891 -17.666 -15.072 0.50 60.58 293 THR B CA 1
ATOM 5148 C C A THR B 1 283 ? 23.023 -17.111 -14.389 0.50 44.46 293 THR B C 1
ATOM 5149 C C B THR B 1 283 ? 23.551 -17.772 -14.328 0.50 59.92 293 THR B C 1
ATOM 5150 O O A THR B 1 283 ? 21.860 -17.175 -14.782 0.50 45.13 293 THR B O 1
ATOM 5151 O O B THR B 1 283 ? 22.531 -17.269 -14.807 0.50 55.06 293 THR B O 1
ATOM 5158 N N A ASN B 1 284 ? 23.443 -17.711 -13.280 0.50 45.35 294 ASN B N 1
ATOM 5159 N N B ASN B 1 284 ? 23.543 -18.414 -13.164 0.50 54.35 294 ASN B N 1
ATOM 5160 C CA A ASN B 1 284 ? 22.574 -18.585 -12.502 0.50 46.04 294 ASN B CA 1
ATOM 5161 C CA B ASN B 1 284 ? 22.278 -18.688 -12.488 0.50 52.91 294 ASN B CA 1
ATOM 5162 C C A ASN B 1 284 ? 22.087 -17.905 -11.213 0.50 44.97 294 ASN B C 1
ATOM 5163 C C B ASN B 1 284 ? 22.051 -17.911 -11.185 0.50 48.73 294 ASN B C 1
ATOM 5164 O O A ASN B 1 284 ? 21.899 -18.563 -10.191 0.50 45.16 294 ASN B O 1
ATOM 5165 O O B ASN B 1 284 ? 22.013 -18.507 -10.110 0.50 48.44 294 ASN B O 1
ATOM 5174 N N . LEU B 1 285 ? 21.873 -16.592 -11.286 1.00 43.45 295 LEU B N 1
ATOM 5175 C CA . LEU B 1 285 ? 21.548 -15.758 -10.116 1.00 43.22 295 LEU B CA 1
ATOM 5176 C C . LEU B 1 285 ? 20.354 -16.290 -9.332 1.00 42.95 295 LEU B C 1
ATOM 5177 O O . LEU B 1 285 ? 20.452 -16.525 -8.128 1.00 43.79 295 LEU B O 1
ATOM 5182 N N . LEU B 1 286 ? 19.235 -16.491 -10.026 1.00 36.97 296 LEU B N 1
ATOM 5183 C CA . LEU B 1 286 ? 17.988 -16.903 -9.369 1.00 35.97 296 LEU B CA 1
ATOM 5184 C C . LEU B 1 286 ? 18.131 -18.221 -8.617 1.00 35.05 296 LEU B C 1
ATOM 5185 O O . LEU B 1 286 ? 17.314 -18.529 -7.752 1.00 32.25 296 LEU B O 1
ATOM 5190 N N . ASN B 1 287 ? 19.159 -18.995 -8.960 1.00 39.03 297 ASN B N 1
ATOM 5191 C CA . ASN B 1 287 ? 19.378 -20.324 -8.378 1.00 40.99 297 ASN B CA 1
ATOM 5192 C C . ASN B 1 287 ? 20.567 -20.398 -7.424 1.00 40.71 297 ASN B C 1
ATOM 5193 O O . ASN B 1 287 ? 20.846 -21.459 -6.872 1.00 41.78 297 ASN B O 1
ATOM 5198 N N . GLU B 1 288 ? 21.256 -19.274 -7.227 1.00 38.82 298 GLU B N 1
ATOM 5199 C CA . GLU B 1 288 ? 22.319 -19.184 -6.231 1.00 39.05 298 GLU B CA 1
ATOM 5200 C C . GLU B 1 288 ? 21.738 -18.684 -4.914 1.00 35.23 298 GLU B C 1
ATOM 5201 O O . GLU B 1 288 ? 20.858 -17.823 -4.915 1.00 29.09 298 GLU B O 1
ATOM 5207 N N . GLU B 1 289 ? 22.235 -19.212 -3.795 1.00 31.84 299 GLU B N 1
ATOM 5208 C CA . GLU B 1 289 ? 21.843 -18.704 -2.480 1.00 29.23 299 GLU B CA 1
ATOM 5209 C C . GLU B 1 289 ? 22.566 -17.397 -2.205 1.00 26.61 299 GLU B C 1
ATOM 5210 O O . GLU B 1 289 ? 23.685 -17.219 -2.652 1.00 25.10 299 GLU B O 1
ATOM 5216 N N . PRO B 1 290 ? 21.934 -16.476 -1.447 1.00 25.55 300 PRO B N 1
ATOM 5217 C CA . PRO B 1 290 ? 20.674 -16.610 -0.740 1.00 23.14 300 PRO B CA 1
ATOM 5218 C C . PRO B 1 290 ? 19.448 -16.202 -1.580 1.00 23.81 300 PRO B C 1
ATOM 5219 O O . PRO B 1 290 ? 18.313 -16.202 -1.067 1.00 20.90 300 PRO B O 1
ATOM 5223 N N . VAL B 1 291 ? 19.664 -15.883 -2.855 1.00 24.18 301 VAL B N 1
ATOM 5224 C CA . VAL B 1 291 ? 18.571 -15.377 -3.690 1.00 24.44 301 VAL B CA 1
ATOM 5225 C C . VAL B 1 291 ? 17.503 -16.448 -3.870 1.00 22.19 301 VAL B C 1
ATOM 5226 O O . VAL B 1 291 ? 16.310 -16.174 -3.711 1.00 19.77 301 VAL B O 1
ATOM 5230 N N . ALA B 1 292 ? 17.932 -17.667 -4.166 1.00 23.42 302 ALA B N 1
ATOM 5231 C CA . ALA B 1 292 ? 16.991 -18.726 -4.500 1.00 24.27 302 ALA B CA 1
ATOM 5232 C C . ALA B 1 292 ? 16.028 -18.961 -3.327 1.00 24.57 302 ALA B C 1
ATOM 5233 O O . ALA B 1 292 ? 14.809 -18.937 -3.511 1.00 24.51 302 ALA B O 1
ATOM 5235 N N . SER B 1 293 ? 16.556 -19.120 -2.117 1.00 25.12 303 SER B N 1
ATOM 5236 C CA . SER B 1 293 ? 15.692 -19.335 -0.936 1.00 27.68 303 SER B CA 1
ATOM 5237 C C . SER B 1 293 ? 14.837 -18.110 -0.616 1.00 23.15 303 SER B C 1
ATOM 5238 O O . SER B 1 293 ? 13.670 -18.233 -0.232 1.00 22.39 303 SER B O 1
ATOM 5241 N N . THR B 1 294 ? 15.395 -16.922 -0.803 1.00 24.32 304 THR B N 1
ATOM 5242 C CA . THR B 1 294 ? 14.629 -15.691 -0.610 1.00 22.09 304 THR B CA 1
ATOM 5243 C C . THR B 1 294 ? 13.388 -15.673 -1.519 1.00 19.15 304 THR B C 1
ATOM 5244 O O . THR B 1 294 ? 12.301 -15.271 -1.106 1.00 16.07 304 THR B O 1
ATOM 5248 N N . LEU B 1 295 ? 13.553 -16.135 -2.752 1.00 20.52 305 LEU B N 1
ATOM 5249 C CA . LEU B 1 295 ? 12.471 -16.083 -3.729 1.00 18.94 305 LEU B CA 1
ATOM 5250 C C . LEU B 1 295 ? 11.345 -17.054 -3.344 1.00 19.35 305 LEU B C 1
ATOM 5251 O O . LEU B 1 295 ? 10.151 -16.758 -3.486 1.00 17.71 305 LEU B O 1
ATOM 5256 N N . LYS B 1 296 ? 11.722 -18.185 -2.785 1.00 20.50 306 LYS B N 1
ATOM 5257 C CA . LYS B 1 296 ? 10.735 -19.108 -2.234 1.00 21.47 306 LYS B CA 1
ATOM 5258 C C . LYS B 1 296 ? 9.924 -18.571 -1.034 1.00 20.49 306 LYS B C 1
ATOM 5259 O O . LYS B 1 296 ? 8.792 -19.013 -0.822 1.00 20.72 306 LYS B O 1
ATOM 5265 N N . SER B 1 297 ? 10.489 -17.633 -0.263 1.00 18.53 307 SER B N 1
ATOM 5266 C CA . SER B 1 297 ? 9.749 -16.947 0.797 1.00 18.64 307 SER B CA 1
ATOM 5267 C C . SER B 1 297 ? 8.859 -15.848 0.231 1.00 17.23 307 SER B C 1
ATOM 5268 O O . SER B 1 297 ? 7.827 -15.544 0.807 1.00 18.19 307 SER B O 1
ATOM 5271 N N . GLU B 1 298 ? 9.290 -15.272 -0.885 1.00 17.76 308 GLU B N 1
ATOM 5272 C CA . GLU B 1 298 ? 8.686 -14.102 -1.507 1.00 19.51 308 GLU B CA 1
ATOM 5273 C C . GLU B 1 298 ? 7.815 -14.467 -2.714 1.00 20.81 308 GLU B C 1
ATOM 5274 O O . GLU B 1 298 ? 7.872 -13.800 -3.754 1.00 30.17 308 GLU B O 1
ATOM 5280 N N . THR B 1 299 ? 7.019 -15.526 -2.566 1.00 18.56 309 THR B N 1
ATOM 5281 C CA . THR B 1 299 ? 6.019 -15.905 -3.552 1.00 17.01 309 THR B CA 1
ATOM 5282 C C . THR B 1 299 ? 4.738 -16.196 -2.797 1.00 19.19 309 THR B C 1
ATOM 5283 O O . THR B 1 299 ? 4.778 -16.545 -1.613 1.00 18.37 309 THR B O 1
ATOM 5287 N N . LEU B 1 300 ? 3.608 -16.009 -3.480 1.00 18.10 310 LEU B N 1
ATOM 5288 C CA . LEU B 1 300 ? 2.296 -16.418 -2.984 1.00 17.75 310 LEU B CA 1
ATOM 5289 C C . LEU B 1 300 ? 1.832 -17.725 -3.621 1.00 18.71 310 LEU B C 1
ATOM 5290 O O . LEU B 1 300 ? 0.773 -18.250 -3.282 1.00 17.06 310 LEU B O 1
ATOM 5295 N N . VAL B 1 301 ? 2.614 -18.236 -4.563 1.00 19.11 311 VAL B N 1
ATOM 5296 C CA . VAL B 1 301 ? 2.264 -19.442 -5.304 1.00 16.58 311 VAL B CA 1
ATOM 5297 C C . VAL B 1 301 ? 2.826 -20.637 -4.531 1.00 17.28 311 VAL B C 1
ATOM 5298 O O . VAL B 1 301 ? 4.043 -20.827 -4.459 1.00 17.45 311 VAL B O 1
ATOM 5302 N N . GLN B 1 302 ? 1.930 -21.410 -3.932 1.00 16.62 312 GLN B N 1
ATOM 5303 C CA . GLN B 1 302 ? 2.299 -22.535 -3.083 1.00 17.67 312 GLN B CA 1
ATOM 5304 C C . GLN B 1 302 ? 3.229 -23.501 -3.803 1.00 19.01 312 GLN B C 1
ATOM 5305 O O . GLN B 1 302 ? 4.178 -23.991 -3.197 1.00 18.87 312 GLN B O 1
ATOM 5311 N N . ALA B 1 303 ? 2.989 -23.746 -5.096 1.00 20.28 313 ALA B N 1
ATOM 5312 C CA . ALA B 1 303 ? 3.807 -24.699 -5.862 1.00 22.08 313 ALA B CA 1
ATOM 5313 C C . ALA B 1 303 ? 5.296 -24.291 -5.900 1.00 24.95 313 ALA B C 1
ATOM 5314 O O . ALA B 1 303 ? 6.157 -25.140 -6.069 1.00 27.94 313 ALA B O 1
ATOM 5316 N N . GLU B 1 304 ? 5.587 -23.005 -5.681 1.00 23.00 314 GLU B N 1
ATOM 5317 C CA . GLU B 1 304 ? 6.956 -22.486 -5.705 1.00 21.88 314 GLU B CA 1
ATOM 5318 C C . GLU B 1 304 ? 7.484 -22.151 -4.315 1.00 20.38 314 GLU B C 1
ATOM 5319 O O . GLU B 1 304 ? 8.645 -21.810 -4.167 1.00 21.62 314 GLU B O 1
ATOM 5325 N N . ALA B 1 305 ? 6.639 -22.224 -3.293 1.00 19.79 315 ALA B N 1
ATOM 5326 C CA . ALA B 1 305 ? 6.967 -21.616 -2.006 1.00 19.63 315 ALA B CA 1
ATOM 5327 C C . ALA B 1 305 ? 7.596 -22.619 -1.020 1.00 20.67 315 ALA B C 1
ATOM 5328 O O . ALA B 1 305 ? 7.382 -23.803 -1.108 1.00 20.40 315 ALA B O 1
ATOM 5330 N N . SER B 1 306 ? 8.384 -22.104 -0.094 1.00 22.60 316 SER B N 1
ATOM 5331 C CA . SER B 1 306 ? 9.050 -22.927 0.889 1.00 24.52 316 SER B CA 1
ATOM 5332 C C . SER B 1 306 ? 8.336 -22.858 2.241 1.00 23.05 316 SER B C 1
ATOM 5333 O O . SER B 1 306 ? 8.858 -23.353 3.222 1.00 23.52 316 SER B O 1
ATOM 5336 N N . TYR B 1 307 ? 7.154 -22.242 2.279 1.00 21.81 317 TYR B N 1
ATOM 5337 C CA . TYR B 1 307 ? 6.360 -22.113 3.505 1.00 20.85 317 TYR B CA 1
ATOM 5338 C C . TYR B 1 307 ? 4.915 -22.411 3.129 1.00 20.63 317 TYR B C 1
ATOM 5339 O O . TYR B 1 307 ? 4.601 -22.441 1.956 1.00 20.08 317 TYR B O 1
ATOM 5348 N N . THR B 1 308 ? 4.041 -22.676 4.101 1.00 21.39 318 THR B N 1
ATOM 5349 C CA . THR B 1 308 ? 2.626 -22.950 3.789 1.00 21.32 318 THR B CA 1
ATOM 5350 C C . THR B 1 308 ? 1.910 -21.614 3.610 1.00 19.05 318 THR B C 1
ATOM 5351 O O . THR B 1 308 ? 1.794 -20.840 4.552 1.00 17.67 318 THR B O 1
ATOM 5355 N N . VAL B 1 309 ? 1.469 -21.333 2.385 1.00 17.34 319 VAL B N 1
ATOM 5356 C CA . VAL B 1 309 ? 0.886 -20.036 2.070 1.00 17.87 319 VAL B CA 1
ATOM 5357 C C . VAL B 1 309 ? -0.504 -19.907 2.691 1.00 18.19 319 VAL B C 1
ATOM 5358 O O . VAL B 1 309 ? -1.363 -20.771 2.483 1.00 19.24 319 VAL B O 1
ATOM 5362 N N . PRO B 1 310 ? -0.729 -18.837 3.473 1.00 17.81 320 PRO B N 1
ATOM 5363 C CA . PRO B 1 310 ? -2.060 -18.631 4.041 1.00 17.24 320 PRO B CA 1
ATOM 5364 C C . PRO B 1 310 ? -3.143 -18.529 2.974 1.00 18.25 320 PRO B C 1
ATOM 5365 O O . PRO B 1 310 ? -2.873 -18.139 1.833 1.00 17.26 320 PRO B O 1
ATOM 5369 N N . VAL B 1 311 ? -4.349 -18.910 3.354 1.00 19.02 321 VAL B N 1
ATOM 5370 C CA . VAL B 1 311 ? -5.501 -18.849 2.485 1.00 21.23 321 VAL B CA 1
ATOM 5371 C C . VAL B 1 311 ? -6.561 -18.018 3.209 1.00 21.60 321 VAL B C 1
ATOM 5372 O O . VAL B 1 311 ? -7.414 -18.559 3.916 1.00 21.87 321 VAL B O 1
ATOM 5376 N N . PRO B 1 312 ? -6.501 -16.697 3.038 1.00 20.50 322 PRO B N 1
ATOM 5377 C CA . PRO B 1 312 ? -7.527 -15.802 3.593 1.00 21.78 322 PRO B CA 1
ATOM 5378 C C . PRO B 1 312 ? -8.948 -16.205 3.173 1.00 22.14 322 PRO B C 1
ATOM 5379 O O . PRO B 1 312 ? -9.174 -16.622 2.029 1.00 21.42 322 PRO B O 1
ATOM 5383 N N . LYS B 1 313 ? -9.889 -16.137 4.108 1.00 23.14 323 LYS B N 1
ATOM 5384 C CA . LYS B 1 313 ? -11.231 -16.629 3.851 1.00 23.28 323 LYS B CA 1
ATOM 5385 C C . LYS B 1 313 ? -12.220 -15.513 3.537 1.00 22.33 323 LYS B C 1
ATOM 5386 O O . LYS B 1 313 ? -13.293 -15.794 3.048 1.00 23.94 323 LYS B O 1
ATOM 5392 N N . PHE B 1 314 ? -11.862 -14.256 3.818 1.00 21.00 324 PHE B N 1
ATOM 5393 C CA . PHE B 1 314 ? -12.770 -13.133 3.605 1.00 21.19 324 PHE B CA 1
ATOM 5394 C C . PHE B 1 314 ? -13.018 -12.819 2.108 1.00 20.87 324 PHE B C 1
ATOM 5395 O O . PHE B 1 314 ? -12.277 -13.291 1.240 1.00 20.78 324 PHE B O 1
ATOM 5403 N N . PRO B 1 315 ? -14.073 -12.036 1.802 1.00 19.63 325 PRO B N 1
ATOM 5404 C CA . PRO B 1 315 ? -14.375 -11.826 0.396 1.00 20.10 325 PRO B CA 1
ATOM 5405 C C . PRO B 1 315 ? -13.231 -11.164 -0.374 1.00 18.79 325 PRO B C 1
ATOM 5406 O O . PRO B 1 315 ? -12.682 -10.145 0.072 1.00 19.72 325 PRO B O 1
ATOM 5410 N N . ARG B 1 316 ? -12.854 -11.739 -1.508 1.00 17.38 326 ARG B N 1
ATOM 5411 C CA . ARG B 1 316 ? -11.874 -11.071 -2.369 1.00 16.82 326 ARG B CA 1
ATOM 5412 C C . ARG B 1 316 ? -12.379 -10.884 -3.788 1.00 16.87 326 ARG B C 1
ATOM 5413 O O . ARG B 1 316 ? -13.218 -11.664 -4.283 1.00 20.51 326 ARG B O 1
ATOM 5421 N N . PHE B 1 317 ? -11.915 -9.804 -4.400 1.00 15.94 327 PHE B N 1
ATOM 5422 C CA . PHE B 1 317 ? -12.195 -9.492 -5.805 1.00 16.72 327 PHE B CA 1
ATOM 5423 C C . PHE B 1 317 ? -10.863 -9.254 -6.483 1.00 15.38 327 PHE B C 1
ATOM 5424 O O . PHE B 1 317 ? -10.180 -8.277 -6.189 1.00 15.05 327 PHE B O 1
ATOM 5432 N N . ILE B 1 318 ? -10.477 -10.180 -7.363 1.00 15.75 328 ILE B N 1
ATOM 5433 C CA . ILE B 1 318 ? -9.192 -10.122 -8.045 1.00 15.46 328 ILE B CA 1
ATOM 5434 C C . ILE B 1 318 ? -9.428 -10.065 -9.559 1.00 18.32 328 ILE B C 1
ATOM 5435 O O . ILE B 1 318 ? -10.227 -10.846 -10.098 1.00 19.29 328 ILE B O 1
ATOM 5440 N N . TRP B 1 319 ? -8.751 -9.142 -10.247 1.00 18.01 329 TRP B N 1
ATOM 5441 C CA . TRP B 1 319 ? -8.808 -9.118 -11.711 1.00 18.34 329 TRP B CA 1
ATOM 5442 C C . TRP B 1 319 ? -7.432 -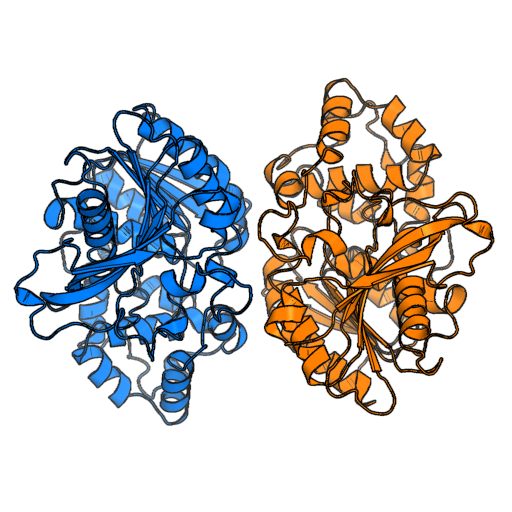9.100 -12.364 1.00 18.71 329 TRP B C 1
ATOM 5443 O O . TRP B 1 319 ? -6.445 -8.762 -11.723 1.00 19.15 329 TRP B O 1
ATOM 5454 N N . HIS B 1 320 ? -7.381 -9.512 -13.631 1.00 17.62 330 HIS B N 1
ATOM 5455 C CA . HIS B 1 320 ? -6.137 -9.519 -14.400 1.00 18.27 330 HIS B CA 1
ATOM 5456 C C . HIS B 1 320 ? -6.401 -9.401 -15.889 1.00 18.17 330 HIS B C 1
ATOM 5457 O O . HIS B 1 320 ? -7.361 -9.970 -16.406 1.00 18.73 330 HIS B O 1
ATOM 5464 N N . ALA B 1 321 ? -5.541 -8.641 -16.568 1.00 18.50 331 ALA B N 1
ATOM 5465 C CA . ALA B 1 321 ? -5.517 -8.604 -18.023 1.00 18.43 331 ALA B CA 1
ATOM 5466 C C . ALA B 1 321 ? -5.037 -9.936 -18.561 1.00 18.20 331 ALA B C 1
ATOM 5467 O O . ALA B 1 321 ? -3.922 -10.386 -18.246 1.00 17.34 331 ALA B O 1
ATOM 5469 N N . LEU B 1 322 ? -5.839 -10.545 -19.413 1.00 16.65 332 LEU B N 1
ATOM 5470 C CA . LEU B 1 322 ? -5.420 -11.771 -20.068 1.00 18.68 332 LEU B CA 1
ATOM 5471 C C . LEU B 1 322 ? -4.158 -11.541 -20.906 1.00 18.10 332 LEU B C 1
ATOM 5472 O O . LEU B 1 322 ? -3.309 -12.406 -20.996 1.00 22.00 332 LEU B O 1
ATOM 5477 N N . LEU B 1 323 ? -4.013 -10.356 -21.479 1.00 18.01 333 LEU B N 1
ATOM 5478 C CA . LEU B 1 323 ? -2.867 -10.041 -22.319 1.00 18.82 333 LEU B CA 1
ATOM 5479 C C . LEU B 1 323 ? -1.804 -9.214 -21.585 1.00 17.82 333 LEU B C 1
ATOM 5480 O O . LEU B 1 323 ? -1.085 -8.444 -22.219 1.00 18.11 333 LEU B O 1
ATOM 5485 N N . ASP B 1 324 ? -1.700 -9.368 -20.264 1.00 16.67 334 ASP B N 1
ATOM 5486 C CA . ASP B 1 324 ? -0.815 -8.507 -19.463 1.00 16.91 334 ASP B CA 1
ATOM 5487 C C . ASP B 1 324 ? 0.632 -8.682 -19.945 1.00 17.65 334 ASP B C 1
ATOM 5488 O O . ASP B 1 324 ? 1.137 -9.791 -20.028 1.00 18.86 334 ASP B O 1
ATOM 5493 N N . GLU B 1 325 ? 1.253 -7.575 -20.326 1.00 17.34 335 GLU B N 1
ATOM 5494 C CA . GLU B 1 325 ? 2.583 -7.577 -20.904 1.00 17.06 335 GLU B CA 1
ATOM 5495 C C . GLU B 1 325 ? 3.633 -7.208 -19.862 1.00 17.98 335 GLU B C 1
ATOM 5496 O O . GLU B 1 325 ? 4.818 -7.092 -20.178 1.00 16.77 335 GLU B O 1
ATOM 5502 N N . ILE B 1 326 ? 3.182 -7.023 -18.619 1.00 15.48 336 ILE B N 1
ATOM 5503 C CA . ILE B 1 326 ? 4.035 -6.558 -17.524 1.00 16.08 336 ILE B CA 1
ATOM 5504 C C . ILE B 1 326 ? 4.090 -7.527 -16.352 1.00 16.31 336 ILE B C 1
ATOM 5505 O O . ILE B 1 326 ? 5.178 -7.847 -15.865 1.00 16.59 336 ILE B O 1
ATOM 5510 N N . VAL B 1 327 ? 2.912 -7.958 -15.893 1.00 16.45 337 VAL B N 1
ATOM 5511 C CA . VAL B 1 327 ? 2.762 -8.892 -14.783 1.00 15.23 337 VAL B CA 1
ATOM 5512 C C . VAL B 1 327 ? 2.043 -10.142 -15.281 1.00 14.72 337 VAL B C 1
ATOM 5513 O O . VAL B 1 327 ? 0.936 -10.024 -15.767 1.00 15.80 337 VAL B O 1
ATOM 5517 N N . PRO B 1 328 ? 2.668 -11.340 -15.175 1.00 14.65 338 PRO B N 1
ATOM 5518 C CA . PRO B 1 328 ? 2.129 -12.508 -15.894 1.00 14.59 338 PRO B CA 1
ATOM 5519 C C . PRO B 1 328 ? 0.796 -13.010 -15.368 1.00 13.64 338 PRO B C 1
ATOM 5520 O O . PRO B 1 328 ? 0.637 -13.178 -14.186 1.00 15.55 338 PRO B O 1
ATOM 5524 N N . PHE B 1 329 ? -0.152 -13.228 -16.262 1.00 13.98 339 PHE B N 1
ATOM 5525 C CA . PHE B 1 329 ? -1.484 -13.716 -15.899 1.00 14.92 339 PHE B CA 1
ATOM 5526 C C . PHE B 1 329 ? -1.393 -15.080 -15.224 1.00 14.77 339 PHE B C 1
ATOM 5527 O O . PHE B 1 329 ? -2.085 -15.320 -14.238 1.00 13.02 339 PHE B O 1
ATOM 5535 N N . HIS B 1 330 ? -0.519 -15.951 -15.734 1.00 16.65 340 HIS B N 1
ATOM 5536 C CA . HIS B 1 330 ? -0.529 -17.366 -15.295 1.00 18.69 340 HIS B CA 1
ATOM 5537 C C . HIS B 1 330 ? -0.204 -17.539 -13.817 1.00 17.23 340 HIS B C 1
ATOM 5538 O O . HIS B 1 330 ? -0.736 -18.444 -13.170 1.00 16.67 340 HIS B O 1
ATOM 5545 N N . SER B 1 331 ? 0.658 -16.688 -13.278 1.00 17.31 341 SER B N 1
ATOM 5546 C CA . SER B 1 331 ? 1.064 -16.824 -11.888 1.00 18.97 341 SER B CA 1
ATOM 5547 C C . SER B 1 331 ? -0.088 -16.374 -10.992 1.00 18.29 341 SER B C 1
ATOM 5548 O O . SER B 1 331 ? -0.363 -16.978 -9.962 1.00 18.68 341 SER B O 1
ATOM 5551 N N . ALA B 1 332 ? -0.793 -15.350 -11.424 1.00 16.46 342 ALA B N 1
ATOM 5552 C CA . ALA B 1 332 ? -1.939 -14.859 -10.687 1.00 18.16 342 ALA B CA 1
ATOM 5553 C C . ALA B 1 332 ? -3.098 -15.864 -10.752 1.00 17.22 342 ALA B C 1
ATOM 5554 O O . ALA B 1 332 ? -3.749 -16.119 -9.736 1.00 15.33 342 ALA B O 1
ATOM 5556 N N . ALA B 1 333 ? -3.302 -16.471 -11.931 1.00 16.25 343 ALA B N 1
ATOM 5557 C CA . ALA B 1 333 ? -4.343 -17.456 -12.114 1.00 16.07 343 ALA B CA 1
ATOM 5558 C C . ALA B 1 333 ? -4.041 -18.705 -11.288 1.00 16.06 343 ALA B C 1
ATOM 5559 O O . ALA B 1 333 ? -4.941 -19.251 -10.647 1.00 17.98 343 ALA B O 1
ATOM 5561 N N . THR B 1 334 ? -2.780 -19.134 -11.266 1.00 15.48 344 THR B N 1
ATOM 5562 C CA . THR B 1 334 ? -2.358 -20.240 -10.393 1.00 16.50 344 THR B CA 1
ATOM 5563 C C . THR B 1 334 ? -2.602 -19.932 -8.905 1.00 16.37 344 THR B C 1
ATOM 5564 O O . THR B 1 334 ? -3.183 -20.744 -8.206 1.00 16.38 344 THR B O 1
ATOM 5568 N N . TYR B 1 335 ? -2.181 -18.756 -8.437 1.00 16.47 345 TYR B N 1
ATOM 5569 C CA . TYR B 1 335 ? -2.498 -18.324 -7.076 1.00 16.10 345 TYR B CA 1
ATOM 5570 C C . TYR B 1 335 ? -3.987 -18.504 -6.770 1.00 17.46 345 TYR B C 1
ATOM 5571 O O . TYR B 1 335 ? -4.362 -19.092 -5.761 1.00 19.02 345 TYR B O 1
ATOM 5580 N N . VAL B 1 336 ? -4.833 -18.011 -7.667 1.00 17.35 346 VAL B N 1
ATOM 5581 C CA . VAL B 1 336 ? -6.279 -18.079 -7.477 1.00 17.82 346 VAL B CA 1
ATOM 5582 C C . VAL B 1 336 ? -6.784 -19.507 -7.433 1.00 19.51 346 VAL B C 1
ATOM 5583 O O . VAL B 1 336 ? -7.590 -19.860 -6.563 1.00 19.57 346 VAL B O 1
ATOM 5587 N N . LYS B 1 337 ? -6.330 -20.333 -8.365 1.00 19.81 347 LYS B N 1
ATOM 5588 C CA . LYS B 1 337 ? -6.754 -21.725 -8.377 1.00 21.90 347 LYS B CA 1
ATOM 5589 C C . LYS B 1 337 ? -6.366 -22.429 -7.066 1.00 21.15 347 LYS B C 1
ATOM 5590 O O . LYS B 1 337 ? -7.169 -23.175 -6.492 1.00 25.23 347 LYS B O 1
ATOM 5596 N N . GLU B 1 338 ? -5.145 -22.210 -6.602 1.00 19.31 348 GLU B N 1
ATOM 5597 C CA . GLU B 1 338 ? -4.665 -22.857 -5.366 1.00 20.80 348 GLU B CA 1
ATOM 5598 C C . GLU B 1 338 ? -5.485 -22.431 -4.137 1.00 19.62 348 GLU B C 1
ATOM 5599 O O . GLU B 1 338 ? -5.840 -23.255 -3.283 1.00 19.48 348 GLU B O 1
ATOM 5605 N N . GLN B 1 339 ? -5.754 -21.134 -4.055 1.00 18.58 349 GLN B N 1
ATOM 5606 C CA . GLN B 1 339 ? -6.482 -20.552 -2.924 1.00 18.70 349 GLN B CA 1
ATOM 5607 C C . GLN B 1 339 ? -7.906 -21.090 -2.880 1.00 19.70 349 GLN B C 1
ATOM 5608 O O . GLN B 1 339 ? -8.422 -21.437 -1.805 1.00 21.33 349 GLN B O 1
ATOM 5614 N N . CYS B 1 340 ? -8.528 -21.176 -4.053 1.00 19.86 350 CYS B N 1
ATOM 5615 C CA . CYS B 1 340 ? -9.875 -21.703 -4.173 1.00 21.83 350 CYS B CA 1
ATOM 5616 C C . CYS B 1 340 ? -9.975 -23.174 -3.752 1.00 24.11 350 CYS B C 1
ATOM 5617 O O . CYS B 1 340 ? -10.971 -23.580 -3.166 1.00 24.82 350 CYS B O 1
ATOM 5620 N N . SER B 1 341 ? -8.948 -23.968 -4.047 1.00 24.01 351 SER B N 1
ATOM 5621 C CA . SER B 1 341 ? -8.966 -25.385 -3.700 1.00 25.76 351 SER B CA 1
ATOM 5622 C C . SER B 1 341 ? -8.817 -25.587 -2.180 1.00 26.24 351 SER B C 1
ATOM 5623 O O . SER B 1 341 ? -9.048 -26.678 -1.659 1.00 25.09 351 SER B O 1
ATOM 5626 N N . LYS B 1 342 ? -8.402 -24.523 -1.496 1.00 26.65 352 LYS B N 1
ATOM 5627 C CA . LYS B 1 342 ? -8.266 -24.489 -0.054 1.00 27.99 352 LYS B CA 1
ATOM 5628 C C . LYS B 1 342 ? -9.292 -23.620 0.662 1.00 25.27 352 LYS B C 1
ATOM 5629 O O . LYS B 1 342 ? -9.088 -23.248 1.807 1.00 25.94 352 LYS B O 1
ATOM 5635 N N . GLY B 1 343 ? -10.393 -23.295 0.005 1.00 23.69 353 GLY B N 1
ATOM 5636 C CA . GLY B 1 343 ? -11.510 -22.627 0.688 1.00 23.05 353 GLY B CA 1
ATOM 5637 C C . GLY B 1 343 ? -11.615 -21.127 0.592 1.00 20.82 353 GLY B C 1
ATOM 5638 O O . GLY B 1 343 ? -12.436 -20.528 1.284 1.00 20.77 353 GLY B O 1
ATOM 5639 N N . ALA B 1 344 ? -10.820 -20.503 -0.270 1.00 19.66 354 ALA B N 1
ATOM 5640 C CA . ALA B 1 344 ? -10.861 -19.049 -0.395 1.00 18.32 354 ALA B CA 1
ATOM 5641 C C . ALA B 1 344 ? -12.187 -18.588 -0.980 1.00 18.78 354 ALA B C 1
ATOM 5642 O O . ALA B 1 344 ? -12.981 -19.394 -1.456 1.00 21.61 354 ALA B O 1
ATOM 5644 N N . ASP B 1 345 ? -12.431 -17.291 -0.913 1.00 18.76 355 ASP B N 1
ATOM 5645 C CA . ASP B 1 345 ? -13.582 -16.663 -1.548 1.00 19.33 355 ASP B CA 1
ATOM 5646 C C . ASP B 1 345 ? -13.104 -15.560 -2.524 1.00 17.50 355 ASP B C 1
ATOM 5647 O O . ASP B 1 345 ? -13.065 -14.377 -2.182 1.00 17.49 355 ASP B O 1
ATOM 5652 N N . ILE B 1 346 ? -12.747 -15.965 -3.728 1.00 16.77 356 ILE B N 1
ATOM 5653 C CA . ILE B 1 346 ? -12.193 -15.047 -4.721 1.00 16.93 356 ILE B CA 1
ATOM 5654 C C . ILE B 1 346 ? -13.150 -14.942 -5.900 1.00 18.68 356 ILE B C 1
ATOM 5655 O O . ILE B 1 346 ? -13.437 -15.933 -6.589 1.00 18.74 356 ILE B O 1
ATOM 5660 N N . ASN B 1 347 ? -13.642 -13.722 -6.094 1.00 18.88 357 ASN B N 1
ATOM 5661 C CA . ASN B 1 347 ? -14.413 -13.323 -7.255 1.00 19.04 357 ASN B CA 1
ATOM 5662 C C . ASN B 1 347 ? -13.412 -12.974 -8.360 1.00 18.83 357 ASN B C 1
ATOM 5663 O O . ASN B 1 347 ? -12.818 -11.897 -8.336 1.00 17.66 357 ASN B O 1
ATOM 5668 N N . TRP B 1 348 ? -13.201 -13.909 -9.296 1.00 18.27 358 TRP B N 1
ATOM 5669 C CA . TRP B 1 348 ? -12.088 -13.846 -10.276 1.00 18.78 358 TRP B CA 1
ATOM 5670 C C . TRP B 1 348 ? -12.569 -13.285 -11.617 1.00 19.56 358 TRP B C 1
ATOM 5671 O O . TRP B 1 348 ? -13.510 -13.805 -12.224 1.00 18.62 358 TRP B O 1
ATOM 5682 N N . ASN B 1 349 ? -11.915 -12.215 -12.060 1.00 19.47 359 ASN B N 1
ATOM 5683 C CA . ASN B 1 349 ? -12.361 -11.453 -13.213 1.00 20.14 359 ASN B CA 1
ATOM 5684 C C . ASN B 1 349 ? -11.253 -11.308 -14.254 1.00 19.06 359 ASN B C 1
ATOM 5685 O O . ASN B 1 349 ? -10.258 -10.630 -14.024 1.00 17.90 359 ASN B O 1
ATOM 5690 N N . VAL B 1 350 ? -11.439 -11.956 -15.399 1.00 20.15 360 VAL B N 1
ATOM 5691 C CA . VAL B 1 350 ? -10.435 -11.996 -16.452 1.00 20.33 360 VAL B CA 1
ATOM 5692 C C . VAL B 1 350 ? -10.879 -11.050 -17.578 1.00 21.15 360 VAL B C 1
ATOM 5693 O O . VAL B 1 350 ? -11.995 -11.152 -18.049 1.00 17.95 360 VAL B O 1
ATOM 5697 N N . TYR B 1 351 ? -10.021 -10.091 -17.932 1.00 22.29 361 TYR B N 1
ATOM 5698 C CA . TYR B 1 351 ? -10.294 -9.111 -18.977 1.00 23.31 361 TYR B CA 1
ATOM 5699 C C . TYR B 1 351 ? -9.524 -9.471 -20.249 1.00 23.45 361 TYR B C 1
ATOM 5700 O O . TYR B 1 351 ? -8.346 -9.174 -20.361 1.00 21.91 361 TYR B O 1
ATOM 5709 N N . SER B 1 352 ? -10.211 -10.094 -21.204 1.00 23.63 362 SER B N 1
ATOM 5710 C CA . SER B 1 352 ? -9.612 -10.601 -22.446 1.00 25.84 362 SER B CA 1
ATOM 5711 C C . SER B 1 352 ? -9.278 -9.522 -23.500 1.00 28.86 362 SER B C 1
ATOM 5712 O O . SER B 1 352 ? -8.552 -9.788 -24.476 1.00 32.29 362 SER B O 1
ATOM 5715 N N . PHE B 1 353 ? -9.813 -8.326 -23.288 1.00 26.20 363 PHE B N 1
ATOM 5716 C CA . PHE B 1 353 ? -9.699 -7.185 -24.206 1.00 32.69 363 PHE B CA 1
ATOM 5717 C C . PHE B 1 353 ? -8.639 -6.178 -23.764 1.00 34.45 363 PHE B C 1
ATOM 5718 O O . PHE B 1 353 ? -8.476 -5.140 -24.399 1.00 41.81 363 PHE B O 1
ATOM 5726 N N . ALA B 1 354 ? -7.961 -6.447 -22.650 1.00 33.66 364 ALA B N 1
ATOM 5727 C CA . ALA B 1 354 ? -7.072 -5.456 -22.058 1.00 29.80 364 ALA B CA 1
ATOM 5728 C C . ALA B 1 354 ? -5.651 -5.969 -21.932 1.00 26.55 364 ALA B C 1
ATOM 5729 O O . ALA B 1 354 ? -5.402 -7.184 -21.909 1.00 28.32 364 ALA B O 1
ATOM 5731 N N . GLU B 1 355 ? -4.729 -5.016 -21.843 1.00 24.84 365 GLU B N 1
ATOM 5732 C CA . GLU B 1 355 ? -3.374 -5.270 -21.373 1.00 23.41 365 GLU B CA 1
ATOM 5733 C C . GLU B 1 355 ? -3.219 -4.632 -19.983 1.00 20.60 365 GLU B C 1
ATOM 5734 O O . GLU B 1 355 ? -4.210 -4.275 -19.350 1.00 17.14 365 GLU B O 1
ATOM 5740 N N . HIS B 1 356 ? -1.992 -4.504 -19.499 1.00 19.99 366 HIS B N 1
ATOM 5741 C CA . HIS B 1 356 ? -1.765 -4.036 -18.120 1.00 19.27 366 HIS B CA 1
ATOM 5742 C C . HIS B 1 356 ? -2.461 -2.731 -17.754 1.00 19.43 366 HIS B C 1
ATOM 5743 O O . HIS B 1 356 ? -3.135 -2.624 -16.726 1.00 17.02 366 HIS B O 1
ATOM 5750 N N . ILE B 1 357 ? -2.233 -1.713 -18.560 1.00 22.14 367 ILE B N 1
ATOM 5751 C CA . ILE B 1 357 ? -2.651 -0.377 -18.206 1.00 25.00 367 ILE B CA 1
ATOM 5752 C C . ILE B 1 357 ? -4.162 -0.256 -18.385 1.00 24.38 367 ILE B C 1
ATOM 5753 O O . ILE B 1 357 ? -4.842 0.307 -17.533 1.00 28.89 367 ILE B O 1
ATOM 5758 N N . SER B 1 358 ? -4.700 -0.816 -19.464 1.00 24.35 368 SER B N 1
ATOM 5759 C CA . SER B 1 358 ? -6.142 -0.729 -19.696 1.00 24.77 368 SER B CA 1
ATOM 5760 C C . SER B 1 358 ? -6.930 -1.574 -18.683 1.00 24.44 368 SER B C 1
ATOM 5761 O O . SER B 1 358 ? -8.068 -1.232 -18.335 1.00 22.78 368 SER B O 1
ATOM 5764 N N . ALA B 1 359 ? -6.313 -2.629 -18.145 1.00 21.95 369 ALA B N 1
ATOM 5765 C CA . ALA B 1 359 ? -6.947 -3.373 -17.052 1.00 21.17 369 ALA B CA 1
ATOM 5766 C C . ALA B 1 359 ? -7.093 -2.549 -15.773 1.00 21.29 369 ALA B C 1
ATOM 5767 O O . ALA B 1 359 ? -8.045 -2.738 -15.024 1.00 24.79 369 ALA B O 1
ATOM 5769 N N . GLU B 1 360 ? -6.149 -1.660 -15.498 1.00 21.49 370 GLU B N 1
ATOM 5770 C CA . GLU B 1 360 ? -6.271 -0.740 -14.353 1.00 22.99 370 GLU B CA 1
ATOM 5771 C C . GLU B 1 360 ? -7.496 0.171 -14.536 1.00 25.87 370 GLU B C 1
ATOM 5772 O O . GLU B 1 360 ? -8.271 0.405 -13.621 1.00 25.75 370 GLU B O 1
ATOM 5778 N N . LEU B 1 361 ? -7.652 0.661 -15.754 1.00 24.08 371 LEU B N 1
ATOM 5779 C CA . LEU B 1 361 ? -8.660 1.634 -16.095 1.00 25.00 371 LEU B CA 1
ATOM 5780 C C . LEU B 1 361 ? -10.067 1.042 -16.018 1.00 24.27 371 LEU B C 1
ATOM 5781 O O . LEU B 1 361 ? -10.970 1.627 -15.409 1.00 22.13 371 LEU B O 1
ATOM 5786 N N . PHE B 1 362 ? -10.244 -0.121 -16.638 1.00 20.48 372 PHE B N 1
ATOM 5787 C CA . PHE B 1 362 ? -11.552 -0.741 -16.768 1.00 21.62 372 PHE B CA 1
ATOM 5788 C C . PHE B 1 362 ? -11.949 -1.657 -15.607 1.00 22.69 372 PHE B C 1
ATOM 5789 O O . PHE B 1 362 ? -13.098 -2.085 -15.533 1.00 25.10 372 PHE B O 1
ATOM 5797 N N . GLY B 1 363 ? -11.009 -1.960 -14.724 1.00 21.03 373 GLY B N 1
ATOM 5798 C CA . GLY B 1 363 ? -11.300 -2.717 -13.508 1.00 23.12 373 GLY B CA 1
ATOM 5799 C C . GLY B 1 363 ? -11.684 -1.822 -12.344 1.00 22.01 373 GLY B C 1
ATOM 5800 O O . GLY B 1 363 ? -12.199 -2.300 -11.338 1.00 19.47 373 GLY B O 1
ATOM 5801 N N . LEU B 1 364 ? -11.467 -0.519 -12.503 1.00 24.03 374 LEU B N 1
ATOM 5802 C CA . LEU B 1 364 ? -11.599 0.438 -11.408 1.00 26.13 374 LEU B CA 1
ATOM 5803 C C . LEU B 1 364 ? -13.028 0.461 -10.880 1.00 26.14 374 LEU B C 1
ATOM 5804 O O . LEU B 1 364 ? -13.261 0.207 -9.694 1.00 25.01 374 LEU B O 1
ATOM 5809 N N . LEU B 1 365 ? -13.980 0.734 -11.768 1.00 24.25 375 LEU B N 1
ATOM 5810 C CA . LEU B 1 365 ? -15.383 0.799 -11.386 1.00 25.54 375 LEU B CA 1
ATOM 5811 C C . LEU B 1 365 ? -15.931 -0.561 -10.954 1.00 23.34 375 LEU B C 1
ATOM 5812 O O . LEU B 1 365 ? -16.646 -0.643 -9.958 1.00 21.90 375 LEU B O 1
ATOM 5817 N N . PRO B 1 366 ? -15.603 -1.635 -11.687 1.00 22.33 376 PRO B N 1
ATOM 5818 C CA . PRO B 1 366 ? -16.044 -2.927 -11.145 1.00 22.19 376 PRO B CA 1
ATOM 5819 C C . PRO B 1 366 ? -15.523 -3.208 -9.722 1.00 20.87 376 PRO B C 1
ATOM 5820 O O . PRO B 1 366 ? -16.279 -3.636 -8.836 1.00 20.50 376 PRO B O 1
ATOM 5824 N N . GLY B 1 367 ? -14.258 -2.920 -9.496 1.00 19.57 377 GLY B N 1
ATOM 5825 C CA . GLY B 1 367 ? -13.643 -3.131 -8.185 1.00 21.45 377 GLY B CA 1
ATOM 5826 C C . GLY B 1 367 ? -14.234 -2.262 -7.097 1.00 22.37 377 GLY B C 1
ATOM 5827 O O . GLY B 1 367 ? -14.499 -2.743 -5.994 1.00 21.72 377 GLY B O 1
ATOM 5828 N N . LEU B 1 368 ? -14.487 -0.998 -7.414 1.00 24.90 378 LEU B N 1
ATOM 5829 C CA . LEU B 1 368 ? -15.133 -0.090 -6.460 1.00 29.21 378 LEU B CA 1
ATOM 5830 C C . LEU B 1 368 ? -16.593 -0.454 -6.188 1.00 28.19 378 LEU B C 1
ATOM 5831 O O . LEU B 1 368 ? -17.011 -0.455 -5.036 1.00 27.91 378 LEU B O 1
ATOM 5836 N N . ASP B 1 369 ? -17.357 -0.753 -7.243 1.00 28.28 379 ASP B N 1
ATOM 5837 C CA . ASP B 1 369 ? -18.734 -1.243 -7.095 1.00 26.39 379 ASP B CA 1
ATOM 5838 C C . ASP B 1 369 ? -18.770 -2.455 -6.169 1.00 24.04 379 ASP B C 1
ATOM 5839 O O . ASP B 1 369 ? -19.670 -2.581 -5.361 1.00 22.92 379 ASP B O 1
ATOM 5844 N N . TRP B 1 370 ? -17.790 -3.346 -6.300 1.00 22.15 380 TRP B N 1
ATOM 5845 C CA . TRP B 1 370 ? -17.803 -4.596 -5.537 1.00 20.99 380 TRP B CA 1
ATOM 5846 C C . TRP B 1 370 ? -17.483 -4.327 -4.087 1.00 21.43 380 TRP B C 1
ATOM 5847 O O . TRP B 1 370 ? -18.090 -4.908 -3.188 1.00 21.11 380 TRP B O 1
ATOM 5858 N N . LEU B 1 371 ? -16.531 -3.427 -3.870 1.00 22.47 381 LEU B N 1
ATOM 5859 C CA . LEU B 1 371 ? -16.075 -3.098 -2.531 1.00 26.07 381 LEU B CA 1
ATOM 5860 C C . LEU B 1 371 ? -17.220 -2.425 -1.763 1.00 24.92 381 LEU B C 1
ATOM 5861 O O . LEU B 1 371 ? -17.419 -2.709 -0.587 1.00 24.60 381 LEU B O 1
ATOM 5866 N N . ASN B 1 372 ? -17.958 -1.552 -2.443 1.00 24.25 382 ASN B N 1
ATOM 5867 C CA . ASN B 1 372 ? -19.171 -0.934 -1.901 1.00 28.19 382 ASN B CA 1
ATOM 5868 C C . ASN B 1 372 ? -20.216 -1.969 -1.444 1.00 27.85 382 ASN B C 1
ATOM 5869 O O . ASN B 1 372 ? -20.852 -1.793 -0.408 1.00 31.50 382 ASN B O 1
ATOM 5874 N N . LYS B 1 373 ? -20.398 -3.036 -2.221 1.00 27.58 383 LYS B N 1
ATOM 5875 C CA . LYS B 1 373 ? -21.264 -4.143 -1.798 1.00 27.03 383 LYS B CA 1
ATOM 5876 C C . LYS B 1 373 ? -20.649 -4.846 -0.574 1.00 26.38 383 LYS B C 1
ATOM 5877 O O . LYS B 1 373 ? -21.354 -5.181 0.377 1.00 25.05 383 LYS B O 1
ATOM 5883 N N . ALA B 1 374 ? -19.335 -5.074 -0.617 1.00 24.10 384 ALA B N 1
ATOM 5884 C CA . ALA B 1 374 ? -18.632 -5.752 0.475 1.00 23.20 384 ALA B CA 1
ATOM 5885 C C . ALA B 1 374 ? -18.833 -5.038 1.810 1.00 24.03 384 ALA B C 1
ATOM 5886 O O . ALA B 1 374 ? -19.176 -5.676 2.803 1.00 26.17 384 ALA B O 1
ATOM 5888 N N . TYR B 1 375 ? -18.666 -3.721 1.827 1.00 24.55 385 TYR B N 1
ATOM 5889 C CA . TYR B 1 375 ? -18.926 -2.938 3.053 1.00 26.13 385 TYR B CA 1
ATOM 5890 C C . TYR B 1 375 ? -20.338 -3.104 3.586 1.00 27.94 385 TYR B C 1
ATOM 5891 O O . TYR B 1 375 ? -20.548 -3.000 4.788 1.00 25.96 385 TYR B O 1
ATOM 5900 N N . LYS B 1 376 ? -21.304 -3.361 2.702 1.00 29.63 386 LYS B N 1
ATOM 5901 C CA . LYS B 1 376 ? -22.705 -3.536 3.124 1.00 32.95 386 LYS B CA 1
ATOM 5902 C C . LYS B 1 376 ? -23.070 -4.997 3.408 1.00 30.40 386 LYS B C 1
ATOM 5903 O O . LYS B 1 376 ? -24.217 -5.303 3.685 1.00 30.57 386 LYS B O 1
ATOM 5909 N N . GLY B 1 377 ? -22.094 -5.893 3.339 1.00 28.86 387 GLY B N 1
ATOM 5910 C CA . GLY B 1 377 ? -22.342 -7.321 3.503 1.00 29.66 387 GLY B CA 1
ATOM 5911 C C . GLY B 1 377 ? -23.055 -7.906 2.292 1.00 29.85 387 GLY B C 1
ATOM 5912 O O . GLY B 1 377 ? -23.755 -8.914 2.402 1.00 29.79 387 GLY B O 1
ATOM 5913 N N . GLN B 1 378 ? -22.859 -7.288 1.128 1.00 27.46 388 GLN B N 1
ATOM 5914 C CA . GLN B 1 378 ? -23.586 -7.668 -0.063 1.00 28.13 388 GLN B CA 1
ATOM 5915 C C . GLN B 1 378 ? -22.704 -8.220 -1.174 1.00 26.81 388 GLN B C 1
ATOM 5916 O O . GLN B 1 378 ? -23.127 -8.265 -2.327 1.00 26.67 388 GLN B O 1
ATOM 5922 N N . ALA B 1 379 ? -21.486 -8.646 -0.854 1.00 25.78 389 ALA B N 1
ATOM 5923 C CA . ALA B 1 379 ? -20.611 -9.184 -1.889 1.00 25.42 389 ALA B CA 1
ATOM 5924 C C . ALA B 1 379 ? -21.217 -10.502 -2.409 1.00 27.69 389 ALA B C 1
ATOM 5925 O O . ALA B 1 379 ? -21.623 -11.357 -1.610 1.00 31.46 389 ALA B O 1
ATOM 5927 N N . PRO B 1 380 ? -21.309 -10.665 -3.736 1.00 26.13 390 PRO B N 1
ATOM 5928 C CA . PRO B 1 380 ? -22.006 -11.852 -4.268 1.00 28.53 390 PRO B CA 1
ATOM 5929 C C . PRO B 1 380 ? -21.339 -13.193 -3.941 1.00 28.58 390 PRO B C 1
ATOM 5930 O O . PRO B 1 380 ? -20.119 -13.286 -3.897 1.00 26.10 390 PRO B O 1
ATOM 5934 N N . LYS B 1 381 ? -22.161 -14.212 -3.708 1.00 32.37 391 LYS B N 1
ATOM 5935 C CA . LYS B 1 381 ? -21.685 -15.581 -3.607 1.00 32.76 391 LYS B CA 1
ATOM 5936 C C . LYS B 1 381 ? -21.480 -16.109 -5.018 1.00 30.97 391 LYS B C 1
ATOM 5937 O O . LYS B 1 381 ? -22.426 -16.277 -5.765 1.00 28.85 391 LYS B O 1
ATOM 5943 N N . VAL B 1 382 ? -20.227 -16.358 -5.374 1.00 29.14 392 VAL B N 1
ATOM 5944 C CA . VAL B 1 382 ? -19.865 -16.801 -6.713 1.00 29.67 392 VAL B CA 1
ATOM 5945 C C . VAL B 1 382 ? -18.946 -18.007 -6.604 1.00 29.29 392 VAL B C 1
ATOM 5946 O O . VAL B 1 382 ? -18.289 -18.179 -5.589 1.00 28.42 392 VAL B O 1
ATOM 5950 N N . PRO B 1 383 ? -18.880 -18.839 -7.655 1.00 30.71 393 PRO B N 1
ATOM 5951 C CA . PRO B 1 383 ? -17.913 -19.934 -7.559 1.00 29.73 393 PRO B CA 1
ATOM 5952 C C . PRO B 1 383 ? -16.486 -19.378 -7.460 1.00 27.97 393 PRO B C 1
ATOM 5953 O O . PRO B 1 383 ? -16.138 -18.410 -8.150 1.00 25.87 393 PRO B O 1
ATOM 5957 N N . CYS B 1 384 ? -15.676 -19.962 -6.582 1.00 27.31 394 CYS B N 1
ATOM 5958 C CA . CYS B 1 384 ? -14.344 -19.444 -6.348 1.00 27.37 394 CYS B CA 1
ATOM 5959 C C . CYS B 1 384 ? -13.530 -19.642 -7.605 1.00 26.56 394 CYS B C 1
ATOM 5960 O O . CYS B 1 384 ? -13.491 -20.741 -8.138 1.00 26.04 394 CYS B O 1
ATOM 5963 N N . GLY B 1 385 ? -12.892 -18.572 -8.074 1.00 25.13 395 GLY B N 1
ATOM 5964 C CA . GLY B 1 385 ? -12.011 -18.641 -9.230 1.00 26.33 395 GLY B CA 1
ATOM 5965 C C . GLY B 1 385 ? -12.780 -18.854 -10.523 1.00 30.27 395 GLY B C 1
ATOM 5966 O O . GLY B 1 385 ? -12.229 -19.352 -11.507 1.00 28.56 395 GLY B O 1
ATOM 5967 N N . GLY B 1 386 ? -13.969 -18.542 -10.618 1.00 33.99 396 GLY B N 1
#

Nearest PDB structures (foldseek):
  3zpx-assembly1_B  TM=1.000E+00  e=5.660E-82  Mycosarcoma maydis
  2veo-assembly2_B  TM=9.979E-01  e=1.238E-68  Moesziomyces antarcticus
  3guu-assembly2_B  TM=9.971E-01  e=2.049E-66  Moesziomyces antarcticus
  7qun-assembly1_D  TM=5.916E-01  e=8.475E-09  Sus scrofa domesticus
  7qun-assembly1_A  TM=5.736E-01  e=2.327E-08  Sus scrofa domesticus

Radius of gyration: 26.6 Å; Cα contacts (8 Å, |Δi|>4): 1803; chains: 2; bounding box: 65×70×76 Å

Secondary structure (P-SEA, 3-state):
ccccccccccccccccccccccccbbbbbbcaaaaaaccccccccccccccccccccbbbbbbbbccccccbbbbbbbccccccccccccccccccccccccccccccaaaaaaaaaaaabbbbbbcccccccccccaaaaaaaaaaaaaaaaaaaaccccccbbbbbbccaaaaaaaaaaaacccccccccccccccccccccaaaaaaaccccccaaaaaaaaaaaaaacaaaaaaaaaaccaaaaaaaaaaacccccaaaaaaacccccccccccccccccccaaaaaaaaaccccccccccbbbbccbbbbbbccccccccaaaaaaaaaaaaaacccccccccccccaaaaaaaaaaaaaaaaaaaaaccccccccc/ccccccccccccccccccccccccbbbbbbcaaaaaacbbbbbbbccccccccccccbbbbbbbbccccccbbbbbbbbcccccccccccccccccccccccccccccaaaaaaaaaaaaccbbbbcccccccccccaaaaaaaaaaaaaaaaaaaaccccccbbbbbbccaaaaaaaaaaaacccccccccccbbbbccccccaaaaaaaccccccaaaaaaaaaaaaaacaaaaaaaaaaccaaaaaaaaaaacccccaaaaaaacccccccccccccccccccaaaaaaaaacccccccccbbbbbccbbbbbbccccccccaaaaaaaaaaaaaacccccccccccccaaaaaaaaaaaaaaaaaaaaaccccccccc

Foldseek 3Di:
DQLVPDCLQFFDPVLVVADQLAFPDKDWAAFPLCVVLVWTKMKTFHWWAAPVRDIGTWIKMKTAAPAADPPAAEEEEEWLFLAFERQSFVSNLRGDDPPGLNVVGCPDCVSVLVSVQNVNRHMYMYTSQLGSRSQQLQLLSLLGRRLSRVSNSCNVVVHDLAHEYEYEAEASRQSSQVSVLQCCVPRPVSHNYLEYEYELHQQFLVVLLVLQALALQNLSNLRNLLNLCSRDVVSVVVVVVFFDPVLVVVSCQRHDPSCTDVNSNVVQHRHHNCVRGVCPCSCPDPPNVLSRLCSGQQPVSHPDDGDQRAHAYEYEYECAASRRHPVSVVNSQVVSLVVRHHYNYYYHPPDYRPVCCVVCSVVRSVQVVCSSVVRRDRDRRD/DQLVPDCLQFWDPVQVVFDQLAFPDKDWAAFPLCVVLVWTKMKTWGWWAAPVRHIGIWIKMKTAAPDADPPAAEEEEFWLFLAFAQQSFPRNLRGDDPQRLNVVRCPDCNSVQVVVQSVVRHIYMYTSLLGSRNQQLQLQSSLRRRLSRVSNSCVVVVHPLAHEYEYEDEASRLSSQVSVLQCCCPRVVSYNYLEYEYELHQQFLVVLLVLQAQALQNLSNLRNLLNLCSRDVVSVVVVVVQFDPVLVVVSCQRHDPSCTDVNSRVVQGRHHNCVRRVDDCPCPDPPNVQSRLCSGQQCVSHPDHTDQRAHAYEYEYECAASRRHPVSVVNSQVVSLVVRHHYNYYYHPPDYRVVCCVVCSVVRSVQVVCSSVVRRDRDRRD

B-factor: mean 27.21, std 9.78, range [10.87, 85.36]

CATH classification: 3.40.50.1820 (+1 more: 1.10.260.130)

Sequence (764 aa):
ADPNDDLFYTTPDNINTYANGQVIQSRKADTDIGNSNKVEAFQLQYRTTNTQKEAQANVATVWIPNKPASPPKIFSYQVYQDSTQLNCAPSYSFLKGLDKPNKATTILEAPIIIGWALQQGFYVVSSDHEGPRSSFIAGYEEGMMAILDGIRALKNYAKLPTDSAIGFYGYSGGAHATGWAANLAGSYAPEHNIIGAAYGGLPASARDTFNFLNKGAFAGFAIAGVSGLALAYPDVETYIQSRLNAKGEKVFKQVRSRGFCIGQVVLTYPFVDAYSLINDTNLLNEEPVASTLKSETLVQAEASYTVPVPKFPRFIWHALLDEIVPFHHSAATYVKEQCSKGADINWNVYSFAEHISAELFGLLPGLDWLNKAYKGQAPKVPCGADPNDDLFYTTPDNINTYANGQVIQSRKADTDIGNSNKVEAFQLQYRTTNTQKEAQANVATVWIPNKPASSPPKIFSYQVYQDSTQLNCAPSYSFLKGGLLDDKPNKATTILEAPIIIGWALQQGFYVVSSDHEGPRSSFIAGYEEGMMAILDGIRALKNYAKLPTDSAIGFYGYSGGAHATGWAANLAGSYAPEHNIIGAAYGGLPASARDTFNFLNKGAFAGFAIAGVSGLALAYPDVETYIQSRLNAKGEKVFKQVRSRGFCIGQVVLTYPFVDAYSLIINNDDTTNNLLNEEPVASTLKSETLVQAEASYTVPVPKFPRFIWHALLDEIVPFHSAATYVKEQCSKGADINWNVYSFAEHISAELFGLLPGLDWLNKAYKGQAPKVPCG

Solvent-accessible surface area: 27031 Å² total